Protein AF-0000000077142679 (afdb_homodimer)

InterPro domains:
  IPR000524 Transcription regulator HTH, GntR [PF00392] (15-77)
  IPR000524 Transcription regulator HTH, GntR [PS50949] (12-80)
  IPR000524 Transcription regulator HTH, GntR [SM00345] (18-77)
  IPR000524 Transcription regulator HTH, GntR [cd07377] (13-78)
  IPR004839 Aminotransferase, class I/classII, large domain [PF00155] (121-458)
  IPR015421 Pyridoxal phosphate-dependent transferase, major domain [G3DSA:3.40.640.10] (140-359)
  IPR015422 Pyridoxal phosphate-dependent transferase, small domain [G3DSA:3.90.1150.10] (102-463)
  IPR015424 Pyridoxal phosphate-dependent transferase [SSF53383] (98-464)
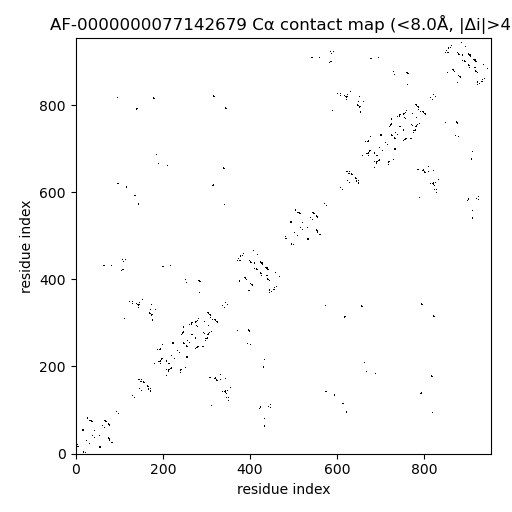  IPR036388 Winged helix-like DNA-binding domain superfamily [G3DSA:1.10.10.10] (1-78)
  IPR036390 Winged helix DNA-binding domain superfamily [SSF46785] (7-79)
  IPR051446 HTH-type transcriptional regulator with aminotransferase domain [PTHR46577] (4-465)

pLDDT: mean 88.55, std 14.95, range [20.78, 98.94]

Organism: Thermoanaerobacter italicus (strain DSM 9252 / Ab9) (NCBI:txid580331)

Sequence (954 aa):
MNKITIDKSKNVPLYIQLYSQIKRFIENGSLPSGYKLPTIRSLAKELGVNNITVINAYKLLEQNGYVYTKVGSGTYVCEDIKKEEDLDESFKLTDQGEIPLKKGIINFASSSLNPELFPVEDFGDLINRVLRRDGGYAFEYQDTRGYKPLRKSIKEFVKKDEIFTDVENIQVISGGQQGIDVVSKALINFEDSIIVERPTYSWALASFESRGAEILEVDLEKDGINLEELEDKLRKFKPKFVYTIPNFHNPTGIVYSEEKKKKLIELAEKYETYILEDDFASDLSFTEEKILPLKAYDKYDRVIYIKSFSKIYMPGLRLGFIIAPQRLVSSFLKAKYVTDLSTSGLMQRAFDLYLRENIWKNHIEEIKQVMKKRFENMGNGLQMLKNYVEFEYPKGGFYYWLRLKNNISAKNLYSKCLERKLLIVPGDMFFAIKKETNFMRLSFASCELEEIDKGVDILKEVLEGESNENGIYLPIIMNKITIDKSKNVPLYIQLYSQIKRFIENGSLPSGYKLPTIRSLAKELGVNNITVINAYKLLEQNGYVYTKVGSGTYVCEDIKKEEDLDESFKLTDQGEIPLKKGIINFASSSLNPELFPVEDFGDLINRVLRRDGGYAFEYQDTRGYKPLRKSIKEFVKKDEIFTDVENIQVISGGQQGIDVVSKALINFEDSIIVERPTYSWALASFESRGAEILEVDLEKDGINLEELEDKLRKFKPKFVYTIPNFHNPTGIVYSEEKKKKLIELAEKYETYILEDDFASDLSFTEEKILPLKAYDKYDRVIYIKSFSKIYMPGLRLGFIIAPQRLVSSFLKAKYVTDLSTSGLMQRAFDLYLRENIWKNHIEEIKQVMKKRFENMGNGLQMLKNYVEFEYPKGGFYYWLRLKNNISAKNLYSKCLERKLLIVPGDMFFAIKKETNFMRLSFASCELEEIDKGVDILKEVLEGESNENGIYLPII

Solvent-accessible surface area (backbone atoms only — not comparable to full-atom values): 49182 Å² total; per-residue (Å²): 120,90,80,69,71,82,58,88,85,49,97,52,56,64,25,54,46,50,30,54,49,52,48,48,32,40,50,72,49,77,42,40,68,62,36,69,53,73,52,51,64,58,46,14,61,72,69,72,48,56,52,63,36,40,49,48,14,51,49,49,33,35,74,54,50,52,29,47,74,43,88,96,76,47,42,25,30,31,75,85,50,58,53,78,53,68,60,54,73,65,56,68,30,38,72,56,65,48,44,73,70,52,90,80,51,39,48,23,51,36,62,48,57,51,39,85,74,40,64,46,68,65,49,51,52,37,44,51,50,42,45,70,73,48,38,27,61,31,31,31,80,33,41,46,46,37,55,64,70,32,34,48,39,48,47,60,58,39,41,83,49,54,34,86,74,56,55,83,28,40,35,47,33,44,16,44,52,22,44,52,30,28,51,34,62,51,67,51,46,74,65,37,35,33,36,32,47,42,59,26,52,45,58,58,51,50,35,40,48,73,45,44,37,40,80,40,75,32,52,58,51,82,45,31,70,41,60,68,61,41,52,56,47,47,72,72,61,60,33,66,30,37,46,45,40,55,41,33,17,54,53,60,10,39,45,42,38,71,67,52,46,51,49,51,52,51,51,26,60,75,65,72,26,33,33,39,37,47,47,62,32,68,85,36,58,73,53,88,69,86,79,68,56,66,61,43,68,48,84,78,61,40,44,35,38,31,34,32,43,22,59,78,63,40,36,17,62,38,34,22,35,34,41,39,26,78,89,45,36,67,46,43,44,52,30,39,36,40,41,33,41,45,56,46,28,46,56,45,56,25,47,25,50,38,57,70,68,49,57,53,58,62,52,51,54,52,48,42,53,56,48,48,54,31,48,51,50,46,53,58,50,49,59,76,38,52,91,48,37,46,69,68,86,48,60,31,42,52,38,45,31,34,37,43,44,92,82,40,48,22,63,59,52,36,54,58,35,42,77,71,35,30,40,56,32,53,34,34,63,28,31,87,61,65,62,49,54,34,24,33,36,39,18,46,43,48,41,51,66,68,46,44,55,52,45,47,51,50,50,48,52,52,52,56,51,50,54,56,61,67,61,66,59,71,78,78,125,121,90,80,68,71,83,60,88,83,48,97,52,56,65,25,56,46,49,30,51,49,53,48,48,32,40,52,70,49,76,41,40,68,63,37,72,53,73,52,50,67,58,46,14,61,73,70,71,48,56,52,64,37,40,48,49,14,52,48,50,34,35,74,55,50,50,29,47,73,42,89,95,76,48,42,24,31,31,75,86,49,59,54,78,53,68,58,54,71,66,54,70,32,38,74,54,64,50,44,72,70,53,90,80,51,38,47,23,50,39,64,48,58,50,38,84,76,39,65,45,69,66,50,52,53,36,43,52,51,43,46,71,73,48,38,27,62,32,29,32,80,33,41,46,46,37,56,63,71,34,36,48,39,46,48,59,58,39,42,83,50,55,35,86,77,58,54,84,28,38,34,49,33,44,16,44,52,22,43,53,29,28,50,36,63,50,68,50,45,74,66,36,35,33,37,34,47,43,59,25,52,46,58,57,51,49,36,41,48,72,45,44,38,40,81,40,73,33,52,58,50,80,43,32,71,41,61,68,61,40,50,53,46,46,71,73,60,60,32,64,32,37,45,45,41,53,43,34,18,55,54,60,8,39,45,43,38,71,67,52,45,53,49,51,52,50,51,27,60,74,64,70,25,33,33,38,39,47,46,62,31,69,85,34,57,73,53,89,69,86,81,67,56,66,61,45,67,49,84,77,60,41,43,35,37,32,34,31,43,23,59,79,63,41,38,16,62,38,34,22,35,33,42,38,25,78,90,44,36,68,45,42,45,51,30,39,36,39,41,32,42,47,58,45,26,46,56,43,54,25,49,25,51,36,57,68,68,49,55,53,58,61,52,51,54,53,50,43,54,56,47,47,53,32,48,51,52,44,52,59,50,51,61,77,39,52,90,48,36,46,71,67,87,49,59,30,42,54,38,44,32,34,37,44,45,92,81,40,46,23,63,59,49,36,55,58,34,43,77,69,36,29,40,55,34,52,33,34,64,27,30,89,62,66,63,48,52,34,26,33,36,38,19,46,43,47,41,52,68,68,48,42,54,50,46,46,50,50,51,49,54,52,52,56,51,50,55,55,59,66,63,64,60,71,77,81,123

Foldseek 3Di:
DLPQAADPPDPADRLVSRLLVVLVCDQACVADFFRFDDDLVVVCVSHVHDSVSPVSSLVVCVVLPQWDADVPPGITGHPPWPHVPVPPPQVVVVLVVPPPLPPPFQEQRYLAFDPVLAPCVLLVVLLVVCCVVCPCVLFDQDQQQADQLLLVLVQVVCVVLQFHADSLLKRKFQFQLVVLLLCLQLFDAAAAEEEEEVQADLSSLVSNVVRNYHYHYFYADQAGTDVVVVLVCLVNRVHQEYEDAQALGVFAGHHHDPVVLLVVLVSCVVSVHAYEYEHEWLLQFQDPDRRHGSSSNNPPQRYWYKYGPPSQHNVVLSIIIIRHRPVCSVSSSVSSCVVPNHHRSSSSSSVSCCSVVVVVVVSSVVLNVQQVVLLVLLVVLCVVVVVFWDWDRHRTGWKTKIFGPPPDFPVVLQVQLVVVSYHWAQPQSSGNTDGDGRMTMTGRNHDHSVSSNVSSVSSNVSSVVVVVVSVPPDPPD/DLVQAADPPDPADRLVSRLLVVLVCDQVCVADFFRFDDDLVVVCVSHVHDSVSPVSSLVVCVVLPQWDADVPPGITGHPPWPHVPVPVPQVVVVLVVPPPLPPPFQEQRYLAFDPVLAPCVLLVVLLVVCCVVCPCVLFDQDQQQADQLLLVLVQVVCVVLQFHDDSLLKRKFQFQLVVLLLCLQLFDAAAAEEEEEVQADLSSLVSNVVRNYHYHYFYADQAGTDVVVVLVCLVNRVHQEYEDAQALGVFAGHHHDPVVLLVVLVSCVVSVHAYEYEHEWLLQFQDPDRRHGSSSNNPPQRYWYKYGPPSQHNVVLSIIIIRHRPVCSVSSSVSSCVVPNHHRSSSSSSVSCCSVVVVVVVSSVVLNVQQVVLLVLLVVLVVVVVVFWDWDRHRTGWKTKIFGPDPDFPVVLQVQLVVVSYHWAQPQSSGNTDGDGRMTMTGRNHDHSVSSNVSSVSSNVSSVVVVVVSVPPDPPD

Radius of gyration: 29.33 Å; Cα contacts (8 Å, |Δi|>4): 1815; chains: 2; bounding box: 74×70×90 Å

Secondary structure (DSSP, 8-state):
-TT----TTSSS-HHHHHHHHHHHHHHTTSS-TTPBPPPHHHHHHHHT--HHHHHHHHHHHHHTTSEEEETTTEEEEPTT--------HHHHTTTTT-S---TT-EESS--PPPGGGS-HHHHHHHHHHHHHHHGGGGGSPPPTT--HHHHHHHHHHGGGGT----GGGEEEESSHHHHHHHHHHHHPPTT-EEEEEES--HHHHHHHHHTT-EEEEEEEETTEE-HHHHHHHHHHH--SEEEE--SS-TTT-----HHHHHHHHHHHHHTT-EEEEE-SSTT-B-SSS----GGGG-SSS-EEEEEESTTTT-GGG--EEEE--GGGHHHHHHHHHHHHS---HHHHHHHHHHHHTTHHHHHHHHHHHHHHHHHHHHHHHHHTTTTTEE----SBSSEEEEEESTT--HHHHHHHHHHTTEE-EEGGGG-SSSPPSSEEEEE-TT--HHHHHHHHHHHHHHHHHHHHHHS------/-TT----TTSSS-HHHHHHHHHHHHHHTTSS-TTPBPPPHHHHHHHHT--HHHHHHHHHHHHHTTSEEEETTTEEEEPTT--------HHHHTTTTT-S---TT-EESS--PPPGGGS-HHHHHHHHHHHHHHHGGGGGSPPPTT--HHHHHHHHHHGGGGT----GGGEEEESSHHHHHHHHHHHHPPTT-EEEEEES--HHHHHHHHHTT-EEEEEEEETTEE-HHHHHHHHHHH--SEEEE--SS-TTT-----HHHHHHHHHHHHHTT-EEEEE-SSTT-B-SSS----GGGG-SSS-EEEEEESTTTT-GGG--EEEE--GGGHHHHHHHHHHHHS---HHHHHHHHHHHHTTHHHHHHHHHHHHHHHHHHHHHHHHHTTTTTEE----SBSSEEEEEESTT--HHHHHHHHHHTTEE-EEGGGG-SSS--SSEEEEE-TT--HHHHHHHHHHHHHHHHHHHHHHT------

Nearest PDB structures (foldseek):
  2zp7-assembly1_A  TM=9.470E-01  e=9.612E-37  T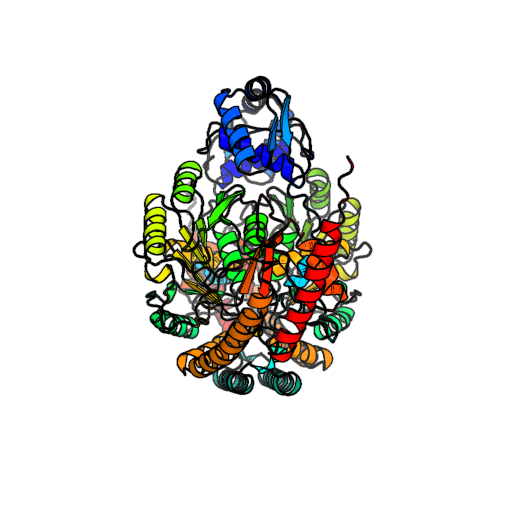hermus thermophilus HB27
  2z1y-assembly1_A  TM=9.204E-01  e=1.866E-36  unclassified
  4n0b-assembly2_C  TM=7.214E-01  e=3.556E-34  Bacillus subtilis
  4n0b-assembly1_B  TM=7.157E-01  e=3.556E-34  Bacillus subtilis
  7zpa-assembly1_B  TM=7.355E-01  e=1.200E-30  Shouchella clausii

Structure (mmCIF, N/CA/C/O backbone):
data_AF-0000000077142679-model_v1
#
loop_
_entity.id
_entity.type
_entity.pdbx_description
1 polymer 'Transcriptional regulator, GntR family with aminotransferase domain'
#
loop_
_atom_site.group_PDB
_atom_site.id
_atom_site.type_symbol
_atom_site.label_atom_id
_atom_site.label_alt_id
_atom_site.label_comp_id
_atom_site.label_asym_id
_atom_site.label_entity_id
_atom_site.label_seq_id
_atom_site.pdbx_PDB_ins_code
_atom_site.Cartn_x
_atom_site.Cartn_y
_atom_site.Cartn_z
_atom_site.occupancy
_atom_site.B_iso_or_equiv
_atom_site.auth_seq_id
_atom_site.auth_comp_id
_atom_site.auth_asym_id
_atom_site.auth_atom_id
_atom_site.pdbx_PDB_model_num
ATOM 1 N N . MET A 1 1 ? 35.656 -2.689 -8.836 1 51.84 1 MET A N 1
ATOM 2 C CA . MET A 1 1 ? 35.156 -3.395 -7.66 1 51.84 1 MET A CA 1
ATOM 3 C C . MET A 1 1 ? 35.5 -2.637 -6.379 1 51.84 1 MET A C 1
ATOM 5 O O . MET A 1 1 ? 35.156 -3.094 -5.281 1 51.84 1 MET A O 1
ATOM 9 N N . ASN A 1 2 ? 36.031 -1.515 -6.562 1 54.97 2 ASN A N 1
ATOM 10 C CA . ASN A 1 2 ? 36.562 -0.635 -5.52 1 54.97 2 ASN A CA 1
ATOM 11 C C . ASN A 1 2 ? 35.438 -0.13 -4.613 1 54.97 2 ASN A C 1
ATOM 13 O O . ASN A 1 2 ? 35.688 0.527 -3.604 1 54.97 2 ASN A O 1
ATOM 17 N N . LYS A 1 3 ? 34.281 -0.66 -4.891 1 63.25 3 LYS A N 1
ATOM 18 C CA . LYS A 1 3 ? 33.188 -0.113 -4.102 1 63.25 3 LYS A CA 1
ATOM 19 C C . LYS A 1 3 ? 32.656 -1.138 -3.094 1 63.25 3 LYS A C 1
ATOM 21 O O . LYS A 1 3 ? 31.641 -0.906 -2.428 1 63.25 3 LYS A O 1
ATOM 26 N N . ILE A 1 4 ? 33.344 -2.188 -3 1 77.62 4 ILE A N 1
ATOM 27 C CA . ILE A 1 4 ? 32.875 -3.252 -2.113 1 77.62 4 ILE A CA 1
ATOM 28 C C . ILE A 1 4 ? 33.406 -3.004 -0.699 1 77.62 4 ILE A C 1
ATOM 30 O O . ILE A 1 4 ? 34.594 -2.682 -0.513 1 77.62 4 ILE A O 1
ATOM 34 N N . THR A 1 5 ? 32.5 -3.061 0.204 1 73.5 5 THR A N 1
ATOM 35 C CA . THR A 1 5 ? 32.875 -2.877 1.603 1 73.5 5 THR A CA 1
ATOM 36 C C . THR A 1 5 ? 32.5 -4.105 2.428 1 73.5 5 THR A C 1
ATOM 38 O O . THR A 1 5 ? 31.438 -4.684 2.234 1 73.5 5 THR A O 1
ATOM 41 N N . ILE A 1 6 ? 33.469 -4.527 3.195 1 77.88 6 ILE A N 1
ATOM 42 C CA . ILE A 1 6 ? 33.281 -5.664 4.086 1 77.88 6 ILE A CA 1
ATOM 43 C C . ILE A 1 6 ? 33.25 -5.188 5.535 1 77.88 6 ILE A C 1
ATOM 45 O O . ILE A 1 6 ? 34.094 -4.41 5.957 1 77.88 6 ILE A O 1
ATOM 49 N N . ASP A 1 7 ? 32.156 -5.555 6.227 1 70.56 7 ASP A N 1
ATOM 50 C CA . ASP A 1 7 ? 32.031 -5.195 7.633 1 70.56 7 ASP A CA 1
ATOM 51 C C . ASP A 1 7 ? 32.125 -6.426 8.531 1 70.56 7 ASP A C 1
ATOM 53 O O . ASP A 1 7 ? 31.172 -7.176 8.68 1 70.56 7 ASP A O 1
ATOM 57 N N . LYS A 1 8 ? 33.156 -6.594 9.234 1 72.12 8 LYS A N 1
ATOM 58 C CA . LYS A 1 8 ? 33.438 -7.781 10.031 1 72.12 8 LYS A CA 1
ATOM 59 C C . LYS A 1 8 ? 32.625 -7.766 11.336 1 72.12 8 LYS A C 1
ATOM 61 O O . LYS A 1 8 ? 32.562 -8.781 12.031 1 72.12 8 LYS A O 1
ATOM 66 N N . SER A 1 9 ? 31.938 -6.637 11.57 1 65.25 9 SER A N 1
ATOM 67 C CA . SER A 1 9 ? 31.203 -6.5 12.82 1 65.25 9 SER A CA 1
ATOM 68 C C . SER A 1 9 ? 29.766 -6.953 12.672 1 65.25 9 SER A C 1
ATOM 70 O O . SER A 1 9 ? 29.047 -7.129 13.664 1 65.25 9 SER A O 1
ATOM 72 N N . LYS A 1 10 ? 29.422 -7.152 11.477 1 64.94 10 LYS A N 1
ATOM 73 C CA . LYS A 1 10 ? 28.047 -7.59 11.219 1 64.94 10 LYS A CA 1
ATOM 74 C C . LYS A 1 10 ? 27.891 -9.086 11.453 1 64.94 10 LYS A C 1
ATOM 76 O O . LYS A 1 10 ? 28.859 -9.844 11.289 1 64.94 10 LYS A O 1
ATOM 81 N N . ASN A 1 11 ? 26.734 -9.445 11.891 1 65.88 11 ASN A N 1
ATOM 82 C CA . ASN A 1 11 ? 26.422 -10.852 12.102 1 65.88 11 ASN A CA 1
ATOM 83 C C . ASN A 1 11 ? 26.219 -11.594 10.781 1 65.88 11 ASN A C 1
ATOM 85 O O . ASN A 1 11 ? 25.812 -12.75 10.773 1 65.88 11 ASN A O 1
ATOM 89 N N . VAL A 1 12 ? 26.656 -10.953 9.766 1 70.62 12 VAL A N 1
ATOM 90 C CA . VAL A 1 12 ? 26.562 -11.578 8.453 1 70.62 12 VAL A CA 1
ATOM 91 C C . VAL A 1 12 ? 27.953 -12.047 8 1 70.62 12 VAL A C 1
ATOM 93 O O . VAL A 1 12 ? 28.906 -11.281 8.039 1 70.62 12 VAL A O 1
ATOM 96 N N . PRO A 1 13 ? 28.016 -13.273 7.699 1 75.88 13 PRO A N 1
ATOM 97 C CA . PRO A 1 13 ? 29.312 -13.773 7.23 1 75.88 13 PRO A CA 1
ATOM 98 C C . PRO A 1 13 ? 29.891 -12.922 6.102 1 75.88 13 PRO A C 1
ATOM 100 O O . PRO A 1 13 ? 29.156 -12.422 5.258 1 75.88 13 PRO A O 1
ATOM 103 N N . LEU A 1 14 ? 31.156 -12.805 6.105 1 84.62 14 LEU A N 1
ATOM 104 C CA . LEU A 1 14 ? 31.875 -11.93 5.176 1 84.62 14 LEU A CA 1
ATOM 105 C C . LEU A 1 14 ? 31.578 -12.32 3.73 1 84.62 14 LEU A C 1
ATOM 107 O O . LEU A 1 14 ? 31.438 -11.453 2.865 1 84.62 14 LEU A O 1
ATOM 111 N N . TYR A 1 15 ? 31.516 -13.664 3.535 1 87.62 15 TYR A N 1
ATOM 112 C CA . TYR A 1 15 ? 31.297 -14.086 2.158 1 87.62 15 TYR A CA 1
ATOM 113 C C . TYR A 1 15 ? 29.906 -13.719 1.678 1 87.62 15 TYR A C 1
ATOM 115 O O . TYR A 1 15 ? 29.688 -13.484 0.485 1 87.62 15 TYR A O 1
ATOM 123 N N . ILE A 1 16 ? 29.031 -13.594 2.562 1 81 16 ILE A N 1
ATOM 124 C CA . ILE A 1 16 ? 27.656 -13.195 2.223 1 81 16 ILE A CA 1
ATOM 125 C C . ILE A 1 16 ? 27.625 -11.695 1.912 1 81 16 ILE A C 1
ATOM 127 O O . ILE A 1 16 ? 26.938 -11.266 0.989 1 81 16 ILE A O 1
ATOM 131 N N . GLN A 1 17 ? 28.344 -10.945 2.699 1 79.12 17 GLN A N 1
ATOM 132 C CA . GLN A 1 17 ? 28.469 -9.516 2.426 1 79.12 17 GLN A CA 1
ATOM 133 C C . GLN A 1 17 ? 29.016 -9.273 1.025 1 79.12 17 GLN A C 1
ATOM 135 O O . GLN A 1 17 ? 28.484 -8.445 0.28 1 79.12 17 GLN A O 1
ATOM 140 N N . LEU A 1 18 ? 30.047 -9.977 0.8 1 86.25 18 LEU A N 1
ATOM 141 C CA . LEU A 1 18 ? 30.703 -9.852 -0.504 1 86.25 18 LEU A CA 1
ATOM 142 C C . LEU A 1 18 ? 29.75 -10.273 -1.619 1 86.25 18 LEU A C 1
ATOM 144 O O . LEU A 1 18 ? 29.625 -9.578 -2.629 1 86.25 18 LEU A O 1
ATOM 148 N N . TYR A 1 19 ? 29.125 -11.344 -1.446 1 87.31 19 TYR A N 1
ATOM 149 C CA . TYR A 1 19 ? 28.141 -11.844 -2.395 1 87.31 19 TYR A CA 1
ATOM 150 C C . TYR A 1 19 ? 27.094 -10.789 -2.705 1 87.31 19 TYR A C 1
ATOM 152 O O . TYR A 1 19 ? 26.828 -10.484 -3.873 1 87.31 19 TYR A O 1
ATOM 160 N N . SER A 1 20 ? 26.516 -10.266 -1.667 1 79.81 20 SER A N 1
ATOM 161 C CA . SER A 1 20 ? 25.406 -9.328 -1.804 1 79.81 20 SER A CA 1
ATOM 162 C C . SER A 1 20 ? 25.828 -8.086 -2.572 1 79.81 20 SER A C 1
ATOM 164 O O . SER A 1 20 ? 25.062 -7.566 -3.393 1 79.81 20 SER A O 1
ATOM 166 N N . GLN A 1 21 ? 26.953 -7.605 -2.297 1 79.88 21 GLN A N 1
ATOM 167 C CA . GLN A 1 21 ? 27.422 -6.383 -2.939 1 79.88 21 GLN A CA 1
ATOM 168 C C . GLN A 1 21 ? 27.75 -6.625 -4.41 1 79.88 21 GLN A C 1
ATOM 170 O O . GLN A 1 21 ? 27.359 -5.828 -5.273 1 79.88 21 GLN A O 1
ATOM 175 N N . ILE A 1 22 ? 28.406 -7.699 -4.703 1 86.12 22 ILE A N 1
ATOM 176 C CA . ILE A 1 22 ? 28.703 -8.016 -6.094 1 86.12 22 ILE A CA 1
ATOM 177 C C . ILE A 1 22 ? 27.406 -8.219 -6.871 1 86.12 22 ILE A C 1
ATOM 179 O O . ILE A 1 22 ? 27.266 -7.719 -7.992 1 86.12 22 ILE A O 1
ATOM 183 N N . LYS A 1 23 ? 26.547 -8.891 -6.227 1 82.75 23 LYS A N 1
ATOM 184 C CA . LYS A 1 23 ? 25.219 -9.109 -6.82 1 82.75 23 LYS A CA 1
ATOM 185 C C . LYS A 1 23 ? 24.562 -7.781 -7.176 1 82.75 23 LYS A C 1
ATOM 187 O O . LYS A 1 23 ? 24.016 -7.625 -8.273 1 82.75 23 LYS A O 1
ATOM 192 N N . ARG A 1 24 ? 24.609 -6.898 -6.297 1 74.75 24 ARG A N 1
ATOM 193 C CA . ARG A 1 24 ? 24.016 -5.582 -6.512 1 74.75 24 ARG A CA 1
ATOM 194 C C . ARG A 1 24 ? 24.656 -4.875 -7.699 1 74.75 24 ARG A C 1
ATOM 196 O O . ARG A 1 24 ? 23.969 -4.238 -8.5 1 74.75 24 ARG A O 1
ATOM 203 N N . PHE A 1 25 ? 25.969 -5.016 -7.789 1 77.75 25 PHE A N 1
ATOM 204 C CA . PHE A 1 25 ? 26.688 -4.391 -8.891 1 77.75 25 PHE A CA 1
ATOM 205 C C . PHE A 1 25 ? 26.281 -5.012 -10.227 1 77.75 25 PHE A C 1
ATOM 207 O O . PHE A 1 25 ? 26.219 -4.32 -11.242 1 77.75 25 PHE A O 1
ATOM 214 N N . ILE A 1 26 ? 25.984 -6.238 -10.172 1 80.44 26 ILE A N 1
ATOM 215 C CA . ILE A 1 26 ? 25.547 -6.934 -11.375 1 80.44 26 ILE A CA 1
ATOM 216 C C . ILE A 1 26 ? 24.141 -6.492 -11.75 1 80.44 26 ILE A C 1
ATOM 218 O O . ILE A 1 26 ? 23.875 -6.133 -12.898 1 80.44 26 ILE A O 1
ATOM 222 N N . GLU A 1 27 ? 23.297 -6.441 -10.742 1 71.12 27 GLU A N 1
ATOM 223 C CA . GLU A 1 27 ? 21.891 -6.156 -10.969 1 71.12 27 GLU A CA 1
ATOM 224 C C . GLU A 1 27 ? 21.688 -4.715 -11.43 1 71.12 27 GLU A C 1
ATOM 226 O O . GLU A 1 27 ? 20.797 -4.438 -12.242 1 71.12 27 GLU A O 1
ATOM 231 N N . ASN A 1 28 ? 22.547 -3.846 -10.891 1 62.53 28 ASN A N 1
ATOM 232 C CA . ASN A 1 28 ? 22.359 -2.441 -11.242 1 62.53 28 ASN A CA 1
ATOM 233 C C . ASN A 1 28 ? 23.156 -2.068 -12.492 1 62.53 28 ASN A C 1
ATOM 235 O O . ASN A 1 28 ? 23.188 -0.901 -12.883 1 62.53 28 ASN A O 1
ATOM 239 N N . GLY A 1 29 ? 23.781 -2.98 -13.016 1 71.19 29 GLY A N 1
ATOM 240 C CA . GLY A 1 29 ? 24.469 -2.785 -14.289 1 71.19 29 GLY A CA 1
ATOM 241 C C . GLY A 1 29 ? 25.891 -2.305 -14.133 1 71.19 29 GLY A C 1
ATOM 242 O O . GLY A 1 29 ? 26.625 -2.195 -15.117 1 71.19 29 GLY A O 1
ATOM 243 N N . SER A 1 30 ? 26.344 -2.043 -12.906 1 73 30 SER A N 1
ATOM 244 C CA . SER A 1 30 ? 27.719 -1.616 -12.664 1 73 30 SER A CA 1
ATOM 245 C C . SER A 1 30 ? 28.703 -2.668 -13.141 1 73 30 SER A C 1
ATOM 247 O O . SER A 1 30 ? 29.812 -2.334 -13.57 1 73 30 SER A O 1
ATOM 249 N N . LEU A 1 31 ? 28.406 -3.898 -13.008 1 84.31 31 LEU A N 1
ATOM 250 C CA . LEU A 1 31 ? 29.141 -5.02 -13.586 1 84.31 31 LEU A CA 1
ATOM 251 C C . LEU A 1 31 ? 28.359 -5.645 -14.734 1 84.31 31 LEU A C 1
ATOM 253 O O . LEU A 1 31 ? 27.438 -6.43 -14.516 1 84.31 31 LEU A O 1
ATOM 257 N N . PRO A 1 32 ? 28.641 -5.223 -15.891 1 81.94 32 PRO A N 1
ATOM 258 C CA . PRO A 1 32 ? 27.844 -5.66 -17.031 1 81.94 32 PRO A CA 1
ATOM 259 C C . PRO A 1 32 ? 28.031 -7.141 -17.359 1 81.94 32 PRO A C 1
ATOM 261 O O . PRO A 1 32 ? 28.984 -7.766 -16.891 1 81.94 32 PRO A O 1
ATOM 264 N N . SER A 1 33 ? 27.125 -7.648 -18.219 1 83.75 33 SER A N 1
ATOM 265 C CA . SER A 1 33 ? 27.234 -9.023 -18.688 1 83.75 33 SER A CA 1
ATOM 266 C C . SER A 1 33 ? 28.578 -9.281 -19.344 1 83.75 33 SER A C 1
ATOM 268 O O . SER A 1 33 ? 29.094 -8.438 -20.094 1 83.75 33 SER A O 1
ATOM 270 N N . GLY A 1 34 ? 29.141 -10.422 -18.969 1 86.5 34 GLY A N 1
ATOM 271 C CA . GLY A 1 34 ? 30.406 -10.82 -19.562 1 86.5 34 GLY A CA 1
ATOM 272 C C . GLY A 1 34 ? 31.609 -10.25 -18.844 1 86.5 34 GLY A C 1
ATOM 273 O O . GLY A 1 34 ? 32.75 -10.617 -19.125 1 86.5 34 GLY A O 1
ATOM 274 N N . TYR A 1 35 ? 31.375 -9.398 -17.875 1 89.25 35 TYR A N 1
ATOM 275 C CA . TYR A 1 35 ? 32.469 -8.805 -17.109 1 89.25 35 TYR A CA 1
ATOM 276 C C . TYR A 1 35 ? 33.25 -9.875 -16.344 1 89.25 35 TYR A C 1
ATOM 278 O O . TYR A 1 35 ? 32.656 -10.742 -15.703 1 89.25 35 TYR A O 1
ATOM 286 N N . LYS A 1 36 ? 34.562 -9.797 -16.516 1 91.69 36 LYS A N 1
ATOM 287 C CA . LYS A 1 36 ? 35.406 -10.719 -15.766 1 91.69 36 LYS A CA 1
ATOM 288 C C . LYS A 1 36 ? 35.656 -10.211 -14.344 1 91.69 36 LYS A C 1
ATOM 290 O O . LYS A 1 36 ? 36.25 -9.148 -14.148 1 91.69 36 LYS A O 1
ATOM 295 N N . LEU A 1 37 ? 35.25 -10.945 -13.398 1 93.69 37 LEU A N 1
ATOM 296 C CA . LEU A 1 37 ? 35.469 -10.562 -12.008 1 93.69 37 LEU A CA 1
ATOM 297 C C . LEU A 1 37 ? 36.938 -10.688 -11.648 1 93.69 37 LEU A C 1
ATOM 299 O O . LEU A 1 37 ? 37.688 -11.469 -12.266 1 93.69 37 LEU A O 1
ATOM 303 N N . PRO A 1 38 ? 37.344 -9.984 -10.633 1 92.12 38 PRO A N 1
ATOM 304 C CA . PRO A 1 38 ? 38.75 -10.133 -10.18 1 92.12 38 PRO A CA 1
ATOM 305 C C . PRO A 1 38 ? 39.062 -11.562 -9.75 1 92.12 38 PRO A C 1
ATOM 307 O O . PRO A 1 38 ? 38.156 -12.32 -9.375 1 92.12 38 PRO A O 1
ATOM 310 N N . THR A 1 39 ? 40.344 -11.867 -9.875 1 91.19 39 THR A N 1
ATOM 311 C CA . THR A 1 39 ? 40.75 -13.172 -9.375 1 91.19 39 THR A CA 1
ATOM 312 C C . THR A 1 39 ? 40.531 -13.266 -7.867 1 91.19 39 THR A C 1
ATOM 314 O O . THR A 1 39 ? 40.5 -12.242 -7.176 1 91.19 39 THR A O 1
ATOM 317 N N . ILE A 1 40 ? 40.438 -14.453 -7.41 1 91.94 40 ILE A N 1
ATOM 318 C CA . ILE A 1 40 ? 40.188 -14.711 -5.992 1 91.94 40 ILE A CA 1
ATOM 319 C C . ILE A 1 40 ? 41.281 -14.055 -5.152 1 91.94 40 ILE A C 1
ATOM 321 O O . ILE A 1 40 ? 41 -13.336 -4.191 1 91.94 40 ILE A O 1
ATOM 325 N N . ARG A 1 41 ? 42.5 -14.18 -5.582 1 89.5 41 ARG A N 1
ATOM 326 C CA . ARG A 1 41 ? 43.625 -13.672 -4.82 1 89.5 41 ARG A CA 1
ATOM 327 C C . ARG A 1 41 ? 43.656 -12.148 -4.836 1 89.5 41 ARG A C 1
ATOM 329 O O . ARG A 1 41 ? 43.875 -11.516 -3.803 1 89.5 41 ARG A O 1
ATOM 336 N N . SER A 1 42 ? 43.375 -11.672 -5.934 1 91.75 42 SER A N 1
ATOM 337 C CA . SER A 1 42 ? 43.406 -10.219 -6.07 1 91.75 42 SER A CA 1
ATOM 338 C C . SER A 1 42 ? 42.312 -9.547 -5.246 1 91.75 42 SER A C 1
ATOM 340 O O . SER A 1 42 ? 42.562 -8.555 -4.562 1 91.75 42 SER A O 1
ATOM 342 N N . LEU A 1 43 ? 41.125 -10.078 -5.301 1 92.38 43 LEU A N 1
ATOM 343 C CA . LEU A 1 43 ? 40.031 -9.477 -4.582 1 92.38 43 LEU A CA 1
ATOM 344 C C . LEU A 1 43 ? 40.188 -9.641 -3.074 1 92.38 43 LEU A C 1
ATOM 346 O O . LEU A 1 43 ? 39.875 -8.734 -2.305 1 92.38 43 LEU A O 1
ATOM 350 N N . ALA A 1 44 ? 40.656 -10.781 -2.717 1 91.94 44 ALA A N 1
ATOM 351 C CA . ALA A 1 44 ? 40.906 -11.031 -1.302 1 91.94 44 ALA A CA 1
ATOM 352 C C . ALA A 1 44 ? 41.906 -10.023 -0.74 1 91.94 44 ALA A C 1
ATOM 354 O O . ALA A 1 44 ? 41.719 -9.484 0.349 1 91.94 44 ALA A O 1
ATOM 355 N N . LYS A 1 45 ? 42.906 -9.828 -1.5 1 89.38 45 LYS A N 1
ATOM 356 C CA . LYS A 1 45 ? 43.906 -8.859 -1.1 1 89.38 45 LYS A CA 1
ATOM 357 C C . LYS A 1 45 ? 43.344 -7.453 -1.015 1 89.38 45 LYS A C 1
ATOM 359 O O . LYS A 1 45 ? 43.594 -6.727 -0.055 1 89.38 45 LYS A O 1
ATOM 364 N N . GLU A 1 46 ? 42.594 -7.168 -1.959 1 87.5 46 GLU A N 1
ATOM 365 C CA . GLU A 1 46 ? 42 -5.832 -2.027 1 87.5 46 GLU A CA 1
ATOM 366 C C . GLU A 1 46 ? 41.062 -5.582 -0.843 1 87.5 46 GLU A C 1
ATOM 368 O O . GLU A 1 46 ? 41.031 -4.473 -0.303 1 87.5 46 GLU A O 1
ATOM 373 N N . LEU A 1 47 ? 40.312 -6.578 -0.446 1 88.38 47 LEU A N 1
ATOM 374 C CA . LEU A 1 47 ? 39.281 -6.41 0.562 1 88.38 47 LEU A CA 1
ATOM 375 C C . LEU A 1 47 ? 39.812 -6.766 1.949 1 88.38 47 LEU A C 1
ATOM 377 O O . LEU A 1 47 ? 39.125 -6.531 2.953 1 88.38 47 LEU A O 1
ATOM 381 N N . GLY A 1 48 ? 40.938 -7.363 1.987 1 88.56 48 GLY A N 1
ATOM 382 C CA . GLY A 1 48 ? 41.531 -7.781 3.254 1 88.56 48 GLY A CA 1
ATOM 383 C C . GLY A 1 48 ? 40.812 -8.953 3.885 1 88.56 48 GLY A C 1
ATOM 384 O O . GLY A 1 48 ? 40.562 -8.961 5.094 1 88.56 48 GLY A O 1
ATOM 385 N N . VAL A 1 49 ? 40.438 -9.852 3.086 1 90.06 49 VAL A N 1
ATOM 386 C CA . VAL A 1 49 ? 39.75 -11.031 3.588 1 90.06 49 VAL A CA 1
ATOM 387 C C . VAL A 1 49 ? 40.469 -12.289 3.111 1 90.06 49 VAL A C 1
ATOM 389 O O . VAL A 1 49 ? 41.375 -12.219 2.281 1 90.06 49 VAL A O 1
ATOM 392 N N . ASN A 1 50 ? 40.094 -13.414 3.717 1 89.88 50 ASN A N 1
ATOM 393 C CA . ASN A 1 50 ? 40.656 -14.695 3.311 1 89.88 50 ASN A CA 1
ATOM 394 C C . ASN A 1 50 ? 40.156 -15.117 1.928 1 89.88 50 ASN A C 1
ATOM 396 O O . ASN A 1 50 ? 39.031 -14.773 1.536 1 89.88 50 ASN A O 1
ATOM 400 N N . ASN A 1 51 ? 41.031 -15.875 1.265 1 90.75 51 ASN A N 1
ATOM 401 C CA . ASN A 1 51 ? 40.656 -16.391 -0.045 1 90.75 51 ASN A CA 1
ATOM 402 C C . ASN A 1 51 ? 39.375 -17.188 0.016 1 90.75 51 ASN A C 1
ATOM 404 O O . ASN A 1 51 ? 38.562 -17.125 -0.914 1 90.75 51 ASN A O 1
ATOM 408 N N . ILE A 1 52 ? 39.188 -17.828 1.072 1 90.88 52 ILE A N 1
ATOM 409 C CA . ILE A 1 52 ? 38.031 -18.672 1.218 1 90.88 52 ILE A CA 1
ATOM 410 C C . ILE A 1 52 ? 36.75 -17.828 1.207 1 90.88 52 ILE A C 1
ATOM 412 O O . ILE A 1 52 ? 35.719 -18.25 0.707 1 90.88 52 ILE A O 1
ATOM 416 N N . THR A 1 53 ? 36.844 -16.656 1.718 1 92.25 53 THR A N 1
ATOM 417 C CA . THR A 1 53 ? 35.719 -15.734 1.717 1 92.25 53 THR A CA 1
ATOM 418 C C . THR A 1 53 ? 35.312 -15.391 0.289 1 92.25 53 THR A C 1
ATOM 420 O O . THR A 1 53 ? 34.125 -15.422 -0.045 1 92.25 53 THR A O 1
ATOM 423 N N . VAL A 1 54 ? 36.281 -15.148 -0.534 1 92.81 54 VAL A N 1
ATOM 424 C CA . VAL A 1 54 ? 36 -14.789 -1.924 1 92.81 54 VAL A CA 1
ATOM 425 C C . VAL A 1 54 ? 35.5 -16.016 -2.686 1 92.81 54 VAL A C 1
ATOM 427 O O . VAL A 1 54 ? 34.562 -15.914 -3.473 1 92.81 54 VAL A O 1
ATOM 430 N N . ILE A 1 55 ? 36.125 -17.125 -2.391 1 90.25 55 ILE A N 1
ATOM 431 C CA . ILE A 1 55 ? 35.719 -18.375 -3.039 1 90.25 55 ILE A CA 1
ATOM 432 C C . ILE A 1 55 ? 34.25 -18.656 -2.74 1 90.25 55 ILE A C 1
ATOM 434 O O . ILE A 1 55 ? 33.469 -18.938 -3.65 1 90.25 55 ILE A O 1
ATOM 438 N N . ASN A 1 56 ? 33.938 -18.484 -1.483 1 89.06 56 ASN A N 1
ATOM 439 C CA . ASN A 1 56 ? 32.562 -18.75 -1.06 1 89.06 56 ASN A CA 1
ATOM 440 C C . ASN A 1 56 ? 31.578 -17.766 -1.688 1 89.06 56 ASN A C 1
ATOM 442 O O . ASN A 1 56 ? 30.484 -18.141 -2.094 1 89.06 56 ASN A O 1
ATOM 446 N N . ALA A 1 57 ? 31.953 -16.594 -1.76 1 91.12 57 ALA A N 1
ATOM 447 C CA . ALA A 1 57 ? 31.109 -15.578 -2.385 1 91.12 57 ALA A CA 1
ATOM 448 C C . ALA A 1 57 ? 30.891 -15.875 -3.867 1 91.12 57 ALA A C 1
ATOM 450 O O . ALA A 1 57 ? 29.766 -15.805 -4.371 1 91.12 57 ALA A O 1
ATOM 451 N N . TYR A 1 58 ? 31.984 -16.234 -4.547 1 91.12 58 TYR A N 1
ATOM 452 C CA . TYR A 1 58 ? 31.906 -16.531 -5.973 1 91.12 58 TYR A CA 1
ATOM 453 C C . TYR A 1 58 ? 31.078 -17.781 -6.223 1 91.12 58 TYR A C 1
ATOM 455 O O . TYR A 1 58 ? 30.281 -17.828 -7.16 1 91.12 58 TYR A O 1
ATOM 463 N N . LYS A 1 59 ? 31.25 -18.734 -5.352 1 87.62 59 LYS A N 1
ATOM 464 C CA . LYS A 1 59 ? 30.453 -19.953 -5.461 1 87.62 59 LYS A CA 1
ATOM 465 C C . LYS A 1 59 ? 28.969 -19.656 -5.289 1 87.62 59 LYS A C 1
ATOM 467 O O . LYS A 1 59 ? 28.141 -20.203 -6.02 1 87.62 59 LYS A O 1
ATOM 472 N N . LEU A 1 60 ? 28.75 -18.875 -4.297 1 84.56 60 LEU A N 1
ATOM 473 C CA . LEU A 1 60 ? 27.359 -18.5 -4.047 1 84.56 60 LEU A CA 1
ATOM 474 C C . LEU A 1 60 ? 26.781 -17.75 -5.238 1 84.56 60 LEU A C 1
ATOM 476 O O . LEU A 1 60 ? 25.625 -17.984 -5.621 1 84.56 60 LEU A O 1
ATOM 480 N N . LEU A 1 61 ? 27.516 -16.828 -5.781 1 88.38 61 LEU A N 1
ATOM 481 C CA . LEU A 1 61 ? 27.094 -16.094 -6.973 1 88.38 61 LEU A CA 1
ATOM 482 C C . LEU A 1 61 ? 26.797 -17.047 -8.125 1 88.38 61 LEU A C 1
ATOM 484 O O . LEU A 1 61 ? 25.812 -16.875 -8.844 1 88.38 61 LEU A O 1
ATOM 488 N N . GLU A 1 62 ? 27.641 -18.047 -8.227 1 85.19 62 GLU A N 1
ATOM 489 C CA . GLU A 1 62 ? 27.469 -19.031 -9.281 1 85.19 62 GLU A CA 1
ATOM 490 C C . GLU A 1 62 ? 26.234 -19.906 -9.039 1 85.19 62 GLU A C 1
ATOM 492 O O . GLU A 1 62 ? 25.453 -20.141 -9.961 1 85.19 62 GLU A O 1
ATOM 497 N N . GLN A 1 63 ? 26.125 -20.25 -7.816 1 75.5 63 GLN A N 1
ATOM 498 C CA . GLN A 1 63 ? 24.984 -21.078 -7.43 1 75.5 63 GLN A CA 1
ATOM 499 C C . GLN A 1 63 ? 23.672 -20.344 -7.672 1 75.5 63 GLN A C 1
ATOM 501 O O . GLN A 1 63 ? 22.656 -20.969 -7.98 1 75.5 63 GLN A O 1
ATOM 506 N N . ASN A 1 64 ? 23.828 -19.109 -7.535 1 71.94 64 ASN A N 1
ATOM 507 C CA . ASN A 1 64 ? 22.609 -18.328 -7.672 1 71.94 64 ASN A CA 1
ATOM 508 C C . ASN A 1 64 ? 22.484 -17.734 -9.07 1 71.94 64 ASN A C 1
ATOM 510 O O . ASN A 1 64 ? 21.656 -16.844 -9.297 1 71.94 64 ASN A O 1
ATOM 514 N N . GLY A 1 65 ? 23.344 -18.062 -9.953 1 73.88 65 GLY A N 1
ATOM 515 C CA . GLY A 1 65 ? 23.172 -17.812 -11.375 1 73.88 65 GLY A CA 1
ATOM 516 C C . GLY A 1 65 ? 23.703 -16.469 -11.805 1 73.88 65 GLY A C 1
ATOM 517 O O . GLY A 1 65 ? 23.438 -16.016 -12.922 1 73.88 65 GLY A O 1
ATOM 518 N N . TYR A 1 66 ? 24.453 -15.773 -11 1 83.88 66 TYR A N 1
ATOM 519 C CA . TYR A 1 66 ? 24.922 -14.43 -11.328 1 83.88 66 TYR A CA 1
ATOM 520 C C . TYR A 1 66 ? 26.203 -14.492 -12.141 1 83.88 66 TYR A C 1
ATOM 522 O O . TYR A 1 66 ? 26.484 -13.594 -12.938 1 83.88 66 TYR A O 1
ATOM 530 N N . VAL A 1 67 ? 26.984 -15.594 -11.891 1 89.44 67 VAL A N 1
ATOM 531 C CA . VAL A 1 67 ? 28.281 -15.695 -12.57 1 89.44 67 VAL A CA 1
ATOM 532 C C . VAL A 1 67 ? 28.5 -17.141 -13.031 1 89.44 67 VAL A C 1
ATOM 534 O O . VAL A 1 67 ? 27.766 -18.047 -12.633 1 89.44 67 VAL A O 1
ATOM 537 N N . TYR A 1 68 ? 29.328 -17.281 -13.992 1 88.88 68 TYR A N 1
ATOM 538 C CA . TYR A 1 68 ? 29.812 -18.609 -14.391 1 88.88 68 TYR A CA 1
ATOM 539 C C . TYR A 1 68 ? 31.328 -18.641 -14.438 1 88.88 68 TYR A C 1
ATOM 541 O O . TYR A 1 68 ? 31.969 -17.625 -14.742 1 88.88 68 TYR A O 1
ATOM 549 N N . THR A 1 69 ? 31.891 -19.766 -14.102 1 88.12 69 THR A N 1
ATOM 550 C CA . THR A 1 69 ? 33.344 -19.922 -14.055 1 88.12 69 THR A CA 1
ATOM 551 C C . THR A 1 69 ? 33.844 -20.766 -15.234 1 88.12 69 THR A C 1
ATOM 553 O O . THR A 1 69 ? 33.25 -21.797 -15.547 1 88.12 69 THR A O 1
ATOM 556 N N . LYS A 1 70 ? 34.781 -20.25 -15.93 1 86.5 70 LYS A N 1
ATOM 557 C CA . LYS A 1 70 ? 35.5 -21 -16.953 1 86.5 70 LYS A CA 1
ATOM 558 C C . LYS A 1 70 ? 36.906 -21.438 -16.453 1 86.5 70 LYS A C 1
ATOM 560 O O . LYS A 1 70 ? 37.719 -20.594 -16.141 1 86.5 70 LYS A O 1
ATOM 565 N N . VAL A 1 71 ? 37.031 -22.719 -16.406 1 80.75 71 VAL A N 1
ATOM 566 C CA . VAL A 1 71 ? 38.281 -23.266 -15.883 1 80.75 71 VAL A CA 1
ATOM 567 C C . VAL A 1 71 ? 39.469 -22.703 -16.672 1 80.75 71 VAL A C 1
ATOM 569 O O . VAL A 1 71 ? 39.469 -22.75 -17.906 1 80.75 71 VAL A O 1
ATOM 572 N N . GLY A 1 72 ? 40.344 -22.234 -15.969 1 81.12 72 GLY A N 1
ATOM 573 C CA . GLY A 1 72 ? 41.562 -21.719 -16.562 1 81.12 72 GLY A CA 1
ATOM 574 C C . GLY A 1 72 ? 41.406 -20.297 -17.078 1 81.12 72 GLY A C 1
ATOM 575 O O . GLY A 1 72 ? 42.375 -19.688 -17.516 1 81.12 72 GLY A O 1
ATOM 576 N N . SER A 1 73 ? 40.219 -19.719 -17.141 1 85.56 73 SER A N 1
ATOM 577 C CA . SER A 1 73 ? 40 -18.391 -17.688 1 85.56 73 SER A CA 1
ATOM 578 C C . SER A 1 73 ? 39.594 -17.406 -16.594 1 85.56 73 SER A C 1
ATOM 580 O O . SER A 1 73 ? 40.25 -16.391 -16.391 1 85.56 73 SER A O 1
ATOM 582 N N . GLY A 1 74 ? 38.531 -17.734 -15.883 1 90.69 74 GLY A N 1
ATOM 583 C CA . GLY A 1 74 ? 38.062 -16.844 -14.828 1 90.69 74 GLY A CA 1
ATOM 584 C C . GLY A 1 74 ? 36.594 -16.922 -14.578 1 90.69 74 GLY A C 1
ATOM 585 O O . GLY A 1 74 ? 35.938 -17.875 -15 1 90.69 74 GLY A O 1
ATOM 586 N N . THR A 1 75 ? 36.094 -16.047 -13.656 1 92 75 THR A N 1
ATOM 587 C CA . THR A 1 75 ? 34.688 -15.945 -13.297 1 92 75 THR A CA 1
ATOM 588 C C . THR A 1 75 ? 34.031 -14.734 -13.961 1 92 75 THR A C 1
ATOM 590 O O . THR A 1 75 ? 34.562 -13.625 -13.875 1 92 75 THR A O 1
ATOM 593 N N . TYR A 1 76 ? 32.906 -15.016 -14.648 1 91.88 76 TYR A N 1
ATOM 594 C CA . TYR A 1 76 ? 32.312 -13.977 -15.469 1 91.88 76 TYR A CA 1
ATOM 595 C C . TYR A 1 76 ? 30.844 -13.75 -15.062 1 91.88 76 TYR A C 1
ATOM 597 O O . TYR A 1 76 ? 30.156 -14.688 -14.664 1 91.88 76 TYR A O 1
ATOM 605 N N . VAL A 1 77 ? 30.453 -12.516 -15.211 1 90 77 VAL A N 1
ATOM 606 C CA . VAL A 1 77 ? 29.047 -12.195 -15.008 1 90 77 VAL A CA 1
ATOM 607 C C . VAL A 1 77 ? 28.203 -12.82 -16.109 1 90 77 VAL A C 1
ATOM 609 O O . VAL A 1 77 ? 28.547 -12.719 -17.297 1 90 77 VAL A O 1
ATOM 612 N N . CYS A 1 78 ? 27.141 -13.609 -15.695 1 83.75 78 CYS A N 1
ATOM 613 C CA . CYS A 1 78 ? 26.281 -14.305 -16.641 1 83.75 78 CYS A CA 1
ATOM 614 C C . CYS A 1 78 ? 25.531 -13.32 -17.516 1 83.75 78 CYS A C 1
ATOM 616 O O . CYS A 1 78 ? 25.281 -12.18 -17.109 1 83.75 78 CYS A O 1
ATOM 618 N N . GLU A 1 79 ? 25.203 -13.969 -18.672 1 70.75 79 GLU A N 1
ATOM 619 C CA . GLU A 1 79 ? 24.344 -13.234 -19.578 1 70.75 79 GLU A CA 1
ATOM 620 C C . GLU A 1 79 ? 22.891 -13.297 -19.125 1 70.75 79 GLU A C 1
ATOM 622 O O . GLU A 1 79 ? 22.5 -14.211 -18.391 1 70.75 79 GLU A O 1
ATOM 627 N N . ASP A 1 80 ? 22.141 -12.344 -19.297 1 58.44 80 ASP A N 1
ATOM 628 C CA . ASP A 1 80 ? 20.688 -12.359 -19.141 1 58.44 80 ASP A CA 1
ATOM 629 C C . ASP A 1 80 ? 20.281 -12.133 -17.688 1 58.44 80 ASP A C 1
ATOM 631 O O . ASP A 1 80 ? 19.25 -12.617 -17.25 1 58.44 80 ASP A O 1
ATOM 635 N N . ILE A 1 81 ? 21.328 -11.797 -16.984 1 51.88 81 ILE A N 1
ATOM 636 C CA . ILE A 1 81 ? 20.938 -11.406 -15.625 1 51.88 81 ILE A CA 1
ATOM 637 C C . ILE A 1 81 ? 20.094 -10.141 -15.68 1 51.88 81 ILE A C 1
ATOM 639 O O . ILE A 1 81 ? 20.422 -9.188 -16.391 1 51.88 81 ILE A O 1
ATOM 643 N N . LYS A 1 82 ? 19.203 -10.164 -14.734 1 49.66 82 LYS A N 1
ATOM 644 C CA . LYS A 1 82 ? 18.078 -9.273 -14.469 1 49.66 82 LYS A CA 1
ATOM 645 C C . LYS A 1 82 ? 18.344 -7.875 -15.016 1 49.66 82 LYS A C 1
ATOM 647 O O . LYS A 1 82 ? 19.25 -7.184 -14.562 1 49.66 82 LYS A O 1
ATOM 652 N N . LYS A 1 83 ? 18.672 -7.758 -16.266 1 42.41 83 LYS A N 1
ATOM 653 C CA . LYS A 1 83 ? 18.562 -6.336 -16.594 1 42.41 83 LYS A CA 1
ATOM 654 C C . LYS A 1 83 ? 17.203 -5.781 -16.188 1 42.41 83 LYS A C 1
ATOM 656 O O . LYS A 1 83 ? 16.203 -6.496 -16.219 1 42.41 83 LYS A O 1
ATOM 661 N N . GLU A 1 84 ? 17.219 -5.004 -15.234 1 40.66 84 GLU A N 1
ATOM 662 C CA . GLU A 1 84 ? 15.961 -4.273 -15.156 1 40.66 84 GLU A CA 1
ATOM 663 C C . GLU A 1 84 ? 15.305 -4.176 -16.531 1 40.66 84 GLU A C 1
ATOM 665 O O . GLU A 1 84 ? 15.523 -3.209 -17.266 1 40.66 84 GLU A O 1
ATOM 670 N N . GLU A 1 85 ? 15.68 -5.148 -17.328 1 36.16 85 GLU A N 1
ATOM 671 C CA . GLU A 1 85 ? 14.93 -4.91 -18.547 1 36.16 85 GLU A CA 1
ATOM 672 C C . GLU A 1 85 ? 13.508 -4.441 -18.25 1 36.16 85 GLU A C 1
ATOM 674 O O . GLU A 1 85 ? 12.906 -4.879 -17.266 1 36.16 85 GLU A O 1
ATOM 679 N N . ASP A 1 86 ? 13.281 -3.26 -18.672 1 35.44 86 ASP A N 1
ATOM 680 C CA . ASP A 1 86 ? 11.914 -2.762 -18.766 1 35.44 86 ASP A CA 1
ATOM 681 C C . ASP A 1 86 ? 10.93 -3.906 -19 1 35.44 86 ASP A C 1
ATOM 683 O O . ASP A 1 86 ? 10.977 -4.566 -20.047 1 35.44 86 ASP A O 1
ATOM 687 N N . LEU A 1 87 ? 10.914 -4.953 -18.203 1 35.5 87 LEU A N 1
ATOM 688 C CA . LEU A 1 87 ? 9.727 -5.699 -18.578 1 35.5 87 LEU A CA 1
ATOM 689 C C . LEU A 1 87 ? 8.914 -4.934 -19.625 1 35.5 87 LEU A C 1
ATOM 691 O O . LEU A 1 87 ? 8.594 -3.76 -19.422 1 35.5 87 LEU A O 1
ATOM 695 N N . ASP A 1 88 ? 9.195 -5.168 -20.75 1 35.41 88 ASP A N 1
ATOM 696 C CA . ASP A 1 88 ? 8.32 -4.582 -21.75 1 35.41 88 ASP A CA 1
ATOM 697 C C . ASP A 1 88 ? 6.984 -4.16 -21.141 1 35.41 88 ASP A C 1
ATOM 699 O O . ASP A 1 88 ? 6.285 -4.977 -20.547 1 35.41 88 ASP A O 1
ATOM 703 N N . GLU A 1 89 ? 6.875 -2.934 -20.75 1 38.06 89 GLU A N 1
ATOM 704 C CA . GLU A 1 89 ? 5.68 -2.217 -20.312 1 38.06 89 GLU A CA 1
ATOM 705 C C . GLU A 1 89 ? 4.414 -2.971 -20.703 1 38.06 89 GLU A C 1
ATOM 707 O O . GLU A 1 89 ? 3.391 -2.877 -20.031 1 38.06 89 GLU A O 1
ATOM 712 N N . SER A 1 90 ? 4.566 -3.557 -21.844 1 37.84 90 SER A N 1
ATOM 713 C CA . SER A 1 90 ? 3.416 -4.203 -22.469 1 37.84 90 SER A CA 1
ATOM 714 C C . SER A 1 90 ? 3.012 -5.461 -21.703 1 37.84 90 SER A C 1
ATOM 716 O O . SER A 1 90 ? 1.823 -5.75 -21.562 1 37.84 90 SER A O 1
ATOM 718 N N . PHE A 1 91 ? 3.99 -6.301 -21.375 1 38.75 91 PHE A N 1
ATOM 719 C CA . PHE A 1 91 ? 3.641 -7.594 -20.797 1 38.75 91 PHE A CA 1
ATOM 720 C C . PHE A 1 91 ? 3.227 -7.441 -19.344 1 38.75 91 PHE A C 1
ATOM 722 O O . PHE A 1 91 ? 2.377 -8.188 -18.859 1 38.75 91 PHE A O 1
ATOM 729 N N . LYS A 1 92 ? 4.027 -6.684 -18.562 1 43.25 92 LYS A N 1
ATOM 730 C CA . LYS A 1 92 ? 3.676 -6.414 -17.172 1 43.25 92 LYS A CA 1
ATOM 731 C C . LYS A 1 92 ? 2.201 -6.047 -17.031 1 43.25 92 LYS A C 1
ATOM 733 O O . LYS A 1 92 ? 1.591 -6.281 -15.984 1 43.25 92 LYS A O 1
ATOM 738 N N . LEU A 1 93 ? 1.759 -5.383 -18.016 1 40.66 93 LEU A N 1
ATOM 739 C CA . LEU A 1 93 ? 0.365 -4.953 -18.047 1 40.66 93 LEU A CA 1
ATOM 740 C C . LEU A 1 93 ? -0.555 -6.117 -18.406 1 40.66 93 LEU A C 1
ATOM 742 O O . LEU A 1 93 ? -1.771 -6.031 -18.219 1 40.66 93 LEU A O 1
ATOM 746 N N . THR A 1 94 ? 0.015 -7.066 -19.047 1 39.28 94 THR A N 1
ATOM 747 C CA . THR A 1 94 ? -0.838 -8.141 -19.547 1 39.28 94 THR A CA 1
ATOM 748 C C . THR A 1 94 ? -1.38 -8.984 -18.391 1 39.28 94 THR A C 1
ATOM 750 O O . THR A 1 94 ? -2.537 -9.406 -18.422 1 39.28 94 THR A O 1
ATOM 753 N N . ASP A 1 95 ? -0.472 -9.383 -17.609 1 37.53 95 ASP A N 1
ATOM 754 C CA . ASP A 1 95 ? -1.066 -10.188 -16.547 1 37.53 95 ASP A CA 1
ATOM 755 C C . ASP A 1 95 ? -2.09 -9.375 -15.75 1 37.53 95 ASP A C 1
ATOM 757 O O . ASP A 1 95 ? -2.816 -9.922 -14.914 1 37.53 95 ASP A O 1
ATOM 761 N N . GLN A 1 96 ? -1.752 -8.078 -15.641 1 38.97 96 GLN A N 1
ATOM 762 C CA . GLN A 1 96 ? -2.547 -7.188 -14.797 1 38.97 96 GLN A CA 1
ATOM 763 C C . GLN A 1 96 ? -3.906 -6.902 -15.43 1 38.97 96 GLN A C 1
ATOM 765 O O . GLN A 1 96 ? -4.57 -5.926 -15.078 1 38.97 96 GLN A O 1
ATOM 770 N N . GLY A 1 97 ? -4.301 -7.723 -16.266 1 40.69 97 GLY A N 1
ATOM 771 C CA . GLY A 1 97 ? -5.613 -7.496 -16.844 1 40.69 97 GLY A CA 1
ATOM 772 C C . GLY A 1 97 ? -5.648 -6.32 -17.797 1 40.69 97 GLY A C 1
ATOM 773 O O . GLY A 1 97 ? -6.723 -5.902 -18.234 1 40.69 97 GLY A O 1
ATOM 774 N N . GLU A 1 98 ? -4.582 -5.547 -17.828 1 41.88 98 GLU A N 1
ATOM 775 C CA . GLU A 1 98 ? -4.715 -4.348 -18.656 1 41.88 98 GLU A CA 1
ATOM 776 C C . GLU A 1 98 ? -4.543 -4.672 -20.125 1 41.88 98 GLU A C 1
ATOM 778 O O . GLU A 1 98 ? -4.41 -3.766 -20.953 1 41.88 98 GLU A O 1
ATOM 783 N N . ILE A 1 99 ? -4.199 -5.801 -20.5 1 41.25 99 ILE A N 1
ATOM 784 C CA . ILE A 1 99 ? -4.266 -5.84 -21.953 1 41.25 99 ILE A CA 1
ATOM 785 C C . ILE A 1 99 ? -5.676 -5.496 -22.422 1 41.25 99 ILE A C 1
ATOM 787 O O . ILE A 1 99 ? -6.637 -6.184 -22.078 1 41.25 99 ILE A O 1
ATOM 791 N N . PRO A 1 100 ? -5.836 -4.281 -22.688 1 43.78 100 PRO A N 1
ATOM 792 C CA . PRO A 1 100 ? -7.148 -4.113 -23.312 1 43.78 100 PRO A CA 1
ATOM 793 C C . PRO A 1 100 ? -7.555 -5.316 -24.156 1 43.78 100 PRO A C 1
ATOM 795 O O . PRO A 1 100 ? -6.883 -5.637 -25.141 1 43.78 100 PRO A O 1
ATOM 798 N N . LEU A 1 101 ? -7.922 -6.266 -23.438 1 50.91 101 LEU A N 1
ATOM 799 C CA . LEU A 1 101 ? -8.383 -7.375 -24.25 1 50.91 101 LEU A CA 1
ATOM 800 C C . LEU A 1 101 ? -9.258 -6.875 -25.406 1 50.91 101 LEU A C 1
ATOM 802 O O . LEU A 1 101 ? -10.328 -6.301 -25.172 1 50.91 101 LEU A O 1
ATOM 806 N N . LYS A 1 102 ? -8.57 -6.488 -26.453 1 52.34 102 LYS A N 1
ATOM 807 C CA . LYS A 1 102 ? -9.336 -6.238 -27.672 1 52.34 102 LYS A CA 1
ATOM 808 C C . LYS A 1 102 ? -10.414 -7.297 -27.875 1 52.34 102 LYS A C 1
ATOM 810 O O . LYS A 1 102 ? -10.266 -8.438 -27.422 1 52.34 102 LYS A O 1
ATOM 815 N N . LYS A 1 103 ? -11.469 -6.871 -28.312 1 65.69 103 LYS A N 1
ATOM 816 C CA . LYS A 1 103 ? -12.547 -7.758 -28.75 1 65.69 103 LYS A CA 1
ATOM 817 C C . LYS A 1 103 ? -12 -8.922 -29.562 1 65.69 103 LYS A C 1
ATOM 819 O O . LYS A 1 103 ? -11.141 -8.727 -30.438 1 65.69 103 LYS A O 1
ATOM 824 N N . GLY A 1 104 ? -12.172 -10.211 -28.891 1 79.81 104 GLY A N 1
ATOM 825 C CA . GLY A 1 104 ? -11.898 -11.406 -29.672 1 79.81 104 GLY A CA 1
ATOM 826 C C . GLY A 1 104 ? -10.672 -12.164 -29.203 1 79.81 104 GLY A C 1
ATOM 827 O O . GLY A 1 104 ? -10.375 -13.25 -29.703 1 79.81 104 GLY A O 1
ATOM 828 N N . ILE A 1 105 ? -9.984 -11.656 -28.25 1 89.25 105 ILE A N 1
ATOM 829 C CA . ILE A 1 105 ? -8.797 -12.352 -27.766 1 89.25 105 ILE A CA 1
ATOM 830 C C . ILE A 1 105 ? -9.211 -13.398 -26.734 1 89.25 105 ILE A C 1
ATOM 832 O O . ILE A 1 105 ? -9.992 -13.117 -25.828 1 89.25 105 ILE A O 1
ATOM 836 N N . ILE A 1 106 ? -8.734 -14.648 -26.969 1 94.75 106 ILE A N 1
ATOM 837 C CA . ILE A 1 106 ? -8.922 -15.711 -25.984 1 94.75 106 ILE A CA 1
ATOM 838 C C . ILE A 1 106 ? -7.898 -15.562 -24.875 1 94.75 106 ILE A C 1
ATOM 840 O O . ILE A 1 106 ? -6.691 -15.539 -25.125 1 94.75 106 ILE A O 1
ATOM 844 N N . ASN A 1 107 ? -8.336 -15.516 -23.594 1 93.56 107 ASN A N 1
ATOM 845 C CA . ASN A 1 107 ? -7.496 -15.156 -22.469 1 93.56 107 ASN A CA 1
ATOM 846 C C . ASN A 1 107 ? -7.141 -16.375 -21.625 1 93.56 107 ASN A C 1
ATOM 848 O O . ASN A 1 107 ? -7.832 -16.688 -20.641 1 93.56 107 ASN A O 1
ATOM 852 N N . PHE A 1 108 ? -5.957 -16.969 -21.906 1 96.44 108 PHE A N 1
ATOM 853 C CA . PHE A 1 108 ? -5.441 -18.062 -21.094 1 96.44 108 PHE A CA 1
ATOM 854 C C . PHE A 1 108 ? -4.48 -17.547 -20.031 1 96.44 108 PHE A C 1
ATOM 856 O O . PHE A 1 108 ? -3.73 -18.312 -19.438 1 96.44 108 PHE A O 1
ATOM 863 N N . ALA A 1 109 ? -4.484 -16.234 -19.812 1 92.62 109 ALA A N 1
ATOM 864 C CA . ALA A 1 109 ? -3.5 -15.617 -18.922 1 92.62 109 ALA A CA 1
ATOM 865 C C . ALA A 1 109 ? -4.105 -15.328 -17.547 1 92.62 109 ALA A C 1
ATOM 867 O O . ALA A 1 109 ? -3.482 -15.586 -16.516 1 92.62 109 ALA A O 1
ATOM 868 N N . SER A 1 110 ? -5.32 -14.883 -17.531 1 88.94 110 SER A N 1
ATOM 869 C CA . SER A 1 110 ? -5.922 -14.328 -16.312 1 88.94 110 SER A CA 1
ATOM 870 C C . SER A 1 110 ? -6.605 -15.422 -15.5 1 88.94 110 SER A C 1
ATOM 872 O O . SER A 1 110 ? -7.195 -16.344 -16.062 1 88.94 110 SER A O 1
ATOM 874 N N . SER A 1 111 ? -6.523 -15.203 -14.203 1 89.31 111 SER A N 1
ATOM 875 C CA . SER A 1 111 ? -7.238 -16.094 -13.297 1 89.31 111 SER A CA 1
ATOM 876 C C . SER A 1 111 ? -8.516 -15.445 -12.773 1 89.31 111 SER A C 1
ATOM 878 O O . SER A 1 111 ? -9.109 -15.914 -11.805 1 89.31 111 SER A O 1
ATOM 880 N N . SER A 1 112 ? -8.906 -14.406 -13.383 1 87.19 112 SER A N 1
ATOM 881 C CA . SER A 1 112 ? -10.141 -13.742 -12.977 1 87.19 112 SER A CA 1
ATOM 882 C C . SER A 1 112 ? -11.359 -14.438 -13.562 1 87.19 112 SER A C 1
ATOM 884 O O . SER A 1 112 ? -11.375 -14.797 -14.742 1 87.19 112 SER A O 1
ATOM 886 N N . LEU A 1 113 ? -12.375 -14.531 -12.82 1 89.31 113 LEU A N 1
ATOM 887 C CA . LEU A 1 113 ? -13.617 -15.156 -13.258 1 89.31 113 LEU A CA 1
ATOM 888 C C . LEU A 1 113 ? -14.406 -14.227 -14.172 1 89.31 113 LEU A C 1
ATOM 890 O O . LEU A 1 113 ? -14.258 -13 -14.094 1 89.31 113 LEU A O 1
ATOM 894 N N . ASN A 1 114 ? -15.211 -14.844 -14.977 1 87.94 114 ASN A N 1
ATOM 895 C CA . ASN A 1 114 ? -16.156 -14.062 -15.766 1 87.94 114 ASN A CA 1
ATOM 896 C C . ASN A 1 114 ? -17.125 -13.297 -14.883 1 87.94 114 ASN A C 1
ATOM 898 O O . ASN A 1 114 ? -17.734 -13.867 -13.977 1 87.94 114 ASN A O 1
ATOM 902 N N . PRO A 1 115 ? -17.328 -12.102 -15.18 1 88.38 115 PRO A N 1
ATOM 903 C CA . PRO A 1 115 ? -18.188 -11.258 -14.344 1 88.38 115 PRO A CA 1
ATOM 904 C C . PRO A 1 115 ? -19.609 -11.789 -14.242 1 88.38 115 PRO A C 1
ATOM 906 O O . PRO A 1 115 ? -20.312 -11.523 -13.266 1 88.38 115 PRO A O 1
ATOM 909 N N . GLU A 1 116 ? -20.016 -12.516 -15.227 1 88.31 116 GLU A N 1
ATOM 910 C CA . GLU A 1 116 ? -21.375 -13.055 -15.258 1 88.31 116 GLU A CA 1
ATOM 911 C C . GLU A 1 116 ? -21.578 -14.094 -14.156 1 88.31 116 GLU A C 1
ATOM 913 O O . GLU A 1 116 ? -22.719 -14.414 -13.805 1 88.31 116 GLU A O 1
ATOM 918 N N . LEU A 1 117 ? -20.516 -14.594 -13.617 1 90.25 117 LEU A N 1
ATOM 919 C CA . LEU A 1 117 ? -20.594 -15.633 -12.594 1 90.25 117 LEU A CA 1
ATOM 920 C C . LEU A 1 117 ? -20.781 -15.023 -11.211 1 90.25 117 LEU A C 1
ATOM 922 O O . LEU A 1 117 ? -21.062 -15.742 -10.242 1 90.25 117 LEU A O 1
ATOM 926 N N . PHE A 1 118 ? -20.625 -13.742 -11.086 1 90.44 118 PHE A N 1
ATOM 927 C CA . PHE A 1 118 ? -20.656 -13.109 -9.773 1 90.44 118 PHE A CA 1
ATOM 928 C C . PHE A 1 118 ? -22.078 -12.992 -9.266 1 90.44 118 PHE A C 1
ATOM 930 O O . PHE A 1 118 ? -23 -12.734 -10.039 1 90.44 118 PHE A O 1
ATOM 937 N N . PRO A 1 119 ? -22.25 -13.086 -7.984 1 91.62 119 PRO A N 1
ATOM 938 C CA . PRO A 1 119 ? -23.578 -12.984 -7.375 1 91.62 119 PRO A CA 1
ATOM 939 C C . PRO A 1 119 ? -24.016 -11.539 -7.145 1 91.62 119 PRO A C 1
ATOM 941 O O . PRO A 1 119 ? -24.234 -11.133 -6 1 91.62 119 PRO A O 1
ATOM 944 N N . VAL A 1 120 ? -24.312 -10.844 -8.125 1 92.12 120 VAL A N 1
ATOM 945 C CA . VAL A 1 120 ? -24.531 -9.406 -8.117 1 92.12 120 VAL A CA 1
ATOM 946 C C . VAL A 1 120 ? -25.812 -9.086 -7.348 1 92.12 120 VAL A C 1
ATOM 948 O O . VAL A 1 120 ? -25.844 -8.156 -6.535 1 92.12 120 VAL A O 1
ATOM 951 N N . GLU A 1 121 ? -26.859 -9.844 -7.609 1 93.44 121 GLU A N 1
ATOM 952 C CA . GLU A 1 121 ? -28.156 -9.586 -6.965 1 93.44 121 GLU A CA 1
ATOM 953 C C . GLU A 1 121 ? -28.062 -9.781 -5.453 1 93.44 121 GLU A C 1
ATOM 955 O O . GLU A 1 121 ? -28.516 -8.93 -4.684 1 93.44 121 GLU A O 1
ATOM 960 N N . ASP A 1 122 ? -27.438 -10.891 -5.055 1 93.62 122 ASP A N 1
ATOM 961 C CA . ASP A 1 122 ? -27.266 -11.18 -3.635 1 93.62 122 ASP A CA 1
ATOM 962 C C . ASP A 1 122 ? -26.469 -10.078 -2.949 1 93.62 122 ASP A C 1
ATOM 964 O O . ASP A 1 122 ? -26.859 -9.578 -1.891 1 93.62 122 ASP A O 1
ATOM 968 N N . PHE A 1 123 ? -25.469 -9.727 -3.576 1 92.88 123 PHE A N 1
ATOM 969 C CA . PHE A 1 123 ? -24.578 -8.766 -2.936 1 92.88 123 PHE A CA 1
ATOM 970 C C . PHE A 1 123 ? -25.203 -7.367 -2.955 1 92.88 123 PHE A C 1
ATOM 972 O O . PHE A 1 123 ? -25 -6.59 -2.02 1 92.88 123 PHE A O 1
ATOM 979 N N . GLY A 1 124 ? -25.859 -6.973 -4.062 1 95.06 124 GLY A N 1
ATOM 980 C CA . GLY A 1 124 ? -26.594 -5.723 -4.09 1 95.06 124 GLY A CA 1
ATOM 981 C C . GLY A 1 124 ? -27.594 -5.598 -2.961 1 95.06 124 GLY A C 1
ATOM 982 O O . GLY A 1 124 ? -27.719 -4.539 -2.346 1 95.06 124 GLY A O 1
ATOM 983 N N . ASP A 1 125 ? -28.297 -6.66 -2.684 1 96.81 125 ASP A N 1
ATOM 984 C CA . ASP A 1 125 ? -29.25 -6.688 -1.582 1 96.81 125 ASP A CA 1
ATOM 985 C C . ASP A 1 125 ? -28.547 -6.457 -0.243 1 96.81 125 ASP A C 1
ATOM 987 O O . ASP A 1 125 ? -29.078 -5.742 0.618 1 96.81 125 ASP A O 1
ATOM 991 N N . LEU A 1 126 ? -27.438 -7.094 -0.054 1 96.94 126 LEU A N 1
ATOM 992 C CA . LEU A 1 126 ? -26.688 -6.945 1.185 1 96.94 126 LEU A CA 1
ATOM 993 C C . LEU A 1 126 ? -26.203 -5.508 1.358 1 96.94 126 LEU A C 1
ATOM 995 O O . LEU A 1 126 ? -26.25 -4.961 2.465 1 96.94 126 LEU A O 1
ATOM 999 N N . ILE A 1 127 ? -25.75 -4.863 0.292 1 96.62 127 ILE A N 1
ATOM 1000 C CA . ILE A 1 127 ? -25.312 -3.475 0.332 1 96.62 127 ILE A CA 1
ATOM 1001 C C . ILE A 1 127 ? -26.453 -2.576 0.777 1 96.62 127 ILE A C 1
ATOM 1003 O O . ILE A 1 127 ? -26.297 -1.729 1.658 1 96.62 127 ILE A O 1
ATOM 1007 N N . ASN A 1 128 ? -27.578 -2.789 0.193 1 97.12 128 ASN A N 1
ATOM 1008 C CA . ASN A 1 128 ? -28.734 -1.979 0.535 1 97.12 128 ASN A CA 1
ATOM 1009 C C . ASN A 1 128 ? -29.156 -2.186 1.987 1 97.12 128 ASN A C 1
ATOM 1011 O O . ASN A 1 128 ? -29.578 -1.24 2.658 1 97.12 128 ASN A O 1
ATOM 1015 N N . ARG A 1 129 ? -29.094 -3.375 2.436 1 97.19 129 ARG A N 1
ATOM 1016 C CA . ARG A 1 129 ? -29.406 -3.664 3.83 1 97.19 129 ARG A CA 1
ATOM 1017 C C . ARG A 1 129 ? -28.453 -2.936 4.77 1 97.19 129 ARG A C 1
ATOM 1019 O O . ARG A 1 129 ? -28.875 -2.389 5.793 1 97.19 129 ARG A O 1
ATOM 1026 N N . VAL A 1 130 ? -27.172 -2.936 4.441 1 97 130 VAL A N 1
ATOM 1027 C CA . VAL A 1 130 ? -26.172 -2.254 5.254 1 97 130 VAL A CA 1
ATOM 1028 C C . VAL A 1 130 ? -26.453 -0.752 5.266 1 97 130 VAL A C 1
ATOM 1030 O O . VAL A 1 130 ? -26.375 -0.109 6.316 1 97 130 VAL A O 1
ATOM 1033 N N . LEU A 1 131 ? -26.75 -0.17 4.129 1 95.88 131 LEU A N 1
ATOM 1034 C CA . LEU A 1 131 ? -27 1.264 4.023 1 95.88 131 LEU A CA 1
ATOM 1035 C C . LEU A 1 131 ? -28.219 1.666 4.855 1 95.88 131 LEU A C 1
ATOM 1037 O O . LEU A 1 131 ? -28.219 2.725 5.488 1 95.88 131 LEU A O 1
ATOM 1041 N N . ARG A 1 132 ? -29.219 0.833 4.867 1 95.44 132 ARG A N 1
ATOM 1042 C CA . ARG A 1 132 ? -30.422 1.11 5.656 1 95.44 132 ARG A CA 1
ATOM 1043 C C . ARG A 1 132 ? -30.125 1.006 7.148 1 95.44 132 ARG A C 1
ATOM 1045 O O . ARG A 1 132 ? -30.594 1.83 7.938 1 95.44 132 ARG A O 1
ATOM 1052 N N . ARG A 1 133 ? -29.359 0.035 7.508 1 94.19 133 ARG A N 1
ATOM 1053 C CA . ARG A 1 133 ? -29.094 -0.268 8.906 1 94.19 133 ARG A CA 1
ATOM 1054 C C . ARG A 1 133 ? -28.094 0.714 9.5 1 94.19 133 ARG A C 1
ATOM 1056 O O . ARG A 1 133 ? -28.297 1.227 10.602 1 94.19 133 ARG A O 1
ATOM 1063 N N . ASP A 1 134 ? -26.984 0.941 8.773 1 93.81 134 ASP A N 1
ATOM 1064 C CA . ASP A 1 134 ? -25.844 1.634 9.344 1 93.81 134 ASP A CA 1
ATOM 1065 C C . ASP A 1 134 ? -25.75 3.068 8.828 1 93.81 134 ASP A C 1
ATOM 1067 O O . ASP A 1 134 ? -25.047 3.898 9.406 1 93.81 134 ASP A O 1
ATOM 1071 N N . GLY A 1 135 ? -26.438 3.371 7.742 1 93.44 135 GLY A N 1
ATOM 1072 C CA . GLY A 1 135 ? -26.391 4.719 7.191 1 93.44 135 GLY A CA 1
ATOM 1073 C C . GLY A 1 135 ? -24.984 5.223 6.973 1 93.44 135 GLY A C 1
ATOM 1074 O O . GLY A 1 135 ? -24.156 4.535 6.355 1 93.44 135 GLY A O 1
ATOM 1075 N N . GLY A 1 136 ? -24.703 6.363 7.461 1 91.44 136 GLY A N 1
ATOM 1076 C CA . GLY A 1 136 ? -23.406 7.02 7.285 1 91.44 136 GLY A CA 1
ATOM 1077 C C . GLY A 1 136 ? -22.266 6.273 7.949 1 91.44 136 GLY A C 1
ATOM 1078 O O . GLY A 1 136 ? -21.109 6.414 7.543 1 91.44 136 GLY A O 1
ATOM 1079 N N . TYR A 1 137 ? -22.516 5.473 8.898 1 90.12 137 TYR A N 1
ATOM 1080 C CA . TYR A 1 137 ? -21.484 4.734 9.617 1 90.12 137 TYR A CA 1
ATOM 1081 C C . TYR A 1 137 ? -20.781 3.732 8.703 1 90.12 137 TYR A C 1
ATOM 1083 O O . TYR A 1 137 ? -19.641 3.328 8.969 1 90.12 137 TYR A O 1
ATOM 1091 N N . ALA A 1 138 ? -21.438 3.396 7.617 1 92.88 138 ALA A N 1
ATOM 1092 C CA . ALA A 1 138 ? -20.844 2.496 6.633 1 92.88 138 ALA A CA 1
ATOM 1093 C C . ALA A 1 138 ? -19.734 3.191 5.852 1 92.88 138 ALA A C 1
ATOM 1095 O O . ALA A 1 138 ? -18.922 2.535 5.18 1 92.88 138 ALA A O 1
ATOM 1096 N N . PHE A 1 139 ? -19.688 4.488 6.016 1 89.62 139 PHE A N 1
ATOM 1097 C CA . PHE A 1 139 ? -18.75 5.262 5.203 1 89.62 139 PHE A CA 1
ATOM 1098 C C . PHE A 1 139 ? -17.734 5.98 6.086 1 89.62 139 PHE A C 1
ATOM 1100 O O . PHE A 1 139 ? -17.016 6.859 5.613 1 89.62 139 PHE A O 1
ATOM 1107 N N . GLU A 1 140 ? -17.625 5.672 7.297 1 85.81 140 GLU A N 1
ATOM 1108 C CA . GLU A 1 140 ? -16.625 6.242 8.188 1 85.81 140 GLU A CA 1
ATOM 1109 C C . GLU A 1 140 ? -15.281 5.527 8.031 1 85.81 140 GLU A C 1
ATOM 1111 O O . GLU A 1 140 ? -15.203 4.473 7.398 1 85.81 140 GLU A O 1
ATOM 1116 N N . TYR A 1 141 ? -14.273 6.188 8.586 1 76.38 141 TYR A N 1
ATOM 1117 C CA . TYR A 1 141 ? -13.023 5.449 8.734 1 76.38 141 TYR A CA 1
ATOM 1118 C C . TYR A 1 141 ? -13.203 4.254 9.664 1 76.38 141 TYR A C 1
ATOM 1120 O O . TYR A 1 141 ? -13.766 4.383 10.75 1 76.38 141 TYR A O 1
ATOM 1128 N N . GLN A 1 142 ? -12.75 3.17 9.156 1 77.94 142 GLN A N 1
ATOM 1129 C CA . GLN A 1 142 ? -12.836 1.959 9.969 1 77.94 142 GLN A CA 1
ATOM 1130 C C . GLN A 1 142 ? -11.562 1.748 10.781 1 77.94 142 GLN A C 1
ATOM 1132 O O . GLN A 1 142 ? -10.523 2.342 10.484 1 77.94 142 GLN A O 1
ATOM 1137 N N . ASP A 1 143 ? -11.781 0.908 11.773 1 84.44 143 ASP A N 1
ATOM 1138 C CA . ASP A 1 143 ? -10.594 0.381 12.438 1 84.44 143 ASP A CA 1
ATOM 1139 C C . ASP A 1 143 ? -9.594 -0.168 11.422 1 84.44 143 ASP A C 1
ATOM 1141 O O . ASP A 1 143 ? -9.984 -0.827 10.453 1 84.44 143 ASP A O 1
ATOM 1145 N N . THR A 1 144 ? -8.383 0.22 11.641 1 89.38 144 THR A N 1
ATOM 1146 C CA . THR A 1 144 ? -7.344 -0.213 10.719 1 89.38 144 THR A CA 1
ATOM 1147 C C . THR A 1 144 ? -7.297 -1.736 10.633 1 89.38 144 THR A C 1
ATOM 1149 O O . THR A 1 144 ? -6.992 -2.295 9.578 1 89.38 144 THR A O 1
ATOM 1152 N N . ARG A 1 145 ? -7.582 -2.354 11.75 1 93.81 145 ARG A N 1
ATOM 1153 C CA . ARG A 1 145 ? -7.598 -3.812 11.773 1 93.81 145 ARG A CA 1
ATOM 1154 C C . ARG A 1 145 ? -8.75 -4.359 10.938 1 93.81 145 ARG A C 1
ATOM 1156 O O . ARG A 1 145 ? -8.703 -5.504 10.484 1 93.81 145 ARG A O 1
ATOM 1163 N N . GLY A 1 146 ? -9.766 -3.615 10.797 1 94.75 146 GLY A N 1
ATOM 1164 C CA . GLY A 1 146 ? -10.969 -4.008 10.086 1 94.75 146 GLY A CA 1
ATOM 1165 C C . GLY A 1 146 ? -12.211 -3.996 10.961 1 94.75 146 GLY A C 1
ATOM 1166 O O . GLY A 1 146 ? -12.109 -3.938 12.188 1 94.75 146 GLY A O 1
ATOM 1167 N N . TYR A 1 147 ? -13.359 -4.023 10.383 1 95.62 147 TYR A N 1
ATOM 1168 C CA . TYR A 1 147 ? -14.664 -4.062 11.031 1 95.62 147 TYR A CA 1
ATOM 1169 C C . TYR A 1 147 ? -14.797 -5.285 11.93 1 95.62 147 TYR A C 1
ATOM 1171 O O . TYR A 1 147 ? -14.68 -6.422 11.461 1 95.62 147 TYR A O 1
ATOM 1179 N N . LYS A 1 148 ? -15.008 -5.086 13.242 1 95.44 148 LYS A N 1
ATOM 1180 C CA . LYS A 1 148 ? -14.93 -6.148 14.242 1 95.44 148 LYS A CA 1
ATOM 1181 C C . LYS A 1 148 ? -15.914 -7.273 13.93 1 95.44 148 LYS A C 1
ATOM 1183 O O . LYS A 1 148 ? -15.547 -8.453 13.977 1 95.44 148 LYS A O 1
ATOM 1188 N N . PRO A 1 149 ? -17.188 -6.949 13.555 1 96.81 149 PRO A N 1
ATOM 1189 C CA . PRO A 1 149 ? -18.094 -8.047 13.211 1 96.81 149 PRO A CA 1
ATOM 1190 C C . PRO A 1 149 ? -17.578 -8.891 12.047 1 96.81 149 PRO A C 1
ATOM 1192 O O . PRO A 1 149 ? -17.75 -10.109 12.039 1 96.81 149 PRO A O 1
ATOM 1195 N N . LEU A 1 150 ? -16.953 -8.273 11.047 1 97.81 150 LEU A N 1
ATOM 1196 C CA . LEU A 1 150 ? -16.375 -9.047 9.953 1 97.81 150 LEU A CA 1
ATOM 1197 C C . LEU A 1 150 ? -15.25 -9.945 10.453 1 97.81 150 LEU A C 1
ATOM 1199 O O . LEU A 1 150 ? -15.148 -11.109 10.047 1 97.81 150 LEU A O 1
ATOM 1203 N N . ARG A 1 151 ? -14.352 -9.422 11.289 1 98.25 151 ARG A N 1
ATOM 1204 C CA . ARG A 1 151 ? -13.258 -10.227 11.836 1 98.25 151 ARG A CA 1
ATOM 1205 C C . ARG A 1 151 ? -13.789 -11.43 12.609 1 98.25 151 ARG A C 1
ATOM 1207 O O . ARG A 1 151 ? -13.211 -12.516 12.555 1 98.25 151 ARG A O 1
ATOM 1214 N N . LYS A 1 152 ? -14.922 -11.234 13.32 1 98.25 152 LYS A N 1
ATOM 1215 C CA . LYS A 1 152 ? -15.57 -12.352 14 1 98.25 152 LYS A CA 1
ATOM 1216 C C . LYS A 1 152 ? -16.078 -13.383 13 1 98.25 152 LYS A C 1
ATOM 1218 O O . LYS A 1 152 ? -15.945 -14.586 13.211 1 98.25 152 LYS A O 1
ATOM 1223 N N . SER A 1 153 ? -16.688 -12.898 11.953 1 98.38 153 SER A N 1
ATOM 1224 C CA . SER A 1 153 ? -17.172 -13.789 10.906 1 98.38 153 SER A CA 1
ATOM 1225 C C . SER A 1 153 ? -16.031 -14.562 10.258 1 98.38 153 SER A C 1
ATOM 1227 O O . SER A 1 153 ? -16.172 -15.742 9.93 1 98.38 153 SER A O 1
ATOM 1229 N N . ILE A 1 154 ? -14.883 -13.914 10.07 1 98.38 154 ILE A N 1
ATOM 1230 C CA . ILE A 1 154 ? -13.711 -14.547 9.484 1 98.38 154 ILE A CA 1
ATOM 1231 C C . ILE A 1 154 ? -13.188 -15.633 10.43 1 98.38 154 ILE A C 1
ATOM 1233 O O . ILE A 1 154 ? -12.82 -16.719 9.984 1 98.38 154 ILE A O 1
ATOM 1237 N N . LYS A 1 155 ? -13.148 -15.32 11.711 1 98.5 155 LYS A N 1
ATOM 1238 C CA . LYS A 1 155 ? -12.742 -16.312 12.703 1 98.5 155 LYS A CA 1
ATOM 1239 C C . LYS A 1 155 ? -13.555 -17.594 12.57 1 98.5 155 LYS A C 1
ATOM 1241 O O . LYS A 1 155 ? -13.008 -18.703 12.617 1 98.5 155 LYS A O 1
ATOM 1246 N N . GLU A 1 156 ? -14.836 -17.453 12.406 1 98.19 156 GLU A N 1
ATOM 1247 C CA . GLU A 1 156 ? -15.711 -18.609 12.234 1 98.19 156 GLU A CA 1
ATOM 1248 C C . GLU A 1 156 ? -15.484 -19.281 10.891 1 98.19 156 GLU A C 1
ATOM 1250 O O . GLU A 1 156 ? -15.445 -20.516 10.812 1 98.19 156 GLU A O 1
ATOM 1255 N N . PHE A 1 157 ? -15.312 -18.531 9.922 1 97.19 157 PHE A N 1
ATOM 1256 C CA . PHE A 1 157 ? -15.172 -19 8.547 1 97.19 157 PHE A CA 1
ATOM 1257 C C . PHE A 1 157 ? -13.969 -19.922 8.406 1 97.19 157 PHE A C 1
ATOM 1259 O O . PHE A 1 157 ? -14.047 -20.953 7.746 1 97.19 157 PHE A O 1
ATOM 1266 N N . VAL A 1 158 ? -12.852 -19.609 9.062 1 97.94 158 VAL A N 1
ATOM 1267 C CA . VAL A 1 158 ? -11.594 -20.297 8.82 1 97.94 158 VAL A CA 1
ATOM 1268 C C . VAL A 1 158 ? -11.578 -21.625 9.586 1 97.94 158 VAL A C 1
ATOM 1270 O O . VAL A 1 158 ? -10.688 -22.453 9.383 1 97.94 158 VAL A O 1
ATOM 1273 N N . LYS A 1 159 ? -12.562 -21.859 10.414 1 97.75 159 LYS A N 1
ATOM 1274 C CA . LYS A 1 159 ? -12.648 -23.125 11.133 1 97.75 159 LYS A CA 1
ATOM 1275 C C . LYS A 1 159 ? -12.82 -24.297 10.172 1 97.75 159 LYS A C 1
ATOM 1277 O O . LYS A 1 159 ? -12.359 -25.406 10.453 1 97.75 159 LYS A O 1
ATOM 1282 N N . LYS A 1 160 ? -13.477 -24.031 9.031 1 94.94 160 LYS A N 1
ATOM 1283 C CA . LYS A 1 160 ? -13.664 -25.078 8.031 1 94.94 160 LYS A CA 1
ATOM 1284 C C . LYS A 1 160 ? -12.328 -25.609 7.527 1 94.94 160 LYS A C 1
ATOM 1286 O O . LYS A 1 160 ? -12.25 -26.734 7.027 1 94.94 160 LYS A O 1
ATOM 1291 N N . ASP A 1 161 ? -11.336 -24.812 7.625 1 96.94 161 ASP A N 1
ATOM 1292 C CA . ASP A 1 161 ? -9.992 -25.188 7.191 1 96.94 161 ASP A CA 1
ATOM 1293 C C . ASP A 1 161 ? -9.125 -25.594 8.383 1 96.94 161 ASP A C 1
ATOM 1295 O O . ASP A 1 161 ? -7.898 -25.641 8.281 1 96.94 161 ASP A O 1
ATOM 1299 N N . GLU A 1 162 ? -9.781 -25.75 9.555 1 98 162 GLU A N 1
ATOM 1300 C CA . GLU A 1 162 ? -9.148 -26.188 10.797 1 98 162 GLU A CA 1
ATOM 1301 C C . GLU A 1 162 ? -8.133 -25.156 11.297 1 98 162 GLU A C 1
ATOM 1303 O O . GLU A 1 162 ? -7.066 -25.516 11.789 1 98 162 GLU A O 1
ATOM 1308 N N . ILE A 1 163 ? -8.383 -23.953 11.031 1 98.5 163 ILE A N 1
ATOM 1309 C CA . ILE 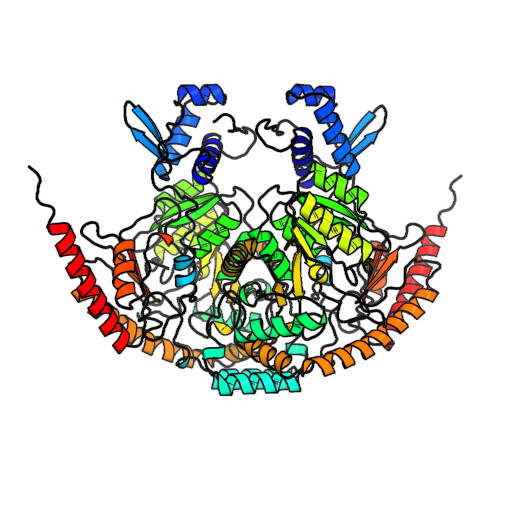A 1 163 ? -7.625 -22.844 11.594 1 98.5 163 ILE A CA 1
ATOM 1310 C C . ILE A 1 163 ? -8.375 -22.266 12.797 1 98.5 163 ILE A C 1
ATOM 1312 O O . ILE A 1 163 ? -9.547 -21.906 12.688 1 98.5 163 ILE A O 1
ATOM 1316 N N . PHE A 1 164 ? -7.73 -22.219 13.922 1 97.88 164 PHE A N 1
ATOM 1317 C CA . PHE A 1 164 ? -8.273 -21.641 15.148 1 97.88 164 PHE A CA 1
ATOM 1318 C C . PHE A 1 164 ? -7.461 -20.438 15.586 1 97.88 164 PHE A C 1
ATOM 1320 O O . PHE A 1 164 ? -6.25 -20.531 15.789 1 97.88 164 PHE A O 1
ATOM 1327 N N . THR A 1 165 ? -8.07 -19.312 15.609 1 97.81 165 THR A N 1
ATOM 1328 C CA . THR A 1 165 ? -7.383 -18.062 15.898 1 97.81 165 THR A CA 1
ATOM 1329 C C . THR A 1 165 ? -8.273 -17.141 16.734 1 97.81 165 THR A C 1
ATOM 1331 O O . THR A 1 165 ? -9.406 -17.5 17.062 1 97.81 165 THR A O 1
ATOM 1334 N N . ASP A 1 166 ? -7.758 -16.031 17.203 1 96.75 166 ASP A N 1
ATOM 1335 C CA . ASP A 1 166 ? -8.516 -15.008 17.906 1 96.75 166 ASP A CA 1
ATOM 1336 C C . ASP A 1 166 ? -8.828 -13.82 16.984 1 96.75 166 ASP A C 1
ATOM 1338 O O . ASP A 1 166 ? -8.086 -13.562 16.031 1 96.75 166 ASP A O 1
ATOM 1342 N N . VAL A 1 167 ? -9.891 -13.133 17.312 1 97.38 167 VAL A N 1
ATOM 1343 C CA . VAL A 1 167 ? -10.344 -11.992 16.516 1 97.38 167 VAL A CA 1
ATOM 1344 C C . VAL A 1 167 ? -9.242 -10.945 16.453 1 97.38 167 VAL A C 1
ATOM 1346 O O . VAL A 1 167 ? -9.07 -10.281 15.422 1 97.38 167 VAL A O 1
ATOM 1349 N N . GLU A 1 168 ? -8.383 -10.781 17.438 1 94.19 168 GLU A N 1
ATOM 1350 C CA . GLU A 1 168 ? -7.336 -9.773 17.547 1 94.19 168 GLU A CA 1
ATOM 1351 C C . GLU A 1 168 ? -6.188 -10.07 16.594 1 94.19 168 GLU A C 1
ATOM 1353 O O . GLU A 1 168 ? -5.41 -9.172 16.25 1 94.19 168 GLU A O 1
ATOM 1358 N N . ASN A 1 169 ? -6.121 -11.328 16.094 1 97.5 169 ASN A N 1
ATOM 1359 C CA . ASN A 1 169 ? -5.039 -11.719 15.203 1 97.5 169 ASN A CA 1
ATOM 1360 C C . ASN A 1 169 ? -5.422 -11.531 13.742 1 97.5 169 ASN A C 1
ATOM 13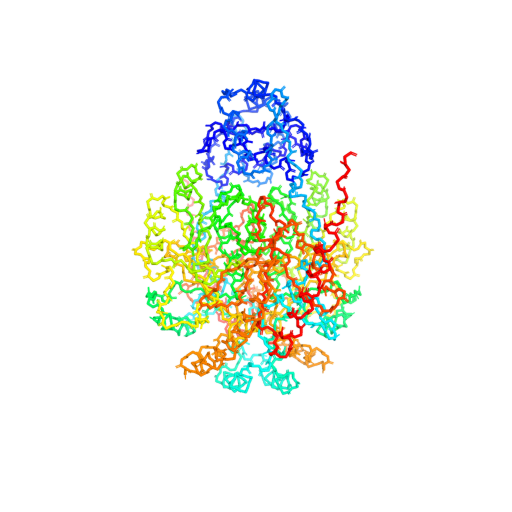62 O O . ASN A 1 169 ? -4.594 -11.719 12.852 1 97.5 169 ASN A O 1
ATOM 1366 N N . ILE A 1 170 ? -6.664 -11.117 13.539 1 98.44 170 ILE A N 1
ATOM 1367 C CA . ILE A 1 170 ? -7.172 -11.008 12.172 1 98.44 170 ILE A CA 1
ATOM 1368 C C . ILE A 1 170 ? -7.074 -9.555 11.703 1 98.44 170 ILE A C 1
ATOM 1370 O O . ILE A 1 170 ? -7.602 -8.648 12.359 1 98.44 170 ILE A O 1
ATOM 1374 N N . GLN A 1 171 ? -6.355 -9.32 10.633 1 97.94 171 GLN A N 1
ATOM 1375 C CA . GLN A 1 171 ? -6.227 -8.031 9.969 1 97.94 171 GLN A CA 1
ATOM 1376 C C . GLN A 1 171 ? -6.887 -8.047 8.594 1 97.94 171 GLN A C 1
ATOM 1378 O O . GLN A 1 171 ? -6.473 -8.805 7.711 1 97.94 171 GLN A O 1
ATOM 1383 N N . VAL A 1 172 ? -7.922 -7.215 8.414 1 97.31 172 VAL A N 1
ATOM 1384 C CA . VAL A 1 172 ? -8.57 -7.105 7.109 1 97.31 172 VAL A CA 1
ATOM 1385 C C . VAL A 1 172 ? -7.691 -6.293 6.16 1 97.31 172 VAL A C 1
ATOM 1387 O O . VAL A 1 172 ? -7.105 -5.285 6.559 1 97.31 172 VAL A O 1
ATOM 1390 N N . ILE A 1 173 ? -7.562 -6.738 4.922 1 96.62 173 ILE A N 1
ATOM 1391 C CA . ILE A 1 173 ? -6.73 -6.102 3.904 1 96.62 173 ILE A CA 1
ATOM 1392 C C . ILE A 1 173 ? -7.504 -6 2.592 1 96.62 173 ILE A C 1
ATOM 1394 O O . ILE A 1 173 ? -8.57 -6.602 2.447 1 96.62 173 ILE A O 1
ATOM 1398 N N . SER A 1 174 ? -6.953 -5.238 1.651 1 94.44 174 SER A N 1
ATOM 1399 C CA . SER A 1 174 ? -7.574 -5.055 0.342 1 94.44 174 SER A CA 1
ATOM 1400 C C . SER A 1 174 ? -7.023 -6.051 -0.675 1 94.44 174 SER A C 1
ATOM 1402 O O . SER A 1 174 ? -6.43 -5.652 -1.679 1 94.44 174 SER A O 1
ATOM 1404 N N . GLY A 1 175 ? -7.254 -7.32 -0.413 1 94.06 175 GLY A N 1
ATOM 1405 C CA . GLY A 1 175 ? -6.801 -8.391 -1.285 1 94.06 175 GLY A CA 1
ATOM 1406 C C . GLY A 1 175 ? -5.469 -8.984 -0.864 1 94.06 175 GLY A C 1
ATOM 1407 O O . GLY A 1 175 ? -4.75 -8.391 -0.054 1 94.06 175 GLY A O 1
ATOM 1408 N N . GLY A 1 176 ? -5.152 -10.094 -1.503 1 95.31 176 GLY A N 1
ATOM 1409 C CA . GLY A 1 176 ? -3.953 -10.836 -1.144 1 95.31 176 GLY A CA 1
ATOM 1410 C C . GLY A 1 176 ? -2.674 -10.07 -1.429 1 95.31 176 GLY A C 1
ATOM 1411 O O . GLY A 1 176 ? -1.723 -10.133 -0.648 1 95.31 176 GLY A O 1
ATOM 1412 N N . GLN A 1 177 ? -2.633 -9.391 -2.516 1 95.06 177 GLN A N 1
ATOM 1413 C CA . GLN A 1 177 ? -1.441 -8.617 -2.867 1 95.06 177 GLN A CA 1
ATOM 1414 C C . GLN A 1 177 ? -1.114 -7.59 -1.791 1 95.06 177 GLN A C 1
ATOM 1416 O O . GLN A 1 177 ? 0.052 -7.398 -1.439 1 95.06 177 GLN A O 1
ATOM 1421 N N . GLN A 1 178 ? -2.143 -6.887 -1.309 1 97.12 178 GLN A N 1
ATOM 1422 C CA . GLN A 1 178 ? -1.864 -5.938 -0.237 1 97.12 178 GLN A CA 1
ATOM 1423 C C . GLN A 1 178 ? -1.327 -6.648 1.002 1 97.12 178 GLN A C 1
ATOM 1425 O O . GLN A 1 178 ? -0.477 -6.109 1.714 1 97.12 178 GLN A O 1
ATOM 1430 N N . GLY A 1 179 ? -1.895 -7.844 1.264 1 98.12 179 GLY A N 1
ATOM 1431 C CA . GLY A 1 179 ? -1.362 -8.617 2.379 1 98.12 179 GLY A CA 1
ATOM 1432 C C . GLY A 1 179 ? 0.134 -8.844 2.283 1 98.12 179 GLY A C 1
ATOM 1433 O O . GLY A 1 179 ? 0.862 -8.633 3.256 1 98.12 179 GLY A O 1
ATOM 1434 N N . ILE A 1 180 ? 0.571 -9.25 1.125 1 98.38 180 ILE A N 1
ATOM 1435 C CA . ILE A 1 180 ? 1.992 -9.469 0.883 1 98.38 180 ILE A CA 1
ATOM 1436 C C . ILE A 1 180 ? 2.76 -8.164 1.079 1 98.38 180 ILE A C 1
ATOM 1438 O O . ILE A 1 180 ? 3.816 -8.148 1.716 1 98.38 180 ILE A O 1
ATOM 1442 N N . ASP A 1 181 ? 2.227 -7.137 0.622 1 97.38 181 ASP A N 1
ATOM 1443 C CA . ASP A 1 181 ? 2.867 -5.828 0.714 1 97.38 181 ASP A CA 1
ATOM 1444 C C . ASP A 1 181 ? 2.953 -5.359 2.164 1 97.38 181 ASP A C 1
ATOM 1446 O O . ASP A 1 181 ? 3.965 -4.793 2.582 1 97.38 181 ASP A O 1
ATOM 1450 N N . VAL A 1 182 ? 1.896 -5.5 2.906 1 97.62 182 VAL A N 1
ATOM 1451 C CA . VAL A 1 182 ? 1.842 -5.121 4.312 1 97.62 182 VAL A CA 1
ATOM 1452 C C . VAL A 1 182 ? 2.883 -5.914 5.102 1 97.62 182 VAL A C 1
ATOM 1454 O O . VAL A 1 182 ? 3.617 -5.348 5.914 1 97.62 182 VAL A O 1
ATOM 1457 N N . VAL A 1 183 ? 2.934 -7.195 4.844 1 98.25 183 VAL A N 1
ATOM 1458 C CA . VAL A 1 183 ? 3.918 -8.039 5.516 1 98.25 183 VAL A CA 1
ATOM 1459 C C . VAL A 1 183 ? 5.328 -7.574 5.152 1 98.25 183 VAL A C 1
ATOM 1461 O O . VAL A 1 183 ? 6.203 -7.492 6.016 1 98.25 183 VAL A O 1
ATOM 1464 N N . SER A 1 184 ? 5.527 -7.289 3.895 1 97.88 184 SER A N 1
ATOM 1465 C CA . SER A 1 184 ? 6.828 -6.816 3.43 1 97.88 184 SER A CA 1
ATOM 1466 C C . SER A 1 184 ? 7.234 -5.531 4.145 1 97.88 184 SER A C 1
ATOM 1468 O O . SER A 1 184 ? 8.359 -5.414 4.629 1 97.88 184 SER A O 1
ATOM 1470 N N . LYS A 1 185 ? 6.328 -4.598 4.199 1 96.19 185 LYS A N 1
ATOM 1471 C CA . LYS A 1 185 ? 6.586 -3.309 4.828 1 96.19 185 LYS A CA 1
ATOM 1472 C C . LYS A 1 185 ? 6.898 -3.475 6.312 1 96.19 185 LYS A C 1
ATOM 1474 O O . LYS A 1 185 ? 7.773 -2.789 6.848 1 96.19 185 LYS A O 1
ATOM 1479 N N . ALA A 1 186 ? 6.254 -4.367 6.938 1 95.19 186 ALA A N 1
ATOM 1480 C CA . ALA A 1 186 ? 6.367 -4.555 8.383 1 95.19 186 ALA A CA 1
ATOM 1481 C C . ALA A 1 186 ? 7.668 -5.266 8.742 1 95.19 186 ALA A C 1
ATOM 1483 O O . ALA A 1 186 ? 8.266 -4.992 9.789 1 95.19 186 ALA A O 1
ATOM 1484 N N . LEU A 1 187 ? 8.102 -6.168 7.875 1 95.38 187 LEU A N 1
ATOM 1485 C CA . LEU A 1 187 ? 9.109 -7.109 8.359 1 95.38 187 LEU A CA 1
ATOM 1486 C C . LEU A 1 187 ? 10.43 -6.922 7.617 1 95.38 187 LEU A C 1
ATOM 1488 O O . LEU A 1 187 ? 11.492 -7.258 8.141 1 95.38 187 LEU A O 1
ATOM 1492 N N . ILE A 1 188 ? 10.383 -6.438 6.387 1 95.25 188 ILE A N 1
ATOM 1493 C CA . ILE A 1 188 ? 11.594 -6.441 5.57 1 95.25 188 ILE A CA 1
ATOM 1494 C C . ILE A 1 188 ? 12.312 -5.102 5.711 1 95.25 188 ILE A C 1
ATOM 1496 O O . ILE A 1 188 ? 11.75 -4.047 5.414 1 95.25 188 ILE A O 1
ATOM 1500 N N . ASN A 1 189 ? 13.461 -5.133 6.137 1 87.94 189 ASN A N 1
ATOM 1501 C CA . ASN A 1 189 ? 14.406 -4.031 6.02 1 87.94 189 ASN A CA 1
ATOM 1502 C C . ASN A 1 189 ? 15.367 -4.234 4.848 1 87.94 189 ASN A C 1
ATOM 1504 O O . ASN A 1 189 ? 15.5 -5.352 4.344 1 87.94 189 ASN A O 1
ATOM 1508 N N . PHE A 1 190 ? 15.938 -3.188 4.465 1 82 190 PHE A N 1
ATOM 1509 C CA . PHE A 1 190 ? 16.906 -3.242 3.369 1 82 190 PHE A CA 1
ATOM 1510 C C . PHE A 1 190 ? 17.953 -4.316 3.621 1 82 190 PHE A C 1
ATOM 1512 O O . PHE A 1 190 ? 18.484 -4.43 4.73 1 82 190 PHE A O 1
ATOM 1519 N N . GLU A 1 191 ? 18.141 -5.258 2.73 1 80.38 191 GLU A N 1
ATOM 1520 C CA . GLU A 1 191 ? 19.188 -6.277 2.666 1 80.38 191 GLU A CA 1
ATOM 1521 C C . GLU A 1 191 ? 18.812 -7.496 3.508 1 80.38 191 GLU A C 1
ATOM 1523 O O . GLU A 1 191 ? 19.594 -8.453 3.598 1 80.38 191 GLU A O 1
ATOM 1528 N N . ASP A 1 192 ? 17.609 -7.461 4.07 1 88.81 192 ASP A N 1
ATOM 1529 C CA . ASP A 1 192 ? 17.141 -8.688 4.703 1 88.81 192 ASP A CA 1
ATOM 1530 C C . ASP A 1 192 ? 16.984 -9.805 3.68 1 88.81 192 ASP A C 1
ATOM 1532 O O . ASP A 1 192 ? 16.625 -9.555 2.525 1 88.81 192 ASP A O 1
ATOM 1536 N N . SER A 1 193 ? 17.219 -11.008 4.102 1 91.69 193 SER A N 1
ATOM 1537 C CA . SER A 1 193 ? 17.062 -12.156 3.217 1 91.69 193 SER A CA 1
ATOM 1538 C C . SER A 1 193 ? 15.656 -12.742 3.33 1 91.69 193 SER A C 1
ATOM 1540 O O . SER A 1 193 ? 15.102 -12.836 4.43 1 91.69 193 SER A O 1
ATOM 1542 N N . ILE A 1 194 ? 15.125 -13.062 2.184 1 96.56 194 ILE A N 1
ATOM 1543 C CA . ILE A 1 194 ? 13.844 -13.75 2.07 1 96.56 194 ILE A CA 1
ATOM 1544 C C . ILE A 1 194 ? 14.008 -15.008 1.213 1 96.56 194 ILE A C 1
ATOM 1546 O O . ILE A 1 194 ? 14.711 -14.984 0.201 1 96.56 194 ILE A O 1
ATOM 1550 N N . ILE A 1 195 ? 13.422 -16.109 1.627 1 98.19 195 ILE A N 1
ATOM 1551 C CA . ILE A 1 195 ? 13.43 -17.312 0.809 1 98.19 195 ILE A CA 1
ATOM 1552 C C . ILE A 1 195 ? 12.086 -17.469 0.099 1 98.19 195 ILE A C 1
ATOM 1554 O O . ILE A 1 195 ? 11.031 -17.266 0.701 1 98.19 195 ILE A O 1
ATOM 1558 N N . VAL A 1 196 ? 12.148 -17.797 -1.176 1 98.44 196 VAL A N 1
ATOM 1559 C CA . VAL A 1 196 ? 10.945 -18.031 -1.969 1 98.44 196 VAL A CA 1
ATOM 1560 C C . VAL A 1 196 ? 11.078 -19.344 -2.727 1 98.44 196 VAL A C 1
ATOM 1562 O O . VAL A 1 196 ? 12.18 -19.875 -2.887 1 98.44 196 VAL A O 1
ATOM 1565 N N . GLU A 1 197 ? 9.945 -19.828 -3.133 1 98.62 197 GLU A N 1
ATOM 1566 C CA . GLU A 1 197 ? 9.891 -21 -4.008 1 98.62 197 GLU A CA 1
ATOM 1567 C C . GLU A 1 197 ? 10.383 -20.656 -5.414 1 98.62 197 GLU A C 1
ATOM 1569 O O . GLU A 1 197 ? 10.273 -19.516 -5.852 1 98.62 197 GLU A O 1
ATOM 1574 N N . ARG A 1 198 ? 10.898 -21.672 -6.117 1 97.56 198 ARG A N 1
ATOM 1575 C CA . ARG A 1 198 ? 11.32 -21.547 -7.508 1 97.56 198 ARG A CA 1
ATOM 1576 C C . ARG A 1 198 ? 10.57 -22.531 -8.398 1 97.56 198 ARG A C 1
ATOM 1578 O O . ARG A 1 198 ? 10.797 -23.734 -8.336 1 97.56 198 ARG A O 1
ATOM 1585 N N . PRO A 1 199 ? 9.695 -22.062 -9.273 1 97.31 199 PRO A N 1
ATOM 1586 C CA . PRO A 1 199 ? 9.195 -20.703 -9.484 1 97.31 199 PRO A CA 1
ATOM 1587 C C . PRO A 1 199 ? 8.195 -20.266 -8.422 1 97.31 199 PRO A C 1
ATOM 1589 O O . PRO A 1 199 ? 7.844 -21.062 -7.539 1 97.31 199 PRO A O 1
ATOM 1592 N N . THR A 1 200 ? 7.785 -18.984 -8.477 1 98.06 200 THR A N 1
ATOM 1593 C CA . THR A 1 200 ? 6.762 -18.5 -7.555 1 98.06 200 THR A CA 1
ATOM 1594 C C . THR A 1 200 ? 6.02 -17.297 -8.133 1 98.06 200 THR A C 1
ATOM 1596 O O . THR A 1 200 ? 6.203 -16.953 -9.305 1 98.06 200 THR A O 1
ATOM 1599 N N . TYR A 1 201 ? 5.129 -16.781 -7.426 1 96.62 201 TYR A N 1
ATOM 1600 C CA . TYR A 1 201 ? 4.266 -15.672 -7.824 1 96.62 201 TYR A CA 1
ATOM 1601 C C . TYR A 1 201 ? 5.074 -14.398 -8.039 1 96.62 201 TYR A C 1
ATOM 1603 O O . TYR A 1 201 ? 5.68 -13.875 -7.102 1 96.62 201 TYR A O 1
ATOM 1611 N N . SER A 1 202 ? 5 -13.828 -9.188 1 93.56 202 SER A N 1
ATOM 1612 C CA . SER A 1 202 ? 5.895 -12.773 -9.633 1 93.56 202 SER A CA 1
ATOM 1613 C C . SER A 1 202 ? 5.668 -11.484 -8.852 1 93.56 202 SER A C 1
ATOM 1615 O O . SER A 1 202 ? 6.609 -10.727 -8.602 1 93.56 202 SER A O 1
ATOM 1617 N N . TRP A 1 203 ? 4.449 -11.234 -8.438 1 92.81 203 TRP A N 1
ATOM 1618 C CA . TRP A 1 203 ? 4.18 -9.953 -7.805 1 92.81 203 TRP A CA 1
ATOM 1619 C C . TRP A 1 203 ? 4.523 -9.992 -6.32 1 92.81 203 TRP A C 1
ATOM 1621 O O . TRP A 1 203 ? 4.684 -8.945 -5.684 1 92.81 203 TRP A O 1
ATOM 1631 N N . ALA A 1 204 ? 4.551 -11.125 -5.75 1 97.25 204 ALA A N 1
ATOM 1632 C CA . ALA A 1 204 ? 5.191 -11.234 -4.441 1 97.25 204 ALA A CA 1
ATOM 1633 C C . ALA A 1 204 ? 6.664 -10.852 -4.52 1 97.25 204 ALA A C 1
ATOM 1635 O O . ALA A 1 204 ? 7.164 -10.094 -3.682 1 97.25 204 ALA A O 1
ATOM 1636 N N . LEU A 1 205 ? 7.348 -11.383 -5.574 1 94.69 205 LEU A N 1
ATOM 1637 C CA . LEU A 1 205 ? 8.75 -11.031 -5.793 1 94.69 205 LEU A CA 1
ATOM 1638 C C . LEU A 1 205 ? 8.922 -9.523 -5.898 1 94.69 205 LEU A C 1
ATOM 1640 O O . LEU A 1 205 ? 9.836 -8.953 -5.297 1 94.69 205 LEU A O 1
ATOM 1644 N N . ALA A 1 206 ? 8.016 -8.93 -6.598 1 91.75 206 ALA A N 1
ATOM 1645 C CA . ALA A 1 206 ? 8.078 -7.484 -6.793 1 91.75 206 ALA A CA 1
ATOM 1646 C C . ALA A 1 206 ? 7.941 -6.742 -5.465 1 91.75 206 ALA A C 1
ATOM 1648 O O . ALA A 1 206 ? 8.609 -5.73 -5.238 1 91.75 206 ALA A O 1
ATOM 1649 N N . SER A 1 207 ? 7.066 -7.176 -4.59 1 95.88 207 SER A N 1
ATOM 1650 C CA . SER A 1 207 ? 6.895 -6.574 -3.27 1 95.88 207 SER A CA 1
ATOM 1651 C C . SER A 1 207 ? 8.18 -6.656 -2.453 1 95.88 207 SER A C 1
ATOM 1653 O O . SER A 1 207 ? 8.586 -5.676 -1.827 1 95.88 207 SER A O 1
ATOM 1655 N N . PHE A 1 208 ? 8.812 -7.848 -2.475 1 96 208 PHE A N 1
ATOM 1656 C CA . PHE A 1 208 ? 10.039 -8.055 -1.708 1 96 208 PHE A CA 1
ATOM 1657 C C . PHE A 1 208 ? 11.18 -7.223 -2.271 1 96 208 PHE A C 1
ATOM 1659 O O . PHE A 1 208 ? 11.945 -6.613 -1.518 1 96 208 PHE A O 1
ATOM 1666 N N . GLU A 1 209 ? 11.234 -7.195 -3.588 1 90.31 209 GLU A N 1
ATOM 1667 C CA . GLU A 1 209 ? 12.273 -6.426 -4.266 1 90.31 209 GLU A CA 1
ATOM 1668 C C . GLU A 1 209 ? 12.133 -4.934 -3.98 1 90.31 209 GLU A C 1
ATOM 1670 O O . GLU A 1 209 ? 13.133 -4.227 -3.818 1 90.31 209 GLU A O 1
ATOM 1675 N N . SER A 1 210 ? 10.914 -4.504 -3.939 1 89.81 210 SER A N 1
ATOM 1676 C CA . SER A 1 210 ? 10.656 -3.088 -3.703 1 89.81 210 SER A CA 1
ATOM 1677 C C . SER A 1 210 ? 11.211 -2.645 -2.352 1 89.81 210 SER A C 1
ATOM 1679 O O . SER A 1 210 ? 11.5 -1.463 -2.15 1 89.81 210 SER A O 1
ATOM 1681 N N . ARG A 1 211 ? 11.359 -3.586 -1.449 1 92.5 211 ARG A N 1
ATOM 1682 C CA . ARG A 1 211 ? 11.867 -3.285 -0.116 1 92.5 211 ARG A CA 1
ATOM 1683 C C . ARG A 1 211 ? 13.383 -3.465 -0.057 1 92.5 211 ARG A C 1
ATOM 1685 O O . ARG A 1 211 ? 13.992 -3.285 1 1 92.5 211 ARG A O 1
ATOM 1692 N N . GLY A 1 212 ? 13.992 -3.918 -1.187 1 87 212 GLY A N 1
ATOM 1693 C CA . GLY A 1 212 ? 15.43 -4.125 -1.233 1 87 212 GLY A CA 1
ATOM 1694 C C . GLY A 1 212 ? 15.867 -5.438 -0.607 1 87 212 GLY A C 1
ATOM 1695 O O . GLY A 1 212 ? 17.016 -5.574 -0.17 1 87 212 GLY A O 1
ATOM 1696 N N . ALA A 1 213 ? 15.008 -6.391 -0.565 1 90.12 213 ALA A N 1
ATOM 1697 C CA . ALA A 1 213 ? 15.312 -7.68 0.042 1 90.12 213 ALA A CA 1
ATOM 1698 C C . ALA A 1 213 ? 16.281 -8.477 -0.826 1 90.12 213 ALA A C 1
ATOM 1700 O O . ALA A 1 213 ? 16.281 -8.352 -2.053 1 90.12 213 ALA A O 1
ATOM 1701 N N . GLU A 1 214 ? 17.078 -9.25 -0.154 1 86.5 214 GLU A N 1
ATOM 1702 C CA . GLU A 1 214 ? 17.828 -10.312 -0.821 1 86.5 214 GLU A CA 1
ATOM 1703 C C . GLU A 1 214 ? 16.969 -11.562 -0.998 1 86.5 214 GLU A C 1
ATOM 1705 O O . GLU A 1 214 ? 16.672 -12.266 -0.028 1 86.5 214 GLU A O 1
ATOM 1710 N N . ILE A 1 215 ? 16.672 -11.891 -2.23 1 91.44 215 ILE A N 1
ATOM 1711 C CA . ILE A 1 215 ? 15.781 -13.008 -2.506 1 91.44 215 ILE A CA 1
ATOM 1712 C C . ILE A 1 215 ? 16.594 -14.281 -2.742 1 91.44 215 ILE A C 1
ATOM 1714 O O . ILE A 1 215 ? 17.516 -14.289 -3.566 1 91.44 215 ILE A O 1
ATOM 1718 N N . LEU A 1 216 ? 16.266 -15.312 -1.998 1 92 216 LEU A N 1
ATOM 1719 C CA . LEU A 1 216 ? 16.844 -16.641 -2.15 1 92 216 LEU A CA 1
ATOM 1720 C C . LEU A 1 216 ? 15.805 -17.641 -2.635 1 92 216 LEU A C 1
ATOM 1722 O O . LEU A 1 216 ? 14.711 -17.734 -2.066 1 92 216 LEU A O 1
ATOM 1726 N N . GLU A 1 217 ? 16.156 -18.422 -3.633 1 94.69 217 GLU A N 1
ATOM 1727 C CA . GLU A 1 217 ? 15.211 -19.359 -4.207 1 94.69 217 GLU A CA 1
ATOM 1728 C C . GLU A 1 217 ? 15.492 -20.781 -3.721 1 94.69 217 GLU A C 1
ATOM 1730 O O . GLU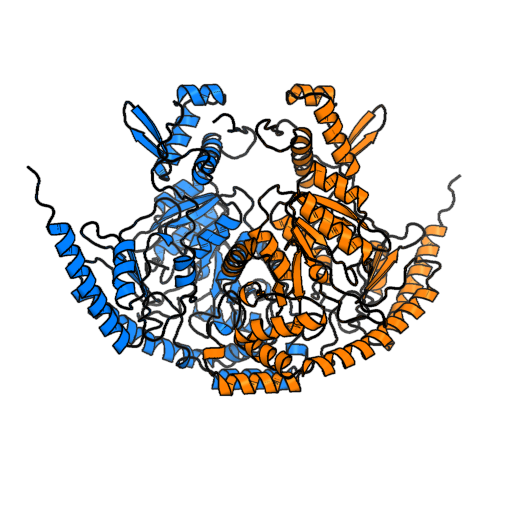 A 1 217 ? 16.641 -21.156 -3.512 1 94.69 217 GLU A O 1
ATOM 1735 N N . VAL A 1 218 ? 14.484 -21.516 -3.537 1 97.81 218 VAL A N 1
ATOM 1736 C CA . VAL A 1 218 ? 14.539 -22.938 -3.266 1 97.81 218 VAL A CA 1
ATOM 1737 C C . VAL A 1 218 ? 13.664 -23.688 -4.266 1 97.81 218 VAL A C 1
ATOM 1739 O O . VAL A 1 218 ? 12.508 -23.312 -4.496 1 97.81 218 VAL A O 1
ATOM 1742 N N . ASP A 1 219 ? 14.133 -24.781 -4.781 1 97.44 219 ASP A N 1
ATOM 1743 C CA . ASP A 1 219 ? 13.438 -25.516 -5.832 1 97.44 219 ASP A CA 1
ATOM 1744 C C . ASP A 1 219 ? 12.188 -26.203 -5.285 1 97.44 219 ASP A C 1
ATOM 1746 O O . ASP A 1 219 ? 12.148 -26.609 -4.125 1 97.44 219 ASP A O 1
ATOM 1750 N N . LEU A 1 220 ? 11.219 -26.312 -6.148 1 97.88 220 LEU A N 1
ATOM 1751 C CA . LEU A 1 220 ? 10.023 -27.078 -5.852 1 97.88 220 LEU A CA 1
ATOM 1752 C C . LEU A 1 220 ? 10.156 -28.516 -6.367 1 97.88 220 LEU A C 1
ATOM 1754 O O . LEU A 1 220 ? 10.766 -28.75 -7.414 1 97.88 220 LEU A O 1
ATOM 1758 N N . GLU A 1 221 ? 9.617 -29.391 -5.594 1 97.56 221 GLU A N 1
ATOM 1759 C CA . GLU A 1 221 ? 9.391 -30.781 -5.996 1 97.56 221 GLU A CA 1
ATOM 1760 C C . GLU A 1 221 ? 7.906 -31.047 -6.242 1 97.56 221 GLU A C 1
ATOM 1762 O O . GLU A 1 221 ? 7.082 -30.125 -6.141 1 97.56 221 GLU A O 1
ATOM 1767 N N . LYS A 1 222 ? 7.562 -32.219 -6.594 1 96.06 222 LYS A N 1
ATOM 1768 C CA . LYS A 1 222 ? 6.191 -32.562 -6.957 1 96.06 222 LYS A CA 1
ATOM 1769 C C . LYS A 1 222 ? 5.246 -32.375 -5.773 1 96.06 222 LYS A C 1
ATOM 1771 O O . LYS A 1 222 ? 4.055 -32.125 -5.961 1 96.06 222 LYS A O 1
ATOM 1776 N N . ASP A 1 223 ? 5.84 -32.469 -4.59 1 96.94 223 ASP A N 1
ATOM 1777 C CA . ASP A 1 223 ? 4.965 -32.438 -3.426 1 96.94 223 ASP A CA 1
ATOM 1778 C C . ASP A 1 223 ? 5.305 -31.25 -2.521 1 96.94 223 ASP A C 1
ATOM 1780 O O . ASP A 1 223 ? 5.004 -31.266 -1.326 1 96.94 223 ASP A O 1
ATOM 1784 N N . GLY A 1 224 ? 6.07 -30.312 -3 1 97.75 224 GLY A N 1
ATOM 1785 C CA . GLY A 1 224 ? 6.367 -29.125 -2.201 1 97.75 224 GLY A CA 1
ATOM 1786 C C . GLY A 1 224 ? 7.816 -28.703 -2.293 1 97.75 224 GLY A C 1
ATOM 1787 O O . GLY A 1 224 ? 8.555 -29.156 -3.17 1 97.75 224 GLY A O 1
ATOM 1788 N N . ILE A 1 225 ? 8.195 -27.859 -1.441 1 98.31 225 ILE A N 1
ATOM 1789 C CA . ILE A 1 225 ? 9.508 -27.219 -1.438 1 98.31 225 ILE A CA 1
ATOM 1790 C C . ILE A 1 225 ? 10.586 -28.234 -1.075 1 98.31 225 ILE A C 1
ATOM 1792 O O . ILE A 1 225 ? 10.336 -29.156 -0.292 1 98.31 225 ILE A O 1
ATOM 1796 N N . ASN A 1 226 ? 11.789 -28.141 -1.684 1 98.56 226 ASN A N 1
ATOM 1797 C CA . ASN A 1 226 ? 12.922 -28.969 -1.302 1 98.56 226 ASN A CA 1
ATOM 1798 C C . ASN A 1 226 ? 13.406 -28.656 0.109 1 98.56 226 ASN A C 1
ATOM 1800 O O . ASN A 1 226 ? 14.109 -27.656 0.318 1 98.56 226 ASN A O 1
ATOM 1804 N N . LEU A 1 227 ? 13.164 -29.531 1.029 1 98.44 227 LEU A N 1
ATOM 1805 C CA . LEU A 1 227 ? 13.406 -29.266 2.445 1 98.44 227 LEU A CA 1
ATOM 1806 C C . LEU A 1 227 ? 14.898 -29.25 2.756 1 98.44 227 LEU A C 1
ATOM 1808 O O . LEU A 1 227 ? 15.352 -28.5 3.625 1 98.44 227 LEU A O 1
ATOM 1812 N N . GLU A 1 228 ? 15.656 -30.047 2.086 1 97.94 228 GLU A N 1
ATOM 1813 C CA . GLU A 1 228 ? 17.094 -30.062 2.311 1 97.94 228 GLU A CA 1
ATOM 1814 C C . GLU A 1 228 ? 17.75 -28.75 1.896 1 97.94 228 GLU A C 1
ATOM 1816 O O . GLU A 1 228 ? 18.547 -28.188 2.648 1 97.94 228 GLU A O 1
ATOM 1821 N N . GLU A 1 229 ? 17.391 -28.359 0.768 1 97.19 229 GLU A N 1
ATOM 1822 C CA . GLU A 1 229 ? 17.906 -27.078 0.285 1 97.19 229 GLU A CA 1
ATOM 1823 C C . GLU A 1 229 ? 17.438 -25.938 1.181 1 97.19 229 GLU A C 1
ATOM 1825 O O . GLU A 1 229 ? 18.219 -25.016 1.467 1 97.19 229 GLU A O 1
ATOM 1830 N N . LEU A 1 230 ? 16.234 -26.016 1.577 1 98.38 230 LEU A N 1
ATOM 1831 C CA . LEU A 1 230 ? 15.672 -25 2.459 1 98.38 230 LEU A CA 1
ATOM 1832 C C . LEU A 1 230 ? 16.453 -24.922 3.764 1 98.38 230 LEU A C 1
ATOM 1834 O O . LEU A 1 230 ? 16.844 -23.828 4.191 1 98.38 230 LEU A O 1
ATOM 1838 N N . GLU A 1 231 ? 16.625 -26.016 4.359 1 97.31 231 GLU A N 1
ATOM 1839 C CA . GLU A 1 231 ? 17.297 -26.031 5.652 1 97.31 231 GLU A CA 1
ATOM 1840 C C . GLU A 1 231 ? 18.719 -25.469 5.535 1 97.31 231 GLU A C 1
ATOM 1842 O O . GLU A 1 231 ? 19.188 -24.766 6.43 1 97.31 231 GLU A O 1
ATOM 1847 N N . ASP A 1 232 ? 19.391 -25.812 4.496 1 94.69 232 ASP A N 1
ATOM 1848 C CA . ASP A 1 232 ? 20.734 -25.281 4.246 1 94.69 232 ASP A CA 1
ATOM 1849 C C . ASP A 1 232 ? 20.719 -23.75 4.211 1 94.69 232 ASP A C 1
ATOM 1851 O O . ASP A 1 232 ? 21.562 -23.109 4.828 1 94.69 232 ASP A O 1
ATOM 1855 N N . LYS A 1 233 ? 19.781 -23.188 3.543 1 92.69 233 LYS A N 1
ATOM 1856 C CA . LYS A 1 233 ? 19.688 -21.734 3.414 1 92.69 233 LYS A CA 1
ATOM 1857 C C . LYS A 1 233 ? 19.25 -21.094 4.727 1 92.69 233 LYS A C 1
ATOM 1859 O O . LYS A 1 233 ? 19.672 -20 5.059 1 92.69 233 LYS A O 1
ATOM 1864 N N . LEU A 1 234 ? 18.328 -21.797 5.402 1 94.38 234 LEU A N 1
ATOM 1865 C CA . LEU A 1 234 ? 17.906 -21.297 6.711 1 94.38 234 LEU A CA 1
ATOM 1866 C C . LEU A 1 234 ? 19.109 -21.156 7.641 1 94.38 234 LEU A C 1
ATOM 1868 O O . LEU A 1 234 ? 19.234 -20.156 8.352 1 94.38 234 LEU A O 1
ATOM 1872 N N . ARG A 1 235 ? 19.906 -22.156 7.602 1 89.5 235 ARG A N 1
ATOM 1873 C CA . ARG A 1 235 ? 21.078 -22.203 8.469 1 89.5 235 ARG A CA 1
ATOM 1874 C C . ARG A 1 235 ? 22.078 -21.094 8.102 1 89.5 235 ARG A C 1
ATOM 1876 O O . ARG A 1 235 ? 22.625 -20.438 8.984 1 89.5 235 ARG A O 1
ATOM 1883 N N . LYS A 1 236 ? 22.188 -20.844 6.895 1 81.75 236 LYS A N 1
ATOM 1884 C CA . LYS A 1 236 ? 23.25 -19.969 6.395 1 81.75 236 LYS A CA 1
ATOM 1885 C C . LYS A 1 236 ? 22.812 -18.5 6.414 1 81.75 236 LYS A C 1
ATOM 1887 O O . LYS A 1 236 ? 23.609 -17.609 6.711 1 81.75 236 LYS A O 1
ATOM 1892 N N . PHE A 1 237 ? 21.5 -18.172 6.133 1 86.69 237 PHE A N 1
ATOM 1893 C CA . PHE A 1 237 ? 21.141 -16.797 5.805 1 86.69 237 PHE A CA 1
ATOM 1894 C C . PHE A 1 237 ? 20.203 -16.219 6.867 1 86.69 237 PHE A C 1
ATOM 1896 O O . PHE A 1 237 ? 20 -15 6.914 1 86.69 237 PHE A O 1
ATOM 1903 N N . LYS A 1 238 ? 19.578 -17.047 7.672 1 89.44 238 LYS A N 1
ATOM 1904 C CA . LYS A 1 238 ? 18.656 -16.594 8.711 1 89.44 238 LYS A CA 1
ATOM 1905 C C . LYS A 1 238 ? 17.625 -15.617 8.148 1 89.44 238 LYS A C 1
ATOM 1907 O O . LYS A 1 238 ? 17.531 -14.484 8.625 1 89.44 238 LYS A O 1
ATOM 1912 N N . PRO A 1 239 ? 16.859 -16.047 7.18 1 95.12 239 PRO A N 1
ATOM 1913 C CA . PRO A 1 239 ? 15.906 -15.156 6.504 1 95.12 239 PRO A CA 1
ATOM 1914 C C . PRO A 1 239 ? 14.797 -14.672 7.43 1 95.12 239 PRO A C 1
ATOM 1916 O O . PRO A 1 239 ? 14.508 -15.312 8.445 1 95.12 239 PRO A O 1
ATOM 1919 N N . LYS A 1 240 ? 14.195 -13.516 7.07 1 95.25 240 LYS A N 1
ATOM 1920 C CA . LYS A 1 240 ? 13.07 -12.969 7.816 1 95.25 240 LYS A CA 1
ATOM 1921 C C . LYS A 1 240 ? 11.852 -13.891 7.734 1 95.25 240 LYS A C 1
ATOM 1923 O O . LYS A 1 240 ? 11.125 -14.062 8.711 1 95.25 240 LYS A O 1
ATOM 1928 N N . PHE A 1 241 ? 11.617 -14.406 6.551 1 98.38 241 PHE A N 1
ATOM 1929 C CA . PHE A 1 241 ? 10.539 -15.383 6.391 1 98.38 241 PHE A CA 1
ATOM 1930 C C . PHE A 1 241 ? 10.719 -16.172 5.102 1 98.38 241 PHE A C 1
ATOM 1932 O O . PHE A 1 241 ? 11.578 -15.852 4.277 1 98.38 241 PHE A O 1
ATOM 1939 N N . VAL A 1 242 ? 9.984 -17.266 4.98 1 98.81 242 VAL A N 1
ATOM 1940 C CA . VAL A 1 242 ? 9.852 -18.109 3.793 1 98.81 242 VAL A CA 1
ATOM 1941 C C . VAL A 1 242 ? 8.477 -17.906 3.164 1 98.81 242 VAL A C 1
ATOM 1943 O O . VAL A 1 242 ? 7.449 -18.125 3.814 1 98.81 242 VAL A O 1
ATOM 1946 N N . TYR A 1 243 ? 8.469 -17.438 1.947 1 98.88 243 TYR A N 1
ATOM 1947 C CA . TYR A 1 243 ? 7.211 -17.281 1.232 1 98.88 243 TYR A CA 1
ATOM 1948 C C . TYR A 1 243 ? 6.82 -18.562 0.507 1 98.88 243 TYR A C 1
ATOM 1950 O O . TYR A 1 243 ? 7.602 -19.094 -0.288 1 98.88 243 TYR A O 1
ATOM 1958 N N . THR A 1 244 ? 5.531 -19.016 0.752 1 98.81 244 THR A N 1
ATOM 1959 C CA . THR A 1 244 ? 5.102 -20.266 0.151 1 98.81 244 THR A CA 1
ATOM 1960 C C . THR A 1 244 ? 3.646 -20.188 -0.302 1 98.81 244 THR A C 1
ATOM 1962 O O . THR A 1 244 ? 2.865 -19.406 0.25 1 98.81 244 THR A O 1
ATOM 1965 N N . ILE A 1 245 ? 3.318 -20.938 -1.296 1 98.62 245 ILE A N 1
ATOM 1966 C CA . ILE A 1 245 ? 1.964 -21.188 -1.773 1 98.62 245 ILE A CA 1
ATOM 1967 C C . ILE A 1 245 ? 1.68 -22.688 -1.754 1 98.62 245 ILE A C 1
ATOM 1969 O O . ILE A 1 245 ? 1.651 -23.328 -2.803 1 98.62 245 ILE A O 1
ATOM 1973 N N . PRO A 1 246 ? 1.312 -23.203 -0.607 1 98.56 246 PRO A N 1
ATOM 1974 C CA . PRO A 1 246 ? 1.315 -24.656 -0.411 1 98.56 246 PRO A CA 1
ATOM 1975 C C . PRO A 1 246 ? 0.145 -25.344 -1.106 1 98.56 246 PRO A C 1
ATOM 1977 O O . PRO A 1 246 ? 0.179 -26.562 -1.319 1 98.56 246 PRO A O 1
ATOM 1980 N N . ASN A 1 247 ? -0.917 -24.641 -1.324 1 97.81 247 ASN A N 1
ATOM 1981 C CA . ASN A 1 247 ? -2.078 -25.219 -1.982 1 97.81 247 ASN A CA 1
ATOM 1982 C C . ASN A 1 247 ? -2.33 -24.594 -3.348 1 97.81 247 ASN A C 1
ATOM 1984 O O . ASN A 1 247 ? -2.523 -23.375 -3.447 1 97.81 247 ASN A O 1
ATOM 1988 N N . PHE A 1 248 ? -2.338 -25.484 -4.414 1 97.12 248 PHE A N 1
ATOM 1989 C CA . PHE A 1 248 ? -2.629 -25.062 -5.777 1 97.12 248 PHE A CA 1
ATOM 1990 C C . PHE A 1 248 ? -1.728 -23.906 -6.184 1 97.12 248 PHE A C 1
ATOM 1992 O O . PHE A 1 248 ? -2.215 -22.828 -6.562 1 97.12 248 PHE A O 1
ATOM 1999 N N . HIS A 1 249 ? -0.489 -24.141 -6.188 1 98.25 249 HIS A N 1
ATOM 2000 C CA . HIS A 1 249 ? 0.64 -23.219 -6.297 1 98.25 249 HIS A CA 1
ATOM 2001 C C . HIS A 1 249 ? 0.552 -22.391 -7.574 1 98.25 249 HIS A C 1
ATOM 2003 O O . HIS A 1 249 ? 0.175 -22.906 -8.633 1 98.25 249 HIS A O 1
ATOM 2009 N N . ASN A 1 250 ? 0.738 -21.156 -7.516 1 97.25 250 ASN A N 1
ATOM 2010 C CA . ASN A 1 250 ? 0.986 -20.266 -8.656 1 97.25 250 ASN A CA 1
ATOM 2011 C C . ASN A 1 250 ? 2.479 -20.125 -8.938 1 97.25 250 ASN A C 1
ATOM 2013 O O . ASN A 1 250 ? 3.215 -19.547 -8.148 1 97.25 250 ASN A O 1
ATOM 2017 N N . PRO A 1 251 ? 2.947 -20.719 -9.953 1 97.31 251 PRO A N 1
ATOM 2018 C CA . PRO A 1 251 ? 2.203 -21.047 -11.172 1 97.31 251 PRO A CA 1
ATOM 2019 C C . PRO A 1 251 ? 2.023 -22.547 -11.359 1 97.31 251 PRO A C 1
ATOM 2021 O O . PRO A 1 251 ? 1.324 -22.984 -12.281 1 97.31 251 PRO A O 1
ATOM 2024 N N . THR A 1 252 ? 2.523 -23.406 -10.531 1 97.88 252 THR A N 1
ATOM 2025 C CA . THR A 1 252 ? 2.797 -24.797 -10.891 1 97.88 252 THR A CA 1
ATOM 2026 C C . THR A 1 252 ? 1.561 -25.672 -10.672 1 97.88 252 THR A C 1
ATOM 2028 O O . THR A 1 252 ? 1.474 -26.781 -11.203 1 97.88 252 THR A O 1
ATOM 2031 N N . GLY A 1 253 ? 0.685 -25.234 -9.789 1 97.19 253 GLY A N 1
ATOM 2032 C CA . GLY A 1 253 ? -0.491 -26.031 -9.461 1 97.19 253 GLY A CA 1
ATOM 2033 C C . GLY A 1 253 ? -0.224 -27.094 -8.414 1 97.19 253 GLY A C 1
ATOM 2034 O O . GLY A 1 253 ? -1.146 -27.781 -7.969 1 97.19 253 GLY A O 1
ATOM 2035 N N . ILE A 1 254 ? 0.951 -27.172 -7.902 1 96.81 254 ILE A N 1
ATOM 2036 C CA . ILE A 1 254 ? 1.368 -28.188 -6.941 1 96.81 254 ILE A CA 1
ATOM 2037 C C . ILE A 1 254 ? 0.64 -27.984 -5.617 1 96.81 254 ILE A C 1
ATOM 2039 O O . ILE A 1 254 ? 0.319 -26.844 -5.25 1 96.81 254 ILE A O 1
ATOM 2043 N N . VAL A 1 255 ? 0.39 -29.078 -4.918 1 97.94 255 VAL A N 1
ATOM 2044 C CA . VAL A 1 255 ? -0.082 -29.109 -3.539 1 97.94 255 VAL A CA 1
ATOM 2045 C C . VAL A 1 255 ? 0.96 -29.781 -2.646 1 97.94 255 VAL A C 1
ATOM 2047 O O . VAL A 1 255 ? 1.428 -30.875 -2.947 1 97.94 255 VAL A O 1
ATOM 2050 N N . TYR A 1 256 ? 1.348 -29.078 -1.608 1 98.44 256 TYR A N 1
ATOM 2051 C CA . TYR A 1 256 ? 2.285 -29.672 -0.662 1 98.44 256 TYR A CA 1
ATOM 2052 C C . TYR A 1 256 ? 1.682 -30.906 0.005 1 98.44 256 TYR A C 1
ATOM 2054 O O . TYR A 1 256 ? 0.495 -30.922 0.341 1 98.44 256 TYR A O 1
ATOM 2062 N N . SER A 1 257 ? 2.518 -31.922 0.227 1 97.88 257 SER A N 1
ATOM 2063 C CA . SER A 1 257 ? 2.084 -33.031 1.061 1 97.88 257 SER A CA 1
ATOM 2064 C C . SER A 1 257 ? 1.963 -32.625 2.523 1 97.88 257 SER A C 1
ATOM 2066 O O . SER A 1 257 ? 2.586 -31.641 2.949 1 97.88 257 SER A O 1
ATOM 2068 N N . GLU A 1 258 ? 1.132 -33.344 3.242 1 97.5 258 GLU A N 1
ATOM 2069 C CA . GLU A 1 258 ? 0.985 -33.094 4.672 1 97.5 258 GLU A CA 1
ATOM 2070 C C . GLU A 1 258 ? 2.326 -33.219 5.391 1 97.5 258 GLU A C 1
ATOM 2072 O O . GLU A 1 258 ? 2.625 -32.438 6.285 1 97.5 258 GLU A O 1
ATOM 2077 N N . GLU A 1 259 ? 3.107 -34.156 5.02 1 97.62 259 GLU A N 1
ATOM 2078 C CA . GLU A 1 259 ? 4.418 -34.375 5.617 1 97.62 259 GLU A CA 1
ATOM 2079 C C . GLU A 1 259 ? 5.324 -33.156 5.43 1 97.62 259 GLU A C 1
ATOM 2081 O O . GLU A 1 259 ? 5.973 -32.719 6.371 1 97.62 259 GLU A O 1
ATOM 2086 N N . LYS A 1 260 ? 5.379 -32.656 4.289 1 97.75 260 LYS A N 1
ATOM 2087 C CA . LYS A 1 260 ? 6.223 -31.516 4.008 1 97.75 260 LYS A CA 1
ATOM 2088 C C . LYS A 1 260 ? 5.73 -30.266 4.754 1 97.75 260 LYS A C 1
ATOM 2090 O O . LYS A 1 260 ? 6.531 -29.453 5.195 1 97.75 260 LYS A O 1
ATOM 2095 N N . LYS A 1 261 ? 4.406 -30.109 4.816 1 98.62 261 LYS A N 1
ATOM 2096 C CA . LYS A 1 261 ? 3.859 -29 5.578 1 98.62 261 LYS A CA 1
ATOM 2097 C C . LYS A 1 261 ? 4.312 -29.047 7.035 1 98.62 261 LYS A C 1
ATOM 2099 O O . LYS A 1 261 ? 4.77 -28.047 7.582 1 98.62 261 LYS A O 1
ATOM 2104 N N . LYS A 1 262 ? 4.199 -30.188 7.637 1 98.19 262 LYS A N 1
ATOM 2105 C CA . LYS A 1 262 ? 4.578 -30.344 9.031 1 98.19 262 LYS A CA 1
ATOM 2106 C C . LYS A 1 262 ? 6.07 -30.109 9.234 1 98.19 262 LYS A C 1
ATOM 2108 O O . LYS A 1 262 ? 6.477 -29.438 10.188 1 98.19 262 LYS A O 1
ATOM 2113 N N . LYS A 1 263 ? 6.871 -30.625 8.336 1 98.44 263 LYS A N 1
ATOM 2114 C CA . LYS A 1 263 ? 8.32 -30.453 8.43 1 98.44 263 LYS A CA 1
ATOM 2115 C C . LYS A 1 263 ? 8.703 -28.984 8.25 1 98.44 263 LYS A C 1
ATOM 2117 O O . LYS A 1 263 ? 9.641 -28.5 8.883 1 98.44 263 LYS A O 1
ATOM 2122 N N . LEU A 1 264 ? 8.055 -28.344 7.34 1 98.62 264 LEU A N 1
ATOM 2123 C CA . LEU A 1 264 ? 8.297 -26.922 7.113 1 98.62 264 LEU A CA 1
ATOM 2124 C C . LEU A 1 264 ? 8.062 -26.109 8.391 1 98.62 264 LEU A C 1
ATOM 2126 O O . LEU A 1 264 ? 8.852 -25.219 8.719 1 98.62 264 LEU A O 1
ATOM 2130 N N . ILE A 1 265 ? 7.012 -26.406 9.125 1 98.19 265 ILE A N 1
ATOM 2131 C CA . ILE A 1 265 ? 6.688 -25.719 10.375 1 98.19 265 ILE A CA 1
ATOM 2132 C C . ILE A 1 265 ? 7.777 -26 11.406 1 98.19 265 ILE A C 1
ATOM 2134 O O . ILE A 1 265 ? 8.203 -25.078 12.125 1 98.19 265 ILE A O 1
ATOM 2138 N N . GLU A 1 266 ? 8.203 -27.219 11.461 1 98.06 266 GLU A N 1
ATOM 2139 C CA . GLU A 1 266 ? 9.266 -27.594 12.391 1 98.06 266 GLU A CA 1
ATOM 2140 C C . GLU A 1 266 ? 10.547 -26.812 12.086 1 98.06 266 GLU A C 1
ATOM 2142 O O . GLU A 1 266 ? 11.227 -26.359 13.008 1 98.06 266 GLU A O 1
ATOM 2147 N N . LEU A 1 267 ? 10.875 -26.75 10.828 1 98.5 267 LEU A N 1
ATOM 2148 C CA . LEU A 1 267 ? 12.07 -26.016 10.422 1 98.5 267 LEU A CA 1
ATOM 2149 C C . LEU A 1 267 ? 11.945 -24.531 10.773 1 98.5 267 LEU A C 1
ATOM 2151 O O . LEU A 1 267 ? 12.914 -23.906 11.203 1 98.5 267 LEU A O 1
ATOM 2155 N N . ALA A 1 268 ? 10.75 -23.969 10.57 1 98.12 268 ALA A N 1
ATOM 2156 C CA . ALA A 1 268 ? 10.531 -22.562 10.906 1 98.12 268 ALA A CA 1
ATOM 2157 C C . ALA A 1 268 ? 10.773 -22.297 12.391 1 98.12 268 ALA A C 1
ATOM 2159 O O . ALA A 1 268 ? 11.367 -21.281 12.758 1 98.12 268 ALA A O 1
ATOM 2160 N N . GLU A 1 269 ? 10.297 -23.203 13.211 1 97.19 269 GLU A N 1
ATOM 2161 C CA . GLU A 1 269 ? 10.508 -23.094 14.648 1 97.19 269 GLU A CA 1
ATOM 2162 C C . GLU A 1 269 ? 11.984 -23.25 15 1 97.19 269 GLU A C 1
ATOM 2164 O O . GLU A 1 269 ? 12.531 -22.453 15.773 1 97.19 269 GLU A O 1
ATOM 2169 N N . LYS A 1 270 ? 12.57 -24.266 14.438 1 96.88 270 LYS A N 1
ATOM 2170 C CA . LYS A 1 270 ? 13.969 -24.578 14.719 1 96.88 270 LYS A CA 1
ATOM 2171 C C . LYS A 1 270 ? 14.867 -23.391 14.406 1 96.88 270 LYS A C 1
ATOM 2173 O O . LYS A 1 270 ? 15.797 -23.078 15.164 1 96.88 270 LYS A O 1
ATOM 2178 N N . TYR A 1 271 ? 14.57 -22.688 13.336 1 95.94 271 TYR A N 1
ATOM 2179 C CA . TYR A 1 271 ? 15.461 -21.625 12.883 1 95.94 271 TYR A CA 1
ATOM 2180 C C . TYR A 1 271 ? 14.859 -20.25 13.172 1 95.94 271 TYR A C 1
ATOM 2182 O O . TYR A 1 271 ? 15.336 -19.234 12.664 1 95.94 271 TYR A O 1
ATOM 2190 N N . GLU A 1 272 ? 13.781 -20.219 13.883 1 95.62 272 GLU A N 1
ATOM 2191 C CA . GLU A 1 272 ? 13.141 -19 14.391 1 95.62 272 GLU A CA 1
ATOM 2192 C C . GLU A 1 272 ? 12.812 -18.031 13.258 1 95.62 272 GLU A C 1
ATOM 2194 O O . GLU A 1 272 ? 13.133 -16.844 13.328 1 95.62 272 GLU A O 1
ATOM 2199 N N . THR A 1 273 ? 12.281 -18.531 12.234 1 97.06 273 THR A N 1
ATOM 2200 C CA . THR A 1 273 ? 11.805 -17.734 11.117 1 97.06 273 THR A CA 1
ATOM 2201 C C . THR A 1 273 ? 10.297 -17.891 10.938 1 97.06 273 THR A C 1
ATOM 2203 O O . THR A 1 273 ? 9.656 -18.656 11.664 1 97.06 273 THR A O 1
ATOM 2206 N N . TYR A 1 274 ? 9.695 -17.047 10.156 1 98.56 274 TYR A N 1
ATOM 2207 C CA . TYR A 1 274 ? 8.266 -17.141 9.875 1 98.56 274 TYR A CA 1
ATOM 2208 C C . TYR A 1 274 ? 8.023 -17.734 8.492 1 98.56 274 TYR A C 1
ATOM 2210 O O . TYR A 1 274 ? 8.938 -17.781 7.66 1 98.56 274 TYR A O 1
ATOM 2218 N N . ILE A 1 275 ? 6.871 -18.281 8.305 1 98.88 275 ILE A N 1
ATOM 2219 C CA . ILE A 1 275 ? 6.387 -18.688 6.988 1 98.88 275 ILE A CA 1
ATOM 2220 C C . ILE A 1 275 ? 5.238 -17.781 6.555 1 98.88 275 ILE A C 1
ATOM 2222 O O . ILE A 1 275 ? 4.27 -17.594 7.297 1 98.88 275 ILE A O 1
ATOM 2226 N N . LEU A 1 276 ? 5.359 -17.141 5.477 1 98.88 276 LEU A N 1
ATOM 2227 C CA . LEU A 1 276 ? 4.25 -16.422 4.848 1 98.88 276 LEU A CA 1
ATOM 2228 C C . LEU A 1 276 ? 3.502 -17.328 3.877 1 98.88 276 LEU A C 1
ATOM 2230 O O . LEU A 1 276 ? 4.008 -17.656 2.799 1 98.88 276 LEU A O 1
ATOM 2234 N N . GLU A 1 277 ? 2.348 -17.781 4.246 1 98.94 277 GLU A N 1
ATOM 2235 C CA . GLU A 1 277 ? 1.508 -18.656 3.441 1 98.94 277 GLU A CA 1
ATOM 2236 C C . GLU A 1 277 ? 0.479 -17.859 2.645 1 98.94 277 GLU A C 1
ATOM 2238 O O . GLU A 1 277 ? -0.367 -17.172 3.223 1 98.94 277 GLU A O 1
ATOM 2243 N N . ASP A 1 278 ? 0.556 -17.953 1.38 1 98.31 278 ASP A N 1
ATOM 2244 C CA . ASP A 1 278 ? -0.403 -17.344 0.461 1 98.31 278 ASP A CA 1
ATOM 2245 C C . ASP A 1 278 ? -1.443 -18.375 0.002 1 98.31 278 ASP A C 1
ATOM 2247 O O . ASP A 1 278 ? -1.161 -19.203 -0.854 1 98.31 278 ASP A O 1
ATOM 2251 N N . ASP A 1 279 ? -2.633 -18.281 0.534 1 97.44 279 ASP A N 1
ATOM 2252 C CA . ASP A 1 279 ? -3.691 -19.25 0.269 1 97.44 279 ASP A CA 1
ATOM 2253 C C . ASP A 1 279 ? -4.801 -18.641 -0.579 1 97.44 279 ASP A C 1
ATOM 2255 O O . ASP A 1 279 ? -5.934 -18.484 -0.117 1 97.44 279 ASP A O 1
ATOM 2259 N N . PHE A 1 280 ? -4.617 -18.531 -1.802 1 93.69 280 PHE A N 1
ATOM 2260 C CA . PHE A 1 280 ? -5.539 -17.781 -2.652 1 93.69 280 PHE A CA 1
ATOM 2261 C C . PHE A 1 280 ? -6.504 -18.734 -3.357 1 93.69 280 PHE A C 1
ATOM 2263 O O . PHE A 1 280 ? -7.551 -18.312 -3.848 1 93.69 280 PHE A O 1
ATOM 2270 N N . ALA A 1 281 ? -6.297 -20.078 -3.348 1 93.88 281 ALA A N 1
ATOM 2271 C CA . ALA A 1 281 ? -7.039 -20.906 -4.285 1 93.88 281 ALA A CA 1
ATOM 2272 C C . ALA A 1 281 ? -7.598 -22.141 -3.592 1 93.88 281 ALA A C 1
ATOM 2274 O O . ALA A 1 281 ? -8.219 -23 -4.23 1 93.88 281 ALA A O 1
ATOM 2275 N N . SER A 1 282 ? -7.465 -22.297 -2.311 1 92.88 282 SER A N 1
ATOM 2276 C CA . SER A 1 282 ? -7.793 -23.531 -1.608 1 92.88 282 SER A CA 1
ATOM 2277 C C . SER A 1 282 ? -9.258 -23.906 -1.793 1 92.88 282 SER A C 1
ATOM 2279 O O . SER A 1 282 ? -9.625 -25.078 -1.713 1 92.88 282 SER A O 1
ATOM 2281 N N . ASP A 1 283 ? -10.07 -23.016 -2.104 1 91.38 283 ASP A N 1
ATOM 2282 C CA . ASP A 1 283 ? -11.5 -23.297 -2.271 1 91.38 283 ASP A CA 1
ATOM 2283 C C . ASP A 1 283 ? -11.773 -23.953 -3.617 1 91.38 283 ASP A C 1
ATOM 2285 O O . ASP A 1 283 ? -12.859 -24.5 -3.838 1 91.38 283 ASP A O 1
ATOM 2289 N N . LEU A 1 284 ? -10.867 -24 -4.465 1 94 284 LEU A N 1
ATOM 2290 C CA . LEU A 1 284 ? -11.047 -24.594 -5.785 1 94 284 LEU A CA 1
ATOM 2291 C C . LEU A 1 284 ? -10.328 -25.938 -5.883 1 94 284 LEU A C 1
ATOM 2293 O O . LEU A 1 284 ? -9.492 -26.125 -6.762 1 94 284 LEU A O 1
ATOM 2297 N N . SER A 1 285 ? -10.641 -26.797 -5.043 1 95.44 285 SER A N 1
ATOM 2298 C CA . SER A 1 285 ? -10.18 -28.188 -5.098 1 95.44 285 SER A CA 1
ATOM 2299 C C . SER A 1 285 ? -11.133 -29.047 -5.918 1 95.44 285 SER A C 1
ATOM 2301 O O . SER A 1 285 ? -12.352 -28.969 -5.762 1 95.44 285 SER A O 1
ATOM 2303 N N . PHE A 1 286 ? -10.594 -29.859 -6.789 1 95.31 286 PHE A N 1
ATOM 2304 C CA . PHE A 1 286 ? -11.43 -30.719 -7.629 1 95.31 286 PHE A CA 1
ATOM 2305 C C . PHE A 1 286 ? -11.297 -32.188 -7.215 1 95.31 286 PHE A C 1
ATOM 2307 O O . PHE A 1 286 ? -11.664 -33.062 -7.969 1 95.31 286 PHE A O 1
ATOM 2314 N N . THR A 1 287 ? -10.734 -32.344 -6.09 1 92.19 287 THR A N 1
ATOM 2315 C CA . THR A 1 287 ? -10.602 -33.688 -5.535 1 92.19 287 THR A CA 1
ATOM 2316 C C . THR A 1 287 ? -11.43 -33.844 -4.262 1 92.19 287 THR A C 1
ATOM 2318 O O . THR A 1 287 ? -11.867 -32.844 -3.688 1 92.19 287 THR A O 1
ATOM 2321 N N . GLU A 1 288 ? -11.641 -35.031 -3.867 1 90.25 288 GLU A N 1
ATOM 2322 C CA . GLU A 1 288 ? -12.398 -35.312 -2.65 1 90.25 288 GLU A CA 1
ATOM 2323 C C . GLU A 1 288 ? -11.5 -35.25 -1.417 1 90.25 288 GLU A C 1
ATOM 2325 O O . GLU A 1 288 ? -11.992 -35.156 -0.291 1 90.25 288 GLU A O 1
ATOM 2330 N N . GLU A 1 289 ? -10.258 -35.312 -1.686 1 91.19 289 GLU A N 1
ATOM 2331 C CA . GLU A 1 289 ? -9.312 -35.25 -0.578 1 91.19 289 GLU A CA 1
ATOM 2332 C C . GLU A 1 289 ? -9.32 -33.875 0.091 1 91.19 289 GLU A C 1
ATOM 2334 O O . GLU A 1 289 ? -9.398 -32.844 -0.587 1 91.19 289 GLU A O 1
ATOM 2339 N N . LYS A 1 290 ? -9.406 -33.969 1.39 1 91.5 290 LYS A N 1
ATOM 2340 C CA . LYS A 1 290 ? -9.328 -32.719 2.131 1 91.5 290 LYS A CA 1
ATOM 2341 C C . LYS A 1 290 ? -7.906 -32.156 2.113 1 91.5 290 LYS A C 1
ATOM 2343 O O . LYS A 1 290 ? -6.969 -32.812 2.572 1 91.5 290 LYS A O 1
ATOM 2348 N N . ILE A 1 291 ? -7.707 -31 1.592 1 95.81 291 ILE A N 1
ATOM 2349 C CA . ILE A 1 291 ? -6.43 -30.297 1.536 1 95.81 291 ILE A CA 1
ATOM 2350 C C . ILE A 1 291 ? -6.445 -29.125 2.502 1 95.81 291 ILE A C 1
ATOM 2352 O O . ILE A 1 291 ? -7.195 -28.156 2.307 1 95.81 291 ILE A O 1
ATOM 2356 N N . LEU A 1 292 ? -5.664 -29.219 3.551 1 97.88 292 LEU A N 1
ATOM 2357 C CA . LEU A 1 292 ? -5.625 -28.172 4.566 1 97.88 292 LEU A CA 1
ATOM 2358 C C . LEU A 1 292 ? -4.496 -27.188 4.289 1 97.88 292 LEU A C 1
ATOM 2360 O O . LEU A 1 292 ? -3.467 -27.562 3.721 1 97.88 292 LEU A O 1
ATOM 2364 N N . PRO A 1 293 ? -4.695 -25.922 4.695 1 98.25 293 PRO A N 1
ATOM 2365 C CA . PRO A 1 293 ? -3.578 -24.969 4.629 1 98.25 293 PRO A CA 1
ATOM 2366 C C . PRO A 1 293 ? -2.479 -25.297 5.641 1 98.25 293 PRO A C 1
ATOM 2368 O O . PRO A 1 293 ? -2.723 -26 6.621 1 98.25 293 PRO A O 1
ATOM 2371 N N . LEU A 1 294 ? -1.309 -24.766 5.34 1 98.44 294 LEU A N 1
ATOM 2372 C CA . LEU A 1 294 ? -0.168 -24.906 6.238 1 98.44 294 LEU A CA 1
ATOM 2373 C C . LEU A 1 294 ? -0.509 -24.406 7.637 1 98.44 294 LEU A C 1
ATOM 2375 O O . LEU A 1 294 ? -0.074 -24.984 8.633 1 98.44 294 LEU A O 1
ATOM 2379 N N . LYS A 1 295 ? -1.268 -23.344 7.773 1 98.75 295 LYS A N 1
ATOM 2380 C CA . LYS A 1 295 ? -1.637 -22.703 9.031 1 98.75 295 LYS A CA 1
ATOM 2381 C C . LYS A 1 295 ? -2.367 -23.672 9.953 1 98.75 295 LYS A C 1
ATOM 2383 O O . LYS A 1 295 ? -2.27 -23.562 11.18 1 98.75 295 LYS A O 1
ATOM 2388 N N . ALA A 1 296 ? -3.066 -24.625 9.391 1 98.5 296 ALA A N 1
ATOM 2389 C CA . ALA A 1 296 ? -3.797 -25.609 10.18 1 98.5 296 ALA A CA 1
ATOM 2390 C C . ALA A 1 296 ? -2.846 -26.438 11.047 1 98.5 296 ALA A C 1
ATOM 2392 O O . ALA A 1 296 ? -3.244 -26.953 12.094 1 98.5 296 ALA A O 1
ATOM 2393 N N . TYR A 1 297 ? -1.614 -26.531 10.664 1 98.12 297 TYR A N 1
ATOM 2394 C CA . TYR A 1 297 ? -0.633 -27.375 11.352 1 98.12 297 TYR A CA 1
ATOM 2395 C C . TYR A 1 297 ? 0.283 -26.516 12.227 1 98.12 297 TYR A C 1
ATOM 2397 O O . TYR A 1 297 ? 1.252 -27.031 12.797 1 98.12 297 TYR A O 1
ATOM 2405 N N . ASP A 1 298 ? 0.013 -25.25 12.344 1 98.25 298 ASP A N 1
ATOM 2406 C CA . ASP A 1 298 ? 0.906 -24.297 13 1 98.25 298 ASP A CA 1
ATOM 2407 C C . ASP A 1 298 ? 0.804 -24.406 14.523 1 98.25 298 ASP A C 1
ATOM 2409 O O . ASP A 1 298 ? 0.055 -23.672 15.156 1 98.25 298 ASP A O 1
ATOM 2413 N N . LYS A 1 299 ? 1.682 -25.141 15.094 1 95.12 299 LYS A N 1
ATOM 2414 C CA . LYS A 1 299 ? 1.648 -25.359 16.531 1 95.12 299 LYS A CA 1
ATOM 2415 C C . LYS A 1 299 ? 2.521 -24.344 17.266 1 95.12 299 LYS A C 1
ATOM 2417 O O . LYS A 1 299 ? 2.426 -24.188 18.484 1 95.12 299 LYS A O 1
ATOM 2422 N N . TYR A 1 300 ? 3.291 -23.547 16.562 1 96.56 300 TYR A N 1
ATOM 2423 C CA . TYR A 1 300 ? 4.289 -22.703 17.219 1 96.56 300 TYR A CA 1
ATOM 2424 C C . TYR A 1 300 ? 4.039 -21.234 16.922 1 96.56 300 TYR A C 1
ATOM 2426 O O . TYR A 1 300 ? 4.848 -20.375 17.297 1 96.56 300 TYR A O 1
ATOM 2434 N N . ASP A 1 301 ? 2.932 -20.875 16.219 1 97.56 301 ASP A N 1
ATOM 2435 C CA . ASP A 1 301 ? 2.58 -19.5 15.867 1 97.56 301 ASP A CA 1
ATOM 2436 C C . ASP A 1 301 ? 3.65 -18.875 14.977 1 97.56 301 ASP A C 1
ATOM 2438 O O . ASP A 1 301 ? 4.094 -17.75 15.234 1 97.56 301 ASP A O 1
ATOM 2442 N N . ARG A 1 302 ? 4.082 -19.688 13.922 1 98.06 302 ARG A N 1
ATOM 2443 C CA . ARG A 1 302 ? 5.156 -19.266 13.023 1 98.06 302 ARG A CA 1
ATOM 2444 C C . ARG A 1 302 ? 4.613 -18.938 11.641 1 98.06 302 ARG A C 1
ATOM 2446 O O . ARG A 1 302 ? 5.355 -18.469 10.773 1 98.06 302 ARG A O 1
ATOM 2453 N N . VAL A 1 303 ? 3.277 -19.094 11.43 1 98.88 303 VAL A N 1
ATOM 2454 C CA . VAL A 1 303 ? 2.73 -18.938 10.086 1 98.88 303 VAL A CA 1
ATOM 2455 C C . VAL A 1 303 ? 1.949 -17.625 9.992 1 98.88 303 VAL A C 1
ATOM 2457 O O . VAL A 1 303 ? 1.041 -17.391 10.789 1 98.88 303 VAL A O 1
ATOM 2460 N N . ILE A 1 304 ? 2.35 -16.766 9.117 1 98.88 304 ILE A N 1
ATOM 2461 C CA . ILE A 1 304 ? 1.559 -15.633 8.648 1 98.88 304 ILE A CA 1
ATOM 2462 C C . ILE A 1 304 ? 0.648 -16.078 7.508 1 98.88 304 ILE A C 1
ATOM 2464 O O . ILE A 1 304 ? 1.125 -16.406 6.422 1 98.88 304 ILE A O 1
ATOM 2468 N N . TYR A 1 305 ? -0.651 -16.094 7.766 1 98.88 305 TYR A N 1
ATOM 2469 C CA . TYR A 1 305 ? -1.604 -16.656 6.816 1 98.88 305 TYR A CA 1
ATOM 2470 C C . TYR A 1 305 ? -2.344 -15.562 6.062 1 98.88 305 TYR A C 1
ATOM 2472 O O . TYR A 1 305 ? -2.969 -14.695 6.676 1 98.88 305 TYR A O 1
ATOM 2480 N N . ILE A 1 306 ? -2.258 -15.555 4.734 1 98.62 306 ILE A N 1
ATOM 2481 C CA . ILE A 1 306 ? -2.977 -14.602 3.898 1 98.62 306 ILE A CA 1
ATOM 2482 C C . ILE A 1 306 ? -4.039 -15.336 3.078 1 98.62 306 ILE A C 1
ATOM 2484 O O . ILE A 1 306 ? -3.75 -16.344 2.439 1 98.62 306 ILE A O 1
ATOM 2488 N N . LYS A 1 307 ? -5.172 -14.805 3.092 1 97.38 307 LYS A N 1
ATOM 2489 C CA . LYS A 1 307 ? -6.246 -15.305 2.234 1 97.38 307 LYS A CA 1
ATOM 2490 C C . LYS A 1 307 ? -6.973 -14.148 1.544 1 97.38 307 LYS A C 1
ATOM 2492 O O . LYS A 1 307 ? -7.293 -13.141 2.178 1 97.38 307 LYS A O 1
ATOM 2497 N N . SER A 1 308 ? -7.129 -14.297 0.284 1 92.69 308 SER A N 1
ATOM 2498 C CA . SER A 1 308 ? -7.855 -13.312 -0.513 1 92.69 308 SER A CA 1
ATOM 2499 C C . SER A 1 308 ? -9.273 -13.789 -0.826 1 92.69 308 SER A C 1
ATOM 2501 O O . SER A 1 308 ? -9.484 -14.977 -1.089 1 92.69 308 SER A O 1
ATOM 2503 N N . PHE A 1 309 ? -10.211 -12.93 -0.8 1 89.5 309 PHE A N 1
ATOM 2504 C CA . PHE A 1 309 ? -11.57 -13.211 -1.244 1 89.5 309 PHE A CA 1
ATOM 2505 C C . PHE A 1 309 ? -11.766 -12.797 -2.697 1 89.5 309 PHE A C 1
ATOM 2507 O O . PHE A 1 309 ? -12.844 -12.984 -3.264 1 89.5 309 PHE A O 1
ATOM 2514 N N . SER A 1 310 ? -10.797 -12.336 -3.346 1 80.88 310 SER A N 1
ATOM 2515 C CA . SER A 1 310 ? -10.891 -11.656 -4.633 1 80.88 310 SER A CA 1
ATOM 2516 C C . SER A 1 310 ? -11.086 -12.648 -5.773 1 80.88 310 SER A C 1
ATOM 2518 O O . SER A 1 310 ? -11.867 -12.398 -6.695 1 80.88 310 SER A O 1
ATOM 2520 N N . LYS A 1 311 ? -10.391 -13.766 -5.738 1 79.62 311 LYS A N 1
ATOM 2521 C CA . LYS A 1 311 ? -10.367 -14.617 -6.922 1 79.62 311 LYS A CA 1
ATOM 2522 C C . LYS A 1 311 ? -11.641 -15.438 -7.035 1 79.62 311 LYS A C 1
ATOM 2524 O O . LYS A 1 311 ? -12.211 -15.57 -8.117 1 79.62 311 LYS A O 1
ATOM 2529 N N . ILE A 1 312 ? -12.109 -15.922 -5.988 1 81.69 312 ILE A N 1
ATOM 2530 C CA . ILE A 1 312 ? -13.203 -16.891 -6.039 1 81.69 312 ILE A CA 1
ATOM 2531 C C . ILE A 1 312 ? -14.523 -16.188 -5.738 1 81.69 312 ILE A C 1
ATOM 2533 O O . ILE A 1 312 ? -15.57 -16.578 -6.273 1 81.69 312 ILE A O 1
ATOM 2537 N N . TYR A 1 313 ? -14.57 -15.219 -4.988 1 83.69 313 TYR A N 1
ATOM 2538 C CA . TYR A 1 313 ? -15.828 -14.57 -4.629 1 83.69 313 TYR A CA 1
ATOM 2539 C C . TYR A 1 313 ? -16.094 -13.367 -5.535 1 83.69 313 TYR A C 1
ATOM 2541 O O . TYR A 1 313 ? -16.859 -13.477 -6.5 1 83.69 313 TYR A O 1
ATOM 2549 N N . MET A 1 314 ? -15.461 -12.195 -5.398 1 83.06 314 MET A N 1
ATOM 2550 C CA . MET A 1 314 ? -15.547 -11.039 -6.285 1 83.06 314 MET A CA 1
ATOM 2551 C C . MET A 1 314 ? -14.32 -10.141 -6.133 1 83.06 314 MET A C 1
ATOM 2553 O O . MET A 1 314 ? -14.148 -9.484 -5.102 1 83.06 314 MET A O 1
ATOM 2557 N N . PRO A 1 315 ? -13.547 -10.07 -7.211 1 81.44 315 PRO A N 1
ATOM 2558 C CA . PRO A 1 315 ? -12.312 -9.281 -7.133 1 81.44 315 PRO A CA 1
ATOM 2559 C C . PRO A 1 315 ? -12.57 -7.824 -6.754 1 81.44 315 PRO A C 1
ATOM 2561 O O . PRO A 1 315 ? -11.773 -7.227 -6.023 1 81.44 315 PRO A O 1
ATOM 2564 N N . GLY A 1 316 ? -13.633 -7.328 -7.145 1 84.69 316 GLY A N 1
ATOM 2565 C CA . GLY A 1 316 ? -13.945 -5.922 -6.945 1 84.69 316 GLY A CA 1
ATOM 2566 C C . GLY A 1 316 ? -14.258 -5.578 -5.5 1 84.69 316 GLY A C 1
ATOM 2567 O O . GLY A 1 316 ? -14.289 -4.406 -5.129 1 84.69 316 GLY A O 1
ATOM 2568 N N . LEU A 1 317 ? -14.422 -6.539 -4.66 1 87.12 317 LEU A N 1
ATOM 2569 C CA . LEU A 1 317 ? -14.633 -6.285 -3.24 1 87.12 317 LEU A CA 1
ATOM 2570 C C . LEU A 1 317 ? -13.367 -5.742 -2.588 1 87.12 317 LEU A C 1
ATOM 2572 O O . LEU A 1 317 ? -13.445 -4.98 -1.62 1 87.12 317 LEU A O 1
ATOM 2576 N N . ARG A 1 318 ? -12.297 -6.141 -3.137 1 91.12 318 ARG A N 1
ATOM 2577 C CA . ARG A 1 318 ? -10.992 -5.785 -2.59 1 91.12 318 ARG A CA 1
ATOM 2578 C C . ARG A 1 318 ? -10.906 -6.121 -1.105 1 91.12 318 ARG A C 1
ATOM 2580 O O . ARG A 1 318 ? -10.594 -5.258 -0.284 1 91.12 318 ARG A O 1
ATOM 2587 N N . LEU A 1 319 ? -11.188 -7.379 -0.803 1 94.69 319 LEU A N 1
ATOM 2588 C CA . LEU A 1 319 ? -11.164 -7.828 0.585 1 94.69 319 LEU A CA 1
ATOM 2589 C C . LEU A 1 319 ? -10.312 -9.086 0.734 1 94.69 319 LEU A C 1
ATOM 2591 O O . LEU A 1 319 ? -10.32 -9.953 -0.142 1 94.69 319 LEU A O 1
ATOM 2595 N N . GLY A 1 320 ? -9.641 -9.227 1.736 1 96.56 320 GLY A N 1
ATOM 2596 C CA . GLY A 1 320 ? -8.867 -10.344 2.242 1 96.56 320 GLY A CA 1
ATOM 2597 C C . GLY A 1 320 ? -8.477 -10.195 3.699 1 96.56 320 GLY A C 1
ATOM 2598 O O . GLY A 1 320 ? -8.969 -9.297 4.387 1 96.56 320 GLY A O 1
ATOM 2599 N N . PHE A 1 321 ? -7.68 -11.102 4.141 1 98.06 321 PHE A N 1
ATOM 2600 C CA . PHE A 1 321 ? -7.262 -10.945 5.527 1 98.06 321 PHE A CA 1
ATOM 2601 C C . PHE A 1 321 ? -5.922 -11.633 5.773 1 98.06 321 PHE A C 1
ATOM 2603 O O . PHE A 1 321 ? -5.496 -12.469 4.977 1 98.06 321 PHE A O 1
ATOM 2610 N N . ILE A 1 322 ? -5.27 -11.18 6.801 1 98.69 322 ILE A N 1
ATOM 2611 C CA . ILE A 1 322 ? -4.082 -11.805 7.383 1 98.69 322 ILE A CA 1
ATOM 2612 C C . ILE A 1 322 ? -4.422 -12.375 8.758 1 98.69 322 ILE A C 1
ATOM 2614 O O . ILE A 1 322 ? -5.105 -11.727 9.555 1 98.69 322 ILE A O 1
ATOM 2618 N N . ILE A 1 323 ? -4.121 -13.547 8.977 1 98.81 323 ILE A N 1
ATOM 2619 C CA . ILE A 1 323 ? -4.016 -14.039 10.352 1 98.81 323 ILE A CA 1
ATOM 2620 C C . ILE A 1 323 ? -2.561 -13.984 10.805 1 98.81 323 ILE A C 1
ATOM 2622 O O . ILE A 1 323 ? -1.725 -14.758 10.328 1 98.81 323 ILE A O 1
ATOM 2626 N N . ALA A 1 324 ? -2.312 -13.125 11.703 1 98.31 324 ALA A N 1
ATOM 2627 C CA . ALA A 1 324 ? -0.951 -12.805 12.117 1 98.31 324 ALA A CA 1
ATOM 2628 C C . ALA A 1 324 ? -0.563 -13.594 13.367 1 98.31 324 ALA A C 1
ATOM 2630 O O . ALA A 1 324 ? -1.395 -13.82 14.25 1 98.31 324 ALA A O 1
ATOM 2631 N N . PRO A 1 325 ? 0.739 -14.008 13.445 1 97.5 325 PRO A N 1
ATOM 2632 C CA . PRO A 1 325 ? 1.241 -14.367 14.773 1 97.5 325 PRO A CA 1
ATOM 2633 C C . PRO A 1 325 ? 1.052 -13.258 15.797 1 97.5 325 PRO A C 1
ATOM 2635 O O . PRO A 1 325 ? 1.166 -12.07 15.461 1 97.5 325 PRO A O 1
ATOM 2638 N N . GLN A 1 326 ? 0.842 -13.648 16.984 1 93.38 326 GLN A N 1
ATOM 2639 C CA . GLN A 1 326 ? 0.521 -12.703 18.047 1 93.38 326 GLN A CA 1
ATOM 2640 C C . GLN A 1 326 ? 1.569 -11.602 18.141 1 93.38 326 GLN A C 1
ATOM 2642 O O . GLN A 1 326 ? 1.229 -10.422 18.281 1 93.38 326 GLN A O 1
ATOM 2647 N N . ARG A 1 327 ? 2.773 -11.938 17.969 1 92.88 327 ARG A N 1
ATOM 2648 C CA . ARG A 1 327 ? 3.889 -11.008 18.156 1 92.88 327 ARG A CA 1
ATOM 2649 C C . ARG A 1 327 ? 3.955 -9.992 17.031 1 92.88 327 ARG A C 1
ATOM 2651 O O . ARG A 1 327 ? 4.629 -8.969 17.141 1 92.88 327 ARG A O 1
ATOM 2658 N N . LEU A 1 328 ? 3.281 -10.266 15.93 1 95.06 328 LEU A N 1
ATOM 2659 C CA . LEU A 1 328 ? 3.428 -9.43 14.742 1 95.06 328 LEU A CA 1
ATOM 2660 C C . LEU A 1 328 ? 2.186 -8.578 14.523 1 95.06 328 LEU A C 1
ATOM 2662 O O . LEU A 1 328 ? 2.156 -7.73 13.625 1 95.06 328 LEU A O 1
ATOM 2666 N N . VAL A 1 329 ? 1.13 -8.695 15.344 1 93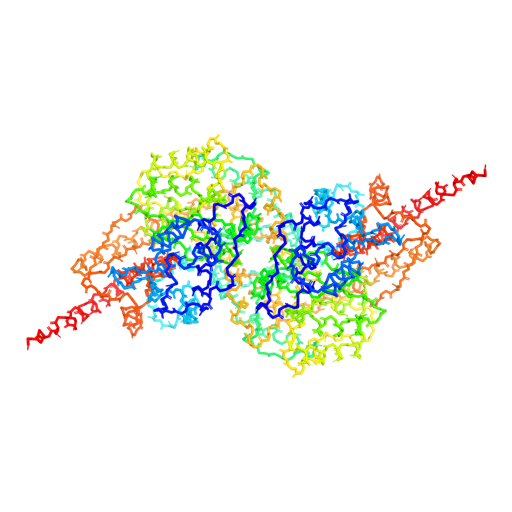.88 329 VAL A N 1
ATOM 2667 C CA . VAL A 1 329 ? -0.165 -8.047 15.164 1 93.88 329 VAL A CA 1
ATOM 2668 C C . VAL A 1 329 ? 0.02 -6.535 15.102 1 93.88 329 VAL A C 1
ATOM 2670 O O . VAL A 1 329 ? -0.482 -5.875 14.188 1 93.88 329 VAL A O 1
ATOM 2673 N N . SER A 1 330 ? 0.787 -5.949 16 1 91.06 330 SER A N 1
ATOM 2674 C CA . SER A 1 330 ? 0.967 -4.504 16.078 1 91.06 330 SER A CA 1
ATOM 2675 C C . SER A 1 330 ? 1.74 -3.977 14.867 1 91.06 330 SER A C 1
ATOM 2677 O O . SER A 1 330 ? 1.45 -2.889 14.367 1 91.06 330 SER A O 1
ATOM 2679 N N . SER A 1 331 ? 2.721 -4.762 14.398 1 92.19 331 SER A N 1
ATOM 2680 C CA . SER A 1 331 ? 3.527 -4.355 13.25 1 92.19 331 SER A CA 1
ATOM 2681 C C . SER A 1 331 ? 2.693 -4.316 11.977 1 92.19 331 SER A C 1
ATOM 2683 O O . SER A 1 331 ? 2.854 -3.412 11.148 1 92.19 331 SER A O 1
ATOM 2685 N N . PHE A 1 332 ? 1.821 -5.312 11.867 1 95.31 332 PHE A N 1
ATOM 2686 C CA . PHE A 1 332 ? 0.971 -5.348 10.688 1 95.31 332 PHE A CA 1
ATOM 2687 C C . PHE A 1 332 ? -0.052 -4.219 10.719 1 95.31 332 PHE A C 1
ATOM 2689 O O . PHE A 1 332 ? -0.372 -3.635 9.68 1 95.31 332 PHE A O 1
ATOM 2696 N N . LEU A 1 333 ? -0.528 -3.957 11.867 1 92.75 333 LEU A N 1
ATOM 2697 C CA . LEU A 1 333 ? -1.462 -2.85 12.039 1 92.75 333 LEU A CA 1
ATOM 2698 C C . LEU A 1 333 ? -0.825 -1.532 11.609 1 92.75 333 LEU A C 1
ATOM 2700 O O . LEU A 1 333 ? -1.432 -0.757 10.867 1 92.75 333 LEU A O 1
ATOM 2704 N N . LYS A 1 334 ? 0.33 -1.247 12.039 1 91.19 334 LYS A N 1
ATOM 2705 C CA . LYS A 1 334 ? 1.049 -0.024 11.695 1 91.19 334 LYS A CA 1
ATOM 2706 C C . LYS A 1 334 ? 1.33 0.043 10.195 1 91.19 334 LYS A C 1
ATOM 2708 O O . LYS A 1 334 ? 1.143 1.088 9.57 1 91.19 334 LYS A O 1
ATOM 2713 N N . ALA A 1 335 ? 1.782 -1.061 9.672 1 94.94 335 ALA A N 1
ATOM 2714 C CA . ALA A 1 335 ? 2.084 -1.114 8.242 1 94.94 335 ALA A CA 1
ATOM 2715 C C . ALA A 1 335 ? 0.839 -0.824 7.41 1 94.94 335 ALA A C 1
ATOM 2717 O O . ALA A 1 335 ? 0.909 -0.11 6.406 1 94.94 335 ALA A O 1
ATOM 2718 N N . LYS A 1 336 ? -0.269 -1.407 7.828 1 95.31 336 LYS A N 1
ATOM 2719 C CA . LYS A 1 336 ? -1.536 -1.186 7.137 1 95.31 336 LYS A CA 1
ATOM 2720 C C . LYS A 1 336 ? -1.955 0.28 7.215 1 95.31 336 LYS A C 1
ATOM 2722 O O . LYS A 1 336 ? -2.434 0.847 6.23 1 95.31 336 LYS A O 1
ATOM 2727 N N . TYR A 1 337 ? -1.782 0.841 8.305 1 91.31 337 TYR A N 1
ATOM 2728 C CA . TYR A 1 337 ? -2.127 2.244 8.492 1 91.31 337 TYR A CA 1
ATOM 2729 C C . TYR A 1 337 ? -1.303 3.139 7.574 1 91.31 337 TYR A C 1
ATOM 2731 O O . TYR A 1 337 ? -1.844 4.031 6.918 1 91.31 337 TYR A O 1
ATOM 2739 N N . VAL A 1 338 ? -0.097 2.877 7.516 1 92.12 338 VAL A N 1
ATOM 2740 C CA . VAL A 1 338 ? 0.819 3.66 6.691 1 92.12 338 VAL A CA 1
ATOM 2741 C C . VAL A 1 338 ? 0.468 3.484 5.219 1 92.12 338 VAL A C 1
ATOM 2743 O O . VAL A 1 338 ? 0.601 4.418 4.426 1 92.12 338 VAL A O 1
ATOM 2746 N N . THR A 1 339 ? -0.051 2.316 4.922 1 93.69 339 THR A N 1
ATOM 2747 C CA . THR A 1 339 ? -0.339 1.987 3.531 1 93.69 339 THR A CA 1
ATOM 2748 C C . THR A 1 339 ? -1.586 2.723 3.049 1 93.69 339 THR A C 1
ATOM 2750 O O . THR A 1 339 ? -1.565 3.365 1.996 1 93.69 339 THR A O 1
ATOM 2753 N N . ASP A 1 340 ? -2.66 2.59 3.832 1 91.5 340 ASP A N 1
ATOM 2754 C CA . ASP A 1 340 ? -3.879 3.186 3.297 1 91.5 340 ASP A CA 1
ATOM 2755 C C . ASP A 1 340 ? -4.891 3.461 4.406 1 91.5 340 ASP A C 1
ATOM 2757 O O . ASP A 1 340 ? -6.082 3.639 4.141 1 91.5 340 ASP A O 1
ATOM 2761 N N . LEU A 1 341 ? -4.5 3.439 5.613 1 85.75 341 LEU A N 1
ATOM 2762 C CA . LEU A 1 341 ? -5.277 3.777 6.801 1 85.75 341 LEU A CA 1
ATOM 2763 C C . LEU A 1 341 ? -6.305 2.691 7.105 1 85.75 341 LEU A C 1
ATOM 2765 O O . LEU A 1 341 ? -6.332 2.15 8.211 1 85.75 341 LEU A O 1
ATOM 2769 N N . SER A 1 342 ? -7.129 2.418 6.18 1 86.81 342 SER A N 1
ATOM 2770 C CA . SER A 1 342 ? -8.203 1.472 6.453 1 86.81 342 SER A CA 1
ATOM 2771 C C . SER A 1 342 ? -8.789 0.91 5.16 1 86.81 342 SER A C 1
ATOM 2773 O O . SER A 1 342 ? -8.445 1.366 4.066 1 86.81 342 SER A O 1
ATOM 2775 N N . THR A 1 343 ? -9.609 -0.087 5.332 1 90.38 343 THR A N 1
ATOM 2776 C CA . THR A 1 343 ? -10.352 -0.721 4.246 1 90.38 343 THR A CA 1
ATOM 2777 C C . THR A 1 343 ? -11.797 -0.24 4.23 1 90.38 343 THR A C 1
ATOM 2779 O O . THR A 1 343 ? -12.32 0.208 5.254 1 90.38 343 THR A O 1
ATOM 2782 N N . SER A 1 344 ? -12.445 -0.347 3.125 1 91.19 344 SER A N 1
ATOM 2783 C CA . SER A 1 344 ? -13.797 0.155 2.932 1 91.19 344 SER A CA 1
ATOM 2784 C C . SER A 1 344 ? -14.758 -0.424 3.967 1 91.19 344 SER A C 1
ATOM 2786 O O . SER A 1 344 ? -14.93 -1.642 4.047 1 91.19 344 SER A O 1
ATOM 2788 N N . GLY A 1 345 ? -15.469 0.439 4.68 1 92.69 345 GLY A N 1
ATOM 2789 C CA . GLY A 1 345 ? -16.422 -0.007 5.68 1 92.69 345 GLY A CA 1
ATOM 2790 C C . GLY A 1 345 ? -17.656 -0.645 5.082 1 92.69 345 GLY A C 1
ATOM 2791 O O . GLY A 1 345 ? -18.156 -1.643 5.602 1 92.69 345 GLY A O 1
ATOM 2792 N N . LEU A 1 346 ? -18.141 -0.061 4.012 1 94.62 346 LEU A N 1
ATOM 2793 C CA . LEU A 1 346 ? -19.344 -0.564 3.355 1 94.62 346 LEU A CA 1
ATOM 2794 C C . LEU A 1 346 ? -19.141 -1.996 2.871 1 94.62 346 LEU A C 1
ATOM 2796 O O . LEU A 1 346 ? -19.984 -2.865 3.117 1 94.62 346 LEU A O 1
ATOM 2800 N N . MET A 1 347 ? -18.047 -2.264 2.236 1 94.81 347 MET A N 1
ATOM 2801 C CA . MET A 1 347 ? -17.781 -3.588 1.681 1 94.81 347 MET A CA 1
ATOM 2802 C C . MET A 1 347 ? -17.562 -4.609 2.791 1 94.81 347 MET A C 1
ATOM 2804 O O . MET A 1 347 ? -17.984 -5.758 2.682 1 94.81 347 MET A O 1
ATOM 2808 N N . GLN A 1 348 ? -16.859 -4.168 3.846 1 96.31 348 GLN A N 1
ATOM 2809 C CA . GLN A 1 348 ? -16.641 -5.062 4.977 1 96.31 348 GLN A CA 1
ATOM 2810 C C . GLN A 1 348 ? -17.969 -5.477 5.617 1 96.31 348 GLN A C 1
ATOM 2812 O O . GLN A 1 348 ? -18.172 -6.652 5.93 1 96.31 348 GLN A O 1
ATOM 2817 N N . ARG A 1 349 ? -18.844 -4.492 5.805 1 96.81 349 ARG A N 1
ATOM 2818 C CA . ARG A 1 349 ? -20.125 -4.758 6.438 1 96.81 349 ARG A CA 1
ATOM 2819 C C . ARG A 1 349 ? -20.984 -5.672 5.57 1 96.81 349 ARG A C 1
ATOM 2821 O O . ARG A 1 349 ? -21.641 -6.586 6.082 1 96.81 349 ARG A O 1
ATOM 2828 N N . ALA A 1 350 ? -21.016 -5.391 4.273 1 96.44 350 ALA A N 1
ATOM 2829 C CA . ALA A 1 350 ? -21.766 -6.246 3.363 1 96.44 350 ALA A CA 1
ATOM 2830 C C . ALA A 1 350 ? -21.203 -7.668 3.35 1 96.44 350 ALA A C 1
ATOM 2832 O O . ALA A 1 350 ? -21.969 -8.641 3.383 1 96.44 350 ALA A O 1
ATOM 2833 N N . PHE A 1 351 ? -19.922 -7.836 3.324 1 96.56 351 PHE A N 1
ATOM 2834 C CA . PHE A 1 351 ? -19.281 -9.148 3.262 1 96.56 351 PHE A CA 1
ATOM 2835 C C . PHE A 1 351 ? -19.453 -9.898 4.578 1 96.56 351 PHE A C 1
ATOM 2837 O O . PHE A 1 351 ? -19.562 -11.125 4.594 1 96.56 351 PHE A O 1
ATOM 2844 N N . ASP A 1 352 ? -19.469 -9.133 5.676 1 97.62 352 ASP A N 1
ATOM 2845 C CA . ASP A 1 352 ? -19.781 -9.742 6.961 1 97.62 352 ASP A CA 1
ATOM 2846 C C . ASP A 1 352 ? -21.094 -10.516 6.898 1 97.62 352 ASP A C 1
ATOM 2848 O O . ASP A 1 352 ? -21.156 -11.68 7.305 1 97.62 352 ASP A O 1
ATOM 2852 N N . LEU A 1 353 ? -22.125 -9.852 6.383 1 97.81 353 LEU A N 1
ATOM 2853 C CA . LEU A 1 353 ? -23.422 -10.492 6.238 1 97.81 353 LEU A CA 1
ATOM 2854 C C . LEU A 1 353 ? -23.344 -11.68 5.281 1 97.81 353 LEU A C 1
ATOM 2856 O O . LEU A 1 353 ? -23.953 -12.719 5.527 1 97.81 353 LEU A O 1
ATOM 2860 N N . TYR A 1 354 ? -22.609 -11.523 4.215 1 96.81 354 TYR A N 1
ATOM 2861 C CA . TYR A 1 354 ? -22.406 -12.562 3.213 1 96.81 354 TYR A CA 1
ATOM 2862 C C . TYR A 1 354 ? -21.875 -13.836 3.848 1 96.81 354 TYR A C 1
ATOM 2864 O O . TYR A 1 354 ? -22.297 -14.938 3.51 1 96.81 354 TYR A O 1
ATOM 2872 N N . LEU A 1 355 ? -20.906 -13.727 4.766 1 96.94 355 LEU A N 1
ATOM 2873 C CA . LEU A 1 355 ? -20.312 -14.859 5.461 1 96.94 355 LEU A CA 1
ATOM 2874 C C . LEU A 1 355 ? -21.266 -15.406 6.52 1 96.94 355 LEU A C 1
ATOM 2876 O O . LEU A 1 355 ? -21.547 -16.609 6.543 1 96.94 355 LEU A O 1
ATOM 2880 N N . ARG A 1 356 ? -21.781 -14.531 7.328 1 96.5 356 ARG A N 1
ATOM 2881 C CA . ARG A 1 356 ? -22.578 -14.93 8.484 1 96.5 356 ARG A CA 1
ATOM 2882 C C . ARG A 1 356 ? -23.859 -15.625 8.062 1 96.5 356 ARG A C 1
ATOM 2884 O O . ARG A 1 356 ? -24.328 -16.531 8.742 1 96.5 356 ARG A O 1
ATOM 2891 N N . GLU A 1 357 ? -24.375 -15.211 6.965 1 96.62 357 GLU A N 1
ATOM 2892 C CA . GLU A 1 357 ? -25.641 -15.789 6.5 1 96.62 357 GLU A CA 1
ATOM 2893 C C . GLU A 1 357 ? -25.391 -16.938 5.535 1 96.62 357 GLU A C 1
ATOM 2895 O O . GLU A 1 357 ? -26.328 -17.469 4.941 1 96.62 357 GLU A O 1
ATOM 2900 N N . ASN A 1 358 ? -24.203 -17.297 5.273 1 95.69 358 ASN A N 1
ATOM 2901 C CA . ASN A 1 358 ? -23.75 -18.453 4.52 1 95.69 358 ASN A CA 1
ATOM 2902 C C . ASN A 1 358 ? -24.156 -18.359 3.053 1 95.69 358 ASN A C 1
ATOM 2904 O O . ASN A 1 358 ? -24.297 -19.391 2.377 1 95.69 358 ASN A O 1
ATOM 2908 N N . ILE A 1 359 ? -24.344 -17.188 2.57 1 94.56 359 ILE A N 1
ATOM 2909 C CA . ILE A 1 359 ? -24.688 -16.969 1.168 1 94.56 359 ILE A CA 1
ATOM 2910 C C . ILE A 1 359 ? -23.531 -17.422 0.281 1 94.56 359 ILE A C 1
ATOM 2912 O O . ILE A 1 359 ? -23.75 -17.938 -0.823 1 94.56 359 ILE A O 1
ATOM 2916 N N . TRP A 1 360 ? -22.344 -17.375 0.813 1 93.44 360 TRP A N 1
ATOM 2917 C CA . TRP A 1 360 ? -21.109 -17.703 0.085 1 93.44 360 TRP A CA 1
ATOM 2918 C C . TRP A 1 360 ? -21.062 -19.188 -0.277 1 93.44 360 TRP A C 1
ATOM 2920 O O . TRP A 1 360 ? -20.453 -19.562 -1.272 1 93.44 360 TRP A O 1
ATOM 2930 N N . LYS A 1 361 ? -21.672 -20.031 0.422 1 94.31 361 LYS A N 1
ATOM 2931 C CA . LYS A 1 361 ? -21.609 -21.469 0.22 1 94.31 361 LYS A CA 1
ATOM 2932 C C . LYS A 1 361 ? -22.172 -21.875 -1.14 1 94.31 361 LYS A C 1
ATOM 2934 O O . LYS A 1 361 ? -21.578 -22.672 -1.863 1 94.31 361 LYS A O 1
ATOM 2939 N N . ASN A 1 362 ? -23.328 -21.328 -1.452 1 92.88 362 ASN A N 1
ATOM 2940 C CA . ASN A 1 362 ? -23.922 -21.609 -2.748 1 92.88 362 ASN A CA 1
ATOM 2941 C C . ASN A 1 362 ? -23.062 -21.094 -3.896 1 92.88 362 ASN A C 1
ATOM 2943 O O . ASN A 1 362 ? -22.938 -21.75 -4.934 1 92.88 362 ASN A O 1
ATOM 2947 N N . HIS A 1 363 ? -22.516 -19.969 -3.703 1 91.88 363 HIS A N 1
ATOM 2948 C CA . HIS A 1 363 ? -21.672 -19.359 -4.734 1 91.88 363 HIS A CA 1
ATOM 2949 C C . HIS A 1 363 ? -20.453 -20.219 -5.023 1 91.88 363 HIS A C 1
ATOM 2951 O O . HIS A 1 363 ? -20.125 -20.469 -6.188 1 91.88 363 HIS A O 1
ATOM 2957 N N . ILE A 1 364 ? -19.781 -20.672 -4.012 1 92.31 364 ILE A N 1
ATOM 2958 C CA . ILE A 1 364 ? -18.547 -21.438 -4.188 1 92.31 364 ILE A CA 1
ATOM 2959 C C . ILE A 1 364 ? -18.859 -22.766 -4.887 1 92.31 364 ILE A C 1
ATOM 2961 O O . ILE A 1 364 ? -18.062 -23.234 -5.699 1 92.31 364 ILE A O 1
ATOM 2965 N N . GLU A 1 365 ? -19.953 -23.344 -4.531 1 93.19 365 GLU A N 1
ATOM 2966 C CA . GLU A 1 365 ? -20.344 -24.609 -5.168 1 93.19 365 GLU A CA 1
ATOM 2967 C C . GLU A 1 365 ? -20.578 -24.406 -6.664 1 93.19 365 GLU A C 1
ATOM 2969 O O . GLU A 1 365 ? -20.188 -25.25 -7.473 1 93.19 365 GLU A O 1
ATOM 2974 N N . GLU A 1 366 ? -21.219 -23.359 -6.973 1 93.75 366 GLU A N 1
ATOM 2975 C CA . GLU A 1 366 ? -21.469 -23.047 -8.375 1 93.75 366 GLU A CA 1
ATOM 2976 C C . GLU A 1 366 ? -20.172 -22.812 -9.133 1 93.75 366 GLU A C 1
ATOM 2978 O O . GLU A 1 366 ? -19.984 -23.312 -10.242 1 93.75 366 GLU A O 1
ATOM 2983 N N . ILE A 1 367 ? -19.312 -22.062 -8.539 1 94.12 367 ILE A N 1
ATOM 2984 C CA . ILE A 1 367 ? -18.047 -21.719 -9.172 1 94.12 367 ILE A CA 1
ATOM 2985 C C . ILE A 1 367 ? -17.203 -22.984 -9.352 1 94.12 367 ILE A C 1
ATOM 2987 O O . ILE A 1 367 ? -16.578 -23.188 -10.398 1 94.12 367 ILE A O 1
ATOM 2991 N N . LYS A 1 368 ? -17.203 -23.828 -8.391 1 94.56 368 LYS A N 1
ATOM 2992 C CA . LYS A 1 368 ? -16.438 -25.078 -8.453 1 94.56 368 LYS A CA 1
ATOM 2993 C C . LYS A 1 368 ? -16.906 -25.938 -9.625 1 94.56 368 LYS A C 1
ATOM 2995 O O . LYS A 1 368 ? -16.078 -26.547 -10.32 1 94.56 368 LYS A O 1
ATOM 3000 N N . GLN A 1 369 ? -18.156 -26 -9.828 1 95.75 369 GLN A N 1
ATOM 3001 C CA . GLN A 1 369 ? -18.703 -26.812 -10.914 1 95.75 369 GLN A CA 1
ATOM 3002 C C . GLN A 1 369 ? -18.297 -26.266 -12.273 1 95.75 369 GLN A C 1
ATOM 3004 O O . GLN A 1 369 ? -17.859 -27.016 -13.148 1 95.75 369 GLN A O 1
ATOM 3009 N N . VAL A 1 370 ? -18.438 -24.984 -12.398 1 96.19 370 VAL A N 1
ATOM 3010 C CA . VAL A 1 370 ? -18.078 -24.344 -13.664 1 96.19 370 VAL A CA 1
ATOM 3011 C C . VAL A 1 370 ? -16.594 -24.5 -13.922 1 96.19 370 VAL A C 1
ATOM 3013 O O . VAL A 1 370 ? -16.172 -24.859 -15.023 1 96.19 370 VAL A O 1
ATOM 3016 N N . MET A 1 371 ? -15.797 -24.266 -12.914 1 96.31 371 MET A N 1
ATOM 3017 C CA . MET A 1 371 ? -14.344 -24.297 -13.062 1 96.31 371 MET A CA 1
ATOM 3018 C C . MET A 1 371 ? -13.859 -25.719 -13.297 1 96.31 371 MET A C 1
ATOM 3020 O O . MET A 1 371 ? -12.891 -25.938 -14.031 1 96.31 371 MET A O 1
ATOM 3024 N N . LYS A 1 372 ? -14.5 -26.688 -12.656 1 97 372 LYS A N 1
ATOM 3025 C CA . LYS A 1 372 ? -14.117 -28.078 -12.852 1 97 372 LYS A CA 1
ATOM 3026 C C . LYS A 1 372 ? -14.281 -28.5 -14.312 1 97 372 LYS A C 1
ATOM 3028 O O . LYS A 1 372 ? -13.414 -29.156 -14.883 1 97 372 LYS A O 1
ATOM 3033 N N . LYS A 1 373 ? -15.359 -28.125 -14.891 1 97.81 373 LYS A N 1
ATOM 3034 C CA . LYS A 1 373 ? -15.609 -28.438 -16.297 1 97.81 373 LYS A CA 1
ATOM 3035 C C . LYS A 1 373 ? -14.547 -27.812 -17.188 1 97.81 373 LYS A C 1
ATOM 3037 O O . LYS A 1 373 ? -14.055 -28.453 -18.125 1 97.81 373 LYS A O 1
ATOM 3042 N N . ARG A 1 374 ? -14.273 -26.578 -16.922 1 97.81 374 ARG A N 1
ATOM 3043 C CA . ARG A 1 374 ? -13.273 -25.859 -17.703 1 97.81 374 ARG A CA 1
ATOM 3044 C C . ARG A 1 374 ? -11.891 -26.484 -17.516 1 97.81 374 ARG A C 1
ATOM 3046 O O . ARG A 1 374 ? -11.141 -26.641 -18.484 1 97.81 374 ARG A O 1
ATOM 3053 N N . PHE A 1 375 ? -11.633 -26.844 -16.312 1 97.38 375 PHE A N 1
ATOM 3054 C CA . PHE A 1 375 ? -10.383 -27.516 -15.938 1 97.38 375 PHE A CA 1
ATOM 3055 C C . PHE A 1 375 ? -10.211 -28.812 -16.719 1 97.38 375 PHE A C 1
ATOM 3057 O O . PHE A 1 375 ? -9.164 -29.047 -17.328 1 97.38 375 PHE A O 1
ATOM 3064 N N . GLU A 1 376 ? -11.188 -29.578 -16.719 1 97.56 376 GLU A N 1
ATOM 3065 C CA . GLU A 1 376 ? -11.148 -30.875 -17.391 1 97.56 376 GLU A CA 1
ATOM 3066 C C . GLU A 1 376 ? -11.047 -30.688 -18.906 1 97.56 376 GLU A C 1
ATOM 3068 O O . GLU A 1 376 ? -10.312 -31.406 -19.578 1 97.56 376 GLU A O 1
ATOM 3073 N N . ASN A 1 377 ? -11.797 -29.75 -19.406 1 98.06 377 ASN A N 1
ATOM 3074 C CA . ASN A 1 377 ? -11.773 -29.469 -20.844 1 98.06 377 ASN A CA 1
ATOM 3075 C C . ASN A 1 377 ? -10.383 -29.062 -21.312 1 98.06 377 ASN A C 1
ATOM 3077 O O . ASN A 1 377 ? -9.875 -29.594 -22.297 1 98.06 377 ASN A O 1
ATOM 3081 N N . MET A 1 378 ? -9.781 -28.156 -20.625 1 98.19 378 MET A N 1
ATOM 3082 C CA . MET A 1 378 ? -8.438 -27.734 -21 1 98.19 378 MET A CA 1
ATOM 3083 C C . MET A 1 378 ? -7.438 -28.875 -20.844 1 98.19 378 MET A C 1
ATOM 3085 O O . MET A 1 378 ? -6.578 -29.078 -21.719 1 98.19 378 MET A O 1
ATOM 3089 N N . GLY A 1 379 ? -7.504 -29.578 -19.75 1 97.69 379 GLY A N 1
ATOM 3090 C CA . GLY A 1 379 ? -6.637 -30.719 -19.531 1 97.69 379 GLY A CA 1
ATOM 3091 C C . GLY A 1 379 ? -6.699 -31.734 -20.672 1 97.69 379 GLY A C 1
ATOM 3092 O O . GLY A 1 379 ? -5.664 -32.219 -21.125 1 97.69 379 GLY A O 1
ATOM 3093 N N . ASN A 1 380 ? -7.895 -32.031 -21.078 1 96.94 380 ASN A N 1
ATOM 3094 C CA . ASN A 1 380 ? -8.086 -32.969 -22.188 1 96.94 380 ASN A CA 1
ATOM 3095 C C . ASN A 1 380 ? -7.453 -32.438 -23.469 1 96.94 380 ASN A C 1
ATOM 3097 O O . ASN A 1 380 ? -6.828 -33.188 -24.219 1 96.94 380 ASN A O 1
ATOM 3101 N N . GLY A 1 381 ? -7.684 -31.172 -23.688 1 97.38 381 GLY A N 1
ATOM 3102 C CA . GLY A 1 381 ? -7.059 -30.547 -24.859 1 97.38 381 GLY A CA 1
ATOM 3103 C C . GLY A 1 381 ? -5.543 -30.594 -24.812 1 97.38 381 GLY A C 1
ATOM 3104 O O . GLY A 1 381 ? -4.895 -30.828 -25.828 1 97.38 381 GLY A O 1
ATOM 3105 N N . LEU A 1 382 ? -4.977 -30.359 -23.672 1 97.56 382 LEU A N 1
ATOM 3106 C CA . LEU A 1 382 ? -3.525 -30.328 -23.516 1 97.56 382 LEU A CA 1
ATOM 3107 C C . LEU A 1 382 ? -2.916 -31.703 -23.703 1 97.56 382 LEU A C 1
ATOM 3109 O O . LEU A 1 382 ? -1.744 -31.828 -24.062 1 97.56 382 LEU A O 1
ATOM 3113 N N . GLN A 1 383 ? -3.664 -32.719 -23.453 1 95.75 383 GLN A N 1
ATOM 3114 C CA . GLN A 1 383 ? -3.193 -34.094 -23.672 1 95.75 383 GLN A CA 1
ATOM 3115 C C . GLN A 1 383 ? -2.844 -34.312 -25.141 1 95.75 383 GLN A C 1
ATOM 3117 O O . GLN A 1 383 ? -1.933 -35.062 -25.469 1 95.75 383 GLN A O 1
ATOM 3122 N N . MET A 1 384 ? -3.498 -33.594 -25.953 1 94.31 384 MET A N 1
ATOM 3123 C CA . MET A 1 384 ? -3.264 -33.75 -27.391 1 94.31 384 MET A CA 1
ATOM 3124 C C . MET A 1 384 ? -1.956 -33.062 -27.797 1 94.31 384 MET A C 1
ATOM 3126 O O . MET A 1 384 ? -1.468 -33.281 -28.906 1 94.31 384 MET A O 1
ATOM 3130 N N . LEU A 1 385 ? -1.433 -32.312 -26.906 1 95.81 385 LEU A N 1
ATOM 3131 C CA . LEU A 1 385 ? -0.224 -31.562 -27.203 1 95.81 385 LEU A CA 1
ATOM 3132 C C . LEU A 1 385 ? 0.994 -32.188 -26.547 1 95.81 385 LEU A C 1
ATOM 3134 O O . LEU A 1 385 ? 2.049 -31.562 -26.438 1 95.81 385 LEU A O 1
ATOM 3138 N N . LYS A 1 386 ? 0.973 -33.344 -26.125 1 93.88 386 LYS A N 1
ATOM 3139 C CA . LYS A 1 386 ? 1.985 -34 -25.297 1 93.88 386 LYS A CA 1
ATOM 3140 C C . LYS A 1 386 ? 3.309 -34.125 -26.047 1 93.88 386 LYS A C 1
ATOM 3142 O O . LYS A 1 386 ? 4.367 -34.281 -25.422 1 93.88 386 LYS A O 1
ATOM 3147 N N . ASN A 1 387 ? 3.289 -34.094 -27.375 1 93.75 387 ASN A N 1
ATOM 3148 C CA . ASN A 1 387 ? 4.516 -34.125 -28.156 1 93.75 387 ASN A CA 1
ATOM 3149 C C . ASN A 1 387 ? 5.328 -32.844 -28.031 1 93.75 387 ASN A C 1
ATOM 3151 O O . ASN A 1 387 ? 6.531 -32.844 -28.281 1 93.75 387 ASN A O 1
ATOM 3155 N N . TYR A 1 388 ? 4.656 -31.859 -27.547 1 94.75 388 TYR A N 1
ATOM 3156 C CA . TYR A 1 388 ? 5.297 -30.547 -27.547 1 94.75 388 TYR A CA 1
ATOM 3157 C C . TYR A 1 388 ? 5.473 -30.031 -26.125 1 94.75 388 TYR A C 1
ATOM 3159 O O . TYR A 1 388 ? 6.293 -29.141 -25.875 1 94.75 388 TYR A O 1
ATOM 3167 N N . VAL A 1 389 ? 4.598 -30.547 -25.234 1 96 389 VAL A N 1
ATOM 3168 C CA . VAL A 1 389 ? 4.613 -30.016 -23.875 1 96 389 VAL A CA 1
ATOM 3169 C C . VAL A 1 389 ? 4.582 -31.156 -22.859 1 96 389 VAL A C 1
ATOM 3171 O O . VAL A 1 389 ? 4.164 -32.281 -23.188 1 96 389 VAL A O 1
ATOM 3174 N N . GLU A 1 390 ? 5.129 -30.875 -21.719 1 96.31 390 GLU A N 1
ATOM 3175 C CA . GLU A 1 390 ? 5.008 -31.719 -20.531 1 96.31 390 GLU A CA 1
ATOM 3176 C C . GLU A 1 390 ? 4.309 -30.984 -19.391 1 96.31 390 GLU A C 1
ATOM 3178 O O . GLU A 1 390 ? 4.555 -29.797 -19.172 1 96.31 390 GLU A O 1
ATOM 3183 N N . PHE A 1 391 ? 3.4 -31.672 -18.766 1 95.25 391 PHE A N 1
ATOM 3184 C CA . PHE A 1 391 ? 2.75 -31.094 -17.609 1 95.25 391 PHE A CA 1
ATOM 3185 C C . PHE A 1 391 ? 2.191 -32.188 -16.703 1 95.25 391 PHE A C 1
ATOM 3187 O O . PHE A 1 391 ? 2.043 -33.312 -17.125 1 95.25 391 PHE A O 1
ATOM 3194 N N . GLU A 1 392 ? 1.999 -31.859 -15.477 1 92.5 392 GLU A N 1
ATOM 3195 C CA . GLU A 1 392 ? 1.283 -32.688 -14.516 1 92.5 392 GLU A CA 1
ATOM 3196 C C . GLU A 1 392 ? -0.113 -32.156 -14.242 1 92.5 392 GLU A C 1
ATOM 3198 O O . GLU A 1 392 ? -0.303 -30.938 -14.156 1 92.5 392 GLU A O 1
ATOM 3203 N N . TYR A 1 393 ? -1.018 -33.094 -14.102 1 93.06 393 TYR A N 1
ATOM 3204 C CA . TYR A 1 393 ? -2.377 -32.656 -13.789 1 93.06 393 TYR A CA 1
ATOM 3205 C C . TYR A 1 393 ? -2.463 -32.125 -12.359 1 93.06 393 TYR A C 1
ATOM 3207 O O . TYR A 1 393 ? -2.16 -32.844 -11.406 1 93.06 393 TYR A O 1
ATOM 3215 N N . PRO A 1 394 ? -2.889 -30.938 -12.219 1 95.44 394 PRO A N 1
ATOM 3216 C CA . PRO A 1 394 ? -3.125 -30.438 -10.859 1 95.44 394 PRO A CA 1
ATOM 3217 C C . PRO A 1 394 ? -4.367 -31.047 -10.219 1 95.44 394 PRO A C 1
ATOM 3219 O O . PRO A 1 394 ? -5.141 -31.734 -10.883 1 95.44 394 PRO A O 1
ATOM 3222 N N . LYS A 1 395 ? -4.523 -30.828 -8.969 1 95.69 395 LYS A N 1
ATOM 3223 C CA . LYS A 1 395 ? -5.68 -31.328 -8.234 1 95.69 395 LYS A CA 1
ATOM 3224 C C . LYS A 1 395 ? -6.758 -30.266 -8.109 1 95.69 395 LYS A C 1
ATOM 3226 O O . LYS A 1 395 ? -7.82 -30.5 -7.535 1 95.69 395 LYS A O 1
ATOM 3231 N N . GLY A 1 396 ? -6.566 -29.125 -8.586 1 96.19 396 GLY A N 1
ATOM 3232 C CA . GLY A 1 396 ? -7.426 -27.953 -8.523 1 96.19 396 GLY A CA 1
ATOM 3233 C C . GLY A 1 396 ? -6.699 -26.672 -8.875 1 96.19 396 GLY A C 1
ATOM 3234 O O . GLY A 1 396 ? -5.734 -26.688 -9.641 1 96.19 396 GLY A O 1
ATOM 3235 N N . GLY A 1 397 ? -7.254 -25.531 -8.398 1 95.94 397 GLY A N 1
ATOM 3236 C CA . GLY A 1 397 ? -6.648 -24.234 -8.648 1 95.94 397 GLY A CA 1
ATOM 3237 C C . GLY A 1 397 ? -7.047 -23.641 -9.984 1 95.94 397 GLY A C 1
ATOM 3238 O O . GLY A 1 397 ? -8.164 -23.859 -10.469 1 95.94 397 GLY A O 1
ATOM 3239 N N . PHE A 1 398 ? -6.133 -22.812 -10.516 1 95.69 398 PHE A N 1
ATOM 3240 C CA . PHE A 1 398 ? -6.508 -22 -11.664 1 95.69 398 PHE A CA 1
ATOM 3241 C C . PHE A 1 398 ? -5.605 -22.297 -12.859 1 95.69 398 PHE A C 1
ATOM 3243 O O . PHE A 1 398 ? -5.883 -21.859 -13.969 1 95.69 398 PHE A O 1
ATOM 3250 N N . TYR A 1 399 ? -4.551 -23.172 -12.672 1 97.12 399 TYR A N 1
ATOM 3251 C CA . TYR A 1 399 ? -3.486 -23.062 -13.664 1 97.12 399 TYR A CA 1
ATOM 3252 C C . TYR A 1 399 ? -3.029 -24.438 -14.125 1 97.12 399 TYR A C 1
ATOM 3254 O O . TYR A 1 399 ? -3.084 -25.406 -13.367 1 97.12 399 TYR A O 1
ATOM 3262 N N . TYR A 1 400 ? -2.611 -24.484 -15.367 1 98.12 400 TYR A N 1
ATOM 3263 C CA . TYR A 1 400 ? -1.717 -25.516 -15.898 1 98.12 400 TYR A CA 1
ATOM 3264 C C . TYR A 1 400 ? -0.326 -24.938 -16.156 1 98.12 400 TYR A C 1
ATOM 3266 O O . TYR A 1 400 ? -0.189 -23.859 -16.719 1 98.12 400 TYR A O 1
ATOM 3274 N N . TRP A 1 401 ? 0.612 -25.594 -15.625 1 98.19 401 TRP A N 1
ATOM 3275 C CA . TRP A 1 401 ? 2.018 -25.234 -15.805 1 98.19 401 TRP A CA 1
ATOM 3276 C C . TRP A 1 401 ? 2.695 -26.188 -16.781 1 98.19 401 TRP A C 1
ATOM 3278 O O . TRP A 1 401 ? 2.824 -27.391 -16.5 1 98.19 401 TRP A O 1
ATOM 3288 N N . LEU A 1 402 ? 3.197 -25.625 -17.922 1 97.81 402 LEU A N 1
ATOM 3289 C CA . LEU A 1 402 ? 3.674 -26.484 -19 1 97.81 402 LEU A CA 1
ATOM 3290 C C . LEU A 1 402 ? 5.16 -26.25 -19.266 1 97.81 402 LEU A C 1
ATOM 3292 O O . LEU A 1 402 ? 5.621 -25.109 -19.266 1 97.81 402 LEU A O 1
ATOM 3296 N N . ARG A 1 403 ? 5.875 -27.266 -19.422 1 97.31 403 ARG A N 1
ATOM 3297 C CA . ARG A 1 403 ? 7.242 -27.219 -19.922 1 97.31 403 ARG A CA 1
ATOM 3298 C C . ARG A 1 403 ? 7.281 -27.5 -21.422 1 97.31 403 ARG A C 1
ATOM 3300 O O . ARG A 1 403 ? 6.766 -28.531 -21.875 1 97.31 403 ARG A O 1
ATOM 3307 N N . LEU A 1 404 ? 7.855 -26.641 -22.125 1 96.25 404 LEU A N 1
ATOM 3308 C CA . LEU A 1 404 ? 7.969 -26.797 -23.578 1 96.25 404 LEU A CA 1
ATOM 3309 C C . LEU A 1 404 ? 9.148 -27.703 -23.938 1 96.25 404 LEU A C 1
ATOM 3311 O O . LEU A 1 404 ? 10.219 -27.594 -23.344 1 96.25 404 LEU A O 1
ATOM 3315 N N . LYS A 1 405 ? 8.906 -28.562 -24.859 1 93.88 405 LYS A N 1
ATOM 3316 C CA . LYS A 1 405 ? 9.953 -29.469 -25.312 1 93.88 405 LYS A CA 1
ATOM 3317 C C . LYS A 1 405 ? 10.766 -28.844 -26.453 1 93.88 405 LYS A C 1
ATOM 3319 O O . LYS A 1 405 ? 10.406 -27.781 -26.969 1 93.88 405 LYS A O 1
ATOM 3324 N N . ASN A 1 406 ? 11.922 -29.422 -26.781 1 86.5 406 ASN A N 1
ATOM 3325 C CA . ASN A 1 406 ? 12.742 -29.156 -27.953 1 86.5 406 ASN A CA 1
ATOM 3326 C C . ASN A 1 406 ? 13.211 -27.703 -27.969 1 86.5 406 ASN A C 1
ATOM 3328 O O . ASN A 1 406 ? 13.234 -27.062 -29.031 1 86.5 406 ASN A O 1
ATOM 3332 N N . ASN A 1 407 ? 13.43 -27.078 -26.891 1 82.94 407 ASN A N 1
ATOM 3333 C CA . ASN A 1 407 ? 14.016 -25.75 -26.734 1 82.94 407 ASN A CA 1
ATOM 3334 C C . ASN A 1 407 ? 13.133 -24.656 -27.328 1 82.94 407 ASN A C 1
ATOM 3336 O O . ASN A 1 407 ? 13.633 -23.656 -27.844 1 82.94 407 ASN A O 1
ATOM 3340 N N . ILE A 1 408 ? 11.828 -24.984 -27.375 1 87.12 408 ILE A N 1
ATOM 3341 C CA . ILE A 1 408 ? 10.891 -23.938 -27.781 1 87.12 408 ILE A CA 1
ATOM 3342 C C . ILE A 1 408 ? 10.883 -22.812 -26.75 1 87.12 408 ILE A C 1
ATOM 3344 O O . ILE A 1 408 ? 10.789 -23.062 -25.547 1 87.12 408 ILE A O 1
ATOM 3348 N N . SER A 1 409 ? 10.992 -21.625 -27.25 1 89.19 409 SER A N 1
ATOM 3349 C CA . SER A 1 409 ? 10.945 -20.438 -26.375 1 89.19 409 SER A CA 1
ATOM 3350 C C . SER A 1 409 ? 9.508 -20.031 -26.078 1 89.19 409 SER A C 1
ATOM 3352 O O . SER A 1 409 ? 8.711 -19.797 -26.984 1 89.19 409 SER A O 1
ATOM 3354 N N . ALA A 1 410 ? 9.234 -19.891 -24.766 1 93.06 410 ALA A N 1
ATOM 3355 C CA . ALA A 1 410 ? 7.891 -19.484 -24.359 1 93.06 410 ALA A CA 1
ATOM 3356 C C . ALA A 1 410 ? 7.578 -18.078 -24.844 1 93.06 410 ALA A C 1
ATOM 3358 O O . ALA A 1 410 ? 6.434 -17.766 -25.188 1 93.06 410 ALA A O 1
ATOM 3359 N N . LYS A 1 411 ? 8.539 -17.219 -24.875 1 88.31 411 LYS A N 1
ATOM 3360 C CA . LYS A 1 411 ? 8.344 -15.852 -25.344 1 88.31 411 LYS A CA 1
ATOM 3361 C C . LYS A 1 411 ? 7.969 -15.828 -26.828 1 88.31 411 LYS A C 1
ATOM 3363 O O . LYS A 1 411 ? 7.113 -15.047 -27.25 1 88.31 411 LYS A O 1
ATOM 3368 N N . ASN A 1 412 ? 8.672 -16.641 -27.609 1 86.38 412 ASN A N 1
ATOM 3369 C CA . ASN A 1 412 ? 8.336 -16.734 -29.016 1 86.38 412 ASN A CA 1
ATOM 3370 C C . ASN A 1 412 ? 6.918 -17.281 -29.219 1 86.38 412 ASN A C 1
ATOM 3372 O O . ASN A 1 412 ? 6.176 -16.797 -30.078 1 86.38 412 ASN A O 1
ATOM 3376 N N . LEU A 1 413 ? 6.68 -18.312 -28.516 1 92.94 413 LEU A N 1
ATOM 3377 C CA . LEU A 1 413 ? 5.344 -18.891 -28.562 1 92.94 413 LEU A CA 1
ATOM 3378 C C . LEU A 1 413 ? 4.285 -17.844 -28.219 1 92.94 413 LEU A C 1
ATOM 3380 O O . LEU A 1 413 ? 3.229 -17.781 -28.859 1 92.94 413 LEU A O 1
ATOM 3384 N N . TYR A 1 414 ? 4.512 -17.078 -27.156 1 91.12 414 TYR A N 1
ATOM 3385 C CA . TYR A 1 414 ? 3.621 -16 -26.734 1 91.12 414 TYR A CA 1
ATOM 3386 C C . TYR A 1 414 ? 3.322 -15.062 -27.891 1 91.12 414 TYR A C 1
ATOM 3388 O O . TYR A 1 414 ? 2.162 -14.734 -28.156 1 91.12 414 TYR A O 1
ATOM 3396 N N . SER A 1 415 ? 4.32 -14.586 -28.578 1 88.25 415 SER A N 1
ATOM 3397 C CA . SER A 1 415 ? 4.168 -13.648 -29.688 1 88.25 415 SER A CA 1
ATOM 3398 C C . SER A 1 415 ? 3.307 -14.25 -30.797 1 88.25 415 SER A C 1
ATOM 3400 O O . SER A 1 415 ? 2.408 -13.586 -31.312 1 88.25 415 SER A O 1
ATOM 3402 N N . LYS A 1 416 ? 3.588 -15.453 -31.188 1 91.31 416 LYS A N 1
ATOM 3403 C CA . LYS A 1 416 ? 2.85 -16.125 -32.25 1 91.31 416 LYS A CA 1
ATOM 3404 C C . LYS A 1 416 ? 1.396 -16.359 -31.844 1 91.31 416 LYS A C 1
ATOM 3406 O O . LYS A 1 416 ? 0.49 -16.219 -32.688 1 91.31 416 LYS A O 1
ATOM 3411 N N . CYS A 1 417 ? 1.164 -16.781 -30.641 1 94.75 417 CYS A N 1
ATOM 3412 C CA . CYS A 1 417 ? -0.195 -16.969 -30.141 1 94.75 417 CYS A CA 1
ATOM 3413 C C . CYS A 1 417 ? -0.969 -15.648 -30.156 1 94.75 417 CYS A C 1
ATOM 3415 O O . CYS A 1 417 ? -2.139 -15.617 -30.547 1 94.75 417 CYS A O 1
ATOM 3417 N N . LEU A 1 418 ? -0.287 -14.633 -29.688 1 90.38 418 LEU A N 1
ATOM 3418 C CA . LEU A 1 418 ? -0.938 -13.328 -29.625 1 90.38 418 LEU A CA 1
ATOM 3419 C C . LEU A 1 418 ? -1.363 -12.867 -31.016 1 90.38 418 LEU A C 1
ATOM 3421 O O . LEU A 1 418 ? -2.42 -12.25 -31.172 1 90.38 418 LEU A O 1
ATOM 3425 N N . GLU A 1 419 ? -0.576 -13.094 -32 1 88.44 419 GLU A N 1
ATOM 3426 C CA . GLU A 1 419 ? -0.92 -12.789 -33.406 1 88.44 419 GLU A CA 1
ATOM 3427 C C . GLU A 1 419 ? -2.209 -13.484 -33.812 1 88.44 419 GLU A C 1
ATOM 3429 O O . GLU A 1 419 ? -2.932 -12.992 -34.688 1 88.44 419 GLU A O 1
ATOM 3434 N N . ARG A 1 420 ? -2.441 -14.547 -33.219 1 93.06 420 ARG A N 1
ATOM 3435 C CA . ARG A 1 420 ? -3.637 -15.328 -33.5 1 93.06 420 ARG A CA 1
ATOM 3436 C C . ARG A 1 420 ? -4.723 -15.102 -32.469 1 93.06 420 ARG A C 1
ATOM 3438 O O . ARG A 1 420 ? -5.637 -15.922 -32.344 1 93.06 420 ARG A O 1
ATOM 3445 N N . LYS A 1 421 ? -4.52 -14.141 -31.609 1 92.56 421 LYS A N 1
ATOM 3446 C CA . LYS A 1 421 ? -5.508 -13.656 -30.656 1 92.56 421 LYS A CA 1
ATOM 3447 C C . LYS A 1 421 ? -5.672 -14.625 -29.484 1 92.56 421 LYS A C 1
ATOM 3449 O O . LYS A 1 421 ? -6.785 -14.852 -29.016 1 92.56 421 LYS A O 1
ATOM 3454 N N . LEU A 1 422 ? -4.609 -15.273 -29.141 1 95.44 422 LEU A N 1
ATOM 3455 C CA . LEU A 1 422 ? -4.543 -16.094 -27.938 1 95.44 422 LEU A CA 1
ATOM 3456 C C . LEU A 1 422 ? -3.508 -15.539 -26.969 1 95.44 422 LEU A C 1
ATOM 3458 O O . LEU A 1 422 ? -2.334 -15.398 -27.312 1 95.44 422 LEU A O 1
ATOM 3462 N N . LEU A 1 423 ? -3.984 -15.242 -25.797 1 93.5 423 LEU A N 1
ATOM 3463 C CA . LEU A 1 423 ? -3.094 -14.703 -24.766 1 93.5 423 LEU A CA 1
ATOM 3464 C C . LEU A 1 423 ? -2.648 -15.797 -23.797 1 93.5 423 LEU A C 1
ATOM 3466 O O . LEU A 1 423 ? -3.48 -16.453 -23.172 1 93.5 423 LEU A O 1
ATOM 3470 N N . ILE A 1 424 ? -1.33 -16.016 -23.719 1 94.88 424 ILE A N 1
ATOM 3471 C CA . ILE A 1 424 ? -0.738 -16.953 -22.781 1 94.88 424 ILE A CA 1
ATOM 3472 C C . ILE A 1 424 ? 0.3 -16.234 -21.922 1 94.88 424 ILE A C 1
ATOM 3474 O O . ILE A 1 424 ? 0.586 -15.055 -22.141 1 94.88 424 ILE A O 1
ATOM 3478 N N . VAL A 1 425 ? 0.879 -16.938 -20.906 1 93.94 425 VAL A N 1
ATOM 3479 C CA . VAL A 1 425 ? 1.849 -16.266 -20.031 1 93.94 425 VAL A CA 1
ATOM 3480 C C . VAL A 1 425 ? 3.182 -17.016 -20.078 1 93.94 425 VAL A C 1
ATOM 3482 O O . VAL A 1 425 ? 3.277 -18.156 -19.641 1 93.94 425 VAL A O 1
ATOM 3485 N N . PRO A 1 426 ? 4.215 -16.344 -20.609 1 93.19 426 PRO A N 1
ATOM 3486 C CA . PRO A 1 426 ? 5.543 -16.953 -20.484 1 93.19 426 PRO A CA 1
ATOM 3487 C C . PRO A 1 426 ? 5.98 -17.141 -19.031 1 93.19 426 PRO A C 1
ATOM 3489 O O . PRO A 1 426 ? 5.719 -16.281 -18.188 1 93.19 426 PRO A O 1
ATOM 3492 N N . GLY A 1 427 ? 6.656 -18.188 -18.766 1 94.19 427 GLY A N 1
ATOM 3493 C CA . GLY A 1 427 ? 6.922 -18.609 -17.406 1 94.19 427 GLY A CA 1
ATOM 3494 C C . GLY A 1 427 ? 8.109 -17.891 -16.781 1 94.19 427 GLY A C 1
ATOM 3495 O O . GLY A 1 427 ? 8.305 -17.938 -15.57 1 94.19 427 GLY A O 1
ATOM 3496 N N . ASP A 1 428 ? 8.945 -17.156 -17.547 1 89.19 428 ASP A N 1
ATOM 3497 C CA . ASP A 1 428 ? 10.188 -16.578 -17.078 1 89.19 428 ASP A CA 1
ATOM 3498 C C . ASP A 1 428 ? 9.93 -15.594 -15.93 1 89.19 428 ASP A C 1
ATOM 3500 O O . ASP A 1 428 ? 10.758 -15.453 -15.023 1 89.19 428 ASP A O 1
ATOM 3504 N N . MET A 1 429 ? 8.773 -15 -15.914 1 88.94 429 MET A N 1
ATOM 3505 C CA . MET A 1 429 ? 8.469 -13.961 -14.93 1 88.94 429 MET A CA 1
ATOM 3506 C C . MET A 1 429 ? 8.289 -14.562 -13.539 1 88.94 429 MET A C 1
ATOM 3508 O O . MET A 1 429 ? 8.305 -13.836 -12.539 1 88.94 429 MET A O 1
ATOM 3512 N N . PHE A 1 430 ? 8.133 -15.852 -13.453 1 95.31 430 PHE A N 1
ATOM 3513 C CA . PHE A 1 430 ? 7.867 -16.484 -12.164 1 95.31 430 PHE A CA 1
ATOM 3514 C C . PHE A 1 430 ? 9.172 -16.906 -11.484 1 95.31 430 PHE A C 1
ATOM 3516 O O . PHE A 1 430 ? 9.156 -17.406 -10.367 1 95.31 430 PHE A O 1
ATOM 3523 N N . PHE A 1 431 ? 10.312 -16.641 -12.164 1 91.12 431 PHE A N 1
ATOM 3524 C CA . PHE A 1 431 ? 11.633 -16.953 -11.617 1 91.12 431 PHE A CA 1
ATOM 3525 C C . PHE A 1 431 ? 12.336 -15.672 -11.18 1 91.12 431 PHE A C 1
ATOM 3527 O O . PHE A 1 431 ? 12.32 -14.664 -11.891 1 91.12 431 PHE A O 1
ATOM 3534 N N . ALA A 1 432 ? 12.906 -15.719 -10.07 1 86.31 432 ALA A N 1
ATOM 3535 C CA . ALA A 1 432 ? 13.492 -14.508 -9.508 1 86.31 432 ALA A CA 1
ATOM 3536 C C . ALA A 1 432 ? 14.906 -14.289 -10.039 1 86.31 432 ALA A C 1
ATOM 3538 O O . ALA A 1 432 ? 15.281 -13.164 -10.391 1 86.31 432 ALA A O 1
ATOM 3539 N N . ILE A 1 433 ? 15.688 -15.352 -10.086 1 82.81 433 ILE A N 1
ATOM 3540 C CA . ILE A 1 433 ? 17.125 -15.195 -10.312 1 82.81 433 ILE A CA 1
ATOM 3541 C C . ILE A 1 433 ? 17.484 -15.695 -11.711 1 82.81 433 ILE A C 1
ATOM 3543 O O . ILE A 1 433 ? 17.531 -14.906 -12.664 1 82.81 433 ILE A O 1
ATOM 3547 N N . LYS A 1 434 ? 17.594 -17.031 -11.805 1 77.31 434 LYS A N 1
ATOM 3548 C CA . LYS A 1 434 ? 17.812 -17.625 -13.125 1 77.31 434 LYS A CA 1
ATOM 3549 C C . LYS A 1 434 ? 16.5 -17.906 -13.836 1 77.31 434 LYS A C 1
ATOM 3551 O O . LYS A 1 434 ? 15.75 -18.797 -13.438 1 77.31 434 LYS A O 1
ATOM 3556 N N . LYS A 1 435 ? 16.312 -17.266 -14.891 1 83.25 435 LYS A N 1
ATOM 3557 C CA . LYS A 1 435 ? 15.062 -17.391 -15.633 1 83.25 435 LYS A CA 1
ATOM 3558 C C . LYS A 1 435 ? 15.078 -18.625 -16.531 1 83.25 435 LYS A C 1
ATOM 3560 O O . LYS A 1 435 ? 16.109 -18.969 -17.094 1 83.25 435 LYS A O 1
ATOM 3565 N N . GLU A 1 436 ? 14.008 -19.312 -16.469 1 88.25 436 GLU A N 1
ATOM 3566 C CA . GLU A 1 436 ? 13.773 -20.391 -17.422 1 88.25 436 GLU A CA 1
ATOM 3567 C C . GLU A 1 436 ? 12.852 -19.922 -18.547 1 88.25 436 GLU A C 1
ATOM 3569 O O . GLU A 1 436 ? 11.836 -19.281 -18.297 1 88.25 436 GLU A O 1
ATOM 3574 N N . THR A 1 437 ? 13.164 -20.297 -19.734 1 89 437 THR A N 1
ATOM 3575 C CA . THR A 1 437 ? 12.477 -19.703 -20.875 1 89 437 THR A CA 1
ATOM 3576 C C . THR A 1 437 ? 11.531 -20.719 -21.516 1 89 437 THR A C 1
ATOM 3578 O O . THR A 1 437 ? 10.82 -20.406 -22.469 1 89 437 THR A O 1
ATOM 3581 N N . ASN A 1 438 ? 11.508 -21.938 -21.031 1 94.94 438 ASN A N 1
ATOM 3582 C CA . ASN A 1 438 ? 10.75 -22.984 -21.703 1 94.94 438 ASN A CA 1
ATOM 3583 C C . ASN A 1 438 ? 9.523 -23.391 -20.891 1 94.94 438 ASN A C 1
ATOM 3585 O O . ASN A 1 438 ? 9.078 -24.547 -20.969 1 94.94 438 ASN A O 1
ATOM 3589 N N . PHE A 1 439 ? 9.031 -22.5 -20.062 1 96.5 439 PHE A N 1
ATOM 3590 C CA . PHE A 1 439 ? 7.809 -22.766 -19.312 1 96.5 439 PHE A CA 1
ATOM 3591 C C . PHE A 1 439 ? 6.723 -21.75 -19.672 1 96.5 439 PHE A C 1
ATOM 3593 O O . PHE A 1 439 ? 7.02 -20.641 -20.109 1 96.5 439 PHE A O 1
ATOM 3600 N N . MET A 1 440 ? 5.477 -22.188 -19.547 1 96.31 440 MET A N 1
ATOM 3601 C CA . MET A 1 440 ? 4.336 -21.297 -19.703 1 96.31 440 MET A CA 1
ATOM 3602 C C . MET A 1 440 ? 3.211 -21.672 -18.75 1 96.31 440 MET A C 1
ATOM 3604 O O . MET A 1 440 ? 3.08 -22.828 -18.359 1 96.31 440 MET A O 1
ATOM 3608 N N . ARG A 1 441 ? 2.436 -20.719 -18.359 1 97.5 441 ARG A N 1
ATOM 3609 C CA . ARG A 1 441 ? 1.253 -20.922 -17.531 1 97.5 441 ARG A CA 1
ATOM 3610 C C . ARG A 1 441 ? -0.024 -20.625 -18.312 1 97.5 441 ARG A C 1
ATOM 3612 O O . ARG A 1 441 ? -0.099 -19.625 -19.031 1 97.5 441 ARG A O 1
ATOM 3619 N N . LEU A 1 442 ? -0.969 -21.469 -18.203 1 97.56 442 LEU A N 1
ATOM 3620 C CA . LEU A 1 442 ? -2.293 -21.281 -18.781 1 97.56 442 LEU A CA 1
ATOM 3621 C C . LEU A 1 442 ? -3.367 -21.281 -17.703 1 97.56 442 LEU A C 1
ATOM 3623 O O . LEU A 1 442 ? -3.305 -22.062 -16.75 1 97.56 442 LEU A O 1
ATOM 3627 N N . SER A 1 443 ? -4.289 -20.391 -17.828 1 96.94 443 SER A N 1
ATOM 3628 C CA . SER A 1 443 ? -5.453 -20.359 -16.953 1 96.94 443 SER A CA 1
ATOM 3629 C C . SER A 1 443 ? -6.738 -20.641 -17.719 1 96.94 443 SER A C 1
ATOM 3631 O O . SER A 1 443 ? -6.859 -20.281 -18.891 1 96.94 443 SER A O 1
ATOM 3633 N N . PHE A 1 444 ? -7.656 -21.266 -17.125 1 96.31 444 PHE A N 1
ATOM 3634 C CA . PHE A 1 444 ? -8.945 -21.594 -17.734 1 96.31 444 PHE A CA 1
ATOM 3635 C C . PHE A 1 444 ? -10.055 -20.75 -17.125 1 96.31 444 PHE A C 1
ATOM 3637 O O . PHE A 1 444 ? -11.219 -20.875 -17.5 1 96.31 444 PHE A O 1
ATOM 3644 N N . ALA A 1 445 ? -9.719 -19.906 -16.219 1 93.06 445 ALA A N 1
ATOM 3645 C CA . ALA A 1 445 ? -10.703 -19.25 -15.367 1 93.06 445 ALA A CA 1
ATOM 3646 C C . ALA A 1 445 ? -11.523 -18.234 -16.156 1 93.06 445 ALA A C 1
ATOM 3648 O O . ALA A 1 445 ? -12.719 -18.078 -15.93 1 93.06 445 ALA A O 1
ATOM 3649 N N . SER A 1 446 ? -10.898 -17.547 -17.078 1 89.62 446 SER A N 1
ATOM 3650 C CA . SER A 1 446 ? -11.531 -16.422 -17.75 1 89.62 446 SER A CA 1
ATOM 3651 C C . SER A 1 446 ? -12.188 -16.844 -19.047 1 89.62 446 SER A C 1
ATOM 3653 O O . SER A 1 446 ? -12.781 -16.016 -19.75 1 89.62 446 SER A O 1
ATOM 3655 N N . CYS A 1 447 ? -12.141 -18.125 -19.438 1 92.25 447 CYS A N 1
ATOM 3656 C CA . CYS A 1 447 ? -12.609 -18.578 -20.75 1 92.25 447 CYS A CA 1
ATOM 3657 C C . CYS A 1 447 ? -13.828 -19.469 -20.609 1 92.25 447 CYS A C 1
ATOM 3659 O O . CYS A 1 447 ? -13.938 -20.234 -19.641 1 92.25 447 CYS A O 1
ATOM 3661 N N . GLU A 1 448 ? -14.625 -19.344 -21.625 1 94.44 448 GLU A N 1
ATOM 3662 C CA . GLU A 1 448 ? -15.688 -20.328 -21.766 1 94.44 448 GLU A CA 1
ATOM 3663 C C . GLU A 1 448 ? -15.172 -21.609 -22.422 1 94.44 448 GLU A C 1
ATOM 3665 O O . GLU A 1 448 ? -14.07 -21.641 -22.969 1 94.44 448 GLU A O 1
ATOM 3670 N N . LEU A 1 449 ? -15.992 -22.641 -22.328 1 96.94 449 LEU A N 1
ATOM 3671 C CA . LEU A 1 449 ? -15.586 -23.953 -22.828 1 96.94 449 LEU A CA 1
ATOM 3672 C C . LEU A 1 449 ? -15.211 -23.875 -24.312 1 96.94 449 LEU A C 1
ATOM 3674 O O . LEU A 1 449 ? -14.195 -24.438 -24.734 1 96.94 449 LEU A O 1
ATOM 3678 N N . GLU A 1 450 ? -16 -23.109 -25.062 1 96.69 450 GLU A N 1
ATOM 3679 C CA . GLU A 1 450 ? -15.742 -22.984 -26.5 1 96.69 450 GLU A CA 1
ATOM 3680 C C . GLU A 1 450 ? -14.422 -22.266 -26.75 1 96.69 450 GLU A C 1
ATOM 3682 O O . GLU A 1 450 ? -13.688 -22.609 -27.688 1 96.69 450 GLU A O 1
ATOM 3687 N N . GLU A 1 451 ? -14.195 -21.266 -25.984 1 96.75 451 GLU A N 1
ATOM 3688 C CA . GLU A 1 451 ? -12.953 -20.531 -26.109 1 96.75 451 GLU A CA 1
ATOM 3689 C C . GLU A 1 451 ? -11.75 -21.391 -25.734 1 96.75 451 GL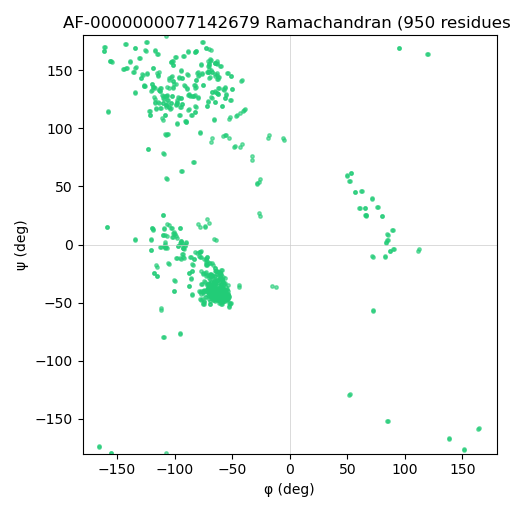U A C 1
ATOM 3691 O O . GLU A 1 451 ? -10.672 -21.25 -26.328 1 96.75 451 GLU A O 1
ATOM 3696 N N . ILE A 1 452 ? -11.914 -22.281 -24.781 1 98 452 ILE A N 1
ATOM 3697 C CA . ILE A 1 452 ? -10.852 -23.188 -24.375 1 98 452 ILE A CA 1
ATOM 3698 C C . ILE A 1 452 ? -10.492 -24.109 -25.531 1 98 452 ILE A C 1
ATOM 3700 O O . ILE A 1 452 ? -9.312 -24.297 -25.859 1 98 452 ILE A O 1
ATOM 3704 N N . ASP A 1 453 ? -11.492 -24.625 -26.172 1 97.81 453 ASP A N 1
ATOM 3705 C CA . ASP A 1 453 ? -11.266 -25.5 -27.312 1 97.81 453 ASP A CA 1
ATOM 3706 C C . ASP A 1 453 ? -10.508 -24.781 -28.422 1 97.81 453 ASP A C 1
ATOM 3708 O O . ASP A 1 453 ? -9.508 -25.281 -28.938 1 97.81 453 ASP A O 1
ATOM 3712 N N . LYS A 1 454 ? -11.039 -23.625 -28.719 1 97.62 454 LYS A N 1
ATOM 3713 C CA . LYS A 1 454 ? -10.422 -22.828 -29.781 1 97.62 454 LYS A CA 1
ATOM 3714 C C . LYS A 1 454 ? -8.992 -22.453 -29.422 1 97.62 454 LYS A C 1
ATOM 3716 O O . LYS A 1 454 ? -8.102 -22.484 -30.266 1 97.62 454 LYS A O 1
ATOM 3721 N N . GLY A 1 455 ? -8.805 -22.031 -28.188 1 98.06 455 GLY A N 1
ATOM 3722 C CA . GLY A 1 455 ? -7.469 -21.656 -27.734 1 98.06 455 GLY A CA 1
ATOM 3723 C C . GLY A 1 455 ? -6.473 -22.812 -27.797 1 98.06 455 GLY A C 1
ATOM 3724 O O . GLY A 1 455 ? -5.32 -22.609 -28.203 1 98.06 455 GLY A O 1
ATOM 3725 N N . VAL A 1 456 ? -6.875 -23.969 -27.422 1 98.06 456 VAL A N 1
ATOM 3726 C CA . VAL A 1 456 ? -6.016 -25.156 -27.469 1 98.06 456 VAL A CA 1
ATOM 3727 C C . VAL A 1 456 ? -5.672 -25.469 -28.922 1 98.06 456 VAL A C 1
ATOM 3729 O O . VAL A 1 456 ? -4.543 -25.859 -29.234 1 98.06 456 VAL A O 1
ATOM 3732 N N . ASP A 1 457 ? -6.621 -25.297 -29.844 1 97.56 457 ASP A N 1
ATOM 3733 C CA . ASP A 1 457 ? -6.383 -25.516 -31.266 1 97.56 457 ASP A CA 1
ATOM 3734 C C . ASP A 1 457 ? -5.32 -24.547 -31.797 1 97.56 457 ASP A C 1
ATOM 3736 O O . ASP A 1 457 ? -4.434 -24.953 -32.562 1 97.56 457 ASP A O 1
ATOM 3740 N N . ILE A 1 458 ? -5.484 -23.344 -31.422 1 97.31 458 ILE A N 1
ATOM 3741 C CA . ILE A 1 458 ? -4.516 -22.344 -31.844 1 97.31 458 ILE A CA 1
ATOM 3742 C C . ILE A 1 458 ? -3.131 -22.703 -31.312 1 97.31 458 ILE A C 1
ATOM 3744 O O . ILE A 1 458 ? -2.143 -22.656 -32.031 1 97.31 458 ILE A O 1
ATOM 3748 N N . LEU A 1 459 ? -3.074 -23.078 -30.062 1 97.44 459 LEU A N 1
ATOM 3749 C CA . LEU A 1 459 ? -1.811 -23.453 -29.438 1 97.44 459 LEU A CA 1
ATOM 3750 C C . LEU A 1 459 ? -1.177 -24.625 -30.188 1 97.44 459 LEU A C 1
ATOM 3752 O O . LEU A 1 459 ? 0.034 -24.641 -30.422 1 97.44 459 LEU A O 1
ATOM 3756 N N . LYS A 1 460 ? -1.937 -25.562 -30.531 1 96.44 460 LYS A N 1
ATOM 3757 C CA . LYS A 1 460 ? -1.474 -26.719 -31.281 1 96.44 460 LYS A CA 1
ATOM 3758 C C . LYS A 1 460 ? -0.873 -26.312 -32.625 1 96.44 460 LYS A C 1
ATOM 3760 O O . LYS A 1 460 ? 0.219 -26.75 -32.969 1 96.44 460 LYS A O 1
ATOM 3765 N N . GLU A 1 461 ? -1.554 -25.453 -33.312 1 95.81 461 GLU A N 1
ATOM 3766 C CA . GLU A 1 461 ? -1.092 -24.984 -34.594 1 95.81 461 GLU A CA 1
ATOM 3767 C C . GLU A 1 461 ? 0.252 -24.281 -34.5 1 95.81 461 GLU A C 1
ATOM 3769 O O . GLU A 1 461 ? 1.146 -24.484 -35.312 1 95.81 461 GLU A O 1
ATOM 3774 N N . VAL A 1 462 ? 0.293 -23.453 -33.5 1 95.38 462 VAL A N 1
ATOM 3775 C CA . VAL A 1 462 ? 1.513 -22.672 -33.312 1 95.38 462 VAL A CA 1
ATOM 3776 C C . VAL A 1 462 ? 2.668 -23.609 -32.938 1 95.38 462 VAL A C 1
ATOM 3778 O O . VAL A 1 462 ? 3.785 -23.438 -33.438 1 95.38 462 VAL A O 1
ATOM 3781 N N . LEU A 1 463 ? 2.441 -24.531 -32.094 1 95.12 463 LEU A N 1
ATOM 3782 C CA . LEU A 1 463 ? 3.465 -25.484 -31.672 1 95.12 463 LEU A CA 1
ATOM 3783 C C . LEU A 1 463 ? 3.936 -26.344 -32.812 1 95.12 463 LEU A C 1
ATOM 3785 O O . LEU A 1 463 ? 5.129 -26.656 -32.938 1 95.12 463 LEU A O 1
ATOM 3789 N N . GLU A 1 464 ? 3.012 -26.766 -33.656 1 91.12 464 GLU A N 1
ATOM 3790 C CA . GLU A 1 464 ? 3.346 -27.547 -34.844 1 91.12 464 GLU A CA 1
ATOM 3791 C C . GLU A 1 464 ? 4.227 -26.75 -35.812 1 91.12 464 GLU A C 1
ATOM 3793 O O . GLU A 1 464 ? 5.145 -27.312 -36.406 1 91.12 464 GLU A O 1
ATOM 3798 N N . GLY A 1 465 ? 3.912 -25.484 -35.906 1 86.06 465 GLY A N 1
ATOM 3799 C CA . GLY A 1 465 ? 4.723 -24.625 -36.75 1 86.06 465 GLY A CA 1
ATOM 3800 C C . GLY A 1 465 ? 6.129 -24.422 -36.219 1 86.06 465 GLY A C 1
ATOM 3801 O O . GLY A 1 465 ? 7.086 -24.359 -37 1 86.06 465 GLY A O 1
ATOM 3802 N N . GLU A 1 466 ? 6.285 -24.281 -34.938 1 77.12 466 GLU A N 1
ATOM 3803 C CA . GLU A 1 466 ? 7.578 -24.062 -34.312 1 77.12 466 GLU A CA 1
ATOM 3804 C C . GLU A 1 466 ? 8.469 -25.312 -34.438 1 77.12 466 GLU A C 1
ATOM 3806 O O . GLU A 1 466 ? 9.688 -25.188 -34.594 1 77.12 466 GLU A O 1
ATOM 3811 N N . SER A 1 467 ? 7.934 -26.406 -34.281 1 70.62 467 SER A N 1
ATOM 3812 C CA . SER A 1 467 ? 8.688 -27.656 -34.406 1 70.62 467 SER A CA 1
ATOM 3813 C C . SER A 1 467 ? 9.227 -27.844 -35.812 1 70.62 467 SER A C 1
ATOM 3815 O O . SER A 1 467 ? 10.32 -28.375 -36 1 70.62 467 SER A O 1
ATOM 3817 N N . ASN A 1 468 ? 8.453 -27.359 -36.75 1 61.62 468 ASN A N 1
ATOM 3818 C CA . ASN A 1 468 ? 8.883 -27.453 -38.156 1 61.62 468 ASN A CA 1
ATOM 3819 C C . ASN A 1 468 ? 10 -26.453 -38.438 1 61.62 468 ASN A C 1
ATOM 3821 O O . ASN A 1 468 ? 10.875 -26.734 -39.281 1 61.62 468 ASN A O 1
ATOM 3825 N N . GLU A 1 469 ? 10 -25.312 -37.781 1 56.44 469 GLU A N 1
ATOM 3826 C CA . GLU A 1 469 ? 11.055 -24.312 -38 1 56.44 469 GLU A CA 1
ATOM 3827 C C . GLU A 1 469 ? 12.359 -24.75 -37.344 1 56.44 469 GLU A C 1
ATOM 3829 O O . GLU A 1 469 ? 13.445 -24.484 -37.875 1 56.44 469 GLU A O 1
ATOM 3834 N N . ASN A 1 470 ? 12.336 -25.312 -36.188 1 49.44 470 ASN A N 1
ATOM 3835 C CA . ASN A 1 470 ? 13.539 -25.797 -35.531 1 49.44 470 ASN A CA 1
ATOM 3836 C C . ASN A 1 470 ? 14.078 -27.062 -36.188 1 49.44 470 ASN A C 1
ATOM 3838 O O . ASN A 1 470 ? 15.25 -27.406 -36 1 49.44 470 ASN A O 1
ATOM 3842 N N . GLY A 1 471 ? 13.305 -27.906 -36.844 1 43.25 471 GLY A N 1
ATOM 3843 C CA . GLY A 1 471 ? 13.75 -29.109 -37.531 1 43.25 471 GLY A CA 1
ATOM 3844 C C . GLY A 1 471 ? 14.547 -28.797 -38.781 1 43.25 471 GLY A C 1
ATOM 3845 O O . GLY A 1 471 ? 15.109 -29.703 -39.406 1 43.25 471 GLY A O 1
ATOM 3846 N N . ILE A 1 472 ? 14.336 -27.672 -39.406 1 38.19 472 ILE A N 1
ATOM 3847 C CA . ILE A 1 472 ? 15.07 -27.438 -40.656 1 38.19 472 ILE A CA 1
ATOM 3848 C C . ILE A 1 472 ? 16.5 -27.016 -40.312 1 38.19 472 ILE A C 1
ATOM 3850 O O . ILE A 1 472 ? 16.844 -25.828 -40.406 1 38.19 472 ILE A O 1
ATOM 3854 N N . TYR A 1 473 ? 16.938 -27.203 -39.094 1 33.25 473 TYR A N 1
ATOM 3855 C CA . TYR A 1 473 ? 18.375 -27 -39.062 1 33.25 473 TYR A CA 1
ATOM 3856 C C . TYR A 1 473 ? 19.109 -28.094 -39.844 1 33.25 473 TYR A C 1
ATOM 3858 O O . TYR A 1 473 ? 18.938 -29.281 -39.562 1 33.25 473 TYR A O 1
ATOM 3866 N N . LEU A 1 474 ? 19.344 -27.859 -41.062 1 31.62 474 LEU A N 1
ATOM 3867 C CA . LEU A 1 474 ? 20.328 -28.594 -41.844 1 31.62 474 LEU A CA 1
ATOM 3868 C C . LEU A 1 474 ? 21.641 -28.734 -41.094 1 31.62 474 LEU A C 1
ATOM 3870 O O . LEU A 1 474 ? 22.172 -27.766 -40.562 1 31.62 474 LEU A O 1
ATOM 3874 N N . PRO A 1 475 ? 21.938 -29.953 -40.688 1 27.12 475 PRO A N 1
ATOM 3875 C CA . PRO A 1 475 ? 23.281 -30.234 -40.188 1 27.12 475 PRO A CA 1
ATOM 3876 C C . PRO A 1 475 ? 24.391 -29.703 -41.094 1 27.12 475 PRO A C 1
ATOM 3878 O O . PRO A 1 475 ? 24.375 -29.953 -42.281 1 27.12 475 PRO A O 1
ATOM 3881 N N . ILE A 1 476 ? 24.641 -28.469 -40.844 1 27.56 476 ILE A N 1
ATOM 3882 C CA . ILE A 1 476 ? 25.891 -28.188 -41.562 1 27.56 476 ILE A CA 1
ATOM 3883 C C . ILE A 1 476 ? 26.953 -29.188 -41.125 1 27.56 476 ILE A C 1
ATOM 3885 O O . ILE A 1 476 ? 27.375 -29.219 -39.969 1 27.56 476 ILE A O 1
ATOM 3889 N N . ILE A 1 477 ? 27.172 -30.266 -41.781 1 20.78 477 ILE A N 1
ATOM 3890 C CA . ILE A 1 477 ? 28.5 -30.859 -41.875 1 20.78 477 ILE A CA 1
ATOM 3891 C C . ILE A 1 477 ? 29.422 -29.922 -42.656 1 20.78 477 ILE A C 1
ATOM 3893 O O . ILE A 1 477 ? 29.062 -29.438 -43.719 1 20.78 477 ILE A O 1
ATOM 3897 N N . MET B 1 1 ? 32.531 3.365 16.922 1 52.5 1 MET B N 1
ATOM 3898 C CA . MET B 1 1 ? 32.281 4.074 15.672 1 52.5 1 MET B CA 1
ATOM 3899 C C . MET B 1 1 ? 32.938 3.332 14.5 1 52.5 1 MET B C 1
ATOM 3901 O O . MET B 1 1 ? 32.875 3.787 13.359 1 52.5 1 MET B O 1
ATOM 3905 N N . ASN B 1 2 ? 33.469 2.219 14.805 1 55.56 2 ASN B N 1
ATOM 3906 C CA . ASN B 1 2 ? 34.219 1.36 13.906 1 55.56 2 ASN B CA 1
ATOM 3907 C C . ASN B 1 2 ? 33.344 0.831 12.766 1 55.56 2 ASN B C 1
ATOM 3909 O O . ASN B 1 2 ? 33.875 0.196 11.836 1 55.56 2 ASN B O 1
ATOM 3913 N N . LYS B 1 3 ? 32.156 1.306 12.766 1 63.69 3 LYS B N 1
ATOM 3914 C CA . LYS B 1 3 ? 31.281 0.736 11.742 1 63.69 3 LYS B CA 1
ATOM 3915 C C . LYS B 1 3 ? 30.969 1.755 10.648 1 63.69 3 LYS B C 1
ATOM 3917 O O . LYS B 1 3 ? 30.141 1.502 9.773 1 63.69 3 LYS B O 1
ATOM 3922 N N . ILE B 1 4 ? 31.625 2.822 10.711 1 78.06 4 ILE B N 1
ATOM 3923 C CA . ILE B 1 4 ? 31.359 3.881 9.742 1 78.06 4 ILE B CA 1
ATOM 3924 C C . ILE B 1 4 ? 32.188 3.664 8.492 1 78.06 4 ILE B C 1
ATOM 3926 O O . ILE B 1 4 ? 33.406 3.381 8.586 1 78.06 4 ILE B O 1
ATOM 3930 N N . THR B 1 5 ? 31.547 3.67 7.41 1 74.12 5 THR B N 1
ATOM 3931 C CA . THR B 1 5 ? 32.25 3.514 6.137 1 74.12 5 THR B CA 1
ATOM 3932 C C . THR B 1 5 ? 32.031 4.738 5.25 1 74.12 5 THR B C 1
ATOM 3934 O O . THR B 1 5 ? 30.922 5.277 5.188 1 74.12 5 THR B O 1
ATOM 3937 N N . ILE B 1 6 ? 33.125 5.188 4.715 1 77.38 6 ILE B N 1
ATOM 3938 C CA . ILE B 1 6 ? 33.094 6.324 3.801 1 77.38 6 ILE B CA 1
ATOM 3939 C C . ILE B 1 6 ? 33.406 5.855 2.383 1 77.38 6 ILE B C 1
ATOM 3941 O O . ILE B 1 6 ? 34.375 5.102 2.172 1 77.38 6 ILE B O 1
ATOM 3945 N N . ASP B 1 7 ? 32.5 6.191 1.472 1 70.81 7 ASP B N 1
ATOM 3946 C CA . ASP B 1 7 ? 32.688 5.844 0.069 1 70.81 7 ASP B CA 1
ATOM 3947 C C . ASP B 1 7 ? 32.969 7.09 -0.774 1 70.81 7 ASP B C 1
ATOM 3949 O O . ASP B 1 7 ? 32.031 7.797 -1.158 1 70.81 7 ASP B O 1
ATOM 3953 N N . LYS B 1 8 ? 34.125 7.293 -1.204 1 72.25 8 LYS B N 1
ATOM 3954 C CA . LYS B 1 8 ? 34.531 8.5 -1.914 1 72.25 8 LYS B CA 1
ATOM 3955 C C . LYS B 1 8 ? 34.062 8.477 -3.365 1 72.25 8 LYS B C 1
ATOM 3957 O O . LYS B 1 8 ? 34.125 9.492 -4.059 1 72.25 8 LYS B O 1
ATOM 3962 N N . SER B 1 9 ? 33.5 7.324 -3.754 1 64.5 9 SER B N 1
ATOM 3963 C CA . SER B 1 9 ? 33.062 7.176 -5.145 1 64.5 9 SER B CA 1
ATOM 3964 C C . SER B 1 9 ? 31.609 7.582 -5.32 1 64.5 9 SER B C 1
ATOM 3966 O O . SER B 1 9 ? 31.141 7.754 -6.449 1 64.5 9 SER B O 1
ATOM 3968 N N . LYS B 1 10 ? 31 7.734 -4.238 1 65.25 10 LYS B N 1
ATOM 3969 C CA . LYS B 1 10 ? 29.594 8.125 -4.312 1 65.25 10 LYS B CA 1
ATOM 3970 C C . LYS B 1 10 ? 29.453 9.625 -4.574 1 65.25 10 LYS B C 1
ATOM 3972 O O . LYS B 1 10 ? 30.312 10.414 -4.18 1 65.25 10 LYS B O 1
ATOM 3977 N N . ASN B 1 11 ? 28.422 9.961 -5.262 1 65.56 11 ASN B N 1
ATOM 3978 C CA . ASN B 1 11 ? 28.125 11.359 -5.543 1 65.56 11 ASN B CA 1
ATOM 3979 C C . ASN B 1 11 ? 27.594 12.086 -4.305 1 65.56 11 ASN B C 1
ATOM 3981 O O . ASN B 1 11 ? 27.203 13.25 -4.383 1 65.56 11 ASN B O 1
ATOM 3985 N N . VAL B 1 12 ? 27.812 11.461 -3.225 1 70.25 12 VAL B N 1
ATOM 3986 C CA . VAL B 1 12 ? 27.391 12.07 -1.963 1 70.25 12 VAL B CA 1
ATOM 3987 C C . VAL B 1 12 ? 28.609 12.586 -1.207 1 70.25 12 VAL B C 1
ATOM 3989 O O . VAL B 1 12 ? 29.594 11.852 -1.02 1 70.25 12 VAL B O 1
ATOM 3992 N N . PRO B 1 13 ? 28.562 13.812 -0.901 1 75.38 13 PRO B N 1
ATOM 3993 C CA . PRO B 1 13 ? 29.703 14.344 -0.143 1 75.38 13 PRO B CA 1
ATOM 3994 C C . PRO B 1 13 ? 30.031 13.5 1.086 1 75.38 13 PRO B C 1
ATOM 3996 O O . PRO B 1 13 ? 29.141 12.969 1.735 1 75.38 13 PRO B O 1
ATOM 3999 N N . LEU B 1 14 ? 31.266 13.422 1.373 1 84.88 14 LEU B N 1
ATOM 4000 C CA . LEU B 1 14 ? 31.781 12.562 2.439 1 84.88 14 LEU B CA 1
ATOM 4001 C C . LEU B 1 14 ? 31.156 12.938 3.779 1 84.88 14 LEU B C 1
ATOM 4003 O O . LEU B 1 14 ? 30.828 12.062 4.586 1 84.88 14 LEU B O 1
ATOM 4007 N N . TYR B 1 15 ? 30.984 14.266 3.953 1 87.5 15 TYR B N 1
ATOM 4008 C CA . TYR B 1 15 ? 30.453 14.672 5.246 1 87.5 15 TYR B CA 1
ATOM 4009 C C . TYR B 1 15 ? 29 14.25 5.391 1 87.5 15 TYR B C 1
ATOM 4011 O O . TYR B 1 15 ? 28.516 14 6.5 1 87.5 15 TYR B O 1
ATOM 4019 N N . ILE B 1 16 ? 28.344 14.109 4.328 1 81.06 16 ILE B N 1
ATOM 4020 C CA . ILE B 1 16 ? 26.953 13.664 4.344 1 81.06 16 ILE B CA 1
ATOM 4021 C C . ILE B 1 16 ? 26.906 12.164 4.637 1 81.06 16 ILE B C 1
ATOM 4023 O O . ILE B 1 16 ? 26.016 11.703 5.371 1 81.06 16 ILE B O 1
ATOM 4027 N N . GLN B 1 17 ? 27.797 11.445 4.031 1 79.62 17 GLN B N 1
ATOM 4028 C CA . GLN B 1 17 ? 27.906 10.023 4.328 1 79.62 17 GLN B CA 1
ATOM 4029 C C . GLN B 1 17 ? 28.125 9.781 5.82 1 79.62 17 GLN B C 1
ATOM 4031 O O . GLN B 1 17 ? 27.469 8.938 6.422 1 79.62 17 GLN B O 1
ATOM 4036 N N . LEU B 1 18 ? 29.062 10.523 6.273 1 86.5 18 LEU B N 1
ATOM 4037 C CA . LEU B 1 18 ? 29.391 10.414 7.691 1 86.5 18 LEU B CA 1
ATOM 4038 C C . LEU B 1 18 ? 28.203 10.797 8.555 1 86.5 18 LEU B C 1
ATOM 4040 O O . LEU B 1 18 ? 27.859 10.094 9.508 1 86.5 18 LEU B O 1
ATOM 4044 N N . TYR B 1 19 ? 27.609 11.836 8.25 1 87.44 19 TYR B N 1
ATOM 4045 C CA . TYR B 1 19 ? 26.406 12.312 8.945 1 87.44 19 TYR B CA 1
ATOM 4046 C C . TYR B 1 19 ? 25.359 11.219 9 1 87.44 19 TYR B C 1
ATOM 4048 O O . TYR B 1 19 ? 24.844 10.898 10.078 1 87.44 19 TYR B O 1
ATOM 4056 N N . SER B 1 20 ? 25.047 10.688 7.863 1 80 20 SER B N 1
ATOM 4057 C CA . SER B 1 20 ? 23.969 9.719 7.742 1 80 20 SER B CA 1
ATOM 4058 C C . SER B 1 20 ? 24.234 8.484 8.586 1 80 20 SER B C 1
ATOM 4060 O O . SER B 1 20 ? 23.328 7.938 9.211 1 80 20 SER B O 1
ATOM 4062 N N . GLN B 1 21 ? 25.406 8.039 8.57 1 80.12 21 GLN B N 1
ATOM 4063 C CA . GLN B 1 21 ? 25.75 6.824 9.312 1 80.12 21 GLN B CA 1
ATOM 4064 C C . GLN B 1 21 ? 25.719 7.066 10.812 1 80.12 21 GLN B C 1
ATOM 4066 O O . GLN B 1 21 ? 25.172 6.254 11.57 1 80.12 21 GLN B O 1
ATOM 4071 N N . ILE B 1 22 ? 26.266 8.156 11.242 1 86.31 22 ILE B N 1
ATOM 4072 C CA . ILE B 1 22 ? 26.234 8.469 12.664 1 86.31 22 ILE B CA 1
ATOM 4073 C C . ILE B 1 22 ? 24.781 8.633 13.125 1 86.31 22 ILE B C 1
ATOM 4075 O O . ILE B 1 22 ? 24.391 8.125 14.18 1 86.31 22 ILE B O 1
ATOM 4079 N N . LYS B 1 23 ? 24.062 9.281 12.305 1 82.88 23 LYS B N 1
ATOM 4080 C CA . LYS B 1 23 ? 22.641 9.453 12.57 1 82.88 23 LYS B CA 1
ATOM 4081 C C . LYS B 1 23 ? 21.953 8.109 12.766 1 82.88 23 LYS B C 1
ATOM 4083 O O . LYS B 1 23 ? 21.188 7.926 13.711 1 82.88 23 LYS B O 1
ATOM 4088 N N . ARG B 1 24 ? 22.234 7.234 11.914 1 74.81 24 ARG B N 1
ATOM 4089 C CA . ARG B 1 24 ? 21.641 5.902 11.992 1 74.81 24 ARG B CA 1
ATOM 4090 C C . ARG B 1 24 ? 22.031 5.207 13.297 1 74.81 24 ARG B C 1
ATOM 4092 O O . ARG B 1 24 ? 21.188 4.547 13.922 1 74.81 24 ARG B O 1
ATOM 4099 N N . PHE B 1 25 ? 23.266 5.387 13.68 1 78 25 PHE B N 1
ATOM 4100 C CA . PHE B 1 25 ? 23.734 4.777 14.914 1 78 25 PHE B CA 1
ATOM 4101 C C . PHE B 1 25 ? 23.031 5.379 16.125 1 78 25 PHE B C 1
ATOM 4103 O O . PHE B 1 25 ? 22.75 4.68 17.094 1 78 25 PHE B O 1
ATOM 4110 N N . ILE B 1 26 ? 22.703 6.59 16 1 80.44 26 ILE B N 1
ATOM 4111 C CA . ILE B 1 26 ? 21.984 7.266 17.078 1 80.44 26 ILE B CA 1
ATOM 4112 C C . ILE B 1 26 ? 20.531 6.777 17.125 1 80.44 26 ILE B C 1
ATOM 4114 O O . ILE B 1 26 ? 20.016 6.402 18.172 1 80.44 26 ILE B O 1
ATOM 4118 N N . GLU B 1 27 ? 19.953 6.715 15.945 1 71.25 27 GLU B N 1
ATOM 4119 C CA . GLU B 1 27 ? 18.547 6.383 15.836 1 71.25 27 GLU B CA 1
ATOM 4120 C C . GLU B 1 27 ? 18.281 4.934 16.25 1 71.25 27 GLU B C 1
ATOM 4122 O O . GLU B 1 27 ? 17.25 4.625 16.828 1 71.25 27 GLU B O 1
ATOM 4127 N N . ASN B 1 28 ? 19.266 4.105 15.922 1 62.72 28 ASN B N 1
ATOM 4128 C CA . ASN B 1 28 ? 19.047 2.693 16.219 1 62.72 28 ASN B CA 1
ATOM 4129 C C . ASN B 1 28 ? 19.547 2.336 17.625 1 62.72 28 ASN B C 1
ATOM 4131 O O . ASN B 1 28 ? 19.516 1.169 18.016 1 62.72 28 ASN B O 1
ATOM 4135 N N . GLY B 1 29 ? 20.016 3.254 18.266 1 71.38 29 GLY B N 1
ATOM 4136 C CA . GLY B 1 29 ? 20.391 3.07 19.672 1 71.38 29 GLY B CA 1
ATOM 4137 C C . GLY B 1 29 ? 21.844 2.631 19.844 1 71.38 29 GLY B C 1
ATOM 4138 O O . GLY B 1 29 ? 22.328 2.531 20.969 1 71.38 29 GLY B O 1
ATOM 4139 N N . SER B 1 30 ? 22.547 2.393 18.75 1 73.25 30 SER B N 1
ATOM 4140 C CA . SER B 1 30 ? 23.953 2.006 18.828 1 73.25 30 SER B CA 1
ATOM 4141 C C . SER B 1 30 ? 24.797 3.082 19.516 1 73.25 30 SER B C 1
ATOM 4143 O O . SER B 1 30 ? 25.781 2.777 20.188 1 73.25 30 SER B O 1
ATOM 4145 N N . LEU B 1 31 ? 24.484 4.305 19.328 1 84.75 31 LEU B N 1
ATOM 4146 C CA . LEU B 1 31 ? 25.031 5.441 20.047 1 84.75 31 LEU B CA 1
ATOM 4147 C C . LEU B 1 31 ? 23.984 6.031 21 1 84.75 31 LEU B C 1
ATOM 4149 O O . LEU B 1 31 ? 23.109 6.785 20.562 1 84.75 31 LEU B O 1
ATOM 4153 N N . PRO B 1 32 ? 24.031 5.625 22.188 1 82.06 32 PRO B N 1
ATOM 4154 C CA . PRO B 1 32 ? 22.969 6.031 23.109 1 82.06 32 PRO B CA 1
ATOM 4155 C C . PRO B 1 32 ? 23.031 7.516 23.469 1 82.06 32 PRO B C 1
ATOM 4157 O O . PRO B 1 32 ? 24.047 8.172 23.219 1 82.06 32 PRO B O 1
ATOM 4160 N N . SER B 1 33 ? 21.938 7.98 24.109 1 84 33 SER B N 1
ATOM 4161 C CA . SER B 1 33 ? 21.875 9.359 24.594 1 84 33 SER B CA 1
ATOM 4162 C C . SER B 1 33 ? 23.031 9.656 25.531 1 84 33 SER B C 1
ATOM 4164 O O . SER B 1 33 ? 23.391 8.82 26.375 1 84 33 SER B O 1
ATOM 4166 N N . GLY B 1 34 ? 23.625 10.812 25.281 1 86.56 34 GLY B N 1
ATOM 4167 C CA . GLY B 1 34 ? 24.703 11.25 26.156 1 86.56 34 GLY B CA 1
ATOM 4168 C C . GLY B 1 34 ? 26.062 10.711 25.734 1 86.56 34 GLY B C 1
ATOM 4169 O O . GLY B 1 34 ? 27.078 11.109 26.281 1 86.56 34 GLY B O 1
ATOM 4170 N N . TYR B 1 35 ? 26.094 9.867 24.75 1 89.25 35 TYR B N 1
ATOM 4171 C CA . TYR B 1 35 ? 27.344 9.312 24.25 1 89.25 35 TYR B CA 1
ATOM 4172 C C . TYR B 1 35 ? 28.25 10.406 23.688 1 89.25 35 TYR B C 1
ATOM 4174 O O . TYR B 1 35 ? 27.797 11.258 22.922 1 89.25 35 TYR B O 1
ATOM 4182 N N . LYS B 1 36 ? 29.484 10.383 24.156 1 91.62 36 LYS B N 1
ATOM 4183 C CA . LYS B 1 36 ? 30.453 11.336 23.609 1 91.62 36 LYS B CA 1
ATOM 4184 C C . LYS B 1 36 ? 31.031 10.844 22.281 1 91.62 36 LYS B C 1
ATOM 4186 O O . LYS B 1 36 ? 31.688 9.805 22.234 1 91.62 36 LYS B O 1
ATOM 4191 N N . LEU B 1 37 ? 30.812 11.57 21.266 1 93.75 37 LEU B N 1
ATOM 4192 C CA . LEU B 1 37 ? 31.375 11.203 19.969 1 93.75 37 LEU B CA 1
ATOM 4193 C C . LEU B 1 37 ? 32.875 11.375 19.969 1 93.75 37 LEU B C 1
ATOM 4195 O O . LEU B 1 37 ? 33.438 12.164 20.734 1 93.75 37 LEU B O 1
ATOM 4199 N N . PRO B 1 38 ? 33.531 10.68 19.078 1 92.06 38 PRO B N 1
ATOM 4200 C CA . PRO B 1 38 ? 34.969 10.875 18.953 1 92.06 38 PRO B CA 1
ATOM 4201 C C . PRO B 1 38 ? 35.344 12.312 18.609 1 92.06 38 PRO B C 1
ATOM 4203 O O . PRO B 1 38 ? 34.531 13.047 18.031 1 92.06 38 PRO B O 1
ATOM 4206 N N . THR B 1 39 ? 36.562 12.656 19.016 1 91.12 39 THR B N 1
ATOM 4207 C CA . THR B 1 39 ? 37.031 13.977 18.625 1 91.12 39 THR B CA 1
ATOM 4208 C C . THR B 1 39 ? 37.188 14.07 17.109 1 91.12 39 THR B C 1
ATOM 4210 O O . THR B 1 39 ? 37.344 13.055 16.438 1 91.12 39 THR B O 1
ATOM 4213 N N . ILE B 1 40 ? 37.125 15.266 16.641 1 91.94 40 ILE B N 1
ATOM 4214 C CA . ILE B 1 40 ? 37.219 15.516 15.211 1 91.94 40 ILE B CA 1
ATOM 4215 C C . ILE B 1 40 ? 38.469 14.898 14.641 1 91.94 40 ILE B C 1
ATOM 4217 O O . ILE B 1 40 ? 38.438 14.18 13.641 1 91.94 40 ILE B O 1
ATOM 4221 N N . ARG B 1 41 ? 39.531 15.094 15.336 1 89.81 41 ARG B N 1
ATOM 4222 C CA . ARG B 1 41 ? 40.844 14.625 14.852 1 89.81 41 ARG B CA 1
ATOM 4223 C C . ARG B 1 41 ? 40.906 13.102 14.875 1 89.81 41 ARG B C 1
ATOM 4225 O O . ARG B 1 41 ? 41.406 12.484 13.93 1 89.81 41 ARG B O 1
ATOM 4232 N N . SER B 1 42 ? 40.406 12.594 15.883 1 91.69 42 SER B N 1
ATOM 4233 C CA . SER B 1 42 ? 40.469 11.148 16.031 1 91.69 42 SER B CA 1
ATOM 4234 C C . SER B 1 42 ? 39.625 10.445 14.977 1 91.69 42 SER B C 1
ATOM 4236 O O . SER B 1 42 ? 40.062 9.461 14.367 1 91.69 42 SER B O 1
ATOM 4238 N N . LEU B 1 43 ? 38.438 10.93 14.758 1 92.5 43 LEU B N 1
ATOM 4239 C CA . LEU B 1 43 ? 37.531 10.305 13.805 1 92.5 43 LEU B CA 1
ATOM 4240 C C . LEU B 1 43 ? 38.031 10.492 12.375 1 92.5 43 LEU B C 1
ATOM 4242 O O . LEU B 1 43 ? 37.938 9.578 11.555 1 92.5 43 LEU B O 1
ATOM 4246 N N . ALA B 1 44 ? 38.531 11.641 12.125 1 92 44 ALA B N 1
ATOM 4247 C CA . ALA B 1 44 ? 39.094 11.906 10.805 1 92 44 ALA B CA 1
ATOM 4248 C C . ALA B 1 44 ? 40.219 10.938 10.492 1 92 44 ALA B C 1
ATOM 4250 O O . ALA B 1 44 ? 40.312 10.398 9.383 1 92 44 ALA B O 1
ATOM 4251 N N . LYS B 1 45 ? 41.031 10.75 11.461 1 89.38 45 LYS B N 1
ATOM 4252 C CA . LYS B 1 45 ? 42.125 9.82 11.305 1 89.38 45 LYS B CA 1
ATOM 4253 C C . LYS B 1 45 ? 41.625 8.398 11.094 1 89.38 45 LYS B C 1
ATOM 4255 O O . LYS B 1 45 ? 42.125 7.684 10.211 1 89.38 45 LYS B O 1
ATOM 4260 N N . GLU B 1 46 ? 40.719 8.094 11.852 1 87.62 46 GLU B N 1
ATOM 4261 C CA . GLU B 1 46 ? 40.156 6.746 11.781 1 87.62 46 GLU B CA 1
ATOM 4262 C C . GLU B 1 46 ? 39.531 6.473 10.414 1 87.62 46 GLU B C 1
ATOM 4264 O O . GLU B 1 46 ? 39.656 5.371 9.875 1 87.62 46 GLU B O 1
ATOM 4269 N N . LEU B 1 47 ? 38.875 7.449 9.852 1 88.5 47 LEU B N 1
ATOM 4270 C CA . LEU B 1 47 ? 38.094 7.258 8.633 1 88.5 47 LEU B CA 1
ATOM 4271 C C . LEU B 1 47 ? 38.906 7.633 7.406 1 88.5 47 LEU B C 1
ATOM 4273 O O . LEU B 1 47 ? 38.5 7.383 6.273 1 88.5 47 LEU B O 1
ATOM 4277 N N . GLY B 1 48 ? 40.031 8.273 7.637 1 88.56 48 GLY B N 1
ATOM 4278 C CA . GLY B 1 48 ? 40.875 8.711 6.539 1 88.56 48 GLY B CA 1
ATOM 4279 C C . GLY B 1 48 ? 40.281 9.867 5.758 1 88.56 48 GLY B C 1
ATOM 4280 O O . GLY B 1 48 ? 40.312 9.883 4.523 1 88.56 48 GLY B O 1
ATOM 4281 N N . VAL B 1 49 ? 39.688 10.75 6.438 1 90.19 49 VAL B N 1
ATOM 4282 C CA . VAL B 1 49 ? 39.094 11.914 5.789 1 90.19 49 VAL B CA 1
ATOM 4283 C C . VAL B 1 49 ? 39.656 13.188 6.418 1 90.19 49 VAL B C 1
ATOM 4285 O O . VAL B 1 49 ? 40.344 13.141 7.43 1 90.19 49 VAL B O 1
ATOM 4288 N N . ASN B 1 50 ? 39.406 14.297 5.73 1 89.94 50 ASN B N 1
ATOM 4289 C CA . ASN B 1 50 ? 39.812 15.602 6.258 1 89.94 50 ASN B CA 1
ATOM 4290 C C . ASN B 1 50 ? 39 15.984 7.488 1 89.94 50 ASN B C 1
ATOM 4292 O O . ASN B 1 50 ? 37.812 15.609 7.609 1 89.94 50 ASN B O 1
ATOM 4296 N N . ASN B 1 51 ? 39.688 16.766 8.344 1 90.69 51 ASN B N 1
ATOM 4297 C CA . ASN B 1 51 ? 39 17.281 9.531 1 90.69 51 ASN B CA 1
ATOM 4298 C C . ASN B 1 51 ? 37.719 18.016 9.172 1 90.69 51 ASN B C 1
ATOM 4300 O O . ASN B 1 51 ? 36.719 17.922 9.891 1 90.69 51 ASN B O 1
ATOM 4304 N N . ILE B 1 52 ? 37.75 18.656 8.117 1 90.88 52 ILE B N 1
ATOM 4305 C CA . ILE B 1 52 ? 36.625 19.484 7.703 1 90.88 52 ILE B CA 1
ATOM 4306 C C . ILE B 1 52 ? 35.438 18.594 7.422 1 90.88 52 ILE B C 1
ATOM 4308 O O . ILE B 1 52 ? 34.281 18.984 7.668 1 90.88 52 ILE B O 1
ATOM 4312 N N . THR B 1 53 ? 35.656 17.438 6.941 1 92.25 53 THR B N 1
ATOM 4313 C CA . THR B 1 53 ? 34.594 16.469 6.684 1 92.25 53 THR B CA 1
ATOM 4314 C C . THR B 1 53 ? 33.875 16.094 7.977 1 92.25 53 THR B C 1
ATOM 4316 O O . THR B 1 53 ? 32.656 16.094 8.031 1 92.25 53 THR B O 1
ATOM 4319 N N . VAL B 1 54 ? 34.656 15.875 8.992 1 92.88 54 VAL B N 1
ATOM 4320 C CA . VAL B 1 54 ? 34.094 15.492 10.281 1 92.88 54 VAL B CA 1
ATOM 4321 C C . VAL B 1 54 ? 33.406 16.688 10.914 1 92.88 54 VAL B C 1
ATOM 4323 O O . VAL B 1 54 ? 32.281 16.562 11.461 1 92.88 54 VAL B O 1
ATOM 4326 N N . ILE B 1 55 ? 34.031 17.828 10.773 1 90.25 55 ILE B N 1
ATOM 4327 C CA . ILE B 1 55 ? 33.438 19.062 11.312 1 90.25 55 ILE B CA 1
ATOM 4328 C C . ILE B 1 55 ? 32.062 19.297 10.688 1 90.25 55 ILE B C 1
ATOM 4330 O O . ILE B 1 55 ? 31.094 19.547 11.391 1 90.25 55 ILE B O 1
ATOM 4334 N N . ASN B 1 56 ? 32.031 19.125 9.383 1 88.94 56 ASN B N 1
ATOM 4335 C CA . ASN B 1 56 ? 30.797 19.359 8.656 1 88.94 56 ASN B CA 1
ATOM 4336 C C . ASN B 1 56 ? 29.734 18.328 9.039 1 88.94 56 ASN B C 1
ATOM 4338 O O . ASN B 1 56 ? 28.562 18.672 9.18 1 88.94 56 ASN B O 1
ATOM 4342 N N . ALA B 1 57 ? 30.125 17.188 9.195 1 91.25 57 ALA B N 1
ATOM 4343 C CA . ALA B 1 57 ? 29.188 16.141 9.609 1 91.25 57 ALA B CA 1
ATOM 4344 C C . ALA B 1 57 ? 28.641 16.422 11.008 1 91.25 57 ALA B C 1
ATOM 4346 O O . ALA B 1 57 ? 27.422 16.312 11.234 1 91.25 57 ALA B O 1
ATOM 4347 N N . TYR B 1 58 ? 29.531 16.797 11.914 1 91.19 58 TYR B N 1
ATOM 4348 C CA . TYR B 1 58 ? 29.109 17.078 13.281 1 91.19 58 TYR B CA 1
ATOM 4349 C C . TYR B 1 58 ? 28.203 18.312 13.336 1 91.19 58 TYR B C 1
ATOM 4351 O O . TYR B 1 58 ? 27.219 18.328 14.062 1 91.19 58 TYR B O 1
ATOM 4359 N N . LYS B 1 59 ? 28.531 19.281 12.531 1 87.31 59 LYS B N 1
ATOM 4360 C CA . LYS B 1 59 ? 27.688 20.469 12.453 1 87.31 59 LYS B CA 1
ATOM 4361 C C . LYS B 1 59 ? 26.297 20.125 11.945 1 87.31 59 LYS B C 1
ATOM 4363 O O . LYS B 1 59 ? 25.297 20.641 12.461 1 87.31 59 LYS B O 1
ATOM 4368 N N . LEU B 1 60 ? 26.344 19.359 10.93 1 84.69 60 LEU B N 1
ATOM 4369 C CA . LEU B 1 60 ? 25.062 18.938 10.359 1 84.69 60 LEU B CA 1
ATOM 4370 C C . LEU B 1 60 ? 24.234 18.156 11.383 1 84.69 60 LEU B C 1
ATOM 4372 O O . LEU B 1 60 ? 23.031 18.359 11.492 1 84.69 60 LEU B O 1
ATOM 4376 N N . LEU B 1 61 ? 24.875 17.266 12.086 1 88.44 61 LEU B N 1
ATOM 4377 C CA . LEU B 1 61 ? 24.203 16.5 13.148 1 88.44 61 LEU B CA 1
ATOM 4378 C C . LEU B 1 61 ? 23.625 17.438 14.195 1 88.44 61 LEU B C 1
ATOM 4380 O O . LEU B 1 61 ? 22.5 17.234 14.672 1 88.44 61 LEU B O 1
ATOM 4384 N N . GLU B 1 62 ? 24.391 18.453 14.492 1 85.06 62 GLU B N 1
ATOM 4385 C CA . GLU B 1 62 ? 23.953 19.438 15.484 1 85.06 62 GLU B CA 1
ATOM 4386 C C . GLU B 1 62 ? 22.781 20.266 14.961 1 85.06 62 GLU B C 1
ATOM 4388 O O . GLU B 1 62 ? 21.797 20.469 15.672 1 85.06 62 GLU B O 1
ATOM 4393 N N . GLN B 1 63 ? 22.938 20.625 13.742 1 75.44 63 GLN B N 1
ATOM 4394 C CA . GLN B 1 63 ? 21.891 21.406 13.102 1 75.44 63 GLN B CA 1
ATOM 4395 C C . GLN B 1 63 ? 20.578 20.641 13.039 1 75.44 63 GLN B C 1
ATOM 4397 O O . GLN B 1 63 ? 19.5 21.234 13.109 1 75.44 63 GLN B O 1
ATOM 4402 N N . ASN B 1 64 ? 20.812 19.406 12.945 1 72 64 ASN B N 1
ATOM 4403 C CA . ASN B 1 64 ? 19.609 18.594 12.805 1 72 64 ASN B CA 1
ATOM 4404 C C . ASN B 1 64 ? 19.188 17.984 14.133 1 72 64 ASN B C 1
ATOM 4406 O O . ASN B 1 64 ? 18.359 17.062 14.164 1 72 64 ASN B O 1
ATOM 4410 N N . GLY B 1 65 ? 19.812 18.344 15.195 1 73.88 65 GLY B N 1
ATOM 4411 C CA . GLY B 1 65 ? 19.328 18.078 16.531 1 73.88 65 GLY B CA 1
ATOM 4412 C C . GLY B 1 65 ? 19.797 16.734 17.078 1 73.88 65 GLY B C 1
ATOM 4413 O O . GLY B 1 65 ? 19.297 16.281 18.109 1 73.88 65 GLY B O 1
ATOM 4414 N N . TYR B 1 66 ? 20.719 16.094 16.469 1 83.94 66 TYR B N 1
ATOM 4415 C CA . TYR B 1 66 ? 21.141 14.758 16.891 1 83.94 66 TYR B CA 1
ATOM 4416 C C . TYR B 1 66 ? 22.203 14.852 17.984 1 83.94 66 TYR B C 1
ATOM 4418 O O . TYR B 1 66 ? 22.312 13.961 18.828 1 83.94 66 TYR B O 1
ATOM 4426 N N . VAL B 1 67 ? 22.984 15.961 17.906 1 89.44 67 VAL B N 1
ATOM 4427 C CA . VAL B 1 67 ? 24.078 16.109 18.875 1 89.44 67 VAL B CA 1
ATOM 4428 C C . VAL B 1 67 ? 24.156 17.547 19.359 1 89.44 67 VAL B C 1
ATOM 4430 O O . VAL B 1 67 ? 23.516 18.438 18.797 1 89.44 67 VAL B O 1
ATOM 4433 N N . TYR B 1 68 ? 24.734 17.719 20.484 1 88.88 68 TYR B N 1
ATOM 4434 C CA . TYR B 1 68 ? 25.062 19.047 20.969 1 88.88 68 TYR B CA 1
ATOM 4435 C C . TYR B 1 68 ? 26.531 19.125 21.375 1 88.88 68 TYR B C 1
ATOM 4437 O O . TYR B 1 68 ? 27.125 18.125 21.812 1 88.88 68 TYR B O 1
ATOM 4445 N N . THR B 1 69 ? 27.125 20.281 21.172 1 87.88 69 THR B N 1
ATOM 4446 C CA . THR B 1 69 ? 28.531 20.469 21.469 1 87.88 69 THR B CA 1
ATOM 4447 C C . THR B 1 69 ? 28.719 21.328 22.734 1 87.88 69 THR B C 1
ATOM 4449 O O . THR B 1 69 ? 28.031 22.328 22.906 1 87.88 69 THR B O 1
ATOM 4452 N N . LYS B 1 70 ? 29.5 20.844 23.625 1 86.25 70 LYS B N 1
ATOM 4453 C CA . LYS B 1 70 ? 29.938 21.609 24.781 1 86.25 70 LYS B CA 1
ATOM 4454 C C . LYS B 1 70 ? 31.391 22.078 24.609 1 86.25 70 LYS B C 1
ATOM 4456 O O . LYS B 1 70 ? 32.312 21.25 24.5 1 86.25 70 LYS B O 1
ATOM 4461 N N . VAL B 1 71 ? 31.484 23.359 24.578 1 80.44 71 VAL B N 1
ATOM 4462 C CA . VAL B 1 71 ? 32.812 23.938 24.359 1 80.44 71 VAL B CA 1
ATOM 4463 C C . VAL B 1 71 ? 33.781 23.406 25.406 1 80.44 71 VAL B C 1
ATOM 4465 O O . VAL B 1 71 ? 33.531 23.453 26.609 1 80.44 71 VAL B O 1
ATOM 4468 N N . GLY B 1 72 ? 34.812 22.969 24.922 1 80.94 72 GLY B N 1
ATOM 4469 C CA . GLY B 1 72 ? 35.875 22.484 25.797 1 80.94 72 GLY B CA 1
ATOM 4470 C C . GLY B 1 72 ? 35.656 21.047 26.266 1 80.94 72 GLY B C 1
ATOM 4471 O O . GLY B 1 72 ? 36.531 20.469 26.922 1 80.94 72 GLY B O 1
ATOM 4472 N N . SER B 1 73 ? 34.5 20.453 26.047 1 85.38 73 SER B N 1
ATOM 4473 C CA . SER B 1 73 ? 34.219 19.109 26.531 1 85.38 73 SER B CA 1
ATOM 4474 C C . SER B 1 73 ? 34.094 18.125 25.375 1 85.38 73 SER B C 1
ATOM 4476 O O . SER B 1 73 ? 34.812 17.109 25.344 1 85.38 73 SER B O 1
ATOM 4478 N N . GLY B 1 74 ? 33.219 18.438 24.453 1 90.62 74 GLY B N 1
ATOM 4479 C CA . GLY B 1 74 ? 33.062 17.531 23.328 1 90.62 74 GLY B CA 1
ATOM 4480 C C . GLY B 1 74 ? 31.656 17.562 22.734 1 90.62 74 GLY B C 1
ATOM 4481 O O . GLY B 1 74 ? 30.891 18.5 23 1 90.62 74 GLY B O 1
ATOM 4482 N N . THR B 1 75 ? 31.406 16.688 21.719 1 91.88 75 THR B N 1
ATOM 4483 C CA . THR B 1 75 ? 30.125 16.547 21.047 1 91.88 75 THR B CA 1
ATOM 4484 C C . THR B 1 75 ? 29.375 15.312 21.547 1 91.88 75 THR B C 1
ATOM 4486 O O . THR B 1 75 ? 29.953 14.219 21.594 1 91.88 75 THR B O 1
ATOM 4489 N N . TYR B 1 76 ? 28.125 15.547 21.953 1 91.81 76 TYR B N 1
ATOM 4490 C CA . TYR B 1 76 ? 27.375 14.492 22.609 1 91.81 76 TYR B CA 1
ATOM 4491 C C . TYR B 1 76 ? 26.062 14.219 21.891 1 91.81 76 TYR B C 1
ATOM 4493 O O . TYR B 1 76 ? 25.453 15.141 21.328 1 91.81 76 TYR B O 1
ATOM 4501 N N . VAL B 1 77 ? 25.688 12.977 21.938 1 90 77 VAL B N 1
ATOM 4502 C CA . VAL B 1 77 ? 24.375 12.609 21.422 1 90 77 VAL B CA 1
ATOM 4503 C C . VAL B 1 77 ? 23.281 13.203 22.297 1 90 77 VAL B C 1
ATOM 4505 O O . VAL B 1 77 ? 23.344 13.109 23.531 1 90 77 VAL B O 1
ATOM 4508 N N . CYS B 1 78 ? 22.328 13.961 21.656 1 83.75 78 CYS B N 1
ATOM 4509 C CA . CYS B 1 78 ? 21.25 14.625 22.375 1 83.75 78 CYS B CA 1
ATOM 4510 C C . CYS B 1 78 ? 20.344 13.602 23.062 1 83.75 78 CYS B C 1
ATOM 4512 O O . CYS B 1 78 ? 20.234 12.461 22.609 1 83.75 78 CYS B O 1
ATOM 4514 N N . GLU B 1 79 ? 19.734 14.234 24.109 1 70.75 79 GLU B N 1
ATOM 4515 C CA . GLU B 1 79 ? 18.703 13.477 24.797 1 70.75 79 GLU B CA 1
ATOM 4516 C C . GLU B 1 79 ? 17.391 13.508 24.016 1 70.75 79 GLU B C 1
ATOM 4518 O O . GLU B 1 79 ? 17.156 14.414 23.219 1 70.75 79 GLU B O 1
ATOM 4523 N N . ASP B 1 80 ? 16.656 12.539 24.016 1 58.44 80 ASP B N 1
ATOM 4524 C CA . ASP B 1 80 ? 15.281 12.531 23.531 1 58.44 80 ASP B CA 1
ATOM 4525 C C . ASP B 1 80 ? 15.227 12.297 22.016 1 58.44 80 ASP B C 1
ATOM 4527 O O . ASP B 1 80 ? 14.305 12.766 21.344 1 58.44 80 ASP B O 1
ATOM 4531 N N . ILE B 1 81 ? 16.406 12 21.578 1 51.94 81 ILE B N 1
ATOM 4532 C CA . ILE B 1 81 ? 16.375 11.609 20.172 1 51.94 81 ILE B CA 1
ATOM 4533 C C . ILE B 1 81 ? 15.57 10.32 20.016 1 51.94 81 ILE B C 1
ATOM 4535 O O . ILE B 1 81 ? 15.742 9.367 20.781 1 51.94 81 ILE B O 1
ATOM 4539 N N . LYS B 1 82 ? 14.914 10.336 18.891 1 49.81 82 LYS B N 1
ATOM 4540 C CA . LYS B 1 82 ? 13.914 9.414 18.375 1 49.81 82 LYS B CA 1
ATOM 4541 C C . LYS B 1 82 ? 14.086 8.016 18.969 1 49.81 82 LYS B C 1
ATOM 4543 O O . LYS B 1 82 ? 15.109 7.367 18.75 1 49.81 82 LYS B O 1
ATOM 4548 N N . LYS B 1 83 ? 14.07 7.926 20.266 1 42.62 83 LYS B N 1
ATOM 4549 C CA . LYS B 1 83 ? 13.93 6.512 20.594 1 42.62 83 LYS B CA 1
ATOM 4550 C C . LYS B 1 83 ? 12.734 5.898 19.875 1 42.62 83 LYS B C 1
ATOM 4552 O O . LYS B 1 83 ? 11.719 6.566 19.672 1 42.62 83 LYS B O 1
ATOM 4557 N N . GLU B 1 84 ? 13.031 5.133 18.953 1 40.41 84 GLU B N 1
ATOM 4558 C CA . GLU B 1 84 ? 11.844 4.355 18.594 1 40.41 84 GLU B CA 1
ATOM 4559 C C . GLU B 1 84 ? 10.891 4.223 19.781 1 40.41 84 GLU B C 1
ATOM 4561 O O . GLU B 1 84 ? 10.977 3.273 20.547 1 40.41 84 GLU B O 1
ATOM 4566 N N . GLU B 1 85 ? 11.008 5.219 20.625 1 36.22 85 GLU B N 1
ATOM 4567 C CA . GLU B 1 85 ? 10 4.949 21.641 1 36.22 85 GLU B CA 1
ATOM 4568 C C . GLU B 1 85 ? 8.719 4.406 21.016 1 36.22 85 GLU B C 1
ATOM 4570 O O . GLU B 1 85 ? 8.344 4.805 19.922 1 36.22 85 GLU B O 1
ATOM 4575 N N . ASP B 1 86 ? 8.477 3.223 21.391 1 35.38 86 ASP B N 1
ATOM 4576 C CA . ASP B 1 86 ? 7.141 2.67 21.188 1 35.38 86 ASP B CA 1
ATOM 4577 C C . ASP B 1 86 ? 6.082 3.77 21.203 1 35.38 86 ASP B C 1
ATOM 4579 O O . ASP B 1 86 ? 5.863 4.414 22.234 1 35.38 86 ASP B O 1
ATOM 4583 N N . LEU B 1 87 ? 6.199 4.84 20.438 1 35.5 87 LEU B N 1
ATOM 4584 C CA . LEU B 1 87 ? 4.918 5.527 20.562 1 35.5 87 LEU B CA 1
ATOM 4585 C C . LEU B 1 87 ? 3.926 4.699 21.375 1 35.5 87 LEU B C 1
ATOM 4587 O O . LEU B 1 87 ? 3.729 3.516 21.094 1 35.5 87 LEU B O 1
ATOM 4591 N N . ASP B 1 88 ? 3.918 4.93 22.531 1 35.47 88 ASP B N 1
ATOM 4592 C CA . ASP B 1 88 ? 2.854 4.273 23.281 1 35.47 88 ASP B CA 1
ATOM 4593 C C . ASP B 1 88 ? 1.73 3.814 22.359 1 35.47 88 ASP B C 1
ATOM 4595 O O . ASP B 1 88 ? 1.159 4.621 21.625 1 35.47 88 ASP B O 1
ATOM 4599 N N . GLU B 1 89 ? 1.787 2.594 21.875 1 38.41 89 GLU B N 1
ATOM 4600 C CA . GLU B 1 89 ? 0.76 1.852 21.156 1 38.41 89 GLU B CA 1
ATOM 4601 C C . GLU B 1 89 ? -0.595 2.547 21.25 1 38.41 89 GLU B C 1
ATOM 4603 O O . GLU B 1 89 ? -1.424 2.434 20.344 1 38.41 89 GLU B O 1
ATOM 4608 N N . SER B 1 90 ? -0.757 3.088 22.391 1 38.28 90 SER B N 1
ATOM 4609 C CA . SER B 1 90 ? -2.043 3.684 22.734 1 38.28 90 SER B CA 1
ATOM 4610 C C . SER B 1 90 ? -2.299 4.949 21.922 1 38.28 90 SER B C 1
ATOM 4612 O O . SER B 1 90 ? -3.43 5.203 21.5 1 38.28 90 SER B O 1
ATOM 4614 N N . PHE B 1 91 ? -1.296 5.84 21.891 1 38.59 91 PHE B N 1
ATOM 4615 C CA . PHE B 1 91 ? -1.545 7.137 21.266 1 38.59 91 PHE B CA 1
ATOM 4616 C C . PHE B 1 91 ? -1.587 7.016 19.75 1 38.59 91 PHE B C 1
ATOM 4618 O O . PHE B 1 91 ? -2.326 7.742 19.078 1 38.59 91 PHE B O 1
ATOM 4625 N N . LYS B 1 92 ? -0.585 6.344 19.141 1 42.81 92 LYS B N 1
ATOM 4626 C CA . LYS B 1 92 ? -0.588 6.129 17.688 1 42.81 92 LYS B CA 1
ATOM 4627 C C . LYS B 1 92 ? -1.968 5.699 17.203 1 42.81 92 LYS B C 1
ATOM 4629 O O . LYS B 1 92 ? -2.334 5.961 16.047 1 42.81 92 LYS B O 1
ATOM 4634 N N . LEU B 1 93 ? -2.562 4.945 18 1 41 93 LEU B N 1
ATOM 4635 C CA . LEU B 1 93 ? -3.898 4.457 17.688 1 41 93 LEU B CA 1
ATOM 4636 C C . LEU B 1 93 ? -4.934 5.562 17.828 1 41 93 LEU B C 1
ATOM 4638 O O . LEU B 1 93 ? -6.074 5.418 17.375 1 41 93 LEU B O 1
ATOM 4642 N N . THR B 1 94 ? -4.578 6.52 18.609 1 39.31 94 THR B N 1
ATOM 4643 C CA . THR B 1 94 ? -5.566 7.555 18.906 1 39.31 94 THR B CA 1
ATOM 4644 C C . THR B 1 94 ? -5.84 8.398 17.656 1 39.31 94 THR B C 1
ATOM 4646 O O . THR B 1 94 ? -6.984 8.789 17.406 1 39.31 94 THR B O 1
ATOM 4649 N N . ASP B 1 95 ? -4.793 8.828 17.125 1 37.31 95 ASP B N 1
ATOM 4650 C CA . ASP B 1 95 ? -5.125 9.633 15.961 1 37.31 95 ASP B CA 1
ATOM 4651 C C . ASP B 1 95 ? -5.902 8.805 14.938 1 37.31 95 ASP B C 1
ATOM 4653 O O . ASP B 1 95 ? -6.383 9.344 13.938 1 37.31 95 ASP B O 1
ATOM 4657 N N . GLN B 1 96 ? -5.527 7.523 14.906 1 38.97 96 GLN B N 1
ATOM 4658 C CA . GLN B 1 96 ? -6.07 6.617 13.898 1 38.97 96 GLN B CA 1
ATOM 4659 C C . GLN B 1 96 ? -7.547 6.324 14.156 1 38.97 96 GLN B C 1
ATOM 4661 O O . GLN B 1 96 ? -8.102 5.363 13.625 1 38.97 96 GLN B O 1
ATOM 4666 N N . GLY B 1 97 ? -8.117 7.105 14.875 1 40.69 97 GLY B N 1
ATOM 4667 C CA . GLY B 1 97 ? -9.523 6.867 15.133 1 40.69 97 GLY B CA 1
ATOM 4668 C C . GLY B 1 97 ? -9.773 5.684 16.047 1 40.69 97 GLY B C 1
ATOM 4669 O O . GLY B 1 97 ? -10.922 5.25 16.219 1 40.69 97 GLY B O 1
ATOM 4670 N N . GLU B 1 98 ? -8.75 4.93 16.297 1 41.97 98 GLU B N 1
ATOM 4671 C CA . GLU B 1 98 ? -9.062 3.732 17.078 1 41.97 98 GLU B CA 1
ATOM 4672 C C . GLU B 1 98 ? -9.258 4.066 18.547 1 41.97 98 GLU B C 1
ATOM 4674 O O . GLU B 1 98 ? -9.297 3.168 19.391 1 41.97 98 GLU B O 1
ATOM 4679 N N . ILE B 1 99 ? -9.039 5.242 18.969 1 41.62 99 ILE B N 1
ATOM 4680 C CA . ILE B 1 99 ? -9.445 5.297 20.375 1 41.62 99 ILE B CA 1
ATOM 4681 C C . ILE B 1 99 ? -10.906 4.879 20.5 1 41.62 99 ILE B C 1
ATOM 4683 O O . ILE B 1 99 ? -11.797 5.508 19.906 1 41.62 99 ILE B O 1
ATOM 4687 N N . PRO B 1 100 ? -11.078 3.688 20.75 1 43.38 100 PRO B N 1
ATOM 4688 C CA . PRO B 1 100 ? -12.492 3.443 21.062 1 43.38 100 PRO B CA 1
ATOM 4689 C C . PRO B 1 100 ? -13.156 4.629 21.766 1 43.38 100 PRO B C 1
ATOM 4691 O O . PRO B 1 100 ? -12.758 5.012 22.859 1 43.38 100 PRO B O 1
ATOM 4694 N N . LEU B 1 101 ? -13.359 5.594 20.969 1 47.66 101 LEU B N 1
ATOM 4695 C CA . LEU B 1 101 ? -14.07 6.672 21.656 1 47.66 101 LEU B CA 1
ATOM 4696 C C . LEU B 1 101 ? -15.172 6.113 22.547 1 47.66 101 LEU B C 1
ATOM 4698 O O . LEU B 1 101 ? -16.125 5.508 22.062 1 47.66 101 LEU B O 1
ATOM 4702 N N . LYS B 1 102 ? -14.805 5.75 23.781 1 51.81 102 LYS B N 1
ATOM 4703 C CA . LYS B 1 102 ? -15.828 5.453 24.781 1 51.81 102 LYS B CA 1
ATOM 4704 C C . LYS B 1 102 ? -16.969 6.469 24.719 1 51.81 102 LYS B C 1
ATOM 4706 O O . LYS B 1 102 ? -16.766 7.613 24.312 1 51.81 102 LYS B O 1
ATOM 4711 N N . LYS B 1 103 ? -18.016 6.051 24.859 1 67 103 LYS B N 1
ATOM 4712 C CA . LYS B 1 103 ? -19.188 6.91 25.016 1 67 103 LYS B CA 1
ATOM 4713 C C . LYS B 1 103 ? -18.875 8.102 25.906 1 67 103 LYS B C 1
ATOM 4715 O O . LYS B 1 103 ? -18.25 7.953 26.953 1 67 103 LYS B O 1
ATOM 4720 N N . GLY B 1 104 ? -18.938 9.336 25.219 1 80.25 104 GLY B N 1
ATOM 4721 C CA . GLY B 1 104 ? -18.891 10.539 26.031 1 80.25 104 GLY B CA 1
ATOM 4722 C C . GLY B 1 104 ? -17.609 11.336 25.844 1 80.25 104 GLY B C 1
ATOM 4723 O O . GLY B 1 104 ? -17.469 12.43 26.391 1 80.25 104 GLY B O 1
ATOM 4724 N N . ILE B 1 105 ? -16.719 10.828 25.125 1 89.12 105 ILE B N 1
ATOM 4725 C CA . ILE B 1 105 ? -15.477 11.57 24.922 1 89.12 105 ILE B CA 1
ATOM 4726 C C . ILE B 1 105 ? -15.664 12.609 23.828 1 89.12 105 ILE B C 1
ATOM 4728 O O . ILE B 1 105 ? -16.203 12.297 22.766 1 89.12 105 ILE B O 1
ATOM 4732 N N . ILE B 1 106 ? -15.273 13.875 24.172 1 94.75 106 ILE B N 1
ATOM 4733 C CA . ILE B 1 106 ? -15.258 14.938 23.172 1 94.75 106 ILE B CA 1
ATOM 4734 C C . ILE B 1 106 ? -13.992 14.82 22.312 1 94.75 106 ILE B C 1
ATOM 4736 O O . ILE B 1 106 ? -12.883 14.828 22.844 1 94.75 106 ILE B O 1
ATOM 4740 N N . ASN B 1 107 ? -14.125 14.758 20.984 1 93.62 107 ASN B N 1
ATOM 4741 C CA . ASN B 1 107 ? -13.023 14.43 20.078 1 93.62 107 ASN B CA 1
ATOM 4742 C C . ASN B 1 107 ? -12.516 15.664 19.344 1 93.62 107 ASN B C 1
ATOM 4744 O O . ASN B 1 107 ? -12.969 15.953 18.234 1 93.62 107 ASN B O 1
ATOM 4748 N N . PHE B 1 108 ? -11.461 16.297 19.891 1 96.44 108 PHE B N 1
ATOM 4749 C CA . PHE B 1 108 ? -10.805 17.406 19.219 1 96.44 108 PHE B CA 1
ATOM 4750 C C . PHE B 1 108 ? -9.602 16.922 18.422 1 96.44 108 PHE B C 1
ATOM 4752 O O . PHE B 1 108 ? -8.758 17.719 18.016 1 96.44 108 PHE B O 1
ATOM 4759 N N . ALA B 1 109 ? -9.5 15.617 18.219 1 92.69 109 ALA B N 1
ATOM 4760 C CA . ALA B 1 109 ? -8.32 15.047 17.578 1 92.69 109 ALA B CA 1
ATOM 4761 C C . ALA B 1 109 ? -8.578 14.742 16.109 1 92.69 109 ALA B C 1
ATOM 4763 O O . ALA B 1 109 ? -7.746 15.031 15.25 1 92.69 109 ALA B O 1
ATOM 4764 N N . SER B 1 110 ? -9.742 14.242 15.805 1 89 110 SER B N 1
ATOM 4765 C CA . SER B 1 110 ? -10.023 13.68 14.492 1 89 110 SER B CA 1
ATOM 4766 C C . SER B 1 110 ? -10.531 14.75 13.531 1 89 110 SER B C 1
ATOM 4768 O O . SER B 1 110 ? -11.266 15.656 13.93 1 89 110 SER B O 1
ATOM 4770 N N . SER B 1 111 ? -10.141 14.562 12.297 1 89.31 111 SER B N 1
ATOM 4771 C CA . SER B 1 111 ? -10.656 15.438 11.242 1 89.31 111 SER B CA 1
ATOM 4772 C C . SER B 1 111 ? -11.75 14.742 10.438 1 89.31 111 SER B C 1
ATOM 4774 O O . SER B 1 111 ? -12.102 15.203 9.344 1 89.31 111 SER B O 1
ATOM 4776 N N . SER B 1 112 ? -12.242 13.695 10.938 1 87.19 112 SER B N 1
ATOM 4777 C CA . SER B 1 112 ? -13.32 12.992 10.25 1 87.19 112 SER B CA 1
ATOM 4778 C C . SER B 1 112 ? -14.672 13.641 10.531 1 87.19 112 SER B C 1
ATOM 4780 O O . SER B 1 112 ? -14.969 13.992 11.672 1 87.19 112 SER B O 1
ATOM 4782 N N . LEU B 1 113 ? -15.484 13.703 9.578 1 89.44 113 LEU B N 1
ATOM 4783 C CA . LEU B 1 113 ? -16.812 14.289 9.703 1 89.44 113 LEU B CA 1
ATOM 4784 C C . LEU B 1 113 ? -17.766 13.328 10.414 1 89.44 113 LEU B C 1
ATOM 4786 O O . LEU B 1 113 ? -17.562 12.109 10.375 1 89.44 113 LEU B O 1
ATOM 4790 N N . ASN B 1 114 ? -18.75 13.914 11.008 1 87.88 114 ASN B N 1
ATOM 4791 C CA . ASN B 1 114 ? -19.828 13.102 11.562 1 87.88 114 ASN B CA 1
ATOM 4792 C C . ASN B 1 114 ? -20.547 12.312 10.477 1 87.88 114 ASN B C 1
ATOM 4794 O O . ASN B 1 114 ? -20.938 12.875 9.453 1 87.88 114 ASN B O 1
ATOM 4798 N N . PRO B 1 115 ? -20.781 11.109 10.719 1 88.31 115 PRO B N 1
ATOM 4799 C CA . PRO B 1 115 ? -21.391 10.242 9.711 1 88.31 115 PRO B CA 1
ATOM 4800 C C . PRO B 1 115 ? -22.766 10.734 9.273 1 88.31 115 PRO B C 1
ATOM 4802 O O . PRO B 1 115 ? -23.203 10.438 8.156 1 88.31 115 PRO B O 1
ATOM 4805 N N . GLU B 1 116 ? -23.406 11.453 10.133 1 88.19 116 GLU B N 1
ATOM 4806 C CA . GLU B 1 116 ? -24.75 11.945 9.836 1 88.19 116 GLU B CA 1
ATOM 4807 C C . GLU B 1 116 ? -24.734 12.984 8.719 1 88.19 116 GLU B C 1
ATOM 4809 O O . GLU B 1 116 ? -25.766 13.273 8.102 1 88.19 116 GLU B O 1
ATOM 4814 N N . LEU B 1 117 ? -23.594 13.516 8.43 1 90.31 117 LEU B N 1
ATOM 4815 C CA . LEU B 1 117 ? -23.453 14.562 7.418 1 90.31 117 LEU B CA 1
ATOM 4816 C C . LEU B 1 117 ? -23.281 13.953 6.031 1 90.31 117 LEU B C 1
ATOM 4818 O O . LEU B 1 117 ? -23.375 14.664 5.023 1 90.31 117 LEU B O 1
ATOM 4822 N N . PHE B 1 118 ? -23.062 12.672 5.945 1 90.5 118 PHE B N 1
ATOM 4823 C CA . PHE B 1 118 ? -22.766 12.039 4.668 1 90.5 118 PHE B CA 1
ATOM 4824 C C . PHE B 1 118 ? -24.031 11.883 3.834 1 90.5 118 PHE B C 1
ATOM 4826 O O . PHE B 1 118 ? -25.109 11.594 4.375 1 90.5 118 PHE B O 1
ATOM 4833 N N . PRO B 1 119 ? -23.906 11.977 2.555 1 91.62 119 PRO B N 1
ATOM 4834 C CA . PRO B 1 119 ? -25.047 11.836 1.652 1 91.62 119 PRO B CA 1
ATOM 4835 C C . PRO B 1 119 ? -25.375 10.375 1.335 1 91.62 119 PRO B C 1
ATOM 4837 O O . PRO B 1 119 ? -25.312 9.961 0.173 1 91.62 119 PRO B O 1
ATOM 4840 N N . VAL B 1 120 ? -25.875 9.672 2.229 1 92.12 120 VAL B N 1
ATOM 4841 C CA . VAL B 1 120 ? -26.047 8.219 2.174 1 92.12 120 VAL B CA 1
ATOM 4842 C C . VAL B 1 120 ? -27.109 7.867 1.128 1 92.12 120 VAL B C 1
ATOM 4844 O O . VAL B 1 120 ? -26.922 6.941 0.337 1 92.12 120 VAL B O 1
ATOM 4847 N N . GLU B 1 121 ? -28.203 8.594 1.127 1 93.44 121 GLU B N 1
ATOM 4848 C CA . GLU B 1 121 ? -29.281 8.297 0.198 1 93.44 121 GLU B CA 1
ATOM 4849 C C . GLU B 1 121 ? -28.844 8.5 -1.249 1 93.44 121 GLU B C 1
ATOM 4851 O O . GLU B 1 121 ? -29.078 7.641 -2.102 1 93.44 121 GLU B O 1
ATOM 4856 N N . ASP B 1 122 ? -28.188 9.633 -1.496 1 93.62 122 ASP B N 1
ATOM 4857 C CA . ASP B 1 122 ? -27.688 9.922 -2.838 1 93.62 122 ASP B CA 1
ATOM 4858 C C . ASP B 1 122 ? -26.719 8.844 -3.311 1 93.62 122 ASP B C 1
ATOM 4860 O O . ASP B 1 122 ? -26.828 8.344 -4.43 1 93.62 122 ASP B O 1
ATOM 4864 N N . PHE B 1 123 ? -25.891 8.516 -2.465 1 92.88 123 PHE B N 1
ATOM 4865 C CA . PHE B 1 123 ? -24.844 7.582 -2.875 1 92.88 123 PHE B CA 1
ATOM 4866 C C . PHE B 1 123 ? -25.406 6.168 -2.992 1 92.88 123 PHE B C 1
ATOM 4868 O O . PHE B 1 123 ? -24.969 5.398 -3.854 1 92.88 123 PHE B O 1
ATOM 4875 N N . GLY B 1 124 ? -26.281 5.762 -2.068 1 95.06 124 GLY B N 1
ATOM 4876 C CA . GLY B 1 124 ? -26.969 4.488 -2.209 1 95.06 124 GLY B CA 1
ATOM 4877 C C . GLY B 1 124 ? -27.672 4.336 -3.541 1 95.06 124 GLY B C 1
ATOM 4878 O O . GLY B 1 124 ? -27.625 3.273 -4.16 1 95.06 124 GLY B O 1
ATOM 4879 N N . ASP B 1 125 ? -28.328 5.371 -3.977 1 96.81 125 ASP B N 1
ATOM 4880 C CA . ASP B 1 125 ? -29 5.375 -5.273 1 96.81 125 ASP B CA 1
ATOM 4881 C C . ASP B 1 125 ? -28 5.168 -6.41 1 96.81 125 ASP B C 1
ATOM 4883 O O . ASP B 1 125 ? -28.281 4.441 -7.363 1 96.81 125 ASP B O 1
ATOM 4887 N N . LEU B 1 126 ? -26.906 5.84 -6.34 1 96.94 126 LEU B N 1
ATOM 4888 C CA . LEU B 1 126 ? -25.875 5.719 -7.367 1 96.94 126 LEU B CA 1
ATOM 4889 C C . LEU B 1 126 ? -25.328 4.297 -7.418 1 96.94 126 LEU B C 1
ATOM 4891 O O . LEU B 1 126 ? -25.094 3.756 -8.5 1 96.94 126 LEU B O 1
ATOM 4895 N N . ILE B 1 127 ? -25.109 3.662 -6.277 1 96.62 127 ILE B N 1
ATOM 4896 C CA . ILE B 1 127 ? -24.609 2.289 -6.207 1 96.62 127 ILE B CA 1
ATOM 4897 C C . ILE B 1 127 ? -25.609 1.355 -6.906 1 96.62 127 ILE B C 1
ATOM 4899 O O . ILE B 1 127 ? -25.203 0.52 -7.719 1 96.62 127 ILE B O 1
ATOM 4903 N N . ASN B 1 128 ? -26.828 1.54 -6.594 1 97.19 128 ASN B N 1
ATOM 4904 C CA . ASN B 1 128 ? -27.859 0.695 -7.195 1 97.19 128 ASN B CA 1
ATOM 4905 C C . ASN B 1 128 ? -27.922 0.896 -8.703 1 97.19 128 ASN B C 1
ATOM 4907 O O . ASN B 1 128 ? -28.141 -0.059 -9.453 1 97.19 128 ASN B O 1
ATOM 4911 N N . ARG B 1 129 ? -27.797 2.092 -9.141 1 97.25 129 ARG B N 1
ATOM 4912 C CA . ARG B 1 129 ? -27.781 2.379 -10.57 1 97.25 129 ARG B CA 1
ATOM 4913 C C . ARG B 1 129 ? -26.609 1.683 -11.258 1 97.25 129 ARG B C 1
ATOM 4915 O O . ARG B 1 129 ? -26.766 1.127 -12.344 1 97.25 129 ARG B O 1
ATOM 4922 N N . VAL B 1 130 ? -25.453 1.717 -10.641 1 97.12 130 VAL B N 1
ATOM 4923 C CA . VAL B 1 130 ? -24.266 1.07 -11.195 1 97.12 130 VAL B CA 1
ATOM 4924 C C . VAL B 1 130 ? -24.5 -0.439 -11.266 1 97.12 130 VAL B C 1
ATOM 4926 O O . VAL B 1 130 ? -24.156 -1.074 -12.266 1 97.12 130 VAL B O 1
ATOM 4929 N N . LEU B 1 131 ? -25.031 -1.039 -10.219 1 95.94 131 LEU B N 1
ATOM 4930 C CA . LEU B 1 131 ? -25.25 -2.48 -10.172 1 95.94 131 LEU B CA 1
ATOM 4931 C C . LEU B 1 131 ? -26.219 -2.914 -11.266 1 95.94 131 LEU B C 1
ATOM 4933 O O . LEU B 1 131 ? -26.047 -3.967 -11.875 1 95.94 131 LEU B O 1
ATOM 4937 N N . ARG B 1 132 ? -27.234 -2.111 -11.508 1 95.5 132 ARG B N 1
ATOM 4938 C CA . ARG B 1 132 ? -28.203 -2.42 -12.555 1 95.5 132 ARG B CA 1
ATOM 4939 C C . ARG B 1 132 ? -27.562 -2.299 -13.938 1 95.5 132 ARG B C 1
ATOM 4941 O O . ARG B 1 132 ? -27.812 -3.135 -14.812 1 95.5 132 ARG B O 1
ATOM 4948 N N . ARG B 1 133 ? -26.766 -1.302 -14.109 1 94.31 133 ARG B N 1
ATOM 4949 C CA . ARG B 1 133 ? -26.203 -0.983 -15.414 1 94.31 133 ARG B CA 1
ATOM 4950 C C . ARG B 1 133 ? -25.047 -1.93 -15.75 1 94.31 133 ARG B C 1
ATOM 4952 O O . ARG B 1 133 ? -24.969 -2.436 -16.875 1 94.31 133 ARG B O 1
ATOM 4959 N N . ASP B 1 134 ? -24.141 -2.133 -14.797 1 93.94 134 ASP B N 1
ATOM 4960 C CA . ASP B 1 134 ? -22.875 -2.785 -15.086 1 93.94 134 ASP B CA 1
ATOM 4961 C C . ASP B 1 134 ? -22.859 -4.219 -14.555 1 93.94 134 ASP B C 1
ATOM 4963 O O . ASP B 1 134 ? -22.016 -5.023 -14.953 1 93.94 134 ASP B O 1
ATOM 4967 N N . GLY B 1 135 ? -23.781 -4.547 -13.672 1 93.56 135 GLY B N 1
ATOM 4968 C CA . GLY B 1 135 ? -23.812 -5.895 -13.125 1 93.56 135 GLY B CA 1
ATOM 4969 C C . GLY B 1 135 ? -22.484 -6.355 -12.578 1 93.56 135 GLY B C 1
ATOM 4970 O O . GLY B 1 135 ? -21.844 -5.645 -11.789 1 93.56 135 GLY B O 1
ATOM 4971 N N . GLY B 1 136 ? -22.047 -7.488 -12.969 1 91.62 136 GLY B N 1
ATOM 4972 C CA . GLY B 1 136 ? -20.812 -8.102 -12.5 1 91.62 136 GLY B CA 1
ATOM 4973 C C . GLY B 1 136 ? -19.578 -7.316 -12.875 1 91.62 136 GLY B C 1
ATOM 4974 O O . GLY B 1 136 ? -18.547 -7.418 -12.211 1 91.62 136 GLY B O 1
ATOM 4975 N N . TYR B 1 137 ? -19.609 -6.52 -13.852 1 90.31 137 TYR B N 1
ATOM 4976 C CA . TYR B 1 137 ? -18.469 -5.746 -14.312 1 90.31 137 TYR B CA 1
ATOM 4977 C C . TYR B 1 137 ? -18.031 -4.727 -13.266 1 90.31 137 TYR B C 1
ATOM 4979 O O . TYR B 1 137 ? -16.891 -4.281 -13.258 1 90.31 137 TYR B O 1
ATOM 4987 N N . ALA B 1 138 ? -18.938 -4.422 -12.359 1 93 138 ALA B N 1
ATOM 4988 C CA . ALA B 1 138 ? -18.625 -3.508 -11.266 1 93 138 ALA B CA 1
ATOM 4989 C C . ALA B 1 138 ? -17.703 -4.172 -10.242 1 93 138 ALA B C 1
ATOM 4991 O O . ALA B 1 138 ? -17.109 -3.494 -9.398 1 93 138 ALA B O 1
ATOM 4992 N N . PHE B 1 139 ? -17.578 -5.461 -10.391 1 89.75 139 PHE B N 1
ATOM 4993 C CA . PHE B 1 139 ? -16.844 -6.203 -9.375 1 89.75 139 PHE B CA 1
ATOM 4994 C C . PHE B 1 139 ? -15.625 -6.887 -9.992 1 89.75 139 PHE B C 1
ATOM 4996 O O . PHE B 1 139 ? -15.008 -7.758 -9.367 1 89.75 139 PHE B O 1
ATOM 5003 N N . GLU B 1 140 ? -15.25 -6.574 -11.141 1 86 140 GLU B N 1
ATOM 5004 C CA . GLU B 1 140 ? -14.047 -7.117 -11.766 1 86 140 GLU B CA 1
ATOM 5005 C C . GLU B 1 140 ? -12.805 -6.359 -11.312 1 86 140 GLU B C 1
ATOM 5007 O O . GLU B 1 140 ? -12.906 -5.309 -10.672 1 86 140 GLU B O 1
ATOM 5012 N N . TYR B 1 141 ? -11.672 -6.988 -11.609 1 76.31 141 TYR B N 1
ATOM 5013 C CA . TYR B 1 141 ? -10.445 -6.211 -11.469 1 76.31 141 TYR B CA 1
ATOM 5014 C C . TYR B 1 141 ? -10.438 -5.02 -12.414 1 76.31 141 TYR B C 1
ATOM 5016 O O . TYR B 1 141 ? -10.719 -5.164 -13.609 1 76.31 141 TYR B O 1
ATOM 5024 N N . GLN B 1 142 ? -10.164 -3.912 -11.828 1 77.94 142 GLN B N 1
ATOM 5025 C CA . GLN B 1 142 ? -10.094 -2.701 -12.641 1 77.94 142 GLN B CA 1
ATOM 5026 C C . GLN B 1 142 ? -8.672 -2.445 -13.125 1 77.94 142 GLN B C 1
ATOM 5028 O O . GLN B 1 142 ? -7.715 -3.006 -12.594 1 77.94 142 GLN B O 1
ATOM 5033 N N . ASP B 1 143 ? -8.672 -1.606 -14.141 1 84.62 143 ASP B N 1
ATOM 5034 C CA . ASP B 1 143 ? -7.379 -1.041 -14.508 1 84.62 143 ASP B CA 1
ATOM 5035 C C . ASP B 1 143 ? -6.664 -0.466 -13.289 1 84.62 143 ASP B C 1
ATOM 5037 O O . ASP B 1 143 ? -7.285 0.18 -12.445 1 84.62 143 ASP B O 1
ATOM 5041 N N . THR B 1 144 ? -5.418 -0.818 -13.211 1 89.56 144 THR B N 1
ATOM 5042 C CA . THR B 1 144 ? -4.637 -0.357 -12.062 1 89.56 144 THR B CA 1
ATOM 5043 C C . THR B 1 144 ? -4.656 1.166 -11.977 1 89.56 144 THR B C 1
ATOM 5045 O O . THR B 1 144 ? -4.625 1.73 -10.883 1 89.56 144 THR B O 1
ATOM 5048 N N . ARG B 1 145 ? -4.691 1.784 -13.141 1 93.88 145 ARG B N 1
ATOM 5049 C CA . ARG B 1 145 ? -4.738 3.242 -13.164 1 93.88 145 ARG B CA 1
ATOM 5050 C C . ARG B 1 145 ? -6.07 3.758 -12.625 1 93.88 145 ARG B C 1
ATOM 5052 O O . ARG B 1 145 ? -6.164 4.902 -12.18 1 93.88 145 ARG B O 1
ATOM 5059 N N . GLY B 1 146 ? -7.066 2.967 -12.734 1 94.88 146 GLY B N 1
ATOM 5060 C CA . GLY B 1 146 ? -8.414 3.328 -12.32 1 94.88 146 GLY B CA 1
ATOM 5061 C C . GLY B 1 146 ? -9.414 3.277 -13.461 1 94.88 146 GLY B C 1
ATOM 5062 O O . GLY B 1 146 ? -9.031 3.232 -14.633 1 94.88 146 GLY B O 1
ATOM 5063 N N . TYR B 1 147 ? -10.672 3.271 -13.172 1 95.69 147 TYR B N 1
ATOM 5064 C CA . TYR B 1 147 ? -11.789 3.27 -14.109 1 95.69 147 TYR B CA 1
ATOM 5065 C C . TYR B 1 147 ? -11.742 4.492 -15.016 1 95.69 147 TYR B C 1
ATOM 5067 O O . TYR B 1 147 ? -11.781 5.629 -14.539 1 95.69 147 TYR B O 1
ATOM 5075 N N . LYS B 1 148 ? -11.633 4.285 -16.344 1 95.56 148 LYS B N 1
ATOM 5076 C CA . LYS B 1 148 ? -11.359 5.352 -17.297 1 95.56 148 LYS B CA 1
ATOM 5077 C C . LYS B 1 148 ? -12.422 6.445 -17.234 1 95.56 148 LYS B C 1
ATOM 5079 O O . LYS B 1 148 ? -12.094 7.633 -17.203 1 95.56 148 LYS B O 1
ATOM 5084 N N . PRO B 1 149 ? -13.734 6.082 -17.172 1 96.81 149 PRO B N 1
ATOM 5085 C CA . PRO B 1 149 ? -14.734 7.148 -17.047 1 96.81 149 PRO B CA 1
ATOM 5086 C C . PRO B 1 149 ? -14.539 8.008 -15.805 1 96.81 149 PRO B C 1
ATOM 5088 O O . PRO B 1 149 ? -14.742 9.219 -15.852 1 96.81 149 PRO B O 1
ATOM 5091 N N . LEU B 1 150 ? -14.125 7.41 -14.672 1 97.81 150 LEU B N 1
ATOM 5092 C CA . LEU B 1 150 ? -13.852 8.195 -13.477 1 97.81 150 LEU B CA 1
ATOM 5093 C C . LEU B 1 150 ? -12.672 9.133 -13.703 1 97.81 150 LEU B C 1
ATOM 5095 O O . LEU B 1 150 ? -12.703 10.297 -13.281 1 97.81 150 LEU B O 1
ATOM 5099 N N . ARG B 1 151 ? -11.586 8.648 -14.305 1 98.25 151 ARG B N 1
ATOM 5100 C CA . ARG B 1 151 ? -10.422 9.477 -14.586 1 98.25 151 ARG B CA 1
ATOM 5101 C C . ARG B 1 151 ? -10.797 10.672 -15.461 1 98.25 151 ARG B C 1
ATOM 5103 O O . ARG B 1 151 ? -10.281 11.773 -15.281 1 98.25 151 ARG B O 1
ATOM 5110 N N . LYS B 1 152 ? -11.719 10.445 -16.422 1 98.25 152 LYS B N 1
ATOM 5111 C CA . LYS B 1 152 ? -12.227 11.539 -17.234 1 98.25 152 LYS B CA 1
ATOM 5112 C C . LYS B 1 152 ? -12.992 12.555 -16.391 1 98.25 152 LYS B C 1
ATOM 5114 O O . LYS B 1 152 ? -12.844 13.758 -16.578 1 98.25 152 LYS B O 1
ATOM 5119 N N . SER B 1 153 ? -13.812 12.047 -15.516 1 98.38 153 SER B N 1
ATOM 5120 C CA . SER B 1 153 ? -14.555 12.922 -14.617 1 98.38 153 SER B CA 1
ATOM 5121 C C . SER B 1 153 ? -13.617 13.727 -13.719 1 98.38 153 SER B C 1
ATOM 5123 O O . SER B 1 153 ? -13.867 14.898 -13.438 1 98.38 153 SER B O 1
ATOM 5125 N N . ILE B 1 154 ? -12.531 13.109 -13.266 1 98.38 154 ILE B N 1
ATOM 5126 C CA . ILE B 1 154 ? -11.547 13.773 -12.422 1 98.38 154 ILE B CA 1
ATOM 5127 C C . ILE B 1 154 ? -10.852 14.883 -13.219 1 98.38 154 ILE B C 1
ATOM 5129 O O . ILE B 1 154 ? -10.633 15.977 -12.703 1 98.38 154 ILE B O 1
ATOM 5133 N N . LYS B 1 155 ? -10.508 14.57 -14.461 1 98.5 155 LYS B N 1
ATOM 5134 C CA . LYS B 1 155 ? -9.906 15.578 -15.328 1 98.5 155 LYS B CA 1
ATOM 5135 C C . LYS B 1 155 ? -10.773 16.828 -15.398 1 98.5 155 LYS B C 1
ATOM 5137 O O . LYS B 1 155 ? -10.266 17.953 -15.32 1 98.5 155 LYS B O 1
ATOM 5142 N N . GLU B 1 156 ? -12.055 16.656 -15.531 1 98.19 156 GLU B N 1
ATOM 5143 C CA . GLU B 1 156 ? -12.977 17.781 -15.578 1 98.19 156 GLU B CA 1
ATOM 5144 C C . GLU B 1 156 ? -13.086 18.469 -14.219 1 98.19 156 GLU B C 1
ATOM 5146 O O . GLU B 1 156 ? -13.117 19.688 -14.133 1 98.19 156 GLU B O 1
ATOM 5151 N N . PHE B 1 157 ? -13.133 17.703 -13.227 1 97.25 157 PHE B N 1
ATOM 5152 C CA . PHE B 1 157 ? -13.336 18.156 -11.859 1 97.25 157 PHE B CA 1
ATOM 5153 C C . PHE B 1 157 ? -12.219 19.125 -11.445 1 97.25 157 PHE B C 1
ATOM 5155 O O . PHE B 1 157 ? -12.484 20.156 -10.82 1 97.25 157 PHE B O 1
ATOM 5162 N N . VAL B 1 158 ? -10.977 18.859 -11.828 1 97.94 158 VAL B N 1
ATOM 5163 C CA . VAL B 1 158 ? -9.836 19.594 -11.297 1 97.94 158 VAL B CA 1
ATOM 5164 C C . VAL B 1 158 ? -9.672 20.922 -12.047 1 97.94 158 VAL B C 1
ATOM 5166 O O . VAL B 1 158 ? -8.883 21.766 -11.641 1 97.94 158 VAL B O 1
ATOM 5169 N N . LYS B 1 159 ? -10.453 21.125 -13.086 1 97.81 159 LYS B N 1
ATOM 5170 C CA . LYS B 1 159 ? -10.406 22.391 -13.812 1 97.81 159 LYS B CA 1
ATOM 5171 C C . LYS B 1 159 ? -10.836 23.547 -12.922 1 97.81 159 LYS B C 1
ATOM 5173 O O . LYS B 1 159 ? -10.359 24.672 -13.086 1 97.81 159 LYS B O 1
ATOM 5178 N N . LYS B 1 160 ? -11.727 23.25 -11.961 1 94.94 160 LYS B N 1
ATOM 5179 C CA . LYS B 1 160 ? -12.188 24.281 -11.039 1 94.94 160 LYS B CA 1
ATOM 5180 C C . LYS B 1 160 ? -11.023 24.859 -10.234 1 94.94 160 LYS B C 1
ATOM 5182 O O . LYS B 1 160 ? -11.102 25.984 -9.734 1 94.94 160 LYS B O 1
ATOM 5187 N N . ASP B 1 161 ? -10 24.109 -10.094 1 97 161 ASP B N 1
ATOM 5188 C CA . ASP B 1 161 ? -8.812 24.516 -9.359 1 97 161 ASP B CA 1
ATOM 5189 C C . ASP B 1 161 ? -7.703 24.953 -10.312 1 97 161 ASP B C 1
ATOM 5191 O O . ASP B 1 161 ? -6.539 25.047 -9.93 1 97 161 ASP B O 1
ATOM 5195 N N . GLU B 1 162 ? -8.07 25.094 -11.617 1 98 162 GLU B N 1
ATOM 5196 C CA . GLU B 1 162 ? -7.176 25.547 -12.672 1 98 162 GLU B CA 1
ATOM 5197 C C . GLU B 1 162 ? -6.043 24.562 -12.914 1 98 162 GLU B C 1
ATOM 5199 O O . GLU B 1 162 ? -4.898 24.953 -13.141 1 98 162 GLU B O 1
ATOM 5204 N N . ILE B 1 163 ? -6.32 23.344 -12.711 1 98.5 163 ILE B N 1
ATOM 5205 C CA . ILE B 1 163 ? -5.418 22.25 -13.07 1 98.5 163 ILE B CA 1
ATOM 5206 C C . ILE B 1 163 ? -5.844 21.656 -14.414 1 98.5 163 ILE B C 1
ATOM 5208 O O . ILE B 1 163 ? -6.992 21.25 -14.578 1 98.5 163 ILE B O 1
ATOM 5212 N N . PHE B 1 164 ? -4.945 21.656 -15.352 1 97.88 164 PHE B N 1
ATOM 5213 C CA . PHE B 1 164 ? -5.164 21.062 -16.672 1 97.88 164 PHE B CA 1
ATOM 5214 C C . PHE B 1 164 ? -4.23 19.891 -16.906 1 97.88 164 PHE B C 1
ATOM 5216 O O . PHE B 1 164 ? -3.008 20.031 -16.828 1 97.88 164 PHE B O 1
ATOM 5223 N N . THR B 1 165 ? -4.785 18.75 -17.062 1 97.81 165 THR B N 1
ATOM 5224 C CA . THR B 1 165 ? -4.012 17.516 -17.188 1 97.81 165 THR B CA 1
ATOM 5225 C C . THR B 1 165 ? -4.656 16.562 -18.188 1 97.81 165 THR B C 1
ATOM 5227 O O . THR B 1 165 ? -5.688 16.891 -18.781 1 97.81 165 THR B O 1
ATOM 5230 N N . ASP B 1 166 ? -4.008 15.477 -18.516 1 96.81 166 ASP B N 1
ATOM 5231 C CA . ASP B 1 166 ? -4.547 14.43 -19.375 1 96.81 166 ASP B CA 1
ATOM 5232 C C . ASP B 1 166 ? -5.027 13.234 -18.562 1 96.81 166 ASP B C 1
ATOM 5234 O O . ASP B 1 166 ? -4.527 12.992 -17.453 1 96.81 166 ASP B O 1
ATOM 5238 N N . VAL B 1 167 ? -5.969 12.5 -19.125 1 97.44 167 VAL B N 1
ATOM 5239 C CA . VAL B 1 167 ? -6.559 11.344 -18.453 1 97.44 167 VAL B CA 1
ATOM 5240 C C . VAL B 1 167 ? -5.465 10.328 -18.125 1 97.44 167 VAL B C 1
ATOM 5242 O O . VAL B 1 167 ? -5.523 9.672 -17.078 1 97.44 167 VAL B O 1
ATOM 5245 N N . GLU B 1 168 ? -4.395 10.203 -18.891 1 94.31 168 GLU B N 1
ATOM 5246 C CA . GLU B 1 168 ? -3.32 9.227 -18.734 1 94.31 168 GLU B CA 1
ATOM 5247 C C . GLU B 1 168 ? -2.439 9.555 -17.531 1 94.31 168 GLU B C 1
ATOM 5249 O O . GLU B 1 168 ? -1.733 8.688 -17.016 1 94.31 168 GLU B O 1
ATOM 5254 N N . ASN B 1 169 ? -2.521 10.812 -17.047 1 97.56 169 ASN B N 1
ATOM 5255 C CA . ASN B 1 169 ? -1.692 11.242 -15.93 1 97.56 169 ASN B CA 1
ATOM 5256 C C . ASN B 1 169 ? -2.404 11.031 -14.594 1 97.56 169 ASN B C 1
ATOM 5258 O O . ASN B 1 169 ? -1.815 11.234 -13.531 1 97.56 169 ASN B O 1
ATOM 5262 N N . ILE B 1 170 ? -3.646 10.578 -14.695 1 98.44 170 ILE B N 1
ATOM 5263 C CA . ILE B 1 170 ? -4.457 10.445 -13.484 1 98.44 170 ILE B CA 1
ATOM 5264 C C . ILE B 1 170 ? -4.426 9 -13.008 1 98.44 170 ILE B C 1
ATOM 5266 O O . ILE B 1 170 ? -4.75 8.078 -13.758 1 98.44 170 ILE B O 1
ATOM 5270 N N . GLN B 1 171 ? -3.973 8.789 -11.789 1 98 171 GLN B N 1
ATOM 5271 C CA . GLN B 1 171 ? -3.963 7.496 -11.109 1 98 171 GLN B CA 1
ATOM 5272 C C . GLN B 1 171 ? -4.926 7.492 -9.922 1 98 171 GLN B C 1
ATOM 5274 O O . GLN B 1 171 ? -4.754 8.258 -8.977 1 98 171 GLN B O 1
ATOM 5279 N N . VAL B 1 172 ? -5.949 6.629 -9.992 1 97.31 172 VAL B N 1
ATOM 5280 C CA . VAL B 1 172 ? -6.879 6.496 -8.875 1 97.31 172 VAL B CA 1
ATOM 5281 C C . VAL B 1 172 ? -6.223 5.707 -7.742 1 97.31 172 VAL B C 1
ATOM 5283 O O . VAL B 1 172 ? -5.523 4.719 -7.988 1 97.31 172 VAL B O 1
ATOM 5286 N N . ILE B 1 173 ? -6.402 6.152 -6.508 1 96.69 173 ILE B N 1
ATOM 5287 C CA . ILE B 1 173 ? -5.812 5.539 -5.32 1 96.69 173 ILE B CA 1
ATOM 5288 C C . ILE B 1 173 ? -6.871 5.406 -4.227 1 96.69 173 ILE B C 1
ATOM 5290 O O . ILE B 1 173 ? -7.961 5.973 -4.34 1 96.69 173 ILE B O 1
ATOM 5294 N N . SER B 1 174 ? -6.531 4.664 -3.182 1 94.44 174 SER B N 1
ATOM 5295 C CA . SER B 1 174 ? -7.434 4.457 -2.053 1 94.44 174 SER B CA 1
ATOM 5296 C C . SER B 1 174 ? -7.172 5.465 -0.941 1 94.44 174 SER B C 1
ATOM 5298 O O . SER B 1 174 ? -6.809 5.086 0.175 1 94.44 174 SER B O 1
ATOM 5300 N N . GLY B 1 175 ? -7.379 6.73 -1.253 1 94.12 175 GLY B N 1
ATOM 5301 C CA . GLY B 1 175 ? -7.176 7.812 -0.302 1 94.12 175 GLY B CA 1
ATOM 5302 C C . GLY B 1 175 ? -5.801 8.445 -0.402 1 94.12 175 GLY B C 1
ATOM 5303 O O . GLY B 1 175 ? -4.898 7.887 -1.027 1 94.12 175 GLY B O 1
ATOM 5304 N N . GLY B 1 176 ? -5.68 9.562 0.291 1 95.31 176 GLY B N 1
ATOM 5305 C CA . GLY B 1 176 ? -4.453 10.344 0.225 1 95.31 176 GLY B CA 1
ATOM 5306 C C . GLY B 1 176 ? -3.254 9.609 0.802 1 95.31 176 GLY B C 1
ATOM 5307 O O . GLY B 1 176 ? -2.148 9.703 0.264 1 95.31 176 GLY B O 1
ATOM 5308 N N . GLN B 1 177 ? -3.453 8.922 1.87 1 95.12 177 GLN B N 1
ATOM 5309 C CA . GLN B 1 177 ? -2.355 8.195 2.496 1 95.12 177 GLN B CA 1
ATOM 5310 C C . GLN B 1 177 ? -1.754 7.176 1.532 1 95.12 177 GLN B C 1
ATOM 5312 O O . GLN B 1 177 ? -0.532 7.02 1.47 1 95.12 177 GLN B O 1
ATOM 5317 N N . GLN B 1 178 ? -2.611 6.441 0.818 1 97.12 178 GLN B N 1
ATOM 5318 C CA . GLN B 1 178 ? -2.059 5.504 -0.155 1 97.12 178 GLN B CA 1
ATOM 5319 C C . GLN B 1 178 ? -1.268 6.238 -1.235 1 97.12 178 GLN B C 1
ATOM 5321 O O . GLN B 1 178 ? -0.258 5.727 -1.726 1 97.12 178 GLN B O 1
ATOM 5326 N N . GLY B 1 179 ? -1.799 7.418 -1.634 1 98.19 179 GLY B N 1
ATOM 5327 C CA . GLY B 1 179 ? -1.045 8.211 -2.594 1 98.19 179 GLY B CA 1
ATOM 5328 C C . GLY B 1 179 ? 0.38 8.484 -2.152 1 98.19 179 GLY B C 1
ATOM 5329 O O . GLY B 1 179 ? 1.322 8.297 -2.926 1 98.19 179 GLY B O 1
ATOM 5330 N N . ILE B 1 180 ? 0.519 8.898 -0.919 1 98.38 180 ILE B N 1
ATOM 5331 C CA . ILE B 1 180 ? 1.836 9.164 -0.35 1 98.38 180 ILE B CA 1
ATOM 5332 C C . ILE B 1 180 ? 2.668 7.883 -0.355 1 98.38 180 ILE B C 1
ATOM 5334 O O . ILE B 1 180 ? 3.846 7.902 -0.721 1 98.38 180 ILE B O 1
ATOM 5338 N N . ASP B 1 181 ? 2.07 6.832 -0.034 1 97.44 181 ASP B N 1
ATOM 5339 C CA . ASP B 1 181 ? 2.758 5.547 0.031 1 97.44 181 ASP B CA 1
ATOM 5340 C C . ASP B 1 181 ? 3.195 5.086 -1.357 1 97.44 181 ASP B C 1
ATOM 5342 O O . ASP B 1 181 ? 4.297 4.555 -1.522 1 97.44 181 ASP B O 1
ATOM 5346 N N . VAL B 1 182 ? 2.338 5.191 -2.328 1 97.69 182 VAL B N 1
ATOM 5347 C CA . VAL B 1 182 ? 2.627 4.82 -3.707 1 97.69 182 VAL B CA 1
ATOM 5348 C C . VAL B 1 182 ? 3.801 5.645 -4.23 1 97.69 182 VAL B C 1
ATOM 5350 O O . VAL B 1 182 ? 4.723 5.105 -4.848 1 97.69 182 VAL B O 1
ATOM 5353 N N . VAL B 1 183 ? 3.756 6.934 -3.979 1 98.25 183 VAL B N 1
ATOM 5354 C CA . VAL B 1 183 ? 4.844 7.809 -4.402 1 98.25 183 VAL B CA 1
ATOM 5355 C C . VAL B 1 183 ? 6.141 7.387 -3.715 1 98.25 183 VAL B C 1
ATOM 5357 O O . VAL B 1 183 ? 7.199 7.336 -4.348 1 98.25 183 VAL B O 1
ATOM 5360 N N . SER B 1 184 ? 6.047 7.098 -2.443 1 97.94 184 SER B N 1
ATOM 5361 C CA . SER B 1 184 ? 7.215 6.66 -1.686 1 97.94 184 SER B CA 1
ATOM 5362 C C . SER B 1 184 ? 7.816 5.395 -2.281 1 97.94 184 SER B C 1
ATOM 5364 O O . SER B 1 184 ? 9.031 5.312 -2.484 1 97.94 184 SER B O 1
ATOM 5366 N N . LYS B 1 185 ? 6.973 4.441 -2.541 1 96.19 185 LYS B N 1
ATOM 5367 C CA . LYS B 1 185 ? 7.414 3.16 -3.09 1 96.19 185 LYS B CA 1
ATOM 5368 C C . LYS B 1 185 ? 8.062 3.344 -4.457 1 96.19 185 LYS B C 1
ATOM 5370 O O . LYS B 1 185 ? 9.055 2.688 -4.773 1 96.19 185 LYS B O 1
ATOM 5375 N N . ALA B 1 186 ? 7.555 4.219 -5.223 1 95.31 186 ALA B N 1
ATOM 5376 C CA . ALA B 1 186 ? 7.996 4.414 -6.602 1 95.31 186 ALA B CA 1
ATOM 5377 C C . ALA B 1 186 ? 9.32 5.172 -6.648 1 95.31 186 ALA B C 1
ATOM 5379 O O . ALA B 1 186 ? 10.156 4.918 -7.523 1 95.31 186 ALA B O 1
ATOM 5380 N N . LEU B 1 187 ? 9.523 6.086 -5.707 1 95.44 187 LEU B N 1
ATOM 5381 C CA . LEU B 1 187 ? 10.578 7.059 -5.941 1 95.44 187 LEU B CA 1
ATOM 5382 C C . LEU B 1 187 ? 11.695 6.91 -4.91 1 95.44 187 LEU B C 1
ATOM 5384 O O . LEU B 1 187 ? 12.844 7.281 -5.168 1 95.44 187 LEU B O 1
ATOM 5388 N N . ILE B 1 188 ? 11.375 6.414 -3.721 1 95.31 188 ILE B N 1
ATOM 5389 C CA . ILE B 1 188 ? 12.359 6.449 -2.643 1 95.31 188 ILE B CA 1
ATOM 5390 C C . ILE B 1 188 ? 13.133 5.137 -2.605 1 95.31 188 ILE B C 1
ATOM 5392 O O . ILE B 1 188 ? 12.547 4.062 -2.445 1 95.31 188 ILE B O 1
ATOM 5396 N N . ASN B 1 189 ? 14.344 5.215 -2.75 1 88 189 ASN B N 1
ATOM 5397 C CA . ASN B 1 189 ? 15.266 4.141 -2.41 1 88 189 ASN B CA 1
ATOM 5398 C C . ASN B 1 189 ? 15.922 4.371 -1.049 1 88 189 ASN B C 1
ATOM 5400 O O . ASN B 1 189 ? 15.898 5.484 -0.528 1 88 189 ASN B O 1
ATOM 5404 N N . PHE B 1 190 ? 16.438 3.336 -0.531 1 81.88 190 PHE B N 1
ATOM 5405 C CA . PHE B 1 190 ? 17.109 3.418 0.757 1 81.88 190 PHE B CA 1
ATOM 5406 C C . PHE B 1 190 ? 18.156 4.527 0.749 1 81.88 190 PHE B C 1
ATOM 5408 O O . PHE B 1 190 ? 18.922 4.656 -0.207 1 81.88 190 PHE B O 1
ATOM 5415 N N . GLU B 1 191 ? 18.109 5.469 1.654 1 80.12 191 GLU B N 1
ATOM 5416 C CA . GLU B 1 191 ? 19.078 6.523 1.956 1 80.12 191 GLU B CA 1
ATOM 5417 C C . GLU B 1 191 ? 18.875 7.73 1.047 1 80.12 191 GLU B C 1
ATOM 5419 O O . GLU B 1 191 ? 19.625 8.711 1.136 1 80.12 191 GLU B O 1
ATOM 5424 N N . ASP B 1 192 ? 17.828 7.652 0.214 1 88.81 192 ASP B N 1
ATOM 5425 C CA . ASP B 1 192 ? 17.469 8.867 -0.518 1 88.81 192 ASP B CA 1
ATOM 5426 C C . ASP B 1 192 ? 17.047 9.984 0.436 1 88.81 192 ASP B C 1
ATOM 5428 O O . ASP B 1 192 ? 16.438 9.719 1.477 1 88.81 192 ASP B O 1
ATOM 5432 N N . SER B 1 193 ? 17.344 11.203 0.087 1 91.81 193 SER B N 1
ATOM 5433 C CA . SER B 1 193 ? 16.953 12.344 0.901 1 91.81 193 SER B CA 1
ATOM 5434 C C . SER B 1 193 ? 15.586 12.883 0.463 1 91.81 193 SER B C 1
ATOM 5436 O O . SER B 1 193 ? 15.305 12.961 -0.734 1 91.81 193 SER B O 1
ATOM 5438 N N . ILE B 1 194 ? 14.797 13.164 1.45 1 96.56 194 ILE B N 1
ATOM 5439 C CA . ILE B 1 194 ? 13.5 13.812 1.262 1 96.56 194 ILE B CA 1
ATOM 5440 C C . ILE B 1 194 ? 13.422 15.07 2.129 1 96.56 194 ILE B C 1
ATOM 5442 O O . ILE B 1 194 ? 13.867 15.062 3.279 1 96.56 194 ILE B O 1
ATOM 5446 N N . ILE B 1 195 ? 12.914 16.156 1.583 1 98.19 195 ILE B N 1
ATOM 5447 C CA . ILE B 1 195 ? 12.688 17.359 2.377 1 98.19 195 ILE B CA 1
ATOM 5448 C C . ILE B 1 195 ? 11.219 17.469 2.75 1 98.19 195 ILE B C 1
ATOM 5450 O O . ILE B 1 195 ? 10.336 17.234 1.918 1 98.19 195 ILE B O 1
ATOM 5454 N N . VAL B 1 196 ? 10.969 17.781 4.004 1 98.44 196 VAL B N 1
ATOM 5455 C CA . VAL B 1 196 ? 9.609 17.984 4.492 1 98.44 196 VAL B CA 1
ATOM 5456 C C . VAL B 1 196 ? 9.516 19.297 5.258 1 98.44 196 VAL B C 1
ATOM 5458 O O . VAL B 1 196 ? 10.539 19.859 5.668 1 98.44 196 VAL B O 1
ATOM 5461 N N . GLU B 1 197 ? 8.312 19.75 5.383 1 98.62 197 GLU B N 1
ATOM 5462 C CA . GLU B 1 197 ? 8.016 20.906 6.215 1 98.62 197 GLU B CA 1
ATOM 5463 C C . GLU B 1 197 ? 8.172 20.578 7.699 1 98.62 197 GLU B C 1
ATOM 5465 O O . GLU B 1 197 ? 7.988 19.438 8.109 1 98.62 197 GLU B O 1
ATOM 5470 N N . ARG B 1 198 ? 8.477 21.609 8.508 1 97.5 198 ARG B N 1
ATOM 5471 C CA . ARG B 1 198 ? 8.562 21.484 9.953 1 97.5 198 ARG B CA 1
ATOM 5472 C C . ARG B 1 198 ? 7.586 22.438 10.641 1 97.5 198 ARG B C 1
ATOM 5474 O O . ARG B 1 198 ? 7.781 23.656 10.625 1 97.5 198 ARG B O 1
ATOM 5481 N N . PRO B 1 199 ? 6.547 21.953 11.281 1 97.31 199 PRO B N 1
ATOM 5482 C CA . PRO B 1 199 ? 6.059 20.578 11.375 1 97.31 199 PRO B CA 1
ATOM 5483 C C . PRO B 1 199 ? 5.344 20.109 10.109 1 97.31 199 PRO B C 1
ATOM 5485 O O . PRO B 1 199 ? 5.172 20.906 9.172 1 97.31 199 PRO B O 1
ATOM 5488 N N . THR B 1 200 ? 4.973 18.797 10.07 1 98.06 200 THR B N 1
ATOM 5489 C CA . THR B 1 200 ? 4.211 18.297 8.93 1 98.06 200 THR B CA 1
ATOM 5490 C C . THR B 1 200 ? 3.396 17.062 9.328 1 98.06 200 THR B C 1
ATOM 5492 O O . THR B 1 200 ? 3.318 16.719 10.508 1 98.06 200 THR B O 1
ATOM 5495 N N . TYR B 1 201 ? 2.713 16.531 8.43 1 96.62 201 TYR B N 1
ATOM 5496 C CA . TYR B 1 201 ? 1.816 15.391 8.617 1 96.62 201 TYR B CA 1
ATOM 5497 C C . TYR B 1 201 ? 2.594 14.141 9.016 1 96.62 201 TYR B C 1
ATOM 5499 O O . TYR B 1 201 ? 3.418 13.641 8.25 1 96.62 201 TYR B O 1
ATOM 5507 N N . SER B 1 202 ? 2.266 13.578 10.125 1 93.62 202 SER B N 1
ATOM 5508 C CA . SER B 1 202 ? 3.061 12.547 10.773 1 93.62 202 SER B CA 1
ATOM 5509 C C . SER B 1 202 ? 3.059 11.258 9.961 1 93.62 202 SER B C 1
ATOM 5511 O O . SER B 1 202 ? 4.055 10.531 9.945 1 93.62 202 SER B O 1
ATOM 5513 N N . TRP B 1 203 ? 1.987 10.969 9.273 1 92.88 203 TRP B N 1
ATOM 5514 C CA . TRP B 1 203 ? 1.912 9.68 8.602 1 92.88 203 TRP B CA 1
ATOM 5515 C C . TRP B 1 203 ? 2.594 9.734 7.242 1 92.88 203 TRP B C 1
ATOM 5517 O O . TRP B 1 203 ? 2.934 8.695 6.668 1 92.88 203 TRP B O 1
ATOM 5527 N N . ALA B 1 204 ? 2.723 10.867 6.691 1 97.31 204 ALA B N 1
ATOM 5528 C CA . ALA B 1 204 ? 3.65 10.992 5.57 1 97.31 204 ALA B CA 1
ATOM 5529 C C . ALA B 1 204 ? 5.074 10.656 5.996 1 97.31 204 ALA B C 1
ATOM 5531 O O . ALA B 1 204 ? 5.777 9.914 5.301 1 97.31 204 ALA B O 1
ATOM 5532 N N . LEU B 1 205 ? 5.473 11.211 7.176 1 94.75 205 LEU B N 1
ATOM 5533 C CA . LEU B 1 205 ? 6.793 10.898 7.723 1 94.75 205 LEU B CA 1
ATOM 5534 C C . LEU B 1 205 ? 6.977 9.398 7.871 1 94.75 205 LEU B C 1
ATOM 5536 O O . LEU B 1 205 ? 8.023 8.852 7.504 1 94.75 205 LEU B O 1
ATOM 5540 N N . ALA B 1 206 ? 5.949 8.773 8.344 1 91.88 206 ALA B N 1
ATOM 5541 C CA . ALA B 1 206 ? 6.008 7.332 8.555 1 91.88 206 ALA B CA 1
ATOM 5542 C C . ALA B 1 206 ? 6.215 6.594 7.238 1 91.88 206 ALA B C 1
ATOM 5544 O O . ALA B 1 206 ? 6.949 5.602 7.18 1 91.88 206 ALA B O 1
ATOM 5545 N N . SER B 1 207 ? 5.562 6.996 6.172 1 95.94 207 SER B N 1
ATOM 5546 C CA . SER B 1 207 ? 5.727 6.391 4.855 1 95.94 207 SER B CA 1
ATOM 5547 C C . SER B 1 207 ? 7.164 6.52 4.363 1 95.94 207 SER B C 1
ATOM 5549 O O . SER B 1 207 ? 7.738 5.555 3.855 1 95.94 207 SER B O 1
ATOM 5551 N N . PHE B 1 208 ? 7.738 7.734 4.523 1 96.06 208 PHE B N 1
ATOM 5552 C CA . PHE B 1 208 ? 9.102 7.988 4.062 1 96.06 208 PHE B CA 1
ATOM 5553 C C . PHE B 1 208 ? 10.102 7.188 4.883 1 96.06 208 PHE B C 1
ATOM 5555 O O . PHE B 1 208 ? 11.039 6.602 4.332 1 96.06 208 PHE B O 1
ATOM 5562 N N . GLU B 1 209 ? 9.844 7.156 6.184 1 90.38 209 GLU B N 1
ATOM 5563 C CA . GLU B 1 209 ? 10.719 6.414 7.086 1 90.38 209 GLU B CA 1
ATOM 5564 C C . GLU B 1 209 ? 10.695 4.922 6.781 1 90.38 209 GLU B C 1
ATOM 5566 O O . GLU B 1 209 ? 11.727 4.25 6.855 1 90.38 209 GLU B O 1
ATOM 5571 N N . SER B 1 210 ? 9.539 4.457 6.457 1 89.81 210 SER B N 1
ATOM 5572 C CA . SER B 1 210 ? 9.383 3.035 6.172 1 89.81 210 SER B CA 1
ATOM 5573 C C . SER B 1 210 ? 10.242 2.615 4.984 1 89.81 210 SER B C 1
ATOM 5575 O O . SER B 1 210 ? 10.609 1.443 4.859 1 89.81 210 SER B O 1
ATOM 5577 N N . ARG B 1 211 ? 10.578 3.562 4.137 1 92.44 211 ARG B N 1
ATOM 5578 C CA . ARG B 1 211 ? 11.398 3.283 2.963 1 92.44 211 ARG B CA 1
ATOM 5579 C C . ARG B 1 211 ? 12.875 3.508 3.26 1 92.44 211 ARG B C 1
ATOM 5581 O O . ARG B 1 211 ? 13.727 3.354 2.375 1 92.44 211 ARG B O 1
ATOM 5588 N N . GLY B 1 212 ? 13.195 3.969 4.5 1 86.88 212 GLY B N 1
ATOM 5589 C CA . GLY B 1 212 ? 14.578 4.223 4.883 1 86.88 212 GLY B CA 1
ATOM 5590 C C . GLY B 1 212 ? 15.102 5.547 4.371 1 86.88 212 GLY B C 1
ATOM 5591 O O . GLY B 1 212 ? 16.312 5.723 4.211 1 86.88 212 GLY B O 1
ATOM 5592 N N . ALA B 1 213 ? 14.25 6.473 4.121 1 90.12 213 ALA B N 1
ATOM 5593 C CA . ALA B 1 213 ? 14.656 7.773 3.6 1 90.12 213 ALA B CA 1
ATOM 5594 C C . ALA B 1 213 ? 15.375 8.594 4.664 1 90.12 213 ALA B C 1
ATOM 5596 O O . ALA B 1 213 ? 15.086 8.469 5.859 1 90.12 213 ALA B O 1
ATOM 5597 N N . GLU B 1 214 ? 16.281 9.398 4.203 1 86.56 214 GLU B N 1
ATOM 5598 C CA . GLU B 1 214 ? 16.812 10.484 5.02 1 86.56 214 GLU B CA 1
ATOM 5599 C C . GLU B 1 214 ? 15.898 11.703 4.988 1 86.56 214 GLU B C 1
ATOM 5601 O O . GLU B 1 214 ? 15.828 12.398 3.973 1 86.56 214 GLU B O 1
ATOM 5606 N N . ILE B 1 215 ? 15.312 12.016 6.109 1 91.5 215 ILE B N 1
ATOM 5607 C CA . ILE B 1 215 ? 14.344 13.102 6.164 1 91.5 215 ILE B CA 1
ATOM 5608 C C . ILE B 1 215 ? 15.039 14.398 6.582 1 91.5 215 ILE B C 1
ATOM 5610 O O . ILE B 1 215 ? 15.742 14.43 7.598 1 91.5 215 ILE B O 1
ATOM 5614 N N . LEU B 1 216 ? 14.859 15.438 5.777 1 92 216 LEU B N 1
ATOM 5615 C CA . LEU B 1 216 ? 15.344 16.781 6.059 1 92 216 LEU B CA 1
ATOM 5616 C C . LEU B 1 216 ? 14.18 17.75 6.281 1 92 216 LEU B C 1
ATOM 5618 O O . LEU B 1 216 ? 13.242 17.781 5.48 1 92 216 LEU B O 1
ATOM 5622 N N . GLU B 1 217 ? 14.273 18.531 7.332 1 94.69 217 GLU B N 1
ATOM 5623 C CA . GLU B 1 217 ? 13.188 19.453 7.66 1 94.69 217 GLU B CA 1
ATOM 5624 C C . GLU B 1 217 ? 13.531 20.875 7.246 1 94.69 217 GLU B C 1
ATOM 5626 O O . GLU B 1 217 ? 14.688 21.281 7.305 1 94.69 217 GLU B O 1
ATOM 5631 N N . VAL B 1 218 ? 12.57 21.578 6.832 1 97.81 218 VAL B N 1
ATOM 5632 C CA . VAL B 1 218 ? 12.641 23 6.578 1 97.81 218 VAL B CA 1
ATOM 5633 C C . VAL B 1 218 ? 11.531 23.734 7.34 1 97.81 218 VAL B C 1
ATOM 5635 O O . VAL B 1 218 ? 10.375 23.312 7.301 1 97.81 218 VAL B O 1
ATOM 5638 N N . ASP B 1 219 ? 11.836 24.812 7.949 1 97.38 219 ASP B N 1
ATOM 5639 C CA . ASP B 1 219 ? 10.891 25.531 8.805 1 97.38 219 ASP B CA 1
ATOM 5640 C C . ASP B 1 219 ? 9.781 26.172 7.977 1 97.38 219 ASP B C 1
ATOM 5642 O O . ASP B 1 219 ? 10.008 26.594 6.836 1 97.38 219 ASP B O 1
ATOM 5646 N N . LEU B 1 220 ? 8.641 26.25 8.586 1 97.88 220 LEU B N 1
ATOM 5647 C CA . LEU B 1 220 ? 7.516 26.984 8.016 1 97.88 220 LEU B CA 1
ATOM 5648 C C . LEU B 1 220 ? 7.48 28.422 8.539 1 97.88 220 LEU B C 1
ATOM 5650 O O . LEU B 1 220 ? 7.828 28.672 9.695 1 97.88 220 LEU B O 1
ATOM 5654 N N . GLU B 1 221 ? 7.105 29.281 7.652 1 97.56 221 GLU B N 1
ATOM 5655 C CA . GLU B 1 221 ? 6.742 30.656 7.984 1 97.56 221 GLU B CA 1
ATOM 5656 C C . GLU B 1 221 ? 5.234 30.875 7.871 1 97.56 221 GLU B C 1
ATOM 5658 O O . GLU B 1 221 ? 4.488 29.938 7.578 1 97.56 221 GLU B O 1
ATOM 5663 N N . LYS B 1 222 ? 4.773 32.031 8.141 1 96.12 222 LYS B N 1
ATOM 5664 C CA . LYS B 1 222 ? 3.344 32.344 8.164 1 96.12 222 LYS B CA 1
ATOM 5665 C C . LYS B 1 222 ? 2.709 32.125 6.797 1 96.12 222 LYS B C 1
ATOM 5667 O O . LYS B 1 222 ? 1.518 31.812 6.703 1 96.12 222 LYS B O 1
ATOM 5672 N N . ASP B 1 223 ? 3.555 32.25 5.785 1 96.94 223 ASP B N 1
ATOM 5673 C CA . ASP B 1 223 ? 2.975 32.188 4.445 1 96.94 223 ASP B CA 1
ATOM 5674 C C . ASP B 1 223 ? 3.562 31.016 3.654 1 96.94 223 ASP B C 1
ATOM 5676 O O . ASP B 1 223 ? 3.549 31.016 2.422 1 96.94 223 ASP B O 1
ATOM 5680 N N . GLY B 1 224 ? 4.23 30.094 4.305 1 97.75 224 GLY B N 1
ATOM 5681 C CA . GLY B 1 224 ? 4.746 28.938 3.602 1 97.75 224 GLY B CA 1
ATOM 5682 C C . GLY B 1 224 ? 6.148 28.547 4.031 1 97.75 224 GLY B C 1
ATOM 5683 O O . GLY B 1 224 ? 6.641 29.016 5.059 1 97.75 224 GLY B O 1
ATOM 5684 N N . ILE B 1 225 ? 6.746 27.719 3.301 1 98.31 225 ILE B N 1
ATOM 5685 C CA . ILE B 1 225 ? 8.039 27.125 3.607 1 98.31 225 ILE B CA 1
ATOM 5686 C C . ILE B 1 225 ? 9.141 28.188 3.506 1 98.31 225 ILE B C 1
ATOM 5688 O O . ILE B 1 225 ? 9.047 29.109 2.686 1 98.31 225 ILE B O 1
ATOM 5692 N N . ASN B 1 226 ? 10.172 28.125 4.379 1 98.56 226 ASN B N 1
ATOM 5693 C CA . ASN B 1 226 ? 11.344 28.984 4.27 1 98.56 226 ASN B CA 1
ATOM 5694 C C . ASN B 1 226 ? 12.156 28.688 3.014 1 98.56 226 ASN B C 1
ATOM 5696 O O . ASN B 1 226 ? 12.914 27.719 2.98 1 98.56 226 ASN B O 1
ATOM 5700 N N . LEU B 1 227 ? 12.102 29.547 2.064 1 98.44 227 LEU B N 1
ATOM 5701 C CA . LEU B 1 227 ? 12.672 29.297 0.744 1 98.44 227 LEU B CA 1
ATOM 5702 C C . LEU B 1 227 ? 14.195 29.328 0.792 1 98.44 227 LEU B C 1
ATOM 5704 O O . LEU B 1 227 ? 14.859 28.609 0.053 1 98.44 227 LEU B O 1
ATOM 5708 N N . GLU B 1 228 ? 14.758 30.156 1.612 1 97.94 228 GLU B N 1
ATOM 5709 C CA . GLU B 1 228 ? 16.219 30.234 1.73 1 97.94 228 GLU B CA 1
ATOM 5710 C C . GLU B 1 228 ? 16.781 28.938 2.289 1 97.94 228 GLU B C 1
ATOM 5712 O O . GLU B 1 228 ? 17.75 28.391 1.743 1 97.94 228 GLU B O 1
ATOM 5717 N N . GLU B 1 229 ? 16.188 28.531 3.305 1 97.12 229 GLU B N 1
ATOM 5718 C CA . GLU B 1 229 ? 16.609 27.266 3.896 1 97.12 229 GLU B CA 1
ATOM 5719 C C . GLU B 1 229 ? 16.406 26.109 2.924 1 97.12 229 GLU B C 1
ATOM 5721 O O . GLU B 1 229 ? 17.25 25.219 2.83 1 97.12 229 GLU B O 1
ATOM 5726 N N . LEU B 1 230 ? 15.32 26.141 2.254 1 98.31 230 LEU B N 1
ATOM 5727 C CA . LEU B 1 230 ? 15.016 25.109 1.271 1 98.31 230 LEU B CA 1
ATOM 5728 C C . LEU B 1 230 ? 16.078 25.047 0.186 1 98.31 230 LEU B C 1
ATOM 5730 O O . LEU B 1 230 ? 16.594 23.984 -0.136 1 98.31 230 LEU B O 1
ATOM 5734 N N . GLU B 1 231 ? 16.344 26.188 -0.354 1 97.31 231 GLU B N 1
ATOM 5735 C CA . GLU B 1 231 ? 17.312 26.219 -1.449 1 97.31 231 GLU B CA 1
ATOM 5736 C C . GLU B 1 231 ? 18.672 25.703 -1.002 1 97.31 231 GLU B C 1
ATOM 5738 O O . GLU B 1 231 ? 19.375 25.016 -1.76 1 97.31 231 GLU B O 1
ATOM 5743 N N . ASP B 1 232 ? 19.078 26.062 0.172 1 94.62 232 ASP B N 1
ATOM 5744 C CA . ASP B 1 232 ? 20.328 25.562 0.731 1 94.62 232 ASP B CA 1
ATOM 5745 C C . ASP B 1 232 ? 20.359 24.047 0.766 1 94.62 232 ASP B C 1
ATOM 5747 O O . ASP B 1 232 ? 21.344 23.422 0.369 1 94.62 232 ASP B O 1
ATOM 5751 N N . LYS B 1 233 ? 19.312 23.438 1.192 1 92.62 233 LYS B N 1
ATOM 5752 C CA . LYS B 1 233 ? 19.234 21.984 1.298 1 92.62 233 LYS B CA 1
ATOM 5753 C C . LYS B 1 233 ? 19.141 21.344 -0.08 1 92.62 233 LYS B C 1
ATOM 5755 O O . LYS B 1 233 ? 19.672 20.25 -0.301 1 92.62 233 LYS B O 1
ATOM 5760 N N . LEU B 1 234 ? 18.375 22.016 -0.957 1 94.31 234 LEU B N 1
ATOM 5761 C CA . LEU B 1 234 ? 18.297 21.5 -2.322 1 94.31 234 LEU B CA 1
ATOM 5762 C C . LEU B 1 234 ? 19.688 21.406 -2.943 1 94.31 234 LEU B C 1
ATOM 5764 O O . LEU B 1 234 ? 20.016 20.406 -3.6 1 94.31 234 LEU B O 1
ATOM 5768 N N . ARG B 1 235 ? 20.422 22.438 -2.719 1 89.5 235 ARG B N 1
ATOM 5769 C CA . ARG B 1 235 ? 21.766 22.516 -3.287 1 89.5 235 ARG B CA 1
ATOM 5770 C C . ARG B 1 235 ? 22.672 21.453 -2.693 1 89.5 235 ARG B C 1
ATOM 5772 O O . ARG B 1 235 ? 23.438 20.797 -3.414 1 89.5 235 ARG B O 1
ATOM 5779 N N . LYS B 1 236 ? 22.516 21.188 -1.49 1 81.81 236 LYS B N 1
ATOM 5780 C CA . LYS B 1 236 ? 23.453 20.344 -0.754 1 81.81 236 LYS B CA 1
ATOM 5781 C C . LYS B 1 236 ? 23.078 18.859 -0.874 1 81.81 236 LYS B C 1
ATOM 5783 O O . LYS B 1 236 ? 23.953 18 -0.966 1 81.81 236 LYS B O 1
ATOM 5788 N N . PHE B 1 237 ? 21.75 18.484 -0.916 1 86.81 237 PHE B N 1
ATOM 5789 C CA . PHE B 1 237 ? 21.359 17.109 -0.677 1 86.81 237 PHE B CA 1
ATOM 5790 C C . PHE B 1 237 ? 20.734 16.5 -1.925 1 86.81 237 PHE B C 1
ATOM 5792 O O . PHE B 1 237 ? 20.562 15.281 -2.018 1 86.81 237 PHE B O 1
ATOM 5799 N N . LYS B 1 238 ? 20.281 17.312 -2.861 1 89.56 238 LYS B N 1
ATOM 5800 C CA . LYS B 1 238 ? 19.641 16.844 -4.086 1 89.56 238 LYS B CA 1
ATOM 5801 C C . LYS B 1 238 ? 18.547 15.82 -3.773 1 89.56 238 LYS B C 1
ATOM 5803 O O . LYS B 1 238 ? 18.594 14.688 -4.254 1 89.56 238 LYS B O 1
ATOM 5808 N N . PRO B 1 239 ? 17.562 16.219 -3.012 1 95.19 239 PRO B N 1
ATOM 5809 C CA . PRO B 1 239 ? 16.5 15.305 -2.576 1 95.19 239 PRO B CA 1
ATOM 5810 C C . PRO B 1 239 ? 15.656 14.781 -3.736 1 95.19 239 PRO B C 1
ATOM 5812 O O . PRO B 1 239 ? 15.594 15.422 -4.793 1 95.19 239 PRO B O 1
ATOM 5815 N N . LYS B 1 240 ? 15.023 13.609 -3.52 1 95.38 240 LYS B N 1
ATOM 5816 C CA . LYS B 1 240 ? 14.117 13.031 -4.508 1 95.38 240 LYS B CA 1
ATOM 5817 C C . LYS B 1 240 ? 12.891 13.914 -4.715 1 95.38 240 LYS B C 1
ATOM 5819 O O . LYS B 1 240 ? 12.406 14.062 -5.84 1 95.38 240 LYS B O 1
ATOM 5824 N N . PHE B 1 241 ? 12.367 14.414 -3.629 1 98.44 241 PHE B N 1
ATOM 5825 C CA . PHE B 1 241 ? 11.258 15.344 -3.727 1 98.44 241 PHE B CA 1
ATOM 5826 C C . PHE B 1 241 ? 11.102 16.141 -2.436 1 98.44 241 PHE B C 1
ATOM 5828 O O . PHE B 1 241 ? 11.75 15.836 -1.432 1 98.44 241 PHE B O 1
ATOM 5835 N N . VAL B 1 242 ? 10.32 17.203 -2.492 1 98.81 242 VAL B N 1
ATOM 5836 C CA . VAL B 1 242 ? 9.891 18.031 -1.371 1 98.81 242 VAL B CA 1
ATOM 5837 C C . VAL B 1 242 ? 8.414 17.781 -1.083 1 98.81 242 VAL B C 1
ATOM 5839 O O . VAL B 1 242 ? 7.562 17.984 -1.956 1 98.81 242 VAL B O 1
ATOM 5842 N N . TYR B 1 243 ? 8.141 17.328 0.11 1 98.88 243 TYR B N 1
ATOM 5843 C CA . TYR B 1 243 ? 6.754 17.125 0.51 1 98.88 243 TYR B CA 1
ATOM 5844 C C . TYR B 1 243 ? 6.164 18.391 1.119 1 98.88 243 TYR B C 1
ATOM 5846 O O . TYR B 1 243 ? 6.719 18.938 2.074 1 98.88 243 TYR B O 1
ATOM 5854 N N . THR B 1 244 ? 4.945 18.812 0.57 1 98.81 244 THR B N 1
ATOM 5855 C CA . THR B 1 244 ? 4.352 20.047 1.05 1 98.81 244 THR B CA 1
ATOM 5856 C C . THR B 1 244 ? 2.832 19.922 1.149 1 98.81 244 THR B C 1
ATOM 5858 O O . THR B 1 244 ? 2.227 19.109 0.438 1 98.81 244 THR B O 1
ATOM 5861 N N . ILE B 1 245 ? 2.264 20.656 2.029 1 98.69 245 ILE B N 1
ATOM 5862 C CA . ILE B 1 245 ? 0.827 20.859 2.178 1 98.69 245 ILE B CA 1
ATOM 5863 C C . ILE B 1 245 ? 0.507 22.344 2.086 1 98.69 245 ILE B C 1
ATOM 5865 O O . ILE B 1 245 ? 0.212 22.984 3.098 1 98.69 245 ILE B O 1
ATOM 5869 N N . PRO B 1 246 ? 0.398 22.875 0.879 1 98.56 246 PRO B N 1
ATOM 5870 C CA . PRO B 1 246 ? 0.399 24.328 0.684 1 98.56 246 PRO B CA 1
ATOM 5871 C C . PRO B 1 246 ? -0.922 24.969 1.087 1 98.56 246 PRO B C 1
ATOM 5873 O O . PRO B 1 246 ? -0.977 26.188 1.301 1 98.56 246 PRO B O 1
ATOM 5876 N N . ASN B 1 247 ? -1.984 24.219 1.061 1 97.88 247 ASN B N 1
ATOM 5877 C CA . ASN B 1 247 ? -3.285 24.766 1.427 1 97.88 247 ASN B CA 1
ATOM 5878 C C . ASN B 1 247 ? -3.828 24.125 2.697 1 97.88 247 ASN B C 1
ATOM 5880 O O . ASN B 1 247 ? -3.994 22.906 2.756 1 97.88 247 ASN B O 1
ATOM 5884 N N . PHE B 1 248 ? -4.121 25 3.725 1 97.19 248 PHE B N 1
ATOM 5885 C CA . PHE B 1 248 ? -4.707 24.562 4.984 1 97.19 248 PHE B CA 1
ATOM 5886 C C . PHE B 1 248 ? -3.891 23.438 5.594 1 97.19 248 PHE B C 1
ATOM 5888 O O . PHE B 1 248 ? -4.418 22.344 5.848 1 97.19 248 PHE B O 1
ATOM 5895 N N . HIS B 1 249 ? -2.695 23.719 5.895 1 98.25 249 HIS B N 1
ATOM 5896 C CA . HIS B 1 249 ? -1.597 22.828 6.27 1 98.25 249 HIS B CA 1
ATOM 5897 C C . HIS B 1 249 ? -1.957 22 7.492 1 98.25 249 HIS B C 1
ATOM 5899 O O . HIS B 1 249 ? -2.588 22.5 8.43 1 98.25 249 HIS B O 1
ATOM 5905 N N . ASN B 1 250 ? -1.718 20.766 7.473 1 97.31 250 ASN B N 1
ATOM 5906 C CA . ASN B 1 250 ? -1.715 19.875 8.633 1 97.31 250 ASN B CA 1
ATOM 5907 C C . ASN B 1 250 ? -0.328 19.797 9.266 1 97.31 250 ASN B C 1
ATOM 5909 O O . ASN B 1 250 ? 0.593 19.234 8.672 1 97.31 250 ASN B O 1
ATOM 5913 N N . PRO B 1 251 ? -0.123 20.391 10.367 1 97.31 251 PRO B N 1
ATOM 5914 C CA . PRO B 1 251 ? -1.141 20.703 11.375 1 97.31 251 PRO B CA 1
ATOM 5915 C C . PRO B 1 251 ? -1.405 22.188 11.508 1 97.31 251 PRO B C 1
ATOM 5917 O O . PRO B 1 251 ? -2.316 22.594 12.234 1 97.31 251 PRO B O 1
ATOM 5920 N N . THR B 1 252 ? -0.755 23.062 10.82 1 97.88 252 THR B N 1
ATOM 5921 C CA . THR B 1 252 ? -0.616 24.453 11.227 1 97.88 252 THR B CA 1
ATOM 5922 C C . THR B 1 252 ? -1.791 25.297 10.719 1 97.88 252 THR B C 1
ATOM 5924 O O . THR B 1 252 ? -2.033 26.391 11.211 1 97.88 252 THR B O 1
ATOM 5927 N N . GLY B 1 253 ? -2.42 24.828 9.656 1 97.19 253 GLY B N 1
ATOM 5928 C CA . GLY B 1 253 ? -3.51 25.594 9.062 1 97.19 253 GLY B CA 1
ATOM 5929 C C . GLY B 1 253 ? -3.035 26.672 8.102 1 97.19 253 GLY B C 1
ATOM 5930 O O . GLY B 1 253 ? -3.846 27.328 7.449 1 97.19 253 GLY B O 1
ATOM 5931 N N . ILE B 1 254 ? -1.778 26.797 7.883 1 96.81 254 ILE B N 1
ATOM 5932 C CA . ILE B 1 254 ? -1.18 27.828 7.043 1 96.81 254 ILE B CA 1
ATOM 5933 C C . ILE B 1 254 ? -1.572 27.594 5.586 1 96.81 254 ILE B C 1
ATOM 5935 O O . ILE B 1 254 ? -1.767 26.453 5.16 1 96.81 254 ILE B O 1
ATOM 5939 N N . VAL B 1 255 ? -1.682 28.703 4.836 1 98 255 VAL B N 1
ATOM 5940 C CA . VAL B 1 255 ? -1.821 28.703 3.385 1 98 255 VAL B CA 1
ATOM 5941 C C . VAL B 1 255 ? -0.623 29.422 2.756 1 98 255 VAL B C 1
ATOM 5943 O O . VAL B 1 255 ? -0.273 30.531 3.154 1 98 255 VAL B O 1
ATOM 5946 N N . TYR B 1 256 ? 0.017 28.734 1.837 1 98.44 256 TYR B N 1
ATOM 5947 C CA . TYR B 1 256 ? 1.131 29.359 1.134 1 98.44 256 TYR B CA 1
ATOM 5948 C C . TYR B 1 256 ? 0.662 30.562 0.336 1 98.44 256 TYR B C 1
ATOM 5950 O O . TYR B 1 256 ? -0.414 30.547 -0.266 1 98.44 256 TYR B O 1
ATOM 5958 N N . SER B 1 257 ? 1.49 31.609 0.312 1 97.94 257 SER B N 1
ATOM 5959 C CA . SER B 1 257 ? 1.229 32.719 -0.605 1 97.94 257 SER B CA 1
ATOM 5960 C C . SER B 1 257 ? 1.465 32.312 -2.053 1 97.94 257 SER B C 1
ATOM 5962 O O . SER B 1 257 ? 2.201 31.344 -2.318 1 97.94 257 SER B O 1
ATOM 5964 N N . GLU B 1 258 ? 0.806 33 -2.945 1 97.5 258 GLU B N 1
ATOM 5965 C CA . GLU B 1 258 ? 1.007 32.75 -4.367 1 97.5 258 GLU B CA 1
ATOM 5966 C C . GLU B 1 258 ? 2.475 32.906 -4.754 1 97.5 258 GLU B C 1
ATOM 5968 O O . GLU B 1 258 ? 3 32.125 -5.547 1 97.5 258 GLU B O 1
ATOM 5973 N N . GLU B 1 259 ? 3.117 33.875 -4.211 1 97.62 259 GLU B N 1
ATOM 5974 C CA . GLU B 1 259 ? 4.527 34.156 -4.488 1 97.62 259 GLU B CA 1
ATOM 5975 C C . GLU B 1 259 ? 5.398 32.969 -4.086 1 97.62 259 GLU B C 1
ATOM 5977 O O . GLU B 1 259 ? 6.266 32.531 -4.852 1 97.62 259 GLU B O 1
ATOM 5982 N N . LYS B 1 260 ? 5.199 32.469 -2.971 1 97.75 260 LYS B N 1
ATOM 5983 C CA . LYS B 1 260 ? 5.988 31.328 -2.49 1 97.75 260 LYS B CA 1
ATOM 5984 C C . LYS B 1 260 ? 5.727 30.078 -3.326 1 97.75 260 LYS B C 1
ATOM 5986 O O . LYS B 1 260 ? 6.633 29.281 -3.562 1 97.75 260 LYS B O 1
ATOM 5991 N N . LYS B 1 261 ? 4.457 29.875 -3.693 1 98.62 261 LYS B N 1
ATOM 5992 C CA . LYS B 1 261 ? 4.141 28.734 -4.555 1 98.62 261 LYS B CA 1
ATOM 5993 C C . LYS B 1 261 ? 4.922 28.812 -5.867 1 98.62 261 LYS B C 1
ATOM 5995 O O . LYS B 1 261 ? 5.523 27.828 -6.289 1 98.62 261 LYS B O 1
ATOM 6000 N N . LYS B 1 262 ? 4.914 29.953 -6.484 1 98.19 262 LYS B N 1
ATOM 6001 C CA . LYS B 1 262 ? 5.605 30.141 -7.758 1 98.19 262 LYS B CA 1
ATOM 6002 C C . LYS B 1 262 ? 7.109 29.938 -7.598 1 98.19 262 LYS B C 1
ATOM 6004 O O . LYS B 1 262 ? 7.75 29.297 -8.43 1 98.19 262 LYS B O 1
ATOM 6009 N N . LYS B 1 263 ? 7.664 30.484 -6.535 1 98.44 263 LYS B N 1
ATOM 6010 C CA . LYS B 1 263 ? 9.094 30.344 -6.281 1 98.44 263 LYS B CA 1
ATOM 6011 C C . LYS B 1 263 ? 9.477 28.891 -6.012 1 98.44 263 LYS B C 1
ATOM 6013 O O . LYS B 1 263 ? 10.547 28.453 -6.406 1 98.44 263 LYS B O 1
ATOM 6018 N N . LEU B 1 264 ? 8.641 28.219 -5.285 1 98.56 264 LEU B N 1
ATOM 6019 C CA . LEU B 1 264 ? 8.875 26.812 -5.004 1 98.56 264 LEU B CA 1
ATOM 6020 C C . LEU B 1 264 ? 8.977 26.016 -6.297 1 98.56 264 LEU B C 1
ATOM 6022 O O . LEU B 1 264 ? 9.844 25.141 -6.43 1 98.56 264 LEU B O 1
ATOM 6026 N N . ILE B 1 265 ? 8.109 26.266 -7.254 1 98.19 265 ILE B N 1
ATOM 6027 C CA . ILE B 1 265 ? 8.109 25.578 -8.547 1 98.19 265 ILE B CA 1
ATOM 6028 C C . ILE B 1 265 ? 9.406 25.891 -9.289 1 98.19 265 ILE B C 1
ATOM 6030 O O . ILE B 1 265 ? 10.016 25 -9.883 1 98.19 265 ILE B O 1
ATOM 6034 N N . GLU B 1 266 ? 9.797 27.125 -9.242 1 98 266 GLU B N 1
ATOM 6035 C CA . GLU B 1 266 ? 11.039 27.531 -9.891 1 98 266 GLU B CA 1
ATOM 6036 C C . GLU B 1 266 ? 12.242 26.797 -9.297 1 98 266 GLU B C 1
ATOM 6038 O O . GLU B 1 266 ? 13.133 26.359 -10.023 1 98 266 GLU B O 1
ATOM 6043 N N . LEU B 1 267 ? 12.258 26.734 -8 1 98.5 267 LEU B N 1
ATOM 6044 C CA . LEU B 1 267 ? 13.352 26.047 -7.324 1 98.5 267 LEU B CA 1
ATOM 6045 C C . LEU B 1 267 ? 13.352 24.562 -7.691 1 98.5 267 LEU B C 1
ATOM 6047 O O . LEU B 1 267 ? 14.422 23.969 -7.879 1 98.5 267 LEU B O 1
ATOM 6051 N N . ALA B 1 268 ? 12.164 23.953 -7.766 1 98.12 268 ALA B N 1
ATOM 6052 C CA . ALA B 1 268 ? 12.07 22.531 -8.141 1 98.12 268 ALA B CA 1
ATOM 6053 C C . ALA B 1 268 ? 12.656 22.297 -9.523 1 98.12 268 ALA B C 1
ATOM 6055 O O . ALA B 1 268 ? 13.359 21.297 -9.75 1 98.12 268 ALA B O 1
ATOM 6056 N N . GLU B 1 269 ? 12.367 23.203 -10.43 1 97.19 269 GLU B N 1
ATOM 6057 C CA . GLU B 1 269 ? 12.914 23.094 -11.781 1 97.19 269 GLU B CA 1
ATOM 6058 C C . GLU B 1 269 ? 14.43 23.312 -11.781 1 97.19 269 GLU B C 1
ATOM 6060 O O . GLU B 1 269 ? 15.164 22.531 -12.398 1 97.19 269 GLU B O 1
ATOM 6065 N N . LYS B 1 270 ? 14.828 24.328 -11.094 1 96.94 270 LYS B N 1
ATOM 6066 C CA . LYS B 1 270 ? 16.25 24.688 -11.047 1 96.94 270 LYS B CA 1
ATOM 6067 C C . LYS B 1 270 ? 17.094 23.531 -10.523 1 96.94 270 LYS B C 1
ATOM 6069 O O . LYS B 1 270 ? 18.172 23.25 -11.039 1 96.94 270 LYS B O 1
ATOM 6074 N N . TYR B 1 271 ? 16.562 22.797 -9.555 1 96 271 TYR B N 1
ATOM 6075 C CA . TYR B 1 271 ? 17.359 21.766 -8.906 1 96 271 TYR B CA 1
ATOM 6076 C C . TYR B 1 271 ? 16.891 20.375 -9.32 1 96 271 TYR B C 1
ATOM 6078 O O . TYR B 1 271 ? 17.266 19.375 -8.711 1 96 271 TYR B O 1
ATOM 6086 N N . GLU B 1 272 ? 16.016 20.312 -10.258 1 95.69 272 GLU B N 1
ATOM 6087 C CA . GLU B 1 272 ? 15.555 19.078 -10.898 1 95.69 272 GLU B CA 1
ATOM 6088 C C . GLU B 1 272 ? 15 18.109 -9.875 1 95.69 272 GLU B C 1
ATOM 6090 O O . GLU B 1 272 ? 15.375 16.922 -9.859 1 95.69 272 GLU B O 1
ATOM 6095 N N . THR B 1 273 ? 14.219 18.578 -9 1 97.19 273 THR B N 1
ATOM 6096 C CA . THR B 1 273 ? 13.516 17.75 -8.023 1 97.19 273 THR B CA 1
ATOM 6097 C C . THR B 1 273 ? 12.008 17.859 -8.211 1 97.19 273 THR B C 1
ATOM 6099 O O . THR B 1 273 ? 11.531 18.609 -9.07 1 97.19 273 THR B O 1
ATOM 6102 N N . TYR B 1 274 ? 11.266 17 -7.582 1 98.56 274 TYR B N 1
ATOM 6103 C CA . TYR B 1 274 ? 9.805 17.047 -7.637 1 98.56 274 TYR B CA 1
ATOM 6104 C C . TYR B 1 274 ? 9.227 17.641 -6.355 1 98.56 274 TYR B C 1
ATOM 6106 O O . TYR B 1 274 ? 9.914 17.703 -5.332 1 98.56 274 TYR B O 1
ATOM 6114 N N . ILE B 1 275 ? 8.047 18.156 -6.445 1 98.88 275 ILE B N 1
ATOM 6115 C CA . ILE B 1 275 ? 7.254 18.531 -5.285 1 98.88 275 ILE B CA 1
ATOM 6116 C C . ILE B 1 275 ? 6.066 17.594 -5.133 1 98.88 275 ILE B C 1
ATOM 6118 O O . ILE B 1 275 ? 5.309 17.375 -6.082 1 98.88 275 ILE B O 1
ATOM 6122 N N . LEU B 1 276 ? 5.949 16.953 -4.051 1 98.88 276 LEU B N 1
ATOM 6123 C CA . LEU B 1 276 ? 4.75 16.203 -3.695 1 98.88 276 LEU B CA 1
ATOM 6124 C C . LEU B 1 276 ? 3.766 17.078 -2.934 1 98.88 276 LEU B C 1
ATOM 6126 O O . LEU B 1 276 ? 3.994 17.406 -1.768 1 98.88 276 LEU B O 1
ATOM 6130 N N . GLU B 1 277 ? 2.715 17.484 -3.57 1 98.94 277 GLU B N 1
ATOM 6131 C CA . GLU B 1 277 ? 1.682 18.344 -2.988 1 98.94 277 GLU B CA 1
ATOM 6132 C C . GLU B 1 277 ? 0.52 17.5 -2.449 1 98.94 277 GLU B C 1
ATOM 6134 O O . GLU B 1 277 ? -0.146 16.797 -3.207 1 98.94 277 GLU B O 1
ATOM 6139 N N . ASP B 1 278 ? 0.296 17.594 -1.201 1 98.31 278 ASP B N 1
ATOM 6140 C CA . ASP B 1 278 ? -0.833 16.953 -0.531 1 98.31 278 ASP B CA 1
ATOM 6141 C C . ASP B 1 278 ? -1.981 17.938 -0.333 1 98.31 278 ASP B C 1
ATOM 6143 O O . ASP B 1 278 ? -1.932 18.797 0.562 1 98.31 278 ASP B O 1
ATOM 6147 N N . ASP B 1 279 ? -3.012 17.828 -1.133 1 97.5 279 ASP B N 1
ATOM 6148 C CA . ASP B 1 279 ? -4.129 18.766 -1.128 1 97.5 279 ASP B CA 1
ATOM 6149 C C . ASP B 1 279 ? -5.391 18.125 -0.564 1 97.5 279 ASP B C 1
ATOM 6151 O O . ASP B 1 279 ? -6.383 17.953 -1.278 1 97.5 279 ASP B O 1
ATOM 6155 N N . PHE B 1 280 ? -5.488 18 0.671 1 93.75 280 PHE B N 1
ATOM 6156 C CA . PHE B 1 280 ? -6.566 17.234 1.278 1 93.75 280 PHE B CA 1
ATOM 6157 C C . PHE B 1 280 ? -7.699 18.141 1.733 1 93.75 280 PHE B C 1
ATOM 6159 O O . PHE B 1 280 ? -8.82 17.688 1.959 1 93.75 280 PHE B O 1
ATOM 6166 N N . ALA B 1 281 ? -7.535 19.484 1.771 1 93.94 281 ALA B N 1
ATOM 6167 C CA . ALA B 1 281 ? -8.508 20.297 2.506 1 93.94 281 ALA B CA 1
ATOM 6168 C C . ALA B 1 281 ? -8.93 21.516 1.696 1 93.94 281 ALA B C 1
ATOM 6170 O O . ALA B 1 281 ? -9.711 22.344 2.17 1 93.94 281 ALA B O 1
ATOM 6171 N N . SER B 1 282 ? -8.5 21.688 0.479 1 92.94 282 SER B N 1
ATOM 6172 C CA . SER B 1 282 ? -8.695 22.906 -0.284 1 92.94 282 SER B CA 1
ATOM 6173 C C . SER B 1 282 ? -10.172 23.234 -0.449 1 92.94 282 SER B C 1
ATOM 6175 O O . SER B 1 282 ? -10.547 24.391 -0.619 1 92.94 282 SER B O 1
ATOM 6177 N N . ASP B 1 283 ? -11.016 22.312 -0.326 1 91.5 283 ASP B N 1
ATOM 6178 C CA . ASP B 1 283 ? -12.445 22.531 -0.494 1 91.5 283 ASP B CA 1
ATOM 6179 C C . ASP B 1 283 ? -13.047 23.188 0.748 1 91.5 283 ASP B C 1
ATOM 6181 O O . ASP B 1 283 ? -14.172 23.688 0.709 1 91.5 283 ASP B O 1
ATOM 6185 N N . LEU B 1 284 ? -12.359 23.266 1.781 1 94 284 LEU B N 1
ATOM 6186 C CA . LEU B 1 284 ? -12.859 23.844 3.023 1 94 284 LEU B CA 1
ATOM 6187 C C . LEU B 1 284 ? -12.227 25.203 3.277 1 94 284 LEU B C 1
ATOM 6189 O O . LEU B 1 284 ? -11.625 25.438 4.328 1 94 284 LEU B O 1
ATOM 6193 N N . SER B 1 285 ? -12.367 26.062 2.387 1 95.44 285 SER B N 1
ATOM 6194 C CA . SER B 1 285 ? -11.977 27.469 2.539 1 95.44 285 SER B CA 1
ATOM 6195 C C . SER B 1 285 ? -13.117 28.297 3.111 1 95.44 285 SER B C 1
ATOM 6197 O O . SER B 1 285 ? -14.266 28.172 2.67 1 95.44 285 SER B O 1
ATOM 6199 N N . PHE B 1 286 ? -12.828 29.109 4.082 1 95.31 286 PHE B N 1
ATOM 6200 C CA . PHE B 1 286 ? -13.859 29.938 4.703 1 95.31 286 PHE B CA 1
ATOM 6201 C C . PHE B 1 286 ? -13.68 31.406 4.328 1 95.31 286 PHE B C 1
ATOM 6203 O O . PHE B 1 286 ? -14.242 32.281 4.98 1 95.31 286 PHE B O 1
ATOM 6210 N N . THR B 1 287 ? -12.883 31.594 3.365 1 92.38 287 THR B N 1
ATOM 6211 C CA . THR B 1 287 ? -12.656 32.938 2.857 1 92.38 287 THR B CA 1
ATOM 6212 C C . THR B 1 287 ? -13.164 33.062 1.424 1 92.38 287 THR B C 1
ATOM 6214 O O . THR B 1 287 ? -13.422 32.062 0.759 1 92.38 287 THR B O 1
ATOM 6217 N N . GLU B 1 288 ? -13.32 34.25 0.981 1 90.38 288 GLU B N 1
ATOM 6218 C CA . GLU B 1 288 ? -13.781 34.531 -0.379 1 90.38 288 GLU B CA 1
ATOM 6219 C C . GLU B 1 288 ? -12.617 34.5 -1.368 1 90.38 288 GLU B C 1
ATOM 6221 O O . GLU B 1 288 ? -12.828 34.375 -2.578 1 90.38 288 GLU B O 1
ATOM 6226 N N . GLU B 1 289 ? -11.477 34.594 -0.819 1 91.25 289 GLU B N 1
ATOM 6227 C CA . GLU B 1 289 ? -10.297 34.562 -1.674 1 91.25 289 GLU B CA 1
ATOM 6228 C C . GLU B 1 289 ? -10.109 33.219 -2.322 1 91.25 289 GLU B C 1
ATOM 6230 O O . GLU B 1 289 ? -10.305 32.188 -1.676 1 91.25 289 GLU B O 1
ATOM 6235 N N . LYS B 1 290 ? -9.891 33.281 -3.604 1 91.56 290 LYS B N 1
ATOM 6236 C CA . LYS B 1 290 ? -9.602 32.031 -4.301 1 91.56 290 LYS B CA 1
ATOM 6237 C C . LYS B 1 290 ? -8.211 31.516 -3.947 1 91.56 290 LYS B C 1
ATOM 6239 O O . LYS B 1 290 ? -7.211 32.188 -4.172 1 91.56 290 LYS B O 1
ATOM 6244 N N . ILE B 1 291 ? -8.109 30.375 -3.393 1 95.81 291 ILE B N 1
ATOM 6245 C CA . ILE B 1 291 ? -6.855 29.719 -3.035 1 95.81 291 ILE B CA 1
ATOM 6246 C C . ILE B 1 291 ? -6.605 28.531 -3.975 1 95.81 291 ILE B C 1
ATOM 6248 O O . ILE B 1 291 ? -7.352 27.562 -3.959 1 95.81 291 ILE B O 1
ATOM 6252 N N . LEU B 1 292 ? -5.598 28.672 -4.812 1 97.88 292 LEU B N 1
ATOM 6253 C CA . LEU B 1 292 ? -5.293 27.625 -5.785 1 97.88 292 LEU B CA 1
ATOM 6254 C C . LEU B 1 292 ? -4.227 26.688 -5.25 1 97.88 292 LEU B C 1
ATOM 6256 O O . LEU B 1 292 ? -3.371 27.078 -4.457 1 97.88 292 LEU B O 1
ATOM 6260 N N . PRO B 1 293 ? -4.285 25.391 -5.684 1 98.31 293 PRO B N 1
ATOM 6261 C CA . PRO B 1 293 ? -3.184 24.484 -5.355 1 98.31 293 PRO B CA 1
ATOM 6262 C C . PRO B 1 293 ? -1.89 24.844 -6.086 1 98.31 293 PRO B C 1
ATOM 6264 O O . PRO B 1 293 ? -1.92 25.547 -7.098 1 98.31 293 PRO B O 1
ATOM 6267 N N . LEU B 1 294 ? -0.799 24.359 -5.512 1 98.5 294 LEU B N 1
ATOM 6268 C CA . LEU B 1 294 ? 0.515 24.547 -6.117 1 98.5 294 LEU B CA 1
ATOM 6269 C C . LEU B 1 294 ? 0.528 24.031 -7.559 1 98.5 294 LEU B C 1
ATOM 6271 O O . LEU B 1 294 ? 1.166 24.641 -8.422 1 98.5 294 LEU B O 1
ATOM 6275 N N . LYS B 1 295 ? -0.153 22.953 -7.859 1 98.81 295 LYS B N 1
ATOM 6276 C CA . LYS B 1 295 ? -0.196 22.312 -9.164 1 98.81 295 LYS B CA 1
ATOM 6277 C C . LYS B 1 295 ? -0.719 23.266 -10.242 1 98.81 295 LYS B C 1
ATOM 6279 O O . LYS B 1 295 ? -0.34 23.156 -11.406 1 98.81 295 LYS B O 1
ATOM 6284 N N . ALA B 1 296 ? -1.556 24.188 -9.859 1 98.5 296 ALA B N 1
ATOM 6285 C CA . ALA B 1 296 ? -2.109 25.156 -10.805 1 98.5 296 ALA B CA 1
ATOM 6286 C C . ALA B 1 296 ? -1.007 26 -11.43 1 98.5 296 ALA B C 1
ATOM 6288 O O . ALA B 1 296 ? -1.17 26.516 -12.539 1 98.5 296 ALA B O 1
ATOM 6289 N N . TYR B 1 297 ? 0.098 26.141 -10.766 1 98.19 297 TYR B N 1
ATOM 6290 C CA . TYR B 1 297 ? 1.188 27 -11.211 1 98.19 297 TYR B CA 1
ATOM 6291 C C . TYR B 1 297 ? 2.309 26.188 -11.844 1 98.19 297 TYR B C 1
ATOM 6293 O O . TYR B 1 297 ? 3.371 26.719 -12.164 1 98.19 297 TYR B O 1
ATOM 6301 N N . ASP B 1 298 ? 2.105 24.906 -12.023 1 98.25 298 ASP B N 1
ATOM 6302 C CA . ASP B 1 298 ? 3.152 23.984 -12.445 1 98.25 298 ASP B CA 1
ATOM 6303 C C . ASP B 1 298 ? 3.41 24.109 -13.945 1 98.25 298 ASP B C 1
ATOM 6305 O O . ASP B 1 298 ? 2.848 23.344 -14.742 1 98.25 298 ASP B O 1
ATOM 6309 N N . LYS B 1 299 ? 4.379 24.859 -14.297 1 95.12 299 LYS B N 1
ATOM 6310 C CA . LYS B 1 299 ? 4.684 25.094 -15.703 1 95.12 299 LYS B CA 1
ATOM 6311 C C . LYS B 1 299 ? 5.73 24.109 -16.203 1 95.12 299 LYS B C 1
ATOM 6313 O O . LYS B 1 299 ? 5.922 23.953 -17.422 1 95.12 299 LYS B O 1
ATOM 6318 N N . TYR B 1 300 ? 6.332 23.328 -15.328 1 96.56 300 TYR B N 1
ATOM 6319 C CA . TYR B 1 300 ? 7.48 22.516 -15.734 1 96.56 300 TYR B CA 1
ATOM 6320 C C . TYR B 1 300 ? 7.215 21.031 -15.508 1 96.56 300 TYR B C 1
ATOM 6322 O O . TYR B 1 300 ? 8.109 20.203 -15.68 1 96.56 300 TYR B O 1
ATOM 6330 N N . ASP B 1 301 ? 5.988 20.641 -15.07 1 97.62 301 ASP B N 1
ATOM 6331 C CA . ASP B 1 301 ? 5.605 19.25 -14.812 1 97.62 301 ASP B CA 1
ATOM 6332 C C . ASP B 1 301 ? 6.457 18.656 -13.695 1 97.62 301 ASP B C 1
ATOM 6334 O O . ASP B 1 301 ? 6.98 17.547 -13.836 1 97.62 301 ASP B O 1
ATOM 6338 N N . ARG B 1 302 ? 6.609 19.484 -12.57 1 98.06 302 ARG B N 1
ATOM 6339 C CA . ARG B 1 302 ? 7.453 19.094 -11.445 1 98.06 302 ARG B CA 1
ATOM 6340 C C . ARG B 1 302 ? 6.609 18.734 -10.219 1 98.06 302 ARG B C 1
ATOM 6342 O O . ARG B 1 302 ? 7.137 18.281 -9.203 1 98.06 302 ARG B O 1
ATOM 6349 N N . VAL B 1 303 ? 5.266 18.859 -10.336 1 98.88 303 VAL B N 1
ATOM 6350 C CA . VAL B 1 303 ? 4.422 18.672 -9.156 1 98.88 303 VAL B CA 1
ATOM 6351 C C . VAL B 1 303 ? 3.682 17.344 -9.25 1 98.88 303 VAL B C 1
ATOM 6353 O O . VAL B 1 303 ? 2.992 17.078 -10.234 1 98.88 303 VAL B O 1
ATOM 6356 N N . ILE B 1 304 ? 3.889 16.484 -8.297 1 98.94 304 ILE B N 1
ATOM 6357 C CA . ILE B 1 304 ? 3.045 15.328 -8.023 1 98.94 304 ILE B CA 1
ATOM 6358 C C . ILE B 1 304 ? 1.881 15.742 -7.125 1 98.94 304 ILE B C 1
ATOM 6360 O O . ILE B 1 304 ? 2.08 16.078 -5.953 1 98.94 304 ILE B O 1
ATOM 6364 N N . TYR B 1 305 ? 0.672 15.727 -7.688 1 98.88 305 TYR B N 1
ATOM 6365 C CA . TYR B 1 305 ? -0.492 16.25 -6.988 1 98.88 305 TYR B CA 1
ATOM 6366 C C . TYR B 1 305 ? -1.353 15.133 -6.426 1 98.88 305 TYR B C 1
ATOM 6368 O O . TYR B 1 305 ? -1.789 14.25 -7.164 1 98.88 305 TYR B O 1
ATOM 6376 N N . ILE B 1 306 ? -1.58 15.125 -5.113 1 98.62 306 ILE B N 1
ATOM 6377 C CA . ILE B 1 306 ? -2.445 14.148 -4.465 1 98.62 306 ILE B CA 1
ATOM 6378 C C . ILE B 1 306 ? -3.693 14.836 -3.922 1 98.62 306 ILE B C 1
ATOM 6380 O O . ILE B 1 306 ? -3.594 15.859 -3.238 1 98.62 306 ILE B O 1
ATOM 6384 N N . LYS B 1 307 ? -4.773 14.273 -4.199 1 97.44 307 LYS B N 1
ATOM 6385 C CA . LYS B 1 307 ? -6.031 14.734 -3.615 1 97.44 307 LYS B CA 1
ATOM 6386 C C . LYS B 1 307 ? -6.863 13.555 -3.111 1 97.44 307 LYS B C 1
ATOM 6388 O O . LYS B 1 307 ? -7 12.547 -3.803 1 97.44 307 LYS B O 1
ATOM 6393 N N . SER B 1 308 ? -7.305 13.688 -1.917 1 92.88 308 SER B N 1
ATOM 6394 C CA . SER B 1 308 ? -8.164 12.68 -1.308 1 92.88 308 SER B CA 1
ATOM 6395 C C . SER B 1 308 ? -9.625 13.117 -1.335 1 92.88 308 SER B C 1
ATOM 6397 O O . SER B 1 308 ? -9.938 14.289 -1.137 1 92.88 308 SER B O 1
ATOM 6399 N N . PHE B 1 309 ? -10.508 12.219 -1.581 1 89.56 309 PHE B N 1
ATOM 6400 C CA . PHE B 1 309 ? -11.945 12.461 -1.473 1 89.56 309 PHE B CA 1
ATOM 6401 C C . PHE B 1 309 ? -12.461 12.031 -0.106 1 89.56 309 PHE B C 1
ATOM 6403 O O . PHE B 1 309 ? -13.656 12.164 0.181 1 89.56 309 PHE B O 1
ATOM 6410 N N . SER B 1 310 ? -11.656 11.609 0.752 1 81.19 310 SER B N 1
ATOM 6411 C CA . SER B 1 310 ? -12.031 10.93 1.987 1 81.19 310 SER B CA 1
ATOM 6412 C C . SER B 1 310 ? -12.531 11.914 3.037 1 81.19 310 SER B C 1
ATOM 6414 O O . SER B 1 310 ? -13.5 11.641 3.744 1 81.19 310 SER B O 1
ATOM 6416 N N . LYS B 1 311 ? -11.867 13.039 3.168 1 79.69 311 LYS B N 1
ATOM 6417 C CA . LYS B 1 311 ? -12.148 13.891 4.32 1 79.69 311 LYS B CA 1
ATOM 6418 C C . LYS B 1 311 ? -13.445 14.672 4.121 1 79.69 311 LYS B C 1
ATOM 6420 O O . LYS B 1 311 ? -14.25 14.797 5.047 1 79.69 311 LYS B O 1
ATOM 6425 N N . ILE B 1 312 ? -13.672 15.141 2.982 1 81.88 312 ILE B N 1
ATOM 6426 C CA . ILE B 1 312 ? -14.766 16.078 2.771 1 81.88 312 ILE B CA 1
ATOM 6427 C C . ILE B 1 312 ? -15.969 15.336 2.17 1 81.88 312 ILE B C 1
ATOM 6429 O O . ILE B 1 312 ? -17.109 15.688 2.441 1 81.88 312 ILE B O 1
ATOM 6433 N N . TYR B 1 313 ? -15.805 14.359 1.44 1 84.06 313 TYR B N 1
ATOM 6434 C CA . TYR B 1 313 ? -16.922 13.664 0.796 1 84.06 313 TYR B CA 1
ATOM 6435 C C . TYR B 1 313 ? -17.359 12.461 1.615 1 84.06 313 TYR B C 1
ATOM 6437 O O . TYR B 1 313 ? -18.312 12.547 2.395 1 84.06 313 TYR B O 1
ATOM 6445 N N . MET B 1 314 ? -16.672 11.312 1.632 1 82.94 314 MET B N 1
ATOM 6446 C CA . MET B 1 314 ? -16.922 10.148 2.477 1 82.94 314 MET B CA 1
ATOM 6447 C C . MET B 1 314 ? -15.672 9.289 2.619 1 82.94 314 MET B C 1
ATOM 6449 O O . MET B 1 314 ? -15.25 8.641 1.66 1 82.94 314 MET B O 1
ATOM 6453 N N . PRO B 1 315 ? -15.172 9.242 3.854 1 81.5 315 PRO B N 1
ATOM 6454 C CA . PRO B 1 315 ? -13.93 8.492 4.07 1 81.5 315 PRO B CA 1
ATOM 6455 C C . PRO B 1 315 ? -14.047 7.027 3.648 1 81.5 315 PRO B C 1
ATOM 6457 O O . PRO B 1 315 ? -13.086 6.453 3.125 1 81.5 315 PRO B O 1
ATOM 6460 N N . GLY B 1 316 ? -15.148 6.496 3.785 1 84.62 316 GLY B N 1
ATOM 6461 C CA . GLY B 1 316 ? -15.359 5.082 3.527 1 84.62 316 GLY B CA 1
ATOM 6462 C C . GLY B 1 316 ? -15.312 4.73 2.053 1 84.62 316 GLY B C 1
ATOM 6463 O O . GLY B 1 316 ? -15.211 3.555 1.691 1 84.62 316 GLY B O 1
ATOM 6464 N N . LEU B 1 317 ? -15.312 5.684 1.197 1 87.06 317 LEU B N 1
ATOM 6465 C CA . LEU B 1 317 ? -15.188 5.422 -0.233 1 87.06 317 LEU B CA 1
ATOM 6466 C C . LEU B 1 317 ? -13.789 4.93 -0.572 1 87.06 317 LEU B C 1
ATOM 6468 O O . LEU B 1 317 ? -13.602 4.176 -1.531 1 87.06 317 LEU B O 1
ATOM 6472 N N . ARG B 1 318 ? -12.883 5.363 0.216 1 91.06 318 ARG B N 1
ATOM 6473 C CA . ARG B 1 318 ? -11.477 5.055 -0.007 1 91.06 318 ARG B CA 1
ATOM 6474 C C . ARG B 1 318 ? -11.055 5.398 -1.432 1 91.06 318 ARG B C 1
ATOM 6476 O O . ARG B 1 318 ? -10.531 4.551 -2.154 1 91.06 318 ARG B O 1
ATOM 6483 N N . LEU B 1 319 ? -11.297 6.664 -1.803 1 94.75 319 LEU B N 1
ATOM 6484 C CA . LEU B 1 319 ? -10.961 7.117 -3.148 1 94.75 319 LEU B CA 1
ATOM 6485 C C . LEU B 1 319 ? -10.141 8.398 -3.1 1 94.75 319 LEU B C 1
ATOM 6487 O O . LEU B 1 319 ? -10.383 9.266 -2.256 1 94.75 319 LEU B O 1
ATOM 6491 N N . GLY B 1 320 ? -9.258 8.555 -3.916 1 96.62 320 GLY B N 1
ATOM 6492 C CA . GLY B 1 320 ? -8.422 9.703 -4.23 1 96.62 320 GLY B CA 1
ATOM 6493 C C . GLY B 1 320 ? -7.691 9.562 -5.555 1 96.62 320 GLY B C 1
ATOM 6494 O O . GLY B 1 320 ? -7.977 8.648 -6.332 1 96.62 320 GLY B O 1
ATOM 6495 N N . PHE B 1 321 ? -6.844 10.508 -5.809 1 98.12 321 PHE B N 1
ATOM 6496 C CA . PHE B 1 321 ? -6.105 10.367 -7.059 1 98.12 321 PHE B CA 1
ATOM 6497 C C . PHE B 1 321 ? -4.77 11.094 -6.98 1 98.12 321 PHE B C 1
ATOM 6499 O O . PHE B 1 321 ? -4.566 11.945 -6.113 1 98.12 321 PHE B O 1
ATOM 6506 N N . ILE B 1 322 ? -3.873 10.656 -7.816 1 98.69 322 ILE B N 1
ATOM 6507 C CA . ILE B 1 322 ? -2.605 11.32 -8.102 1 98.69 322 ILE B CA 1
ATOM 6508 C C . ILE B 1 322 ? -2.631 11.891 -9.523 1 98.69 322 ILE B C 1
ATOM 6510 O O . ILE B 1 322 ? -3.094 11.227 -10.453 1 98.69 322 ILE B O 1
ATOM 6514 N N . ILE B 1 323 ? -2.334 13.078 -9.672 1 98.81 323 ILE B N 1
ATOM 6515 C CA . ILE B 1 323 ? -1.924 13.578 -10.984 1 98.81 323 ILE B CA 1
ATOM 6516 C C . ILE B 1 323 ? -0.401 13.57 -11.086 1 98.81 323 ILE B C 1
ATOM 6518 O O . ILE B 1 323 ? 0.277 14.359 -10.422 1 98.81 323 ILE B O 1
ATOM 6522 N N . ALA B 1 324 ? 0.088 12.719 -11.898 1 98.31 324 ALA B N 1
ATOM 6523 C CA . ALA B 1 324 ? 1.52 12.445 -11.984 1 98.31 324 ALA B CA 1
ATOM 6524 C C . ALA B 1 324 ? 2.162 13.242 -13.109 1 98.31 324 ALA B C 1
ATOM 6526 O O . ALA B 1 324 ? 1.558 13.445 -14.164 1 98.31 324 ALA B O 1
ATOM 6527 N N . PRO B 1 325 ? 3.426 13.711 -12.883 1 97.56 325 PRO B N 1
ATOM 6528 C CA . PRO B 1 325 ? 4.215 14.086 -14.055 1 97.56 325 PRO B CA 1
ATOM 6529 C C . PRO B 1 325 ? 4.309 12.969 -15.094 1 97.56 325 PRO B C 1
ATOM 6531 O O . PRO B 1 325 ? 4.375 11.797 -14.734 1 97.56 325 PRO B O 1
ATOM 6534 N N . GLN B 1 326 ? 4.371 13.352 -16.297 1 93.5 326 GLN B N 1
ATOM 6535 C CA . GLN B 1 326 ? 4.34 12.398 -17.406 1 93.5 326 GLN B CA 1
ATOM 6536 C C . GLN B 1 326 ? 5.41 11.328 -17.234 1 93.5 326 GLN B C 1
ATOM 6538 O O . GLN B 1 326 ? 5.152 10.148 -17.453 1 93.5 326 GLN B O 1
ATOM 6543 N N . ARG B 1 327 ? 6.531 11.695 -16.797 1 93 327 ARG B N 1
ATOM 6544 C CA . ARG B 1 327 ? 7.688 10.812 -16.703 1 93 327 ARG B CA 1
ATOM 6545 C C . ARG B 1 327 ? 7.516 9.797 -15.586 1 93 327 ARG B C 1
ATOM 6547 O O . ARG B 1 327 ? 8.234 8.789 -15.531 1 93 327 ARG B O 1
ATOM 6554 N N . LEU B 1 328 ? 6.598 10.047 -14.68 1 95.25 328 LEU B N 1
ATOM 6555 C CA . LEU B 1 328 ? 6.488 9.211 -13.492 1 95.25 328 LEU B CA 1
ATOM 6556 C C . LEU B 1 328 ? 5.254 8.312 -13.57 1 95.25 328 LEU B C 1
ATOM 6558 O O . LEU B 1 328 ? 5.043 7.465 -12.695 1 95.25 328 LEU B O 1
ATOM 6562 N N . VAL B 1 329 ? 4.414 8.414 -14.602 1 94 329 VAL B N 1
ATOM 6563 C CA . VAL B 1 329 ? 3.135 7.723 -14.727 1 94 329 VAL B CA 1
ATOM 6564 C C . VAL B 1 329 ? 3.344 6.215 -14.617 1 94 329 VAL B C 1
ATOM 6566 O O . VAL B 1 329 ? 2.66 5.543 -13.844 1 94 329 VAL B O 1
ATOM 6569 N N . SER B 1 330 ? 4.312 5.66 -15.32 1 91.25 330 SER B N 1
ATOM 6570 C CA . SER B 1 330 ? 4.547 4.223 -15.344 1 91.25 330 SER B CA 1
ATOM 6571 C C . SER B 1 330 ? 5.035 3.715 -13.992 1 91.25 330 SER B C 1
ATOM 6573 O O . SER B 1 330 ? 4.672 2.615 -13.57 1 91.25 330 SER B O 1
ATOM 6575 N N . SER B 1 331 ? 5.859 4.523 -13.305 1 92.31 331 SER B N 1
ATOM 6576 C CA . SER B 1 331 ? 6.391 4.137 -12 1 92.31 331 SER B CA 1
ATOM 6577 C C . SER B 1 331 ? 5.281 4.066 -10.953 1 92.31 331 SER B C 1
ATOM 6579 O O . SER B 1 331 ? 5.273 3.168 -10.109 1 92.31 331 SER B O 1
ATOM 6581 N N . PHE B 1 332 ? 4.387 5.031 -11.062 1 95.38 332 PHE B N 1
ATOM 6582 C CA . PHE B 1 332 ? 3.283 5.039 -10.109 1 95.38 332 PHE B CA 1
ATOM 6583 C C . PHE B 1 332 ? 2.332 3.879 -10.383 1 95.38 332 PHE B C 1
ATOM 6585 O O . PHE B 1 332 ? 1.797 3.281 -9.445 1 95.38 332 PHE B O 1
ATOM 6592 N N . LEU B 1 333 ? 2.133 3.611 -11.602 1 92.94 333 LEU B N 1
ATOM 6593 C CA . LEU B 1 333 ? 1.299 2.477 -11.977 1 92.94 333 LEU B CA 1
ATOM 6594 C C . LEU B 1 333 ? 1.858 1.177 -11.406 1 92.94 333 LEU B C 1
ATOM 6596 O O . LEU B 1 333 ? 1.119 0.381 -10.828 1 92.94 333 LEU B O 1
ATOM 6600 N N . LYS B 1 334 ? 3.092 0.933 -11.555 1 91.19 334 LYS B N 1
ATOM 6601 C CA . LYS B 1 334 ? 3.746 -0.268 -11.047 1 91.19 334 LYS B CA 1
ATOM 6602 C C . LYS B 1 334 ? 3.672 -0.332 -9.523 1 91.19 334 LYS B C 1
ATOM 6604 O O . LYS B 1 334 ? 3.373 -1.385 -8.961 1 91.19 334 LYS B O 1
ATOM 6609 N N . ALA B 1 335 ? 3.961 0.776 -8.914 1 95 335 ALA B N 1
ATOM 6610 C CA . ALA B 1 335 ? 3.918 0.833 -7.457 1 95 335 ALA B CA 1
ATOM 6611 C C . ALA B 1 335 ? 2.521 0.504 -6.938 1 95 335 ALA B C 1
ATOM 6613 O O . ALA B 1 335 ? 2.375 -0.211 -5.941 1 95 335 ALA B O 1
ATOM 6614 N N . LYS B 1 336 ? 1.529 1.055 -7.602 1 95.44 336 LYS B N 1
ATOM 6615 C CA . LYS B 1 336 ? 0.144 0.792 -7.227 1 95.44 336 LYS B CA 1
ATOM 6616 C C . LYS B 1 336 ? -0.201 -0.685 -7.395 1 95.44 336 LYS B C 1
ATOM 6618 O O . LYS B 1 336 ? -0.877 -1.271 -6.543 1 95.44 336 LYS B O 1
ATOM 6623 N N . TYR B 1 337 ? 0.237 -1.231 -8.406 1 91.56 337 TYR B N 1
ATOM 6624 C CA . TYR B 1 337 ? -0.014 -2.645 -8.664 1 91.56 337 TYR B CA 1
ATOM 6625 C C . TYR B 1 337 ? 0.599 -3.516 -7.578 1 91.56 337 TYR B C 1
ATOM 6627 O O . TYR B 1 337 ? -0.054 -4.426 -7.062 1 91.56 337 TYR B O 1
ATOM 6635 N N . VAL B 1 338 ? 1.752 -3.223 -7.25 1 92.38 338 VAL B N 1
ATOM 6636 C CA . VAL B 1 338 ? 2.471 -3.982 -6.23 1 92.38 338 VAL B CA 1
ATOM 6637 C C . VAL B 1 338 ? 1.78 -3.82 -4.879 1 92.38 338 VAL B C 1
ATOM 6639 O O . VAL B 1 338 ? 1.749 -4.754 -4.074 1 92.38 338 VAL B O 1
ATOM 6642 N N . THR B 1 339 ? 1.18 -2.67 -4.711 1 93.81 339 THR B N 1
ATOM 6643 C CA . THR B 1 339 ? 0.564 -2.357 -3.426 1 93.81 339 THR B CA 1
ATOM 6644 C C . THR B 1 339 ? -0.737 -3.133 -3.246 1 93.81 339 THR B C 1
ATOM 6646 O O . THR B 1 339 ? -0.946 -3.775 -2.215 1 93.81 339 THR B O 1
ATOM 6649 N N . ASP B 1 340 ? -1.606 -3.025 -4.266 1 91.69 340 ASP B N 1
ATOM 6650 C CA . ASP B 1 340 ? -2.896 -3.666 -4.031 1 91.69 340 ASP B CA 1
ATOM 6651 C C . ASP B 1 340 ? -3.607 -3.971 -5.348 1 91.69 340 ASP B C 1
ATOM 6653 O O . ASP B 1 340 ? -4.82 -4.195 -5.367 1 91.69 340 ASP B O 1
ATOM 6657 N N . LEU B 1 341 ? -2.951 -3.936 -6.426 1 86.12 341 LEU B N 1
ATOM 6658 C CA . LEU B 1 341 ? -3.412 -4.297 -7.766 1 86.12 341 LEU B CA 1
ATOM 6659 C C . LEU B 1 341 ? -4.375 -3.248 -8.312 1 86.12 341 LEU B C 1
ATOM 6661 O O . LEU B 1 341 ? -4.16 -2.707 -9.398 1 86.12 341 LEU B O 1
ATOM 6665 N N . SER B 1 342 ? -5.402 -2.988 -7.602 1 86.94 342 SER B N 1
ATOM 6666 C CA . SER B 1 342 ? -6.422 -2.084 -8.125 1 86.94 342 SER B CA 1
ATOM 6667 C C . SER B 1 342 ? -7.305 -1.54 -7.008 1 86.94 342 SER B C 1
ATOM 6669 O O . SER B 1 342 ? -7.199 -1.975 -5.859 1 86.94 342 SER B O 1
ATOM 6671 N N . THR B 1 343 ? -8.094 -0.587 -7.375 1 90.62 343 THR B N 1
ATOM 6672 C CA . THR B 1 343 ? -9.094 0.022 -6.5 1 90.62 343 THR B CA 1
ATOM 6673 C C . THR B 1 343 ? -10.484 -0.5 -6.82 1 90.62 343 THR B C 1
ATOM 6675 O O . THR B 1 343 ? -10.742 -0.954 -7.938 1 90.62 343 THR B O 1
ATOM 6678 N N . SER B 1 344 ? -11.383 -0.417 -5.895 1 91.25 344 SER B N 1
ATOM 6679 C CA . SER B 1 344 ? -12.727 -0.959 -6.023 1 91.25 344 SER B CA 1
ATOM 6680 C C . SER B 1 344 ? -13.43 -0.403 -7.254 1 91.25 344 SER B C 1
ATOM 6682 O O . SER B 1 344 ? -13.625 0.809 -7.371 1 91.25 344 SER B O 1
ATOM 6684 N N . GLY B 1 345 ? -13.93 -1.278 -8.109 1 92.75 345 GLY B N 1
ATOM 6685 C CA . GLY B 1 345 ? -14.633 -0.857 -9.312 1 92.75 345 GLY B CA 1
ATOM 6686 C C . GLY B 1 345 ? -16 -0.26 -9.023 1 92.75 345 GLY B C 1
ATOM 6687 O O . GLY B 1 345 ? -16.406 0.722 -9.648 1 92.75 345 GLY B O 1
ATOM 6688 N N . LEU B 1 346 ? -16.703 -0.858 -8.094 1 94.69 346 LEU B N 1
ATOM 6689 C CA . LEU B 1 346 ? -18.031 -0.396 -7.734 1 94.69 346 LEU B CA 1
ATOM 6690 C C . LEU B 1 346 ? -18 1.039 -7.219 1 94.69 346 LEU B C 1
ATOM 6692 O O . LEU B 1 346 ? -18.781 1.882 -7.656 1 94.69 346 LEU B O 1
ATOM 6696 N N . MET B 1 347 ? -17.094 1.332 -6.348 1 94.81 347 MET B N 1
ATOM 6697 C CA . MET B 1 347 ? -17 2.662 -5.75 1 94.81 347 MET B CA 1
ATOM 6698 C C . MET B 1 347 ? -16.562 3.693 -6.781 1 94.81 347 MET B C 1
ATOM 6700 O O . MET B 1 347 ? -17.047 4.828 -6.777 1 94.81 347 MET B O 1
ATOM 6704 N N . GLN B 1 348 ? -15.625 3.281 -7.641 1 96.38 348 GLN B N 1
ATOM 6705 C CA . GLN B 1 348 ? -15.172 4.188 -8.695 1 96.38 348 GLN B CA 1
ATOM 6706 C C . GLN B 1 348 ? -16.312 4.562 -9.625 1 96.38 348 GLN B C 1
ATOM 6708 O O . GLN B 1 348 ? -16.484 5.73 -9.984 1 96.38 348 GLN B O 1
ATOM 6713 N N . ARG B 1 349 ? -17.094 3.557 -10.008 1 96.81 349 ARG B N 1
ATOM 6714 C CA . ARG B 1 349 ? -18.203 3.785 -10.922 1 96.81 349 ARG B CA 1
ATOM 6715 C C . ARG B 1 349 ? -19.266 4.668 -10.289 1 96.81 349 ARG B C 1
ATOM 6717 O O . ARG B 1 349 ? -19.812 5.562 -10.938 1 96.81 349 ARG B O 1
ATOM 6724 N N . ALA B 1 350 ? -19.594 4.379 -9.039 1 96.44 350 ALA B N 1
ATOM 6725 C CA . ALA B 1 350 ? -20.562 5.211 -8.328 1 96.44 350 ALA B CA 1
ATOM 6726 C C . ALA B 1 350 ? -20.062 6.645 -8.188 1 96.44 350 ALA B C 1
ATOM 6728 O O . ALA B 1 350 ? -20.828 7.598 -8.398 1 96.44 350 ALA B O 1
ATOM 6729 N N . PHE B 1 351 ? -18.828 6.844 -7.863 1 96.56 351 PHE B N 1
ATOM 6730 C CA . PHE B 1 351 ? -18.266 8.172 -7.656 1 96.56 351 PHE B CA 1
ATOM 6731 C C . PHE B 1 351 ? -18.141 8.922 -8.977 1 96.56 351 PHE B C 1
ATOM 6733 O O . PHE B 1 351 ? -18.281 10.148 -9.023 1 96.56 351 PHE B O 1
ATOM 6740 N N . ASP B 1 352 ? -17.859 8.164 -10.047 1 97.69 352 ASP B N 1
ATOM 6741 C CA . ASP B 1 352 ? -17.891 8.773 -11.375 1 97.69 352 ASP B CA 1
ATOM 6742 C C . ASP B 1 352 ? -19.203 9.5 -11.625 1 97.69 352 ASP B C 1
ATOM 6744 O O . ASP B 1 352 ? -19.219 10.664 -12.039 1 97.69 352 ASP B O 1
ATOM 6748 N N . LEU B 1 353 ? -20.297 8.805 -11.359 1 97.81 353 LEU B N 1
ATOM 6749 C CA . LEU B 1 353 ? -21.625 9.406 -11.531 1 97.81 353 LEU B CA 1
ATOM 6750 C C . LEU B 1 353 ? -21.812 10.586 -10.586 1 97.81 353 LEU B C 1
ATOM 6752 O O . LEU B 1 353 ? -22.375 11.617 -10.977 1 97.81 353 LEU B O 1
ATOM 6756 N N . TYR B 1 354 ? -21.344 10.445 -9.375 1 96.81 354 TYR B N 1
ATOM 6757 C CA . TYR B 1 354 ? -21.422 11.492 -8.359 1 96.81 354 TYR B CA 1
ATOM 6758 C C . TYR B 1 354 ? -20.781 12.781 -8.852 1 96.81 354 TYR B C 1
ATOM 6760 O O . TYR B 1 354 ? -21.312 13.875 -8.633 1 96.81 354 TYR B O 1
ATOM 6768 N N . LEU B 1 355 ? -19.641 12.703 -9.516 1 96.94 355 LEU B N 1
ATOM 6769 C CA . LEU B 1 355 ? -18.922 13.867 -10.062 1 96.94 355 LEU B CA 1
ATOM 6770 C C . LEU B 1 355 ? -19.625 14.383 -11.312 1 96.94 355 LEU B C 1
ATOM 6772 O O . LEU B 1 355 ? -19.922 15.578 -11.406 1 96.94 355 LEU B O 1
ATOM 6776 N N . ARG B 1 356 ? -19.906 13.5 -12.211 1 96.5 356 ARG B N 1
ATOM 6777 C CA . ARG B 1 356 ? -20.422 13.875 -13.531 1 96.5 356 ARG B CA 1
ATOM 6778 C C . ARG B 1 356 ? -21.797 14.531 -13.414 1 96.5 356 ARG B C 1
ATOM 6780 O O . ARG B 1 356 ? -22.125 15.43 -14.188 1 96.5 356 ARG B O 1
ATOM 6787 N N . GLU B 1 357 ? -22.531 14.094 -12.477 1 96.62 357 GLU B N 1
ATOM 6788 C CA . GLU B 1 357 ? -23.891 14.633 -12.32 1 96.62 357 GLU B CA 1
ATOM 6789 C C . GLU B 1 357 ? -23.906 15.789 -11.328 1 96.62 357 GLU B C 1
ATOM 6791 O O . GLU B 1 357 ? -24.984 16.281 -10.969 1 96.62 357 GLU B O 1
ATOM 6796 N N . ASN B 1 358 ? -22.828 16.172 -10.797 1 95.69 358 ASN B N 1
ATOM 6797 C CA . ASN B 1 358 ? -22.609 17.344 -9.961 1 95.69 358 ASN B CA 1
ATOM 6798 C C . ASN B 1 358 ? -23.344 17.234 -8.625 1 95.69 358 ASN B C 1
ATOM 6800 O O . ASN B 1 358 ? -23.688 18.234 -8.008 1 95.69 358 ASN B O 1
ATOM 6804 N N . ILE B 1 359 ? -23.594 16.047 -8.203 1 94.62 359 ILE B N 1
ATOM 6805 C CA . ILE B 1 359 ? -24.25 15.82 -6.922 1 94.62 359 ILE B CA 1
ATOM 6806 C C . ILE B 1 359 ? -23.344 16.297 -5.789 1 94.62 359 ILE B C 1
ATOM 6808 O O . ILE B 1 359 ? -23.828 16.797 -4.766 1 94.62 359 ILE B O 1
ATOM 6812 N N . TRP B 1 360 ? -22.047 16.297 -6.016 1 93.44 360 TRP B N 1
ATOM 6813 C CA . TRP B 1 360 ? -21.047 16.656 -5.023 1 93.44 360 TRP B CA 1
ATOM 6814 C C . TRP B 1 360 ? -21.141 18.141 -4.668 1 93.44 360 TRP B C 1
ATOM 6816 O O . TRP B 1 360 ? -20.781 18.531 -3.557 1 93.44 360 TRP B O 1
ATOM 6826 N N . LYS B 1 361 ? -21.594 18.969 -5.5 1 94.44 361 LYS B N 1
ATOM 6827 C CA . LYS B 1 361 ? -21.625 20.422 -5.293 1 94.44 361 LYS B CA 1
ATOM 6828 C C . LYS B 1 361 ? -22.5 20.781 -4.105 1 94.44 361 LYS B C 1
ATOM 6830 O O . LYS B 1 361 ? -22.109 21.594 -3.264 1 94.44 361 LYS B O 1
ATOM 6835 N N . ASN B 1 362 ? -23.672 20.203 -4.074 1 93 362 ASN B N 1
ATOM 6836 C CA . ASN B 1 362 ? -24.578 20.469 -2.959 1 93 362 ASN B CA 1
ATOM 6837 C C . ASN B 1 362 ? -24 19.969 -1.64 1 93 362 ASN B C 1
ATOM 6839 O O . ASN B 1 362 ? -24.141 20.609 -0.604 1 93 362 ASN B O 1
ATOM 6843 N N . HIS B 1 363 ? -23.375 18.875 -1.689 1 91.94 363 HIS B N 1
ATOM 6844 C CA . HIS B 1 363 ? -22.781 18.281 -0.49 1 91.94 363 HIS B CA 1
ATOM 6845 C C . HIS B 1 363 ? -21.688 19.188 0.08 1 91.94 363 HIS B C 1
ATOM 6847 O O . HIS B 1 363 ? -21.656 19.438 1.286 1 91.94 363 HIS B O 1
ATOM 6853 N N . ILE B 1 364 ? -20.828 19.656 -0.75 1 92.38 364 ILE B N 1
ATOM 6854 C CA . ILE B 1 364 ? -19.688 20.453 -0.294 1 92.38 364 ILE B CA 1
ATOM 6855 C C . ILE B 1 364 ? -20.203 21.766 0.312 1 92.38 364 ILE B C 1
ATOM 6857 O O . ILE B 1 364 ? -19.641 22.266 1.289 1 92.38 364 ILE B O 1
ATOM 6861 N N . GLU B 1 365 ? -21.188 22.312 -0.291 1 93.19 365 GLU B N 1
ATOM 6862 C CA . GLU B 1 365 ? -21.75 23.547 0.234 1 93.19 365 GLU B CA 1
ATOM 6863 C C . GLU B 1 365 ? -22.328 23.344 1.631 1 93.19 365 GLU B C 1
ATOM 6865 O O . GLU B 1 365 ? -22.156 24.188 2.512 1 93.19 365 GLU B O 1
ATOM 6870 N N . GLU B 1 366 ? -23 22.266 1.791 1 93.81 366 GLU B N 1
ATOM 6871 C CA . GLU B 1 366 ? -23.562 21.938 3.1 1 93.81 366 GLU B CA 1
ATOM 6872 C C . GLU B 1 366 ? -22.453 21.734 4.137 1 93.81 366 GLU B C 1
ATOM 6874 O O . GLU B 1 366 ? -22.547 22.234 5.258 1 93.81 366 GLU B O 1
ATOM 6879 N N . ILE B 1 367 ? -21.453 21.031 3.758 1 94.12 367 ILE B N 1
ATOM 6880 C CA . ILE B 1 367 ? -20.359 20.734 4.672 1 94.12 367 ILE B CA 1
ATOM 6881 C C . ILE B 1 367 ? -19.625 22.031 5.039 1 94.12 367 ILE B C 1
ATOM 6883 O O . ILE B 1 367 ? -19.266 22.234 6.199 1 94.12 367 ILE B O 1
ATOM 6887 N N . LYS B 1 368 ? -19.422 22.875 4.098 1 94.62 368 LYS B N 1
ATOM 6888 C CA . LYS B 1 368 ? -18.75 24.141 4.336 1 94.62 368 LYS B CA 1
ATOM 6889 C C . LYS B 1 368 ? -19.5 24.984 5.359 1 94.62 368 LYS B C 1
ATOM 6891 O O . LYS B 1 368 ? -18.875 25.609 6.227 1 94.62 368 LYS B O 1
ATOM 6896 N N . GLN B 1 369 ? -20.766 24.984 5.266 1 95.81 369 GLN B N 1
ATOM 6897 C CA . GLN B 1 369 ? -21.578 25.781 6.188 1 95.81 369 GLN B CA 1
ATOM 6898 C C . GLN B 1 369 ? -21.469 25.25 7.609 1 95.81 369 GLN B C 1
ATOM 6900 O O . GLN B 1 369 ? -21.281 26.016 8.555 1 95.81 369 GLN B O 1
ATOM 6905 N N . VAL B 1 370 ? -21.594 23.953 7.707 1 96.19 370 VAL B N 1
ATOM 6906 C CA . VAL B 1 370 ? -21.531 23.328 9.016 1 96.19 370 VAL B CA 1
ATOM 6907 C C . VAL B 1 370 ? -20.156 23.516 9.625 1 96.19 370 VAL B C 1
ATOM 6909 O O . VAL B 1 370 ? -20.016 23.906 10.789 1 96.19 370 VAL B O 1
ATOM 6912 N N . MET B 1 371 ? -19.141 23.328 8.828 1 96.38 371 MET B N 1
ATOM 6913 C CA . MET B 1 371 ? -17.766 23.406 9.312 1 96.38 371 MET B CA 1
ATOM 6914 C C . MET B 1 371 ? -17.391 24.844 9.648 1 96.38 371 MET B C 1
ATOM 6916 O O . MET B 1 371 ? -16.625 25.094 10.586 1 96.38 371 MET B O 1
ATOM 6920 N N . LYS B 1 372 ? -17.891 25.781 8.875 1 97 372 LYS B N 1
ATOM 6921 C CA . LYS B 1 372 ? -17.609 27.188 9.156 1 97 372 LYS B CA 1
ATOM 6922 C C . LYS B 1 372 ? -18.141 27.594 10.531 1 97 372 LYS B C 1
ATOM 6924 O O . LYS B 1 372 ? -17.438 28.281 11.289 1 97 372 LYS B O 1
ATOM 6929 N N . LYS B 1 373 ? -19.297 27.188 10.836 1 97.88 373 LYS B N 1
ATOM 6930 C CA . LYS B 1 373 ? -19.891 27.484 12.141 1 97.88 373 LYS B CA 1
ATOM 6931 C C . LYS B 1 373 ? -19.047 26.891 13.266 1 97.88 373 LYS B C 1
ATOM 6933 O O . LYS B 1 373 ? -18.812 27.531 14.289 1 97.88 373 LYS B O 1
ATOM 6938 N N . ARG B 1 374 ? -18.672 25.672 13.062 1 97.81 374 ARG B N 1
ATOM 6939 C CA . ARG B 1 374 ? -17.859 24.984 14.062 1 97.81 374 ARG B CA 1
ATOM 6940 C C . ARG B 1 374 ? -16.5 25.656 14.211 1 97.81 374 ARG B C 1
ATOM 6942 O O . ARG B 1 374 ? -16 25.812 15.328 1 97.81 374 ARG B O 1
ATOM 6949 N N . PHE B 1 375 ? -15.969 26.031 13.102 1 97.44 375 PHE B N 1
ATOM 6950 C CA . PHE B 1 375 ? -14.695 26.719 13.031 1 97.44 375 PHE B CA 1
ATOM 6951 C C . PHE B 1 375 ? -14.75 28.031 13.828 1 97.44 375 PHE B C 1
ATOM 6953 O O . PHE B 1 375 ? -13.891 28.281 14.664 1 97.44 375 PHE B O 1
ATOM 6960 N N . GLU B 1 376 ? -15.727 28.766 13.594 1 97.56 376 GLU B N 1
ATOM 6961 C CA . GLU B 1 376 ? -15.891 30.047 14.258 1 97.56 376 GLU B CA 1
ATOM 6962 C C . GLU B 1 376 ? -16.141 29.859 15.75 1 97.56 376 GLU B C 1
ATOM 6964 O O . GLU B 1 376 ? -15.609 30.609 16.578 1 97.56 376 GLU B O 1
ATOM 6969 N N . ASN B 1 377 ? -16.938 28.891 16.062 1 98.06 377 ASN B N 1
ATOM 6970 C CA . ASN B 1 377 ? -17.25 28.609 17.469 1 98.06 377 ASN B CA 1
ATOM 6971 C C . ASN B 1 377 ? -15.992 28.25 18.25 1 98.06 377 ASN B C 1
ATOM 6973 O O . ASN B 1 377 ? -15.758 28.797 19.328 1 98.06 377 ASN B O 1
ATOM 6977 N N . MET B 1 378 ? -15.227 27.375 17.734 1 98.25 378 MET B N 1
ATOM 6978 C CA . MET B 1 378 ? -13.992 26.984 18.406 1 98.25 378 MET B CA 1
ATOM 6979 C C . MET B 1 378 ? -13.031 28.172 18.5 1 98.25 378 MET B C 1
ATOM 6981 O O . MET B 1 378 ? -12.406 28.391 19.531 1 98.25 378 MET B O 1
ATOM 6985 N N . GLY B 1 379 ? -12.852 28.859 17.406 1 97.75 379 GLY B N 1
ATOM 6986 C CA . GLY B 1 379 ? -12 30.031 17.406 1 97.75 379 GLY B CA 1
ATOM 6987 C C . GLY B 1 379 ? -12.359 31.047 18.484 1 97.75 379 GLY B C 1
ATOM 6988 O O . GLY B 1 379 ? -11.477 31.562 19.172 1 97.75 379 GLY B O 1
ATOM 6989 N N . ASN B 1 380 ? -13.633 31.297 18.594 1 97 380 ASN B N 1
ATOM 6990 C CA . ASN B 1 380 ? -14.109 32.219 19.641 1 97 380 ASN B CA 1
ATOM 6991 C C . ASN B 1 380 ? -13.773 31.703 21.031 1 97 380 ASN B C 1
ATOM 6993 O O . ASN B 1 380 ? -13.367 32.469 21.906 1 97 380 ASN B O 1
ATOM 6997 N N . GLY B 1 381 ? -14 30.422 21.203 1 97.5 381 GLY B N 1
ATOM 6998 C CA . GLY B 1 381 ? -13.648 29.828 22.469 1 97.5 381 GLY B CA 1
ATOM 6999 C C . GLY B 1 381 ? -12.164 29.922 22.781 1 97.5 381 GLY B C 1
ATOM 7000 O O . GLY B 1 381 ? -11.781 30.172 23.938 1 97.5 381 GLY B O 1
ATOM 7001 N N . LEU B 1 382 ? -11.352 29.719 21.828 1 97.56 382 LEU B N 1
ATOM 7002 C CA . LEU B 1 382 ? -9.906 29.719 22 1 97.56 382 LEU B CA 1
ATOM 7003 C C . LEU B 1 382 ? -9.398 31.125 22.328 1 97.56 382 LEU B C 1
ATOM 7005 O O . LEU B 1 382 ? -8.352 31.281 22.969 1 97.56 382 LEU B O 1
ATOM 7009 N N . GLN B 1 383 ? -10.094 32.125 21.891 1 95.88 383 GLN B N 1
ATOM 7010 C CA . GLN B 1 383 ? -9.734 33.5 22.219 1 95.88 383 GLN B CA 1
ATOM 7011 C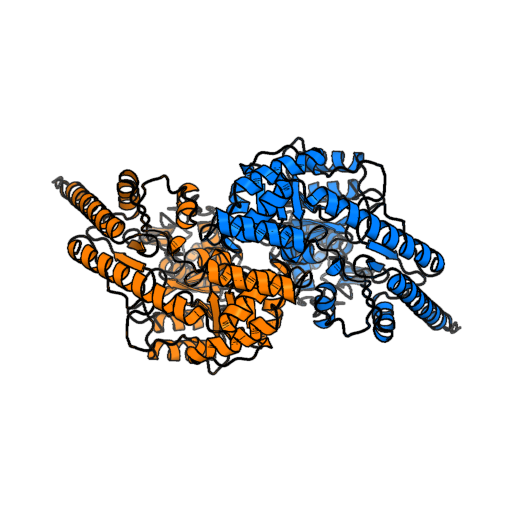 C . GLN B 1 383 ? -9.75 33.719 23.734 1 95.88 383 GLN B C 1
ATOM 7013 O O . GLN B 1 383 ? -8.969 34.531 24.25 1 95.88 383 GLN B O 1
ATOM 7018 N N . MET B 1 384 ? -10.547 33 24.375 1 94.31 384 MET B N 1
ATOM 7019 C CA . MET B 1 384 ? -10.664 33.125 25.812 1 94.31 384 MET B CA 1
ATOM 7020 C C . MET B 1 384 ? -9.469 32.5 26.531 1 94.31 384 MET B C 1
ATOM 7022 O O . MET B 1 384 ? -9.266 32.719 27.719 1 94.31 384 MET B O 1
ATOM 7026 N N . LEU B 1 385 ? -8.727 31.781 25.781 1 95.81 385 LEU B N 1
ATOM 7027 C CA . LEU B 1 385 ? -7.602 31.062 26.375 1 95.81 385 LEU B CA 1
ATOM 7028 C C . LEU B 1 385 ? -6.281 31.734 26 1 95.81 385 LEU B C 1
ATOM 7030 O O . LEU B 1 385 ? -5.215 31.141 26.156 1 95.81 385 LEU B O 1
ATOM 7034 N N . LYS B 1 386 ? -6.238 32.875 25.578 1 93.88 386 LYS B N 1
ATOM 7035 C CA . LYS B 1 386 ? -5.082 33.562 25.016 1 93.88 386 LYS B CA 1
ATOM 7036 C C . LYS B 1 386 ? -3.973 33.719 26.062 1 93.88 386 LYS B C 1
ATOM 7038 O O . LYS B 1 386 ? -2.807 33.906 25.703 1 93.88 386 LYS B O 1
ATOM 7043 N N . ASN B 1 387 ? -4.305 33.688 27.359 1 93.69 387 ASN B N 1
ATOM 7044 C CA . ASN B 1 387 ? -3.297 33.781 28.406 1 93.69 387 ASN B CA 1
ATOM 7045 C C . ASN B 1 387 ? -2.438 32.5 28.469 1 93.69 387 ASN B C 1
ATOM 7047 O O . ASN B 1 387 ? -1.329 32.531 29 1 93.69 387 ASN B O 1
ATOM 7051 N N . TYR B 1 388 ? -2.949 31.5 27.844 1 94.69 388 TYR B N 1
ATOM 7052 C CA . TYR B 1 388 ? -2.285 30.203 28 1 94.69 388 TYR B CA 1
ATOM 7053 C C . TYR B 1 388 ? -1.767 29.703 26.656 1 94.69 388 TYR B C 1
ATOM 7055 O O . TYR B 1 388 ? -0.882 28.844 26.609 1 94.69 388 TYR B O 1
ATOM 7063 N N . VAL B 1 389 ? -2.43 30.203 25.578 1 96.06 389 VAL B N 1
ATOM 7064 C CA . VAL B 1 389 ? -2.078 29.656 24.266 1 96.06 389 VAL B CA 1
ATOM 7065 C C . VAL B 1 389 ? -1.908 30.797 23.266 1 96.06 389 VAL B C 1
ATOM 7067 O O . VAL B 1 389 ? -2.42 31.906 23.484 1 96.06 389 VAL B O 1
ATOM 7070 N N . GLU B 1 390 ? -1.091 30.562 22.281 1 96.31 390 GLU B N 1
ATOM 7071 C CA . GLU B 1 390 ? -0.955 31.406 21.109 1 96.31 390 GLU B CA 1
ATOM 7072 C C . GLU B 1 390 ? -1.349 30.656 19.844 1 96.31 390 GLU B C 1
ATOM 7074 O O . GLU B 1 390 ? -1.021 29.484 19.688 1 96.31 390 GLU B O 1
ATOM 7079 N N . PHE B 1 391 ? -2.109 31.297 19.016 1 95.38 391 PHE B N 1
ATOM 7080 C CA . PHE B 1 391 ? -2.453 30.703 17.719 1 95.38 391 PHE B CA 1
ATOM 7081 C C . PHE B 1 391 ? -2.818 31.781 16.719 1 95.38 391 PHE B C 1
ATOM 7083 O O . PHE B 1 391 ? -3.09 32.938 17.078 1 95.38 391 PHE B O 1
ATOM 7090 N N . GLU B 1 392 ? -2.717 31.469 15.469 1 92.56 392 GLU B N 1
ATOM 7091 C CA . GLU B 1 392 ? -3.217 32.281 14.375 1 92.56 392 GLU B CA 1
ATOM 7092 C C . GLU B 1 392 ? -4.492 31.703 13.781 1 92.56 392 GLU B C 1
ATOM 7094 O O . GLU B 1 392 ? -4.625 30.484 13.664 1 92.56 392 GLU B O 1
ATOM 7099 N N . TYR B 1 393 ? -5.363 32.594 13.414 1 93.19 393 TYR B N 1
ATOM 7100 C CA . TYR B 1 393 ? -6.59 32.125 12.789 1 93.19 393 TYR B CA 1
ATOM 7101 C C . TYR B 1 393 ? -6.32 31.594 11.383 1 93.19 393 TYR B C 1
ATOM 7103 O O . TYR B 1 393 ? -5.824 32.312 10.523 1 93.19 393 TYR B O 1
ATOM 7111 N N . PRO B 1 394 ? -6.664 30.391 11.164 1 95.5 394 PRO B N 1
ATOM 7112 C CA . PRO B 1 394 ? -6.559 29.891 9.789 1 95.5 394 PRO B CA 1
ATOM 7113 C C . PRO B 1 394 ? -7.629 30.469 8.867 1 95.5 394 PRO B C 1
ATOM 7115 O O . PRO B 1 394 ? -8.562 31.125 9.328 1 95.5 394 PRO B O 1
ATOM 7118 N N . LYS B 1 395 ? -7.473 30.25 7.613 1 95.75 395 LYS B N 1
ATOM 7119 C CA . LYS B 1 395 ? -8.438 30.719 6.617 1 95.75 395 LYS B CA 1
ATOM 7120 C C . LYS B 1 395 ? -9.422 29.609 6.246 1 95.75 395 LYS B C 1
ATOM 7122 O O . LYS B 1 395 ? -10.32 29.828 5.434 1 95.75 395 LYS B O 1
ATOM 7127 N N . GLY B 1 396 ? -9.312 28.484 6.758 1 96.19 396 GLY B N 1
ATOM 7128 C CA . GLY B 1 396 ? -10.094 27.297 6.5 1 96.19 396 GLY B CA 1
ATOM 7129 C C . GLY B 1 396 ? -9.43 26.031 7.012 1 96.19 396 GLY B C 1
ATOM 7130 O O . GLY B 1 396 ? -8.672 26.062 7.98 1 96.19 396 GLY B O 1
ATOM 7131 N N . GLY B 1 397 ? -9.836 24.875 6.441 1 96 397 GLY B N 1
ATOM 7132 C CA . GLY B 1 397 ? -9.266 23.594 6.832 1 96 397 GLY B CA 1
ATOM 7133 C C . GLY B 1 397 ? -9.945 22.984 8.039 1 96 397 GLY B C 1
ATOM 7134 O O . GLY B 1 397 ? -11.148 23.172 8.25 1 96 397 GLY B O 1
ATOM 7135 N N . PHE B 1 398 ? -9.148 22.188 8.773 1 95.81 398 PHE B N 1
ATOM 7136 C CA . PHE B 1 398 ? -9.758 21.359 9.805 1 95.81 398 PHE B CA 1
ATOM 7137 C C . PHE B 1 398 ? -9.172 21.688 11.172 1 95.81 398 PHE B C 1
ATOM 7139 O O . PHE B 1 398 ? -9.68 21.234 12.203 1 95.81 398 PHE B O 1
ATOM 7146 N N . TYR B 1 399 ? -8.125 22.594 11.234 1 97.19 399 TYR B N 1
ATOM 7147 C CA . TYR B 1 399 ? -7.32 22.516 12.453 1 97.19 399 TYR B CA 1
ATOM 7148 C C . TYR B 1 399 ? -7.031 23.906 13.008 1 97.19 399 TYR B C 1
ATOM 7150 O O . TYR B 1 399 ? -6.934 24.875 12.25 1 97.19 399 TYR B O 1
ATOM 7158 N N . TYR B 1 400 ? -6.914 23.969 14.312 1 98.12 400 TYR B N 1
ATOM 7159 C CA . TYR B 1 400 ? -6.199 25.016 15.031 1 98.12 400 TYR B CA 1
ATOM 7160 C C . TYR B 1 400 ? -4.891 24.484 15.609 1 98.12 400 TYR B C 1
ATOM 7162 O O . TYR B 1 400 ? -4.855 23.391 16.188 1 98.12 400 TYR B O 1
ATOM 7170 N N . TRP B 1 401 ? -3.881 25.156 15.32 1 98.19 401 TRP B N 1
ATOM 7171 C CA . TRP B 1 401 ? -2.545 24.844 15.828 1 98.19 401 TRP B CA 1
ATOM 7172 C C . TRP B 1 401 ? -2.145 25.828 16.938 1 98.19 401 TRP B C 1
ATOM 7174 O O . TRP B 1 401 ? -1.991 27.016 16.688 1 98.19 401 TRP B O 1
ATOM 7184 N N . LEU B 1 402 ? -1.908 25.266 18.156 1 97.88 402 LEU B N 1
ATOM 7185 C CA . LEU B 1 402 ? -1.724 26.125 19.312 1 97.88 402 LEU B CA 1
ATOM 7186 C C . LEU B 1 402 ? -0.334 25.938 19.922 1 97.88 402 LEU B C 1
ATOM 7188 O O . LEU B 1 402 ? 0.151 24.812 20.031 1 97.88 402 LEU B O 1
ATOM 7192 N N . ARG B 1 403 ? 0.285 26.984 20.234 1 97.38 403 ARG B N 1
ATOM 7193 C CA . ARG B 1 403 ? 1.496 26.969 21.047 1 97.38 403 ARG B CA 1
ATOM 7194 C C . ARG B 1 403 ? 1.174 27.25 22.516 1 97.38 403 ARG B C 1
ATOM 7196 O O . ARG B 1 403 ? 0.526 28.25 22.828 1 97.38 403 ARG B O 1
ATOM 7203 N N . LEU B 1 404 ? 1.604 26.406 23.328 1 96.25 404 LEU B N 1
ATOM 7204 C CA . LEU B 1 404 ? 1.371 26.562 24.766 1 96.25 404 LEU B CA 1
ATOM 7205 C C . LEU B 1 404 ? 2.402 27.5 25.391 1 96.25 404 LEU B C 1
ATOM 7207 O O . LEU B 1 404 ? 3.59 27.422 25.062 1 96.25 404 LEU B O 1
ATOM 7211 N N . LYS B 1 405 ? 1.927 28.344 26.234 1 93.81 405 LYS B N 1
ATOM 7212 C CA . LYS B 1 405 ? 2.807 29.281 26.922 1 93.81 405 LYS B CA 1
ATOM 7213 C C . LYS B 1 405 ? 3.354 28.672 28.219 1 93.81 405 LYS B C 1
ATOM 7215 O O . LYS B 1 405 ? 2.918 27.594 28.641 1 93.81 405 LYS B O 1
ATOM 7220 N N . ASN B 1 406 ? 4.387 29.297 28.797 1 86.44 406 ASN B N 1
ATOM 7221 C CA . ASN B 1 406 ? 4.918 29.031 30.125 1 86.44 406 ASN B CA 1
ATOM 7222 C C . ASN B 1 406 ? 5.414 27.594 30.266 1 86.44 406 ASN B C 1
ATOM 7224 O O . ASN B 1 406 ? 5.215 26.969 31.312 1 86.44 406 ASN B O 1
ATOM 7228 N N . ASN B 1 407 ? 5.883 27 29.266 1 83 407 ASN B N 1
ATOM 7229 C CA . ASN B 1 407 ? 6.543 25.688 29.25 1 83 407 ASN B CA 1
ATOM 7230 C C . ASN B 1 407 ? 5.574 24.562 29.609 1 83 407 ASN B C 1
ATOM 7232 O O . ASN B 1 407 ? 5.969 23.578 30.234 1 83 407 ASN B O 1
ATOM 7236 N N . ILE B 1 408 ? 4.301 24.844 29.359 1 87.06 408 ILE B N 1
ATOM 7237 C CA . ILE B 1 408 ? 3.324 23.781 29.547 1 87.06 408 ILE B CA 1
ATOM 7238 C C . ILE B 1 408 ? 3.592 22.656 28.547 1 87.06 408 ILE B C 1
ATOM 7240 O O . ILE B 1 408 ? 3.775 22.906 27.359 1 87.06 408 ILE B O 1
ATOM 7244 N N . SER B 1 409 ? 3.607 21.469 29.047 1 89.19 409 SER B N 1
ATOM 7245 C CA . SER B 1 409 ? 3.805 20.297 28.203 1 89.19 409 SER B CA 1
ATOM 7246 C C . SER B 1 409 ? 2.494 19.844 27.578 1 89.19 409 SER B C 1
ATOM 7248 O O . SER B 1 409 ? 1.515 19.578 28.281 1 89.19 409 SER B O 1
ATOM 7250 N N . ALA B 1 410 ? 2.535 19.703 26.25 1 93 410 ALA B N 1
ATOM 7251 C CA . ALA B 1 410 ? 1.34 19.25 25.547 1 93 410 ALA B CA 1
ATOM 7252 C C . ALA B 1 410 ? 0.967 17.828 25.938 1 93 410 ALA B C 1
ATOM 7254 O O . ALA B 1 410 ? -0.215 17.484 26 1 93 410 ALA B O 1
ATOM 7255 N N . LYS B 1 411 ? 1.923 17 26.203 1 88.19 411 LYS B N 1
ATOM 7256 C CA . LYS B 1 411 ? 1.665 15.625 26.625 1 88.19 411 LYS B CA 1
ATOM 7257 C C . LYS B 1 411 ? 0.956 15.578 27.969 1 88.19 411 LYS B C 1
ATOM 7259 O O . LYS B 1 411 ? 0.049 14.773 28.172 1 88.19 411 LYS B O 1
ATOM 7264 N N . ASN B 1 412 ? 1.43 16.406 28.891 1 86.25 412 ASN B N 1
ATOM 7265 C CA . ASN B 1 412 ? 0.763 16.5 30.172 1 86.25 412 ASN B CA 1
ATOM 7266 C C . ASN B 1 412 ? -0.674 16.984 30.031 1 86.25 412 ASN B C 1
ATOM 7268 O O . ASN B 1 412 ? -1.579 16.469 30.688 1 86.25 412 ASN B O 1
ATOM 7272 N N . LEU B 1 413 ? -0.77 18.016 29.281 1 92.81 413 LEU B N 1
ATOM 7273 C CA . LEU B 1 413 ? -2.102 18.562 29.016 1 92.81 413 LEU B CA 1
ATOM 7274 C C . LEU B 1 413 ? -3.016 17.484 28.438 1 92.81 413 LEU B C 1
ATOM 7276 O O . LEU B 1 413 ? -4.188 17.391 28.812 1 92.81 413 LEU B O 1
ATOM 7280 N N . TYR B 1 414 ? -2.521 16.734 27.453 1 91 414 TYR B N 1
ATOM 7281 C CA . TYR B 1 414 ? -3.254 15.633 26.844 1 91 414 TYR B CA 1
ATOM 7282 C C . TYR B 1 414 ? -3.787 14.672 27.906 1 91 414 TYR B C 1
ATOM 7284 O O . TYR B 1 414 ? -4.965 14.305 27.875 1 91 414 TYR B O 1
ATOM 7292 N N . SER B 1 415 ? -2.961 14.227 28.812 1 88.12 415 SER B N 1
ATOM 7293 C CA . SER B 1 415 ? -3.344 13.289 29.859 1 88.12 415 SER B CA 1
ATOM 7294 C C . SER B 1 415 ? -4.457 13.852 30.734 1 88.12 415 SER B C 1
ATOM 7296 O O . SER B 1 415 ? -5.434 13.156 31.031 1 88.12 415 SER B O 1
ATOM 7298 N N . LYS B 1 416 ? -4.312 15.055 31.172 1 91.31 416 LYS B N 1
ATOM 7299 C CA . LYS B 1 416 ? -5.301 15.695 32.031 1 91.31 416 LYS B CA 1
ATOM 7300 C C . LYS B 1 416 ? -6.625 15.883 31.297 1 91.31 416 LYS B C 1
ATOM 7302 O O . LYS B 1 416 ? -7.695 15.719 31.891 1 91.31 416 LYS B O 1
ATOM 7307 N N . CYS B 1 417 ? -6.582 16.297 30.062 1 94.75 417 CYS B N 1
ATOM 7308 C CA . CYS B 1 417 ? -7.789 16.453 29.266 1 94.75 417 CYS B CA 1
ATOM 7309 C C . CYS B 1 417 ? -8.5 15.109 29.094 1 94.75 417 CYS B C 1
ATOM 7311 O O . CYS B 1 417 ? -9.727 15.039 29.203 1 94.75 417 CYS B O 1
ATOM 7313 N N . LEU B 1 418 ? -7.703 14.102 28.797 1 90.38 418 LEU B N 1
ATOM 7314 C CA . LEU B 1 418 ? -8.281 12.781 28.594 1 90.38 418 LEU B CA 1
ATOM 7315 C C . LEU B 1 418 ? -9.008 12.297 29.844 1 90.38 418 LEU B C 1
ATOM 7317 O O . LEU B 1 418 ? -10.047 11.648 29.75 1 90.38 418 LEU B O 1
ATOM 7321 N N . GLU B 1 419 ? -8.477 12.562 30.984 1 88.38 419 GLU B N 1
ATOM 7322 C CA . GLU B 1 419 ? -9.133 12.234 32.25 1 88.38 419 GLU B CA 1
ATOM 7323 C C . GLU B 1 419 ? -10.508 12.891 32.344 1 88.38 419 GLU B C 1
ATOM 7325 O O . GLU B 1 419 ? -11.398 12.375 33.031 1 88.38 419 GLU B O 1
ATOM 7330 N N . ARG B 1 420 ? -10.617 13.945 31.703 1 93 420 ARG B N 1
ATOM 7331 C CA . ARG B 1 420 ? -11.875 14.688 31.719 1 93 420 ARG B CA 1
ATOM 7332 C C . ARG B 1 420 ? -12.68 14.43 30.453 1 93 420 ARG B C 1
ATOM 7334 O O . ARG B 1 420 ? -13.555 15.219 30.094 1 93 420 ARG B O 1
ATOM 7341 N N . LYS B 1 421 ? -12.25 13.484 29.656 1 92.56 421 LYS B N 1
ATOM 7342 C CA . LYS B 1 421 ? -12.969 12.969 28.5 1 92.56 421 LYS B CA 1
ATOM 7343 C C . LYS B 1 421 ? -12.883 13.938 27.328 1 92.56 421 LYS B C 1
ATOM 7345 O O . LYS B 1 421 ? -13.859 14.133 26.594 1 92.56 421 LYS B O 1
ATOM 7350 N N . LEU B 1 422 ? -11.789 14.617 27.25 1 95.38 422 LEU B N 1
ATOM 7351 C CA . LEU B 1 422 ? -11.469 15.445 26.094 1 95.38 422 LEU B CA 1
ATOM 7352 C C . LEU B 1 422 ? -10.219 14.938 25.391 1 95.38 422 LEU B C 1
ATOM 7354 O O . LEU B 1 422 ? -9.156 14.828 26 1 95.38 422 LEU B O 1
ATOM 7358 N N . LEU B 1 423 ? -10.398 14.633 24.141 1 93.56 423 LEU B N 1
ATOM 7359 C CA . LEU B 1 423 ? -9.273 14.125 23.359 1 93.56 423 LEU B CA 1
ATOM 7360 C C . LEU B 1 423 ? -8.648 15.234 22.531 1 93.56 423 LEU B C 1
ATOM 7362 O O . LEU B 1 423 ? -9.328 15.875 21.719 1 93.56 423 LEU B O 1
ATOM 7366 N N . ILE B 1 424 ? -7.348 15.492 22.75 1 94.88 424 ILE B N 1
ATOM 7367 C CA . ILE B 1 424 ? -6.582 16.453 21.969 1 94.88 424 ILE B CA 1
ATOM 7368 C C . ILE B 1 424 ? -5.344 15.773 21.375 1 94.88 424 ILE B C 1
ATOM 7370 O O . ILE B 1 424 ? -5.074 14.602 21.672 1 94.88 424 ILE B O 1
ATOM 7374 N N . VAL B 1 425 ? -4.578 16.484 20.531 1 94.06 425 VAL B N 1
ATOM 7375 C CA . VAL B 1 425 ? -3.41 15.867 19.906 1 94.06 425 VAL B CA 1
ATOM 7376 C C . VAL B 1 425 ? -2.152 16.656 20.266 1 94.06 425 VAL B C 1
ATOM 7378 O O . VAL B 1 425 ? -1.991 17.797 19.859 1 94.06 425 VAL B O 1
ATOM 7381 N N . PRO B 1 426 ? -1.245 16.016 21.016 1 93.19 426 PRO B N 1
ATOM 7382 C CA . PRO B 1 426 ? 0.055 16.672 21.219 1 93.19 426 PRO B CA 1
ATOM 7383 C C . PRO B 1 426 ? 0.816 16.875 19.906 1 93.19 426 PRO B C 1
ATOM 7385 O O . PRO B 1 426 ? 0.79 16.016 19.031 1 93.19 426 PRO B O 1
ATOM 7388 N N . GLY B 1 427 ? 1.498 17.938 19.797 1 94.06 427 GLY B N 1
ATOM 7389 C CA . GLY B 1 427 ? 2.064 18.375 18.531 1 94.06 427 GLY B CA 1
ATOM 7390 C C . GLY B 1 427 ? 3.387 17.703 18.219 1 94.06 427 GLY B C 1
ATOM 7391 O O . GLY B 1 427 ? 3.855 17.75 17.078 1 94.06 427 GLY B O 1
ATOM 7392 N N . ASP B 1 428 ? 4.043 17 19.156 1 89 428 ASP B N 1
ATOM 7393 C CA . ASP B 1 428 ? 5.383 16.453 19 1 89 428 ASP B CA 1
ATOM 7394 C C . ASP B 1 428 ? 5.43 15.461 17.828 1 89 428 ASP B C 1
ATOM 7396 O O . ASP B 1 428 ? 6.449 15.344 17.141 1 89 428 ASP B O 1
ATOM 7400 N N . MET B 1 429 ? 4.328 14.836 17.531 1 88.88 429 MET B N 1
ATOM 7401 C CA . MET B 1 429 ? 4.289 13.789 16.516 1 88.88 429 MET B CA 1
ATOM 7402 C C . MET B 1 429 ? 4.426 14.391 15.117 1 88.88 429 MET B C 1
ATOM 7404 O O . MET B 1 429 ? 4.695 13.672 14.156 1 88.88 429 MET B O 1
ATOM 7408 N N . PHE B 1 430 ? 4.254 15.68 14.984 1 95.25 430 PHE B N 1
ATOM 7409 C CA . PHE B 1 430 ? 4.277 16.312 13.672 1 95.25 430 PHE B CA 1
ATOM 7410 C C . PHE B 1 430 ? 5.688 16.766 13.312 1 95.25 430 PHE B C 1
ATOM 7412 O O . PHE B 1 430 ? 5.918 17.281 12.219 1 95.25 430 PHE B O 1
ATOM 7419 N N . PHE B 1 431 ? 6.641 16.547 14.25 1 91 431 PHE B N 1
ATOM 7420 C CA . PHE B 1 431 ? 8.039 16.891 14.031 1 91 431 PHE B CA 1
ATOM 7421 C C . PHE B 1 431 ? 8.875 15.648 13.766 1 91 431 PHE B C 1
ATOM 7423 O O . PHE B 1 431 ? 8.719 14.633 14.453 1 91 431 PHE B O 1
ATOM 7430 N N . ALA B 1 432 ? 9.688 15.719 12.812 1 86.44 432 ALA B N 1
ATOM 7431 C CA . ALA B 1 432 ? 10.43 14.531 12.398 1 86.44 432 ALA B CA 1
ATOM 7432 C C . ALA B 1 432 ? 11.695 14.359 13.242 1 86.44 432 ALA B C 1
ATOM 7434 O O . ALA B 1 432 ? 12.016 13.242 13.664 1 86.44 432 ALA B O 1
ATOM 7435 N N . ILE B 1 433 ? 12.391 15.445 13.484 1 82.81 433 ILE B N 1
ATOM 7436 C CA . ILE B 1 433 ? 13.742 15.336 14.039 1 82.81 433 ILE B CA 1
ATOM 7437 C C . ILE B 1 433 ? 13.75 15.836 15.477 1 82.81 433 ILE B C 1
ATOM 7439 O O . ILE B 1 433 ? 13.602 15.055 16.422 1 82.81 433 ILE B O 1
ATOM 7443 N N . LYS B 1 434 ? 13.781 17.188 15.594 1 77.38 434 LYS B N 1
ATOM 7444 C CA . LYS B 1 434 ? 13.672 17.781 16.922 1 77.38 434 LYS B CA 1
ATOM 7445 C C . LYS B 1 434 ? 12.219 18.016 17.312 1 77.38 434 LYS B C 1
ATOM 7447 O O . LYS B 1 434 ? 11.555 18.875 16.734 1 77.38 434 LYS B O 1
ATOM 7452 N N . LYS B 1 435 ? 11.82 17.359 18.281 1 83.12 435 LYS B N 1
ATOM 7453 C CA . LYS B 1 435 ? 10.422 17.438 18.719 1 83.12 435 LYS B CA 1
ATOM 7454 C C . LYS B 1 435 ? 10.188 18.672 19.578 1 83.12 435 LYS B C 1
ATOM 7456 O O . LYS B 1 435 ? 11.047 19.047 20.375 1 83.12 435 LYS B O 1
ATOM 7461 N N . GLU B 1 436 ? 9.133 19.312 19.297 1 88.12 436 GLU B N 1
ATOM 7462 C CA . GLU B 1 436 ? 8.648 20.375 20.172 1 88.12 436 GLU B CA 1
ATOM 7463 C C . GLU B 1 436 ? 7.5 19.875 21.047 1 88.12 436 GLU B C 1
ATOM 7465 O O . GLU B 1 436 ? 6.594 19.188 20.562 1 88.12 436 GLU B O 1
ATOM 7470 N N . THR B 1 437 ? 7.516 20.25 22.281 1 88.94 437 THR B N 1
ATOM 7471 C CA . THR B 1 437 ? 6.59 19.625 23.219 1 88.94 437 THR B CA 1
ATOM 7472 C C . THR B 1 437 ? 5.492 20.609 23.625 1 88.94 437 THR B C 1
ATOM 7474 O O . THR B 1 437 ? 4.586 20.266 24.391 1 88.94 437 THR B O 1
ATOM 7477 N N . ASN B 1 438 ? 5.559 21.828 23.141 1 94.94 438 ASN B N 1
ATOM 7478 C CA . ASN B 1 438 ? 4.629 22.844 23.609 1 94.94 438 ASN B CA 1
ATOM 7479 C C . ASN B 1 438 ? 3.617 23.219 22.531 1 94.94 438 ASN B C 1
ATOM 7481 O O . ASN B 1 438 ? 3.133 24.344 22.484 1 94.94 438 ASN B O 1
ATOM 7485 N N . PHE B 1 439 ? 3.354 22.328 21.625 1 96.44 439 PHE B N 1
ATOM 7486 C CA . PHE B 1 439 ? 2.336 22.547 20.594 1 96.44 439 PHE B CA 1
ATOM 7487 C C . PHE B 1 439 ? 1.229 21.5 20.703 1 96.44 439 PHE B C 1
ATOM 7489 O O . PHE B 1 439 ? 1.456 20.391 21.188 1 96.44 439 PHE B O 1
ATOM 7496 N N . MET B 1 440 ? 0.041 21.891 20.281 1 96.38 440 MET B N 1
ATOM 7497 C CA . MET B 1 440 ? -1.077 20.953 20.172 1 96.38 440 MET B CA 1
ATOM 7498 C C . MET B 1 440 ? -1.959 21.297 18.984 1 96.38 440 MET B C 1
ATOM 7500 O O . MET B 1 440 ? -2.035 22.469 18.578 1 96.38 440 MET B O 1
ATOM 7504 N N . ARG B 1 441 ? -2.594 20.328 18.422 1 97.5 441 ARG B N 1
ATOM 7505 C CA . ARG B 1 441 ? -3.555 20.5 17.328 1 97.5 441 ARG B CA 1
ATOM 7506 C C . ARG B 1 441 ? -4.969 20.156 17.797 1 97.5 441 ARG B C 1
ATOM 7508 O O . ARG B 1 441 ? -5.18 19.156 18.484 1 97.5 441 ARG B O 1
ATOM 7515 N N . LEU B 1 442 ? -5.891 20.984 17.453 1 97.56 442 LEU B N 1
ATOM 7516 C CA . LEU B 1 442 ? -7.305 20.75 17.703 1 97.56 442 LEU B CA 1
ATOM 7517 C C . LEU B 1 442 ? -8.094 20.719 16.406 1 97.56 442 LEU B C 1
ATOM 7519 O O . LEU B 1 442 ? -7.836 21.5 15.5 1 97.56 442 LEU B O 1
ATOM 7523 N N . SER B 1 443 ? -8.992 19.797 16.328 1 96.94 443 SER B N 1
ATOM 7524 C CA . SER B 1 443 ? -9.914 19.719 15.195 1 96.94 443 SER B CA 1
ATOM 7525 C C . SER B 1 443 ? -11.352 19.969 15.641 1 96.94 443 SER B C 1
ATOM 7527 O O . SER B 1 443 ? -11.734 19.594 16.75 1 96.94 443 SER B O 1
ATOM 7529 N N . PHE B 1 444 ? -12.125 20.578 14.852 1 96.38 444 PHE B N 1
ATOM 7530 C CA . PHE B 1 444 ? -13.531 20.844 15.133 1 96.38 444 PHE B CA 1
ATOM 7531 C C . PHE B 1 444 ? -14.438 19.984 14.281 1 96.38 444 PHE B C 1
ATOM 7533 O O . PHE B 1 444 ? -15.664 20.062 14.375 1 96.38 444 PHE B O 1
ATOM 7540 N N . ALA B 1 445 ? -13.883 19.141 13.492 1 93.12 445 ALA B N 1
ATOM 7541 C CA . ALA B 1 445 ? -14.617 18.453 12.438 1 93.12 445 ALA B CA 1
ATOM 7542 C C . ALA B 1 445 ? -15.57 17.422 13.016 1 93.12 445 ALA B C 1
ATOM 7544 O O . ALA B 1 445 ? -16.672 17.219 12.516 1 93.12 445 ALA B O 1
ATOM 7545 N N . SER B 1 446 ? -15.156 16.75 14.062 1 89.69 446 SER B N 1
ATOM 7546 C CA . SER B 1 446 ? -15.883 15.586 14.562 1 89.69 446 SER B CA 1
ATOM 7547 C C . SER B 1 446 ? -16.844 15.977 15.688 1 89.69 446 SER B C 1
ATOM 7549 O O . SER B 1 446 ? -17.547 15.125 16.234 1 89.69 446 SER B O 1
ATOM 7551 N N . CYS B 1 447 ? -16.938 17.266 16.047 1 92.25 447 CYS B N 1
ATOM 7552 C CA . CYS B 1 447 ? -17.719 17.703 17.219 1 92.25 447 CYS B CA 1
ATOM 7553 C C . CYS B 1 447 ? -18.891 18.562 16.797 1 92.25 447 CYS B C 1
ATOM 7555 O O . CYS B 1 447 ? -18.797 19.328 15.828 1 92.25 447 CYS B O 1
ATOM 7557 N N . GLU B 1 448 ? -19.891 18.406 17.594 1 94.44 448 GLU B N 1
ATOM 7558 C CA . GLU B 1 448 ? -21 19.359 17.484 1 94.44 448 GLU B CA 1
ATOM 7559 C C . GLU B 1 448 ? -20.688 20.656 18.234 1 94.44 448 GLU B C 1
ATOM 7561 O O . GLU B 1 448 ? -19.75 20.703 19.016 1 94.44 448 GLU B O 1
ATOM 7566 N N . LEU B 1 449 ? -21.5 21.641 17.953 1 96.94 449 LEU B N 1
ATOM 7567 C CA . LEU B 1 449 ? -21.266 22.969 18.531 1 96.94 449 LEU B CA 1
ATOM 7568 C C . LEU B 1 449 ? -21.234 22.891 20.047 1 96.94 449 LEU B C 1
ATOM 7570 O O . LEU B 1 449 ? -20.375 23.484 20.688 1 96.94 449 LEU B O 1
ATOM 7574 N N . GLU B 1 450 ? -22.156 22.094 20.609 1 96.62 450 GLU B N 1
ATOM 7575 C CA . GLU B 1 450 ? -22.234 21.984 22.062 1 96.62 450 GLU B CA 1
ATOM 7576 C C . GLU B 1 450 ? -20.984 21.297 22.625 1 96.62 450 GLU B C 1
ATOM 7578 O O . GLU B 1 450 ? -20.5 21.672 23.688 1 96.62 450 GLU B O 1
ATOM 7583 N N . GLU B 1 451 ? -20.562 20.328 21.922 1 96.75 451 GLU B N 1
ATOM 7584 C CA . GLU B 1 451 ? -19.359 19.609 22.344 1 96.75 451 GLU B CA 1
ATOM 7585 C C . GLU B 1 451 ? -18.125 20.516 22.25 1 96.75 451 GLU B C 1
ATOM 7587 O O . GLU B 1 451 ? -17.219 20.406 23.078 1 96.75 451 GLU B O 1
ATOM 7592 N N . ILE B 1 452 ? -18.094 21.406 21.281 1 98 452 ILE B N 1
ATOM 7593 C CA . ILE B 1 452 ? -16.984 22.344 21.141 1 98 452 ILE B CA 1
ATOM 7594 C C . ILE B 1 452 ? -16.938 23.281 22.344 1 98 452 ILE B C 1
ATOM 7596 O O . ILE B 1 452 ? -15.875 23.5 22.938 1 98 452 ILE B O 1
ATOM 7600 N N . ASP B 1 453 ? -18.078 23.75 22.719 1 97.75 453 ASP B N 1
ATOM 7601 C CA . ASP B 1 453 ? -18.156 24.641 23.875 1 97.75 453 ASP B CA 1
ATOM 7602 C C . ASP B 1 453 ? -17.656 23.922 25.141 1 97.75 453 ASP B C 1
ATOM 7604 O O . ASP B 1 453 ? -16.828 24.453 25.875 1 97.75 453 ASP B O 1
ATOM 7608 N N . LYS B 1 454 ? -18.203 22.766 25.312 1 97.56 454 LYS B N 1
ATOM 7609 C CA . LYS B 1 454 ? -17.828 21.984 26.484 1 97.56 454 LYS B CA 1
ATOM 7610 C C . LYS B 1 454 ? -16.344 21.641 26.469 1 97.56 454 LYS B C 1
ATOM 7612 O O . LYS B 1 454 ? -15.68 21.688 27.516 1 97.56 454 LYS B O 1
ATOM 7617 N N . GLY B 1 455 ? -15.852 21.25 25.328 1 98.12 455 GLY B N 1
ATOM 7618 C CA . GLY B 1 455 ? -14.445 20.922 25.203 1 98.12 455 GLY B CA 1
ATOM 7619 C C . GLY B 1 455 ? -13.523 22.094 25.5 1 98.12 455 GLY B C 1
ATOM 7620 O O . GLY B 1 455 ? -12.492 21.922 26.141 1 98.12 455 GLY B O 1
ATOM 7621 N N . VAL B 1 456 ? -13.875 23.25 25.016 1 98.06 456 VAL B N 1
ATOM 7622 C CA . VAL B 1 456 ? -13.086 24.453 25.281 1 98.06 456 VAL B CA 1
ATOM 7623 C C . VAL B 1 456 ? -13.102 24.781 26.766 1 98.06 456 VAL B C 1
ATOM 7625 O O . VAL B 1 456 ? -12.094 25.203 27.328 1 98.06 456 VAL B O 1
ATOM 7628 N N . ASP B 1 457 ? -14.227 24.562 27.438 1 97.56 457 ASP B N 1
ATOM 7629 C CA . ASP B 1 457 ? -14.336 24.781 28.875 1 97.56 457 ASP B CA 1
ATOM 7630 C C . ASP B 1 457 ? -13.398 23.844 29.641 1 97.56 457 ASP B C 1
ATOM 7632 O O . ASP B 1 457 ? -12.727 24.266 30.578 1 97.56 457 ASP B O 1
ATOM 7636 N N . ILE B 1 458 ? -13.43 22.656 29.25 1 97.31 458 ILE B N 1
ATOM 7637 C CA . ILE B 1 458 ? -12.555 21.672 29.891 1 97.31 458 ILE B CA 1
ATOM 7638 C C . ILE B 1 458 ? -11.094 22.094 29.688 1 97.31 458 ILE B C 1
ATOM 7640 O O . ILE B 1 458 ? -10.305 22.047 30.641 1 97.31 458 ILE B O 1
ATOM 7644 N N . LEU B 1 459 ? -10.758 22.453 28.484 1 97.44 459 LEU B N 1
ATOM 7645 C CA . LEU B 1 459 ? -9.398 22.875 28.188 1 97.44 459 LEU B CA 1
ATOM 7646 C C . LEU B 1 459 ? -8.992 24.062 29.047 1 97.44 459 LEU B C 1
ATOM 7648 O O . LEU B 1 459 ? -7.875 24.109 29.562 1 97.44 459 LEU B O 1
ATOM 7652 N N . LYS B 1 460 ? -9.852 24.969 29.203 1 96.44 460 LYS B N 1
ATOM 7653 C CA . LYS B 1 460 ? -9.617 26.141 30.047 1 96.44 460 LYS B CA 1
ATOM 7654 C C . LYS B 1 460 ? -9.336 25.75 31.484 1 96.44 460 LYS B C 1
ATOM 7656 O O . LYS B 1 460 ? -8.375 26.219 32.094 1 96.44 460 LYS B O 1
ATOM 7661 N N . GLU B 1 461 ? -10.125 24.859 31.984 1 95.75 461 GLU B N 1
ATOM 7662 C CA . GLU B 1 461 ? -9.969 24.406 33.375 1 95.75 461 GLU B CA 1
ATOM 7663 C C . GLU B 1 461 ? -8.617 23.734 33.562 1 95.75 461 GLU B C 1
ATOM 7665 O O . GLU B 1 461 ? -7.945 23.969 34.562 1 95.75 461 GLU B O 1
ATOM 7670 N N . VAL B 1 462 ? -8.312 22.938 32.625 1 95.38 462 VAL B N 1
ATOM 7671 C CA . VAL B 1 462 ? -7.059 22.188 32.719 1 95.38 462 VAL B CA 1
ATOM 7672 C C . VAL B 1 462 ? -5.879 23.156 32.625 1 95.38 462 VAL B C 1
ATOM 7674 O O . VAL B 1 462 ? -4.906 23.031 33.375 1 95.38 462 VAL B O 1
ATOM 7677 N N . LEU B 1 463 ? -5.93 24.094 31.781 1 95.12 463 LEU B N 1
ATOM 7678 C CA . LEU B 1 463 ? -4.859 25.062 31.594 1 95.12 463 LEU B CA 1
ATOM 7679 C C . LEU B 1 463 ? -4.703 25.938 32.812 1 95.12 463 LEU B C 1
ATOM 7681 O O . LEU B 1 463 ? -3.58 26.281 33.219 1 95.12 463 LEU B O 1
ATOM 7685 N N . GLU B 1 464 ? -5.812 26.312 33.438 1 91 464 GLU B N 1
ATOM 7686 C CA . GLU B 1 464 ? -5.793 27.109 34.656 1 91 464 GLU B CA 1
ATOM 7687 C C . GLU B 1 464 ? -5.133 26.344 35.781 1 91 464 GLU B C 1
ATOM 7689 O O . GLU B 1 464 ? -4.398 26.922 36.594 1 91 464 GLU B O 1
ATOM 7694 N N . GLY B 1 465 ? -5.418 25.062 35.812 1 86.12 465 GLY B N 1
ATOM 7695 C CA . GLY B 1 465 ? -4.797 24.219 36.812 1 86.12 465 GLY B CA 1
ATOM 7696 C C . GLY B 1 465 ? -3.301 24.062 36.625 1 86.12 465 GLY B C 1
ATOM 7697 O O . GLY B 1 465 ? -2.547 24.031 37.625 1 86.12 465 GLY B O 1
ATOM 7698 N N . GLU B 1 466 ? -2.857 23.922 35.438 1 77.31 466 GLU B N 1
ATOM 7699 C CA . GLU B 1 466 ? -1.441 23.766 35.125 1 77.31 466 GLU B CA 1
ATOM 7700 C C . GLU B 1 466 ? -0.657 25.031 35.469 1 77.31 466 GLU B C 1
ATOM 7702 O O . GLU B 1 466 ? 0.497 24.953 35.906 1 77.31 466 GLU B O 1
ATOM 7707 N N . SER B 1 467 ? -1.169 26.109 35.156 1 70.62 467 SER B N 1
ATOM 7708 C CA . SER B 1 467 ? -0.509 27.391 35.438 1 70.62 467 SER B CA 1
ATOM 7709 C C . SER B 1 467 ? -0.324 27.578 36.938 1 70.62 467 SER B C 1
ATOM 7711 O O . SER B 1 467 ? 0.672 28.156 37.375 1 70.62 467 SER B O 1
ATOM 7713 N N . ASN B 1 468 ? -1.27 27.062 37.688 1 61.62 468 ASN B N 1
ATOM 7714 C CA . ASN B 1 468 ? -1.18 27.156 39.156 1 61.62 468 ASN B CA 1
ATOM 7715 C C . ASN B 1 468 ? -0.137 26.188 39.719 1 61.62 468 ASN B C 1
ATOM 7717 O O . ASN B 1 468 ? 0.515 26.484 40.719 1 61.62 468 ASN B O 1
ATOM 7721 N N . GLU B 1 469 ? 0.051 25.047 39.062 1 56.44 469 GLU B N 1
ATOM 7722 C CA . GLU B 1 469 ? 1.051 24.094 39.5 1 56.44 469 GLU B CA 1
ATOM 7723 C C . GLU B 1 469 ? 2.463 24.562 39.156 1 56.44 469 GLU B C 1
ATOM 7725 O O . GLU B 1 469 ? 3.4 24.328 39.938 1 56.44 469 GLU B O 1
ATOM 7730 N N . ASN B 1 470 ? 2.691 25.125 38.062 1 49.38 470 ASN B N 1
ATOM 7731 C CA . ASN B 1 470 ? 4.004 25.641 37.688 1 49.38 470 ASN B CA 1
ATOM 7732 C C . ASN B 1 470 ? 4.344 26.922 38.438 1 49.38 470 ASN B C 1
ATOM 7734 O O . ASN B 1 470 ? 5.512 27.297 38.562 1 49.38 470 ASN B O 1
ATOM 7738 N N . GLY B 1 471 ? 3.408 27.734 38.938 1 43.16 471 GLY B N 1
ATOM 7739 C CA . GLY B 1 471 ? 3.646 28.938 39.719 1 43.16 471 GLY B CA 1
ATOM 7740 C C . GLY B 1 471 ? 4.145 28.641 41.125 1 43.16 471 GLY B C 1
ATOM 7741 O O . GLY B 1 471 ? 4.535 29.547 41.844 1 43.16 471 GLY B O 1
ATOM 7742 N N . ILE B 1 472 ? 3.816 27.5 41.656 1 38.44 472 ILE B N 1
ATOM 7743 C CA . ILE B 1 472 ? 4.25 27.266 43.031 1 38.44 472 ILE B CA 1
ATOM 7744 C C . ILE B 1 472 ? 5.715 26.844 43.062 1 38.44 472 ILE B C 1
ATOM 7746 O O . ILE B 1 472 ? 6.027 25.656 43.188 1 38.44 472 ILE B O 1
ATOM 7750 N N . TYR B 1 473 ? 6.426 27.094 42 1 33.25 473 TYR B N 1
ATOM 7751 C CA . TYR B 1 473 ? 7.844 26.891 42.281 1 33.25 473 TYR B CA 1
ATOM 7752 C C . TYR B 1 473 ? 8.352 27.953 43.25 1 33.25 473 TYR B C 1
ATOM 7754 O O . TYR B 1 473 ? 8.242 29.156 42.969 1 33.25 473 TYR B O 1
ATOM 7762 N N . LEU B 1 474 ? 8.25 27.703 44.5 1 31.58 474 LEU B N 1
ATOM 7763 C CA . LEU B 1 474 ? 9.016 28.406 45.5 1 31.58 474 LEU B CA 1
ATOM 7764 C C . LEU B 1 474 ? 10.484 28.531 45.094 1 31.58 474 LEU B C 1
ATOM 7766 O O . LEU B 1 474 ? 11.109 27.547 44.719 1 31.58 474 LEU B O 1
ATOM 7770 N N . PRO B 1 475 ? 10.883 29.734 44.812 1 26.84 475 PRO B N 1
ATOM 7771 C CA . PRO B 1 475 ? 12.32 30.016 44.656 1 26.84 475 PRO B CA 1
ATOM 7772 C C . PRO B 1 475 ? 13.148 29.453 45.812 1 26.84 475 PRO B C 1
ATOM 7774 O O . PRO B 1 475 ? 12.82 29.688 47 1 26.84 475 PRO B O 1
ATOM 7777 N N . ILE B 1 476 ? 13.461 28.203 45.656 1 26.88 476 ILE B N 1
ATOM 7778 C CA . ILE B 1 476 ? 14.492 27.922 46.656 1 26.88 476 ILE B CA 1
ATOM 7779 C C . ILE B 1 476 ? 15.625 28.938 46.531 1 26.88 476 ILE B C 1
ATOM 7781 O O . ILE B 1 476 ? 16.328 28.969 45.531 1 26.88 476 ILE B O 1
ATOM 7785 N N . ILE B 1 477 ? 15.625 30 47.188 1 20.92 477 ILE B N 1
ATOM 7786 C CA . ILE B 1 477 ? 16.875 30.625 47.656 1 20.92 477 ILE B CA 1
ATOM 7787 C C . ILE B 1 477 ? 17.562 29.703 48.656 1 20.92 477 ILE B C 1
ATOM 7789 O O . ILE B 1 477 ? 16.938 29.203 49.594 1 20.92 477 ILE B O 1
#